Protein AF-A0A1V6T6F3-F1 (afdb_monomer_lite)

Secondary structure (DSSP, 8-state):
-PPP--HHHHHHHHHHHHHHHHHHHHH-GGGHHHHHHHHHHHHHHHHHHHHHHHH-S--TT-TT---S-HHHHHHHHHHHHHHHHHHHHHHSPPS-HHHHHHHTSS-SS-HHHHHHHHHHHHHHHHHHHHHHHHHHHHHHHHHHHHHHHHHHHHHHHHHHHHHHHHHHHHHHHHHHH-SS-SHHHHHHHHHTPPTT-SHHIIIIIIHHHHHSS-------TTTT----TT-EEEEEE--TT-GGGG-HHHHHHHHHHHHHHH-TTHHHHHHHHHHTT--TTT-PPPPPHHHHHHHHHHHS-SSS-EEEEEE-GGG-TTHHHHHHHHHHHHTT-TTEEEEE--SS-----TT-------HHHHHHHHHHHHHHHHHHSTTGGGS-HHHHHHHHHHHHHH-TT-HHHHHHHHHHHHT--SHHHHHHHHHS--SSHHHHHHHHHHHS-TTTHHHHHHHHHHHHH-SSPEEHHHHHHHHH--TT-----TTTS-SSTTHHHHHSTTSEEE-TTSEEEESSHHHHHHHHSHHHHTSTTGGG---HHHHHHHHHHHHHHHHTSGGGTT---SSHHHHHHHHHH-TTHHHHHHHTGGG-TT----HHHHHHHHHHHHGGGSGGGHHHHHHHHHH-TTS-HHHHHH--HHHHHHHHT-HHHHHHHHHH-TT--TT--BTTTTB-HHHHHHHHT-HHHHHHHHHTT--TTSPPTTTS--GGG--S-GGGHHHHHHHTTS-GGG--S-------------------------------------------------------------PPPHHHHHHHHHHH-TTS-HHHHHHHHHHHHHHHHHHHHHHHHHHHHHHTT--TTGGG-GGGTPPPEE-PPP--S----------GGGS-TTPPPPSSSSSSEEEE-TTT--EEEESSHHHHHHHHHHHH--EE---TT-S--PEESSHHHHHHHHIIIII--EEEE--STTT--EES-HHHHHHHHHHHS-PPPP----S-----------THHHHHHHHHHHHTEEEPP---EE-TTT--EES-HHHHHHHHHHHHHHHHTTHHHHHHHTT--

Foldseek 3Di:
DDDQDDLVNLLVLLVVLLVLLVVLCVQEPVCVVLSVLSNVLSVLVSVLSVVVVVVPDDPPDDDPLDLPDPVLVSVLSVLSVVLSVVSVVLSDDDDDPVVVVVPSHDDSDDPVRSVVSSVSSVVSSVSSVVSVVVSVVVVVVVVVVVVVVQVVLVVVVVVVVVVVVVVVVLVVQLCQQAVDAQVVVLQVVLVPDDPPAPCLCVVPVVCCQQPVDDDDDDPCDVNSDDDDPQAQEAEAEADLQALCSQDLRNRLSRSLSSSCVVPVCLVVLCVCLQPVDPPVQPPRDRDDLVSSLVSCLVGVADDGAYEYEYEALVSHPPSVVNVVSVVVSVVRHVSYHYHYDHDDPPDPDPPDDDDDQWLVSRLVVLLVVLVVCCCPQPQSNPDDPVVSVVLSVLLSVLCRRPSPLSVLLSVVLSPDDDPVVSVVCSVVRDSDPLVVLVVLLVPQDPVCLQLLLQLLLCQNNANHFAALVLSQQLSLDDLPAQADDPVSGDPDSCVNCVRSPQQWDADPVRTIHGNDPVSSVSLADPVCCVDPNVSSRDHLVCSLVVLLSSLLSLLNHPLQQQAADDDVVVLVVSCVVRVNLLRSLPCSLVSDPPLDDDPVRLVSVCSQQVCCPHHNSTSQRNSLCSVPVPADSVLSNQAHVLLVCLLSLNLVNNVVVCVVCVPDPQQQFHHSQRFGSLLNNLVSLSLSSNLVSVVSPPDQCDQTPRHRHGSCPPDPDPSNPSVNVSVVPRDPPPDDDDDDDDDDDDDDDDDDDDDDDDDDDDDDDDDDDDDDDDDDDDDDDDDDDDDDDDDDDDDPQDDDDLVNQLVVLCVQFVLFDNLLSSLLSVLLSVLLCVQLVLVVVQVVCVVVVNQPQPQQQVVVVHDKDADDDDDDDDDDNRWAQDDPVLEDPLQDHDPDRGDQIWHQDPRNRDTDGDHDPVSSNLVSQLSLQLDFASDSPDPDGDRHSDLVVNLCCCCQPPVVQKKFAQPDPPPRDIGSDLVVVLVCCCPVVVADRDDDDDDDDDDDDDDDDDPVRVVVSVVSSVVRMDGDQDDFDAQSRPRDTDNDPVVSSVVNSSVSSVSRSCSVVSSVVSPPD

InterPro domains:
  IPR002110 Ankyrin repeat [PF12796] (618-703)
  IPR002110 Ankyrin repeat [PS50088] (673-705)
  IPR002110 Ankyrin repeat [SM00248] (576-617)
  IPR002110 Ankyrin repeat [SM00248] (637-666)
  IPR002110 Ankyrin repeat [SM00248] (673-702)
  IPR013087 Zinc finger C2H2-type [PS00028] (966-989)
  IPR013087 Zinc finger C2H2-type [PS00028] (1035-1055)
  IPR013087 Zinc finger C2H2-type [PS50157] (964-994)
  IPR013087 Zinc finger C2H2-type [SM00355] (931-958)
  IPR013087 Zinc finger C2H2-type [SM00355] (964-989)
  IPR013087 Zinc finger C2H2-type [SM00355] (1033-1055)
  IPR036770 Ankyrin repeat-containing domain superfamily [G3DSA:1.25.40.20] (546-717)
  IPR036770 Ankyrin repeat-containing domain superfamily [SSF48403] (629-717)
  IPR054471 GPI inositol-deacylase, winged helix domain [PF22939] (451-528)
  IPR056884 Nephrocystin 3-like, N-terminal [PF24883] (227-341)
  IPR058925 Oxidoreductase AcuF-like, C2H2 type zinc-finger [PF26082] (901-927)

Organism: NCBI:txid254877

Structure (mmCIF, N/CA/C/O backbone):
data_AF-A0A1V6T6F3-F1
#
_entry.id   AF-A0A1V6T6F3-F1
#
loop_
_atom_site.group_PDB
_atom_site.id
_atom_site.type_symbol
_atom_site.label_atom_id
_atom_site.label_alt_id
_atom_site.label_comp_id
_atom_site.label_asym_id
_atom_site.label_entity_id
_atom_site.label_seq_id
_atom_site.pdbx_PDB_ins_code
_atom_site.Cartn_x
_atom_site.Cartn_y
_atom_site.Cartn_z
_atom_site.occupancy
_atom_site.B_iso_or_equiv
_atom_site.auth_seq_id
_atom_site.auth_comp_id
_atom_site.auth_asym_id
_atom_site.auth_atom_id
_atom_site.pdbx_PDB_model_num
ATOM 1 N N . MET A 1 1 ? 2.219 85.484 30.588 1.00 30.67 1 MET A N 1
ATOM 2 C CA . MET A 1 1 ? 2.813 84.183 30.224 1.00 30.67 1 MET A CA 1
ATOM 3 C C . MET A 1 1 ? 3.829 84.478 29.138 1.00 30.67 1 MET A C 1
ATOM 5 O O . MET A 1 1 ? 3.443 85.071 28.142 1.00 30.67 1 MET A O 1
ATOM 9 N N . ALA A 1 2 ? 5.111 84.264 29.434 1.00 30.77 2 ALA A N 1
ATOM 10 C CA . ALA A 1 2 ? 6.238 84.608 28.566 1.00 30.77 2 ALA A CA 1
ATOM 11 C C . ALA A 1 2 ? 6.401 83.561 27.448 1.00 30.77 2 ALA A C 1
ATOM 13 O O . ALA A 1 2 ? 6.086 82.395 27.679 1.00 30.77 2 ALA A O 1
ATOM 14 N N . ASP A 1 3 ? 6.859 83.980 26.266 1.00 40.53 3 ASP A N 1
ATOM 15 C CA . ASP A 1 3 ? 7.111 83.104 25.112 1.00 40.53 3 ASP A CA 1
ATOM 16 C C . ASP A 1 3 ? 8.047 81.926 25.465 1.00 40.53 3 ASP A C 1
ATOM 18 O O . ASP A 1 3 ? 9.006 82.119 26.223 1.00 40.53 3 ASP A O 1
ATOM 22 N N . PRO A 1 4 ? 7.820 80.711 24.921 1.00 57.56 4 PRO A N 1
ATOM 23 C CA . PRO A 1 4 ? 8.733 79.587 25.102 1.00 57.56 4 PRO A CA 1
ATOM 24 C C . PRO A 1 4 ? 10.113 79.925 24.522 1.00 57.56 4 PRO A C 1
ATOM 26 O O . PRO A 1 4 ? 10.250 80.274 23.349 1.00 57.56 4 PRO A O 1
ATOM 29 N N . ILE A 1 5 ? 11.151 79.824 25.357 1.00 67.25 5 ILE A N 1
ATOM 30 C CA . ILE A 1 5 ? 12.536 80.106 24.966 1.00 67.25 5 ILE A CA 1
ATOM 31 C C . ILE A 1 5 ? 12.975 79.053 23.946 1.00 67.25 5 ILE A C 1
ATOM 33 O O . ILE A 1 5 ? 13.146 77.882 24.279 1.00 67.25 5 ILE A O 1
ATOM 37 N N . SER A 1 6 ? 13.175 79.470 22.698 1.00 78.38 6 SER A N 1
ATOM 38 C CA . SER A 1 6 ? 13.662 78.573 21.653 1.00 78.38 6 SER A CA 1
ATOM 39 C C . SER A 1 6 ? 15.160 78.290 21.820 1.00 78.38 6 SER A C 1
ATOM 41 O O . SER A 1 6 ? 15.949 79.216 22.023 1.00 78.38 6 SER A O 1
ATOM 43 N N . ILE A 1 7 ? 15.576 77.024 21.683 1.00 79.38 7 ILE A N 1
ATOM 44 C CA . ILE A 1 7 ? 16.995 76.613 21.724 1.00 79.38 7 ILE A CA 1
ATOM 45 C C . ILE A 1 7 ? 17.807 77.389 20.678 1.00 79.38 7 ILE A C 1
ATOM 47 O O . ILE A 1 7 ? 18.916 77.846 20.959 1.00 79.38 7 ILE A O 1
ATOM 51 N N . THR A 1 8 ? 17.228 77.633 19.500 1.00 80.38 8 THR A N 1
ATOM 52 C CA . THR A 1 8 ? 17.860 78.442 18.448 1.00 80.38 8 THR A CA 1
ATOM 53 C C . THR A 1 8 ? 18.064 79.895 18.877 1.00 80.38 8 THR A C 1
ATOM 55 O O . THR A 1 8 ? 19.095 80.485 18.555 1.00 80.38 8 THR A O 1
ATOM 58 N N . SER A 1 9 ? 17.150 80.457 19.675 1.00 81.38 9 SER A N 1
ATOM 59 C CA . SER A 1 9 ? 17.307 81.794 20.264 1.00 81.38 9 SER A CA 1
ATOM 60 C C . SER A 1 9 ? 18.498 81.846 21.222 1.00 81.38 9 SER A C 1
ATOM 62 O O . SER A 1 9 ? 19.303 82.773 21.146 1.00 81.38 9 SER A O 1
ATOM 64 N N . LEU A 1 10 ? 18.664 80.827 22.071 1.00 86.50 10 LEU A N 1
ATOM 65 C CA . LEU A 1 10 ? 19.800 80.740 22.995 1.00 86.50 10 LEU A CA 1
ATOM 66 C C . LEU A 1 10 ? 21.132 80.599 22.254 1.00 86.50 10 LEU A C 1
ATOM 68 O O . LEU A 1 10 ? 22.098 81.270 22.606 1.00 86.50 10 LEU A O 1
ATOM 72 N N . ILE A 1 11 ? 21.189 79.790 21.191 1.00 84.31 11 ILE A N 1
ATOM 73 C CA . ILE A 1 11 ? 22.387 79.645 20.343 1.00 84.31 11 ILE A CA 1
ATOM 74 C C . ILE A 1 11 ? 22.808 80.999 19.750 1.00 84.31 11 ILE A C 1
ATOM 76 O O . ILE A 1 11 ? 23.993 81.352 19.771 1.00 84.31 11 ILE A O 1
ATOM 80 N N . ILE A 1 12 ? 21.843 81.777 19.247 1.00 83.75 12 ILE A N 1
ATOM 81 C CA . ILE A 1 12 ? 22.086 83.120 18.702 1.00 83.75 12 ILE A CA 1
ATOM 82 C C . ILE A 1 12 ? 22.602 84.060 19.798 1.00 83.75 12 ILE A C 1
ATOM 84 O O . ILE A 1 12 ? 23.546 84.821 19.572 1.00 83.75 12 ILE A O 1
ATOM 88 N N . GLU A 1 13 ? 22.010 84.003 20.988 1.00 86.06 13 GLU A N 1
ATOM 89 C CA . GLU A 1 13 ? 22.367 84.854 22.121 1.00 86.06 13 GLU A CA 1
ATOM 90 C C . GLU A 1 13 ? 23.774 84.572 22.657 1.00 86.06 13 GLU A C 1
ATOM 92 O O . GLU A 1 13 ? 24.561 85.503 22.848 1.00 86.06 13 GLU A O 1
ATOM 97 N N . VAL A 1 14 ? 24.148 83.295 22.777 1.00 87.69 14 VAL A N 1
ATOM 98 C CA . VAL A 1 14 ? 25.525 82.885 23.078 1.00 87.69 14 VAL A CA 1
ATOM 99 C C . VAL A 1 14 ? 26.497 83.477 22.052 1.00 87.69 14 VAL A C 1
ATOM 101 O O . VAL A 1 14 ? 27.523 84.048 22.426 1.00 87.69 14 VAL A O 1
ATOM 104 N N . GLY A 1 15 ? 26.158 83.411 20.760 1.00 82.56 15 GLY A N 1
ATOM 105 C CA . GLY A 1 15 ? 26.966 84.000 19.688 1.00 82.56 15 GLY A CA 1
ATOM 106 C C . GLY A 1 15 ? 27.161 85.515 19.832 1.00 82.56 15 GLY A C 1
ATOM 107 O O . GLY A 1 15 ? 28.274 86.014 19.642 1.00 82.56 15 GLY A O 1
ATOM 108 N N . ARG A 1 16 ? 26.111 86.251 20.222 1.00 83.38 16 ARG A N 1
ATOM 109 C CA . ARG A 1 16 ? 26.186 87.701 20.483 1.00 83.38 16 ARG A CA 1
ATOM 110 C C . ARG A 1 16 ? 27.106 88.020 21.658 1.00 83.38 16 ARG A C 1
ATOM 112 O O . ARG A 1 16 ? 27.944 88.912 21.546 1.00 83.38 16 ARG A O 1
ATOM 119 N N . ILE A 1 17 ? 26.993 87.273 22.755 1.00 85.25 17 ILE A N 1
ATOM 120 C CA . ILE A 1 17 ? 27.824 87.475 23.949 1.00 85.25 17 ILE A CA 1
ATOM 121 C C . ILE A 1 17 ? 29.301 87.209 23.639 1.00 85.25 17 ILE A C 1
ATOM 123 O O . ILE A 1 17 ? 30.156 88.014 24.011 1.00 85.25 17 ILE A O 1
ATOM 127 N N . ILE A 1 18 ? 29.611 86.131 22.908 1.00 83.50 18 ILE A N 1
ATOM 128 C CA . ILE A 1 18 ? 30.984 85.830 22.471 1.00 83.50 18 ILE A CA 1
ATOM 129 C C . ILE A 1 18 ? 31.549 86.993 21.643 1.00 83.50 18 ILE A C 1
ATOM 131 O O . ILE A 1 18 ? 32.671 87.439 21.891 1.00 83.50 18 ILE A O 1
ATOM 135 N N . ALA A 1 19 ? 30.774 87.538 20.698 1.00 79.81 19 ALA A N 1
ATOM 136 C CA . ALA A 1 19 ? 31.210 88.675 19.887 1.00 79.81 19 ALA A CA 1
ATOM 137 C C . ALA A 1 19 ? 31.505 89.925 20.742 1.00 79.81 19 ALA A C 1
ATOM 139 O O . ALA A 1 19 ? 32.536 90.579 20.548 1.00 79.81 19 ALA A O 1
ATOM 140 N N . SER A 1 20 ? 30.651 90.228 21.725 1.00 77.94 20 SER A N 1
ATOM 141 C CA . SER A 1 20 ? 30.856 91.328 22.678 1.00 77.94 20 SER A CA 1
ATOM 142 C C . SER A 1 20 ? 32.113 91.131 23.535 1.00 77.94 20 SER A C 1
ATOM 144 O O . SER A 1 20 ? 32.921 92.055 23.657 1.00 77.94 20 SER A O 1
ATOM 146 N N . LEU A 1 21 ? 32.345 89.919 24.052 1.00 79.69 21 LEU A N 1
ATOM 147 C CA . LEU A 1 21 ? 33.550 89.574 24.817 1.00 79.69 21 LEU A CA 1
ATOM 148 C C . LEU A 1 21 ? 34.827 89.716 23.980 1.00 79.69 21 LEU A C 1
ATOM 150 O O . LEU A 1 21 ? 35.817 90.279 24.450 1.00 79.69 21 LEU A O 1
ATOM 154 N N . MET A 1 22 ? 34.808 89.263 22.723 1.00 75.38 22 MET A N 1
ATOM 155 C CA . MET A 1 22 ? 35.948 89.395 21.811 1.00 75.38 22 MET A CA 1
ATOM 156 C C . MET A 1 22 ? 36.271 90.858 21.489 1.00 75.38 22 MET A C 1
ATOM 158 O O . MET A 1 22 ? 37.445 91.228 21.411 1.00 75.38 22 MET A O 1
ATOM 162 N N . ASN A 1 23 ? 35.249 91.701 21.314 1.00 72.94 23 ASN A N 1
ATOM 163 C CA . ASN A 1 23 ? 35.436 93.138 21.110 1.00 72.94 23 ASN A CA 1
ATOM 164 C C . ASN A 1 23 ? 36.043 93.807 22.350 1.00 72.94 23 ASN A C 1
ATOM 166 O O . ASN A 1 23 ? 36.958 94.622 22.220 1.00 72.94 23 ASN A O 1
ATOM 170 N N . TYR A 1 24 ? 35.606 93.410 23.546 1.00 69.56 24 TYR A N 1
ATOM 171 C CA . TYR A 1 24 ? 36.146 93.922 24.801 1.00 69.56 24 TYR A CA 1
ATOM 172 C C . TYR A 1 24 ? 37.611 93.499 25.028 1.00 69.56 24 TYR A C 1
ATOM 174 O O . TYR A 1 24 ? 38.468 94.329 25.338 1.00 69.56 24 TYR A O 1
ATOM 182 N N . ALA A 1 25 ? 37.936 92.226 24.783 1.00 68.25 25 ALA A N 1
ATOM 183 C CA . ALA A 1 25 ? 39.289 91.678 24.928 1.00 68.25 25 ALA A CA 1
ATOM 184 C C . ALA A 1 25 ? 40.327 92.357 24.011 1.00 68.25 25 ALA A C 1
ATOM 186 O O . ALA A 1 25 ? 41.524 92.392 24.320 1.00 68.25 25 ALA A O 1
ATOM 187 N N . LYS A 1 26 ? 39.881 92.906 22.871 1.00 69.56 26 LYS A N 1
ATOM 188 C CA . LYS A 1 26 ? 40.720 93.731 21.988 1.00 69.56 26 LYS A CA 1
ATOM 189 C C . LYS A 1 26 ? 41.005 95.113 22.586 1.00 69.56 26 LYS A C 1
ATOM 191 O O . LYS A 1 26 ? 42.099 95.628 22.366 1.00 69.56 26 LYS A O 1
ATOM 196 N N . ALA A 1 27 ? 40.058 95.690 23.327 1.00 63.47 27 ALA A N 1
ATOM 197 C CA . ALA A 1 27 ? 40.145 97.041 23.881 1.00 63.47 27 ALA A CA 1
ATOM 198 C C . ALA A 1 27 ? 40.979 97.130 25.176 1.00 63.47 27 ALA A C 1
ATOM 200 O O . ALA A 1 27 ? 41.659 98.133 25.379 1.00 63.47 27 ALA A O 1
ATOM 201 N N . VAL A 1 28 ? 40.984 96.090 26.023 1.00 65.19 28 VAL A N 1
ATOM 202 C CA . VAL A 1 28 ? 41.653 96.111 27.343 1.00 65.19 28 VAL A CA 1
ATOM 203 C C . VAL A 1 28 ? 42.694 94.988 27.466 1.00 65.19 28 VAL A C 1
ATOM 205 O O . VAL A 1 28 ? 42.354 93.805 27.517 1.00 65.19 28 VAL A O 1
ATOM 208 N N . ARG A 1 29 ? 43.987 95.352 27.531 1.00 58.00 29 ARG A N 1
ATOM 209 C CA . ARG A 1 29 ? 45.135 94.421 27.410 1.00 58.00 29 ARG A CA 1
ATOM 210 C C . ARG A 1 29 ? 45.217 93.374 28.533 1.00 58.00 29 ARG A C 1
ATOM 212 O O . ARG A 1 29 ? 45.514 92.220 28.230 1.00 58.00 29 ARG A O 1
ATOM 219 N N . ASP A 1 30 ? 44.877 93.749 29.767 1.00 59.38 30 ASP A N 1
ATOM 220 C CA . ASP A 1 30 ? 44.972 92.884 30.960 1.00 59.38 30 ASP A CA 1
ATOM 221 C C . ASP A 1 30 ? 43.771 91.936 31.147 1.00 59.38 30 ASP A C 1
ATOM 223 O O . ASP A 1 30 ? 43.771 91.100 32.043 1.00 59.38 30 ASP A O 1
ATOM 227 N N . SER A 1 31 ? 42.762 92.008 30.272 1.00 60.56 31 SER A N 1
ATOM 228 C CA . SER A 1 31 ? 41.522 91.217 30.373 1.00 60.56 31 SER A CA 1
ATOM 229 C C . SER A 1 31 ? 41.441 89.981 29.464 1.00 60.56 31 SER A C 1
ATOM 231 O O . SER A 1 31 ? 40.475 89.217 29.494 1.00 60.56 31 SER A O 1
ATOM 233 N N . ARG A 1 32 ? 42.470 89.764 28.636 1.00 64.75 32 ARG A N 1
ATOM 234 C CA . ARG A 1 32 ? 42.521 88.691 27.628 1.00 64.75 32 ARG A CA 1
ATOM 235 C C . ARG A 1 32 ? 42.341 87.260 28.168 1.00 64.75 32 ARG A C 1
ATOM 237 O O . ARG A 1 32 ? 41.659 86.497 27.484 1.00 64.75 32 ARG A O 1
ATOM 244 N N . PRO A 1 33 ? 42.924 86.850 29.315 1.00 73.88 33 PRO A N 1
ATOM 245 C CA . PRO A 1 33 ? 42.758 85.477 29.799 1.00 73.88 33 PRO A CA 1
ATOM 246 C C . PRO A 1 33 ? 41.333 85.200 30.300 1.00 73.88 33 PRO A C 1
ATOM 248 O O . PRO A 1 33 ? 40.769 84.155 29.981 1.00 73.88 33 PRO A O 1
ATOM 251 N N . ASP A 1 34 ? 40.721 86.157 30.996 1.00 76.00 34 ASP A N 1
ATOM 252 C CA . ASP A 1 34 ? 39.363 86.036 31.533 1.00 76.00 34 ASP A CA 1
ATOM 253 C C . ASP A 1 34 ? 38.322 85.995 30.402 1.00 76.00 34 ASP A C 1
ATOM 255 O O . ASP A 1 34 ? 37.471 85.103 30.353 1.00 76.00 34 ASP A O 1
ATOM 259 N N . ALA A 1 35 ? 38.446 86.892 29.416 1.00 75.19 35 ALA A N 1
ATOM 260 C CA . ALA A 1 35 ? 37.587 86.895 28.233 1.00 75.19 35 ALA A CA 1
ATOM 261 C C . ALA A 1 35 ? 37.695 85.598 27.416 1.00 75.19 35 ALA A C 1
ATOM 263 O O . ALA A 1 35 ? 36.689 85.101 26.903 1.00 75.19 35 ALA A O 1
ATOM 264 N N . ARG A 1 36 ? 38.903 85.028 27.312 1.00 78.69 36 ARG A N 1
ATOM 265 C CA . ARG A 1 36 ? 39.127 83.744 26.641 1.00 78.69 36 ARG A CA 1
ATOM 266 C C . ARG A 1 36 ? 38.417 82.604 27.368 1.00 78.69 36 ARG A C 1
ATOM 268 O O . ARG A 1 36 ? 37.720 81.838 26.716 1.00 78.69 36 ARG A O 1
ATOM 275 N N . LYS A 1 37 ? 38.527 82.537 28.697 1.00 82.06 37 LYS A N 1
ATOM 276 C CA . LYS A 1 37 ? 37.913 81.470 29.500 1.00 82.06 37 LYS A CA 1
ATOM 277 C C . LYS A 1 37 ? 36.380 81.492 29.439 1.00 82.06 37 LYS A C 1
ATOM 279 O O . LYS A 1 37 ? 35.764 80.449 29.253 1.00 82.06 37 LYS A O 1
ATOM 284 N N . LEU A 1 38 ? 35.757 82.675 29.519 1.00 82.56 38 LEU A N 1
ATOM 285 C CA . LEU A 1 38 ? 34.305 82.805 29.310 1.00 82.56 38 LEU A CA 1
ATOM 286 C C . LEU A 1 38 ? 33.894 82.425 27.884 1.00 82.56 38 LEU A C 1
ATOM 288 O O . LEU A 1 38 ? 32.866 81.782 27.697 1.00 82.56 38 LEU A O 1
ATOM 292 N N . SER A 1 39 ? 34.694 82.799 26.882 1.00 81.50 39 SER A N 1
ATOM 293 C CA . SER A 1 39 ? 34.413 82.438 25.488 1.00 81.50 39 SER A CA 1
ATOM 294 C C . SER A 1 39 ? 34.480 80.924 25.274 1.00 81.50 39 SER A C 1
ATOM 296 O O . SER A 1 39 ? 33.610 80.380 24.607 1.00 81.50 39 SER A O 1
ATOM 298 N N . GLU A 1 40 ? 35.464 80.234 25.860 1.00 83.38 40 GLU A N 1
ATOM 299 C CA . GLU A 1 40 ? 35.593 78.768 25.803 1.00 83.38 40 GLU A CA 1
ATOM 300 C C . GLU A 1 40 ? 34.367 78.065 26.419 1.00 83.38 40 GLU A C 1
ATOM 302 O O . GLU A 1 40 ? 33.793 77.172 25.794 1.00 83.38 40 GLU A O 1
ATOM 307 N N . GLU A 1 41 ? 33.895 78.525 27.582 1.00 86.44 41 GLU A N 1
ATOM 308 C CA . GLU A 1 41 ? 32.678 77.997 28.219 1.00 86.44 41 GLU A CA 1
ATOM 309 C C . GLU A 1 41 ? 31.405 78.267 27.404 1.00 86.44 41 GLU A C 1
ATOM 311 O O . GLU A 1 41 ? 30.550 77.390 27.264 1.00 86.44 41 GLU A O 1
ATOM 316 N N . LEU A 1 42 ? 31.290 79.452 26.803 1.00 86.88 42 LEU A N 1
ATOM 317 C CA . LEU A 1 42 ? 30.172 79.801 25.926 1.00 86.88 42 LEU A CA 1
ATOM 318 C C . LEU A 1 42 ? 30.187 78.996 24.619 1.00 86.88 42 LEU A C 1
ATOM 320 O O . LEU A 1 42 ? 29.131 78.557 24.170 1.00 86.88 42 LEU A O 1
ATOM 324 N N . PHE A 1 43 ? 31.353 78.740 24.020 1.00 85.75 43 PHE A N 1
ATOM 325 C CA . PHE A 1 43 ? 31.461 77.858 22.852 1.00 85.75 43 PHE A CA 1
ATOM 326 C C . PHE A 1 43 ? 31.056 76.419 23.187 1.00 85.75 43 PHE A C 1
ATOM 328 O O . PHE A 1 43 ? 30.344 75.795 22.401 1.00 85.75 43 PHE A O 1
ATOM 335 N N . ALA A 1 44 ? 31.453 75.907 24.355 1.00 84.75 44 ALA A N 1
ATOM 336 C CA . ALA A 1 44 ? 31.041 74.582 24.811 1.00 84.75 44 ALA A CA 1
ATOM 337 C C . ALA A 1 44 ? 29.519 74.503 25.023 1.00 84.75 44 ALA A C 1
ATOM 339 O O . ALA A 1 44 ? 28.877 73.561 24.557 1.00 84.75 44 ALA A O 1
ATOM 340 N N . LEU A 1 45 ? 28.929 75.520 25.660 1.00 88.69 45 LEU A N 1
ATOM 341 C CA . LEU A 1 45 ? 27.479 75.627 25.825 1.00 88.69 45 LEU A CA 1
ATOM 342 C C . LEU A 1 45 ? 26.756 75.701 24.470 1.00 88.69 45 LEU A C 1
ATOM 344 O O . LEU A 1 45 ? 25.762 75.005 24.275 1.00 88.69 45 LEU A O 1
ATOM 348 N N . LYS A 1 46 ? 27.275 76.488 23.518 1.00 86.38 46 LYS A N 1
ATOM 349 C CA . LYS A 1 46 ? 26.745 76.576 22.148 1.00 86.38 46 LYS A CA 1
ATOM 350 C C . LYS A 1 46 ? 26.743 75.214 21.457 1.00 86.38 46 LYS A C 1
ATOM 352 O O . LYS A 1 46 ? 25.716 74.838 20.909 1.00 86.38 46 LYS A O 1
ATOM 357 N N . GLY A 1 47 ? 27.845 74.467 21.537 1.00 83.62 47 GLY A N 1
ATOM 358 C CA . GLY A 1 47 ? 27.942 73.131 20.942 1.00 83.62 47 GLY A CA 1
ATOM 359 C C . GLY A 1 47 ? 26.936 72.137 21.532 1.00 83.62 47 GLY A C 1
ATOM 360 O O . GLY A 1 47 ? 26.337 71.359 20.794 1.00 83.62 47 GLY A O 1
ATOM 361 N N . ILE A 1 48 ? 26.688 72.196 22.844 1.00 84.75 48 ILE A N 1
ATOM 362 C CA . ILE A 1 48 ? 25.672 71.357 23.501 1.00 84.75 48 ILE A CA 1
ATOM 363 C C . ILE A 1 48 ? 24.264 71.742 23.039 1.00 84.75 48 ILE A C 1
ATOM 365 O O . ILE A 1 48 ? 23.482 70.865 22.687 1.00 84.75 48 ILE A O 1
ATOM 369 N N . LEU A 1 49 ? 23.947 73.038 22.983 1.00 83.19 49 LEU A N 1
ATOM 370 C CA . LEU A 1 49 ? 22.646 73.513 22.503 1.00 83.19 49 LEU A CA 1
ATOM 371 C C . LEU A 1 49 ? 22.414 73.166 21.025 1.00 83.19 49 LEU A C 1
ATOM 373 O O . LEU A 1 49 ? 21.312 72.764 20.667 1.00 83.19 49 LEU A O 1
ATOM 377 N N . GLU A 1 50 ? 23.437 73.274 20.174 1.00 81.19 50 GLU A N 1
ATOM 378 C CA . GLU A 1 50 ? 23.376 72.861 18.764 1.00 81.19 50 GLU A CA 1
ATOM 379 C C . GLU A 1 50 ? 23.132 71.354 18.626 1.00 81.19 50 GLU A C 1
ATOM 381 O O . GLU A 1 50 ? 22.322 70.941 17.797 1.00 81.19 50 GLU A O 1
ATOM 386 N N . HIS A 1 51 ? 23.766 70.534 19.468 1.00 76.81 51 HIS A N 1
ATOM 387 C CA . HIS A 1 51 ? 23.545 69.089 19.472 1.00 76.81 51 HIS A CA 1
ATOM 388 C C . HIS A 1 51 ? 22.125 68.718 19.921 1.00 76.81 51 HIS A C 1
ATOM 390 O O . HIS A 1 51 ? 21.473 67.901 19.276 1.00 76.81 51 HIS A O 1
ATOM 396 N N . ILE A 1 52 ? 21.618 69.362 20.980 1.00 75.94 52 ILE A N 1
ATOM 397 C CA . ILE A 1 52 ? 20.230 69.184 21.433 1.00 75.94 52 ILE A CA 1
ATOM 398 C C . ILE A 1 52 ? 19.260 69.642 20.334 1.00 75.94 52 ILE A C 1
ATOM 400 O O . ILE A 1 52 ? 18.286 68.951 20.051 1.00 75.94 52 ILE A O 1
ATOM 404 N N . SER A 1 53 ? 19.555 70.757 19.656 1.00 75.00 53 SER A N 1
ATOM 405 C CA . SER A 1 53 ? 18.747 71.248 18.537 1.00 75.00 53 SER A CA 1
ATOM 406 C C . SER A 1 53 ? 18.681 70.233 17.391 1.00 75.00 53 SER A C 1
ATOM 408 O O . SER A 1 53 ? 17.594 69.992 16.873 1.00 75.00 53 SER A O 1
ATOM 410 N N . ALA A 1 54 ? 19.810 69.617 17.022 1.00 67.81 54 ALA A N 1
ATOM 411 C CA . ALA A 1 54 ? 19.889 68.632 15.940 1.00 67.81 54 ALA A CA 1
ATOM 412 C C . ALA A 1 54 ? 19.094 67.347 16.228 1.00 67.81 54 ALA A C 1
ATOM 414 O O . ALA A 1 54 ? 18.613 66.708 15.300 1.00 67.81 54 ALA A O 1
ATOM 415 N N . GLN A 1 55 ? 18.924 66.981 17.501 1.00 63.72 55 GLN A N 1
ATOM 416 C CA . GLN A 1 55 ? 18.077 65.848 17.892 1.00 63.72 55 GLN A CA 1
ATOM 417 C C . GLN A 1 55 ? 16.598 66.225 18.093 1.00 63.72 55 GLN A C 1
ATOM 419 O O . GLN A 1 55 ? 15.767 65.340 18.271 1.00 63.72 55 GLN A O 1
ATOM 424 N N . SER A 1 56 ? 16.262 67.520 18.051 1.00 57.41 56 SER A N 1
ATOM 425 C CA . SER A 1 56 ? 14.907 68.046 18.290 1.00 57.41 56 SER A CA 1
ATOM 426 C C . SER A 1 56 ? 14.126 68.436 17.024 1.00 57.41 56 SER A C 1
ATOM 428 O O . SER A 1 56 ? 12.999 68.922 17.133 1.00 57.41 56 SER A O 1
ATOM 430 N N . GLU A 1 57 ? 14.683 68.240 15.820 1.00 45.38 57 GLU A N 1
ATOM 431 C CA . GLU A 1 57 ? 13.914 68.392 14.573 1.00 45.38 57 GLU A CA 1
ATOM 432 C C . GLU A 1 57 ? 12.738 67.396 14.525 1.00 45.38 57 GLU A C 1
ATOM 434 O O . GLU A 1 57 ? 12.842 66.289 15.059 1.00 45.38 57 GLU A O 1
ATOM 439 N N . PRO A 1 58 ? 11.588 67.766 13.926 1.00 42.16 58 PRO A N 1
ATOM 440 C CA . PRO A 1 58 ? 10.332 67.068 14.161 1.00 42.16 58 PRO A CA 1
ATOM 441 C C . PRO A 1 58 ? 10.310 65.687 13.493 1.00 42.16 58 PRO A C 1
ATOM 443 O O . PRO A 1 58 ? 9.865 65.525 12.354 1.00 42.16 58 PRO A O 1
ATOM 446 N N . LEU A 1 59 ? 10.698 64.671 14.266 1.00 33.38 59 LEU A N 1
ATOM 447 C CA . LEU A 1 59 ? 10.221 63.295 14.152 1.00 33.38 59 LEU A CA 1
ATOM 448 C C . LEU A 1 59 ? 8.696 63.318 14.298 1.00 33.38 59 LEU A C 1
ATOM 450 O O . LEU A 1 59 ? 8.123 63.208 15.382 1.00 33.38 59 LEU A O 1
ATOM 454 N N . SER A 1 60 ? 8.012 63.540 13.184 1.00 33.25 60 SER A N 1
ATOM 455 C CA . SER A 1 60 ? 6.562 63.454 13.133 1.00 33.25 60 SER A CA 1
ATOM 456 C C . SER A 1 60 ? 6.146 61.993 13.344 1.00 33.25 60 SER A C 1
ATOM 458 O O . SER A 1 60 ? 6.160 61.183 12.423 1.00 33.25 60 SER A O 1
ATOM 460 N N . LYS A 1 61 ? 5.728 61.721 14.590 1.00 42.75 61 LYS A N 1
ATOM 461 C CA . LYS A 1 61 ? 5.138 60.487 15.149 1.00 42.75 61 LYS A CA 1
ATOM 462 C C . LYS A 1 61 ? 6.115 59.419 15.647 1.00 42.75 61 LYS A C 1
ATOM 464 O O . LYS A 1 61 ? 6.154 58.303 15.141 1.00 42.75 61 LYS A O 1
ATOM 469 N N . SER A 1 62 ? 6.750 59.736 16.767 1.00 33.94 62 SER A N 1
ATOM 470 C CA . SER A 1 62 ? 7.088 58.769 17.815 1.00 33.94 62 SER A CA 1
ATOM 471 C C . SER A 1 62 ? 6.673 59.366 19.164 1.00 33.94 62 SER A C 1
ATOM 473 O O . SER A 1 62 ? 7.434 60.099 19.792 1.00 33.94 62 SER A O 1
ATOM 475 N N . GLU A 1 63 ? 5.424 59.110 19.567 1.00 45.16 63 GLU A N 1
ATOM 476 C CA . GLU A 1 63 ? 5.061 59.100 20.989 1.00 45.16 63 GLU A CA 1
ATOM 477 C C . GLU A 1 63 ? 5.918 58.007 21.654 1.00 45.16 63 GLU A C 1
ATOM 479 O O . GLU A 1 63 ? 6.038 56.919 21.098 1.00 45.16 63 GLU A O 1
ATOM 484 N N . GLU A 1 64 ? 6.530 58.335 22.796 1.00 44.97 64 GLU A N 1
ATOM 485 C CA . GLU A 1 64 ? 7.433 57.490 23.610 1.00 44.97 64 GLU A CA 1
ATOM 486 C C . GLU A 1 64 ? 8.934 57.461 23.250 1.00 44.97 64 GLU A C 1
ATOM 488 O O . GLU A 1 64 ? 9.620 56.466 23.456 1.00 44.97 64 GLU A O 1
ATOM 493 N N . LEU A 1 65 ? 9.509 58.601 22.860 1.00 39.69 65 LEU A N 1
ATOM 494 C CA . LEU A 1 65 ? 10.874 58.939 23.297 1.00 39.69 65 LEU A CA 1
ATOM 495 C C . LEU A 1 65 ? 10.769 60.088 24.296 1.00 39.69 65 LEU A C 1
ATOM 497 O O . LEU A 1 65 ? 11.007 61.253 23.984 1.00 39.69 65 LEU A O 1
ATOM 501 N N . GLY A 1 66 ? 10.292 59.747 25.493 1.00 45.34 66 GLY A N 1
ATOM 502 C CA . GLY A 1 66 ? 10.308 60.662 26.619 1.00 45.34 66 GLY A CA 1
ATOM 503 C C . GLY A 1 66 ? 11.755 61.013 26.929 1.00 45.34 66 GLY A C 1
ATOM 504 O O . GLY A 1 66 ? 12.514 60.147 27.356 1.00 45.34 66 GLY A O 1
ATOM 505 N N . LEU A 1 67 ? 12.118 62.284 26.747 1.00 51.38 67 LEU A N 1
ATOM 506 C CA . LEU A 1 67 ? 13.157 62.873 27.584 1.00 51.38 67 LEU A CA 1
ATOM 507 C C . LEU A 1 67 ? 12.809 62.476 29.019 1.00 51.38 67 LEU A C 1
ATOM 509 O O . LEU A 1 67 ? 11.662 62.678 29.429 1.00 51.38 67 LEU A O 1
ATOM 513 N N . SER A 1 68 ? 13.752 61.898 29.759 1.00 55.03 68 SER A N 1
ATOM 514 C CA . SER A 1 68 ? 13.476 61.335 31.090 1.00 55.03 68 SER A CA 1
ATOM 515 C C . SER A 1 68 ? 12.854 62.349 32.072 1.00 55.03 68 SER A C 1
ATOM 517 O O . SER A 1 68 ? 12.289 61.941 33.083 1.00 55.03 68 SER A O 1
ATOM 519 N N . ASP A 1 69 ? 12.910 63.653 31.763 1.00 62.47 69 ASP A N 1
ATOM 520 C CA . ASP A 1 69 ? 12.105 64.700 32.396 1.00 62.47 69 ASP A CA 1
ATOM 521 C C . ASP A 1 69 ? 12.009 65.964 31.485 1.00 62.47 69 ASP A C 1
ATOM 523 O O . ASP A 1 69 ? 12.950 66.770 31.431 1.00 62.47 69 ASP A O 1
ATOM 527 N N . PRO A 1 70 ? 10.904 66.174 30.732 1.00 66.38 70 PRO A N 1
ATOM 528 C CA . PRO A 1 70 ? 10.717 67.354 29.873 1.00 66.38 70 PRO A CA 1
ATOM 529 C C . PRO A 1 70 ? 10.723 68.668 30.663 1.00 66.38 70 PRO A C 1
ATOM 531 O O . PRO A 1 70 ? 11.133 69.714 30.154 1.00 66.38 70 PRO A O 1
ATOM 534 N N . GLU A 1 71 ? 10.287 68.610 31.922 1.00 68.94 71 GLU A N 1
ATOM 535 C CA . GLU A 1 71 ? 10.252 69.742 32.838 1.00 68.94 71 GLU A CA 1
ATOM 536 C C . GLU A 1 71 ? 11.671 70.098 33.298 1.00 68.94 71 GLU A C 1
ATOM 538 O O . GLU A 1 71 ? 12.027 71.276 33.383 1.00 68.94 71 GLU A O 1
ATOM 543 N N . PHE A 1 72 ? 12.537 69.101 33.493 1.00 72.44 72 PHE A N 1
ATOM 544 C CA . PHE A 1 72 ? 13.953 69.321 33.786 1.00 72.44 72 PHE A CA 1
ATOM 545 C C . PHE A 1 72 ? 14.710 69.960 32.614 1.00 72.44 72 PHE A C 1
ATOM 547 O O . PHE A 1 72 ? 15.485 70.895 32.839 1.00 72.44 72 PHE A O 1
ATOM 554 N N . LEU A 1 73 ? 14.465 69.532 31.366 1.00 76.56 73 LEU A N 1
ATOM 555 C CA . LEU A 1 73 ? 15.058 70.186 30.190 1.00 76.56 73 LEU A CA 1
ATOM 556 C C . LEU A 1 73 ? 14.556 71.630 30.050 1.00 76.56 73 LEU A C 1
ATOM 558 O O . LEU A 1 73 ? 15.365 72.541 29.867 1.00 76.56 73 LEU A O 1
ATOM 562 N N . ALA A 1 74 ? 13.249 71.863 30.198 1.00 76.62 74 ALA A N 1
ATOM 563 C CA . ALA A 1 74 ? 12.679 73.210 30.173 1.00 76.62 74 ALA A CA 1
ATOM 564 C C . ALA A 1 74 ? 13.309 74.109 31.254 1.00 76.62 74 ALA A C 1
ATOM 566 O O . ALA A 1 74 ? 13.742 75.226 30.963 1.00 76.62 74 ALA A O 1
ATOM 567 N N . ASN A 1 75 ? 13.462 73.597 32.477 1.00 78.81 75 ASN A N 1
ATOM 568 C CA . ASN A 1 75 ? 14.127 74.296 33.576 1.00 78.81 75 ASN A CA 1
ATOM 569 C C . ASN A 1 75 ? 15.611 74.577 33.289 1.00 78.81 75 ASN A C 1
ATOM 571 O O . ASN A 1 75 ? 16.111 75.657 33.621 1.00 78.81 75 ASN A O 1
ATOM 575 N N . ALA A 1 76 ? 16.328 73.641 32.663 1.00 82.31 76 ALA A N 1
ATOM 576 C CA . ALA A 1 76 ? 17.716 73.845 32.258 1.00 82.31 76 ALA A CA 1
ATOM 577 C C . ALA A 1 76 ? 17.837 74.952 31.194 1.00 82.31 76 ALA A C 1
ATOM 579 O O . ALA A 1 76 ? 18.709 75.817 31.310 1.00 82.31 76 ALA A O 1
ATOM 580 N N . LEU A 1 77 ? 16.933 74.994 30.209 1.00 84.38 77 LEU A N 1
ATOM 581 C CA . LEU A 1 77 ? 16.896 76.034 29.173 1.00 84.38 77 LEU A CA 1
ATOM 582 C C . LEU A 1 77 ? 16.537 77.416 29.741 1.00 84.38 77 LEU A C 1
ATOM 584 O O . LEU A 1 77 ? 17.174 78.407 29.382 1.00 84.38 77 LEU A O 1
ATOM 588 N N . VAL A 1 78 ? 15.598 77.491 30.689 1.00 84.56 78 VAL A N 1
ATOM 589 C CA . VAL A 1 78 ? 15.270 78.740 31.401 1.00 84.56 78 VAL A CA 1
ATOM 590 C C . VAL A 1 78 ? 16.488 79.265 32.167 1.00 84.56 78 VAL A C 1
ATOM 592 O O . VAL A 1 78 ? 16.877 80.418 31.984 1.00 84.56 78 VAL A O 1
ATOM 595 N N . ARG A 1 79 ? 17.165 78.414 32.949 1.00 84.38 79 ARG A N 1
ATOM 596 C CA . ARG A 1 79 ? 18.395 78.794 33.674 1.00 84.38 79 ARG A CA 1
ATOM 597 C C . ARG A 1 79 ? 19.534 79.189 32.736 1.00 84.38 79 ARG A C 1
ATOM 599 O O . ARG A 1 79 ? 20.350 80.047 33.087 1.00 84.38 79 ARG A O 1
ATOM 606 N N . THR A 1 80 ? 19.595 78.572 31.554 1.00 87.00 80 THR A N 1
ATOM 607 C CA . THR A 1 80 ? 20.526 78.959 30.486 1.00 87.00 80 THR A CA 1
ATOM 608 C C . THR A 1 80 ? 20.252 80.396 30.069 1.00 87.00 80 THR A C 1
ATOM 610 O O . THR A 1 80 ? 21.151 81.229 30.154 1.00 87.00 80 THR A O 1
ATOM 613 N N . ASN A 1 81 ? 19.003 80.709 29.718 1.00 87.56 81 ASN A N 1
ATOM 614 C CA . ASN A 1 81 ? 18.590 82.052 29.327 1.00 87.56 81 ASN A CA 1
ATOM 615 C C . ASN A 1 81 ? 18.905 83.088 30.412 1.00 87.56 81 ASN A C 1
ATOM 617 O O . ASN A 1 81 ? 19.577 84.076 30.149 1.00 87.56 81 ASN A O 1
ATOM 621 N N . GLU A 1 82 ? 18.506 82.834 31.659 1.00 86.75 82 GLU A N 1
ATOM 622 C CA . GLU A 1 82 ? 18.776 83.731 32.792 1.00 86.75 82 GLU A CA 1
ATOM 623 C C . GLU A 1 82 ? 20.275 83.982 33.008 1.00 86.75 82 GLU A C 1
ATOM 625 O O . GLU A 1 82 ? 20.690 85.072 33.412 1.00 86.75 82 GLU A O 1
ATOM 630 N N . THR A 1 83 ? 21.107 82.968 32.761 1.00 87.44 83 THR A N 1
ATOM 631 C CA . THR A 1 83 ? 22.565 83.083 32.866 1.00 87.44 83 THR A CA 1
ATOM 632 C C . THR A 1 83 ? 23.137 83.920 31.725 1.00 87.44 83 THR A C 1
ATOM 634 O O . THR A 1 83 ? 23.947 84.808 31.988 1.00 87.44 83 THR A O 1
ATOM 637 N N . LEU A 1 84 ? 22.677 83.713 30.489 1.00 86.75 84 LEU A N 1
ATOM 638 C CA . LEU A 1 84 ? 23.103 84.499 29.329 1.00 86.75 84 LEU A CA 1
ATOM 639 C C . LEU A 1 84 ? 22.652 85.960 29.426 1.00 86.75 84 LEU A C 1
ATOM 641 O O . LEU A 1 84 ? 23.470 86.854 29.232 1.00 86.75 84 LEU A O 1
ATOM 645 N N . GLN A 1 85 ? 21.403 86.212 29.816 1.00 85.31 85 GLN A N 1
ATOM 646 C CA . GLN A 1 85 ? 20.873 87.564 30.020 1.00 85.31 85 GLN A CA 1
ATOM 647 C C . GLN A 1 85 ? 21.628 88.309 31.124 1.00 85.31 85 GLN A C 1
ATOM 649 O O . GLN A 1 85 ? 21.987 89.474 30.968 1.00 85.31 85 GLN A O 1
ATOM 654 N N . SER A 1 86 ? 21.936 87.630 32.233 1.00 83.75 86 SER A N 1
ATOM 655 C CA . SER A 1 86 ? 22.734 88.213 33.315 1.00 83.75 86 SER A CA 1
ATOM 656 C C . SER A 1 86 ? 24.158 88.551 32.868 1.00 83.75 86 SER A C 1
ATOM 658 O O . SER A 1 86 ? 24.707 89.554 33.321 1.00 83.75 86 SER A O 1
ATOM 660 N N . LEU A 1 87 ? 24.756 87.723 32.007 1.00 83.25 87 LEU A N 1
ATOM 661 C CA . LEU A 1 87 ? 26.085 87.956 31.449 1.00 83.25 87 LEU A CA 1
ATOM 662 C C . LEU A 1 87 ? 26.072 89.107 30.433 1.00 83.25 87 LEU A C 1
ATOM 664 O O . LEU A 1 87 ? 26.986 89.927 30.433 1.00 83.25 87 LEU A O 1
ATOM 668 N N . LEU A 1 88 ? 25.026 89.196 29.609 1.00 82.00 88 LEU A N 1
ATOM 669 C CA . LEU A 1 88 ? 24.827 90.273 28.642 1.00 82.00 88 LEU A CA 1
ATOM 670 C C . LEU A 1 88 ? 24.598 91.624 29.338 1.00 82.00 88 LEU A C 1
ATOM 672 O O . LEU A 1 88 ? 25.231 92.606 28.966 1.00 82.00 88 LEU A O 1
ATOM 676 N N . PHE A 1 89 ? 23.780 91.665 30.395 1.00 80.38 89 PHE A N 1
ATOM 677 C CA . PHE A 1 89 ? 23.517 92.885 31.167 1.00 80.38 89 PHE A CA 1
ATOM 678 C C . PHE A 1 89 ? 24.791 93.501 31.760 1.00 80.38 89 PHE A C 1
ATOM 680 O O . PHE A 1 89 ? 24.973 94.715 31.714 1.00 80.38 89 PHE A O 1
ATOM 687 N N . ASP A 1 90 ? 25.699 92.678 32.295 1.00 76.56 90 ASP A N 1
ATOM 688 C CA . ASP A 1 90 ? 26.990 93.163 32.801 1.00 76.56 90 ASP A CA 1
ATOM 689 C C . ASP A 1 90 ? 27.946 93.608 31.661 1.00 76.56 90 ASP A C 1
ATOM 691 O O . ASP A 1 90 ? 28.916 94.321 31.926 1.00 76.56 90 ASP A O 1
ATOM 695 N N . LEU A 1 91 ? 27.690 93.216 30.402 1.00 72.75 91 LEU A N 1
ATOM 696 C CA . LEU A 1 91 ? 28.486 93.580 29.218 1.00 72.75 91 LEU A CA 1
ATOM 697 C C . LEU A 1 91 ? 27.980 94.836 28.475 1.00 72.75 91 LEU A C 1
ATOM 699 O O . LEU A 1 91 ? 28.743 95.408 27.694 1.00 72.75 91 LEU A O 1
ATOM 703 N N . GLU A 1 92 ? 26.739 95.284 28.694 1.00 69.88 92 GLU A N 1
ATOM 704 C CA . GLU A 1 92 ? 26.129 96.436 28.000 1.00 69.88 92 GLU A CA 1
ATOM 705 C C . GLU A 1 92 ? 26.352 97.796 28.730 1.00 69.88 92 GLU A C 1
ATOM 707 O O . GLU A 1 92 ? 26.393 97.880 29.956 1.00 69.88 92 GLU A O 1
ATOM 712 N N . GLU A 1 93 ? 26.550 98.898 27.978 1.00 56.09 93 GLU A N 1
ATOM 713 C CA . GLU A 1 93 ? 26.982 100.227 28.488 1.00 56.09 93 GLU A CA 1
ATOM 714 C C . GLU A 1 93 ? 25.913 101.006 29.308 1.00 56.09 93 GLU A C 1
ATOM 716 O O . GLU A 1 93 ? 24.808 101.224 28.810 1.00 56.09 93 GLU A O 1
ATOM 721 N N . PRO A 1 94 ? 26.256 101.628 30.464 1.00 50.78 94 PRO A N 1
ATOM 722 C CA . PRO A 1 94 ? 25.417 102.658 31.093 1.00 50.78 94 PRO A CA 1
ATOM 723 C C . PRO A 1 94 ? 25.713 104.124 30.669 1.00 50.78 94 PRO A C 1
ATOM 725 O O . PRO A 1 94 ? 26.812 104.531 30.292 1.00 50.78 94 PRO A O 1
ATOM 728 N N . VAL A 1 95 ? 24.675 104.954 30.822 1.00 52.00 95 VAL A N 1
ATOM 729 C CA . VAL A 1 95 ? 24.225 106.106 30.000 1.00 52.00 95 VAL A CA 1
ATOM 730 C C . VAL A 1 95 ? 24.975 107.450 30.195 1.00 52.00 95 VAL A C 1
ATOM 732 O O . VAL A 1 95 ? 24.378 108.520 30.122 1.00 52.00 95 VAL A O 1
ATOM 735 N N . SER A 1 96 ? 26.293 107.479 30.435 1.00 53.72 96 SER A N 1
ATOM 736 C CA . SER A 1 96 ? 27.006 108.770 30.605 1.00 53.72 96 SER A CA 1
ATOM 737 C C . SER A 1 96 ? 28.370 108.849 29.918 1.00 53.72 96 SER A C 1
ATOM 739 O O . SER A 1 96 ? 29.250 108.012 30.127 1.00 53.72 96 SER A O 1
ATOM 741 N N . LYS A 1 97 ? 28.575 109.930 29.142 1.00 54.91 97 LYS A N 1
ATOM 742 C CA . LYS A 1 97 ? 29.807 110.219 28.377 1.00 54.91 97 LYS A CA 1
ATOM 743 C C . LYS A 1 97 ? 31.079 110.166 29.230 1.00 54.91 97 LYS A C 1
ATOM 745 O O . LYS A 1 97 ? 32.120 109.774 28.717 1.00 54.91 97 LYS A O 1
ATOM 750 N N . TYR A 1 98 ? 31.000 110.528 30.511 1.00 51.94 98 TYR A N 1
ATOM 751 C CA . TYR A 1 98 ? 32.172 110.551 31.390 1.00 51.94 98 TYR A CA 1
ATOM 752 C C . TYR A 1 98 ? 32.555 109.150 31.900 1.00 51.94 98 TYR A C 1
ATOM 754 O O . TYR A 1 98 ? 33.737 108.840 32.028 1.00 51.94 98 TYR A O 1
ATOM 762 N N . LYS A 1 99 ? 31.577 108.251 32.101 1.00 57.09 99 LYS A N 1
ATOM 763 C CA . LYS A 1 99 ? 31.851 106.837 32.420 1.00 57.09 99 LYS A CA 1
ATOM 764 C C . LYS A 1 99 ? 32.381 106.057 31.210 1.00 57.09 99 LYS A C 1
ATOM 766 O O . LYS A 1 99 ? 33.220 105.184 31.403 1.00 57.09 99 LYS A O 1
ATOM 771 N N . ARG A 1 100 ? 31.995 106.425 29.978 1.00 54.56 100 ARG A N 1
ATOM 772 C CA . ARG A 1 100 ? 32.460 105.774 28.733 1.00 54.56 100 ARG A CA 1
ATOM 773 C C . ARG A 1 100 ? 33.976 105.767 28.548 1.00 54.56 100 ARG A C 1
ATOM 775 O O . ARG A 1 100 ? 34.508 104.797 28.022 1.00 54.56 100 ARG A O 1
ATOM 782 N N . LEU A 1 101 ? 34.678 106.830 28.948 1.00 53.06 101 LEU A N 1
ATOM 783 C CA . LEU A 1 101 ? 36.137 106.867 28.799 1.00 53.06 101 LEU A CA 1
ATOM 784 C C . LEU A 1 101 ? 36.840 106.008 29.857 1.00 53.06 101 LEU A C 1
ATOM 786 O O . LEU A 1 101 ? 37.821 105.344 29.543 1.00 53.06 101 LEU A O 1
ATOM 790 N N . LYS A 1 102 ? 36.307 105.984 31.085 1.00 52.88 102 LYS A N 1
ATOM 791 C CA . LYS A 1 102 ? 36.872 105.205 32.192 1.00 52.88 102 LYS A CA 1
ATOM 792 C C . LYS A 1 102 ? 36.631 103.696 32.020 1.00 52.88 102 LYS A C 1
ATOM 794 O O . LYS A 1 102 ? 37.550 102.916 32.212 1.00 52.88 102 LYS A O 1
ATOM 799 N N . GLN A 1 103 ? 35.446 103.285 31.559 1.00 55.97 103 GLN A N 1
ATOM 800 C CA . GLN A 1 103 ? 35.124 101.868 31.315 1.00 55.97 103 GLN A CA 1
ATOM 801 C C . GLN A 1 103 ? 35.721 101.287 30.023 1.00 55.97 103 GLN A C 1
ATOM 803 O O . GLN A 1 103 ? 35.851 100.071 29.916 1.00 55.97 103 GLN A O 1
ATOM 808 N N . LYS A 1 104 ? 36.140 102.119 29.055 1.00 53.28 104 LYS A N 1
ATOM 809 C CA . LYS A 1 104 ? 36.904 101.646 27.882 1.00 53.28 104 LYS A CA 1
ATOM 810 C C . LYS A 1 104 ? 38.317 101.161 28.227 1.00 53.28 104 LYS A C 1
ATOM 812 O O . LYS A 1 104 ? 38.977 100.596 27.361 1.00 53.28 104 LYS A O 1
ATOM 817 N N . LEU A 1 105 ? 38.774 101.392 29.459 1.00 55.16 105 LEU A N 1
ATOM 818 C CA . LEU A 1 105 ? 40.118 101.055 29.924 1.00 55.16 105 LEU A CA 1
ATOM 819 C C . LEU A 1 105 ? 40.128 100.082 31.125 1.00 55.16 105 LEU A C 1
ATOM 821 O O . LEU A 1 105 ? 41.208 99.657 31.519 1.00 55.16 105 LEU A O 1
ATOM 825 N N . GLU A 1 106 ? 38.970 99.682 31.674 1.00 62.03 106 GLU A N 1
ATOM 826 C CA . GLU A 1 106 ? 38.859 98.800 32.856 1.00 62.03 106 GLU A CA 1
ATOM 827 C C . GLU A 1 106 ? 37.806 97.697 32.664 1.00 62.03 106 GLU A C 1
ATOM 829 O O . GLU A 1 106 ? 36.633 98.016 32.478 1.00 62.03 106 GLU A O 1
ATOM 834 N N . TRP A 1 107 ? 38.228 96.425 32.779 1.00 68.06 107 TRP A N 1
ATOM 835 C CA . TRP A 1 107 ? 37.413 95.195 32.669 1.00 68.06 107 TRP A CA 1
ATOM 836 C C . TRP A 1 107 ? 36.055 95.296 33.403 1.00 68.06 107 TRP A C 1
ATOM 838 O O . TRP A 1 107 ? 36.031 95.744 34.551 1.00 68.06 107 TRP A O 1
ATOM 848 N N . PRO A 1 108 ? 34.920 94.873 32.794 1.00 63.69 108 PRO A N 1
ATOM 849 C CA . PRO A 1 108 ? 33.587 95.186 33.309 1.00 63.69 108 PRO A CA 1
ATOM 850 C C . PRO A 1 108 ? 33.182 94.301 34.496 1.00 63.69 108 PRO A C 1
ATOM 852 O O . PRO A 1 108 ? 32.246 94.633 35.223 1.00 63.69 108 PRO A O 1
ATOM 855 N N . PHE A 1 109 ? 33.899 93.198 34.733 1.00 71.88 109 PHE A N 1
ATOM 856 C CA . PHE A 1 109 ? 33.630 92.285 35.837 1.00 71.88 109 PHE A CA 1
ATOM 857 C C . PHE A 1 109 ? 34.624 92.478 36.980 1.00 71.88 109 PHE A C 1
ATOM 859 O O . PHE A 1 109 ? 35.834 92.562 36.780 1.00 71.88 109 PHE A O 1
ATOM 866 N N . THR A 1 110 ? 34.128 92.433 38.215 1.00 73.50 110 THR A N 1
ATOM 867 C CA . THR A 1 110 ? 34.989 92.133 39.364 1.00 73.50 110 THR A CA 1
ATOM 868 C C . THR A 1 110 ? 35.368 90.650 39.333 1.00 73.50 110 THR A C 1
ATOM 870 O O . THR A 1 110 ? 34.635 89.828 38.779 1.00 73.50 110 THR A O 1
ATOM 873 N N . ARG A 1 111 ? 36.486 90.271 39.966 1.00 72.44 111 ARG A N 1
ATOM 874 C CA . ARG A 1 111 ? 36.926 88.863 40.043 1.00 72.44 111 ARG A CA 1
ATOM 875 C C . ARG A 1 111 ? 35.845 87.938 40.624 1.00 72.44 111 ARG A C 1
ATOM 877 O O . ARG A 1 111 ? 35.689 86.809 40.171 1.00 72.44 111 ARG A O 1
ATOM 884 N N . GLU A 1 112 ? 35.063 88.435 41.582 1.00 74.31 112 GLU A N 1
ATOM 885 C CA . GLU A 1 112 ? 33.914 87.724 42.158 1.00 74.31 112 GLU A CA 1
ATOM 886 C C . GLU A 1 112 ? 32.770 87.537 41.151 1.00 74.31 112 GLU A C 1
ATOM 888 O O . GLU A 1 112 ? 32.272 86.422 40.996 1.00 74.31 112 GLU A O 1
ATOM 893 N N . LYS A 1 113 ? 32.386 88.591 40.414 1.00 77.62 113 LYS A N 1
ATOM 894 C CA . LYS A 1 113 ? 31.349 88.502 39.371 1.00 77.62 113 LYS A CA 1
ATOM 895 C C . LYS A 1 113 ? 31.762 87.581 38.224 1.00 77.62 113 LYS A C 1
ATOM 897 O O . LYS A 1 113 ? 30.955 86.775 37.773 1.00 77.62 113 LYS A O 1
ATOM 902 N N . PHE A 1 114 ? 33.017 87.666 37.787 1.00 79.81 114 PHE A N 1
ATOM 903 C CA . PHE A 1 114 ? 33.574 86.803 36.747 1.00 79.81 114 PHE A CA 1
ATOM 904 C C . PHE A 1 114 ? 33.478 85.320 37.131 1.00 79.81 114 PHE A C 1
ATOM 906 O O . PHE A 1 114 ? 32.930 84.515 36.379 1.00 79.81 114 PHE A O 1
ATOM 913 N N . ASN A 1 115 ? 33.940 84.970 38.335 1.00 78.31 115 ASN A N 1
ATOM 914 C CA . ASN A 1 115 ? 33.858 83.599 38.837 1.00 78.31 115 ASN A CA 1
ATOM 915 C C . ASN A 1 115 ? 32.405 83.134 39.012 1.00 78.31 115 ASN A C 1
ATOM 917 O O . ASN A 1 115 ? 32.099 81.980 38.727 1.00 78.31 115 ASN A O 1
ATOM 921 N N . SER A 1 116 ? 31.502 84.022 39.438 1.00 82.75 116 SER A N 1
ATOM 922 C CA . SER A 1 116 ? 30.071 83.717 39.555 1.00 82.75 116 SER A CA 1
ATOM 923 C C . SER A 1 116 ? 29.452 83.339 38.205 1.00 82.75 116 SER A C 1
ATOM 925 O O . SER A 1 116 ? 28.783 82.310 38.099 1.00 82.75 116 SER A O 1
ATOM 927 N N . HIS A 1 117 ? 29.730 84.112 37.150 1.00 82.75 117 HIS A N 1
ATOM 928 C CA . HIS A 1 117 ? 29.265 83.807 35.792 1.00 82.75 117 HIS A CA 1
ATOM 929 C C . HIS A 1 117 ? 29.842 82.500 35.255 1.00 82.75 117 HIS A C 1
ATOM 931 O O . HIS A 1 117 ? 29.104 81.694 34.691 1.00 82.75 117 HIS A O 1
ATOM 937 N N . LEU A 1 118 ? 31.131 82.248 35.495 1.00 82.62 118 LEU A N 1
ATOM 938 C CA . LEU A 1 118 ? 31.786 81.008 35.084 1.00 82.62 118 LEU A CA 1
ATOM 939 C C . LEU A 1 118 ? 31.148 79.775 35.751 1.00 82.62 118 LEU A C 1
ATOM 941 O O . LEU A 1 118 ? 30.777 78.828 35.066 1.00 82.62 118 LEU A O 1
ATOM 945 N N . ILE A 1 119 ? 30.926 79.823 37.069 1.00 84.75 119 ILE A N 1
ATOM 946 C CA . ILE A 1 119 ? 30.275 78.737 37.823 1.00 84.75 119 ILE A CA 1
ATOM 947 C C . ILE A 1 119 ? 28.838 78.510 37.337 1.00 84.75 119 ILE A C 1
ATOM 949 O O . ILE A 1 119 ? 28.376 77.370 37.262 1.00 84.75 119 ILE A O 1
ATOM 953 N N . ARG A 1 120 ? 28.099 79.580 37.012 1.00 85.44 120 ARG A N 1
ATOM 954 C CA . ARG A 1 120 ? 26.733 79.460 36.478 1.00 85.44 120 ARG A CA 1
ATOM 955 C C . ARG A 1 120 ? 26.720 78.783 35.107 1.00 85.44 120 ARG A C 1
ATOM 957 O O . ARG A 1 120 ? 25.898 77.891 34.905 1.00 85.44 120 ARG A O 1
ATOM 964 N N . LEU A 1 121 ? 27.640 79.149 34.212 1.00 85.19 121 LEU A N 1
ATOM 965 C CA . LEU A 1 121 ? 27.787 78.512 32.899 1.00 85.19 121 LEU A CA 1
ATOM 966 C C . LEU A 1 121 ? 28.158 77.026 33.023 1.00 85.19 121 LEU A C 1
ATOM 968 O O . LEU A 1 121 ? 27.493 76.187 32.418 1.00 85.19 121 LEU A O 1
ATOM 972 N N . GLU A 1 122 ? 29.133 76.679 33.868 1.00 84.19 122 GLU A N 1
ATOM 973 C CA . GLU A 1 122 ? 29.543 75.284 34.099 1.00 84.19 122 GLU A CA 1
ATOM 974 C C . GLU A 1 122 ? 28.400 74.418 34.657 1.00 84.19 122 GLU A C 1
ATOM 976 O O . GLU A 1 122 ? 28.224 73.265 34.247 1.00 84.19 122 GLU A O 1
ATOM 981 N N . ARG A 1 123 ? 27.584 74.972 35.564 1.00 85.25 123 ARG A N 1
ATOM 982 C CA . ARG A 1 123 ? 26.410 74.281 36.126 1.00 85.25 123 ARG A CA 1
ATOM 983 C C . ARG A 1 123 ? 25.357 73.994 35.067 1.00 85.25 123 ARG A C 1
ATOM 985 O O . ARG A 1 123 ? 24.903 72.859 34.961 1.00 85.25 123 ARG A O 1
ATOM 992 N N . VAL A 1 124 ? 24.994 75.001 34.276 1.00 86.00 124 VAL A N 1
ATOM 993 C CA . VAL A 1 124 ? 24.013 74.846 33.194 1.00 86.00 124 VAL A CA 1
ATOM 994 C C . VAL A 1 124 ? 24.502 73.820 32.166 1.00 86.00 124 VAL A C 1
ATOM 996 O O . VAL A 1 124 ? 23.750 72.922 31.791 1.00 86.00 124 VAL A O 1
ATOM 999 N N . LYS A 1 125 ? 25.783 73.888 31.787 1.00 87.75 125 LYS A N 1
ATOM 1000 C CA . LYS A 1 125 ? 26.436 72.931 30.885 1.00 87.75 125 LYS A CA 1
ATOM 1001 C C . LYS A 1 125 ? 26.326 71.491 31.398 1.00 87.75 125 LYS A C 1
ATOM 1003 O O . LYS A 1 125 ? 25.926 70.595 30.661 1.00 87.75 125 LYS A O 1
ATOM 1008 N N . SER A 1 126 ? 26.638 71.282 32.676 1.00 84.56 126 SER A N 1
ATOM 1009 C CA . SER A 1 126 ? 26.594 69.961 33.315 1.00 84.56 126 SER A CA 1
ATOM 1010 C C . SER A 1 126 ? 25.171 69.402 33.398 1.00 84.56 126 SER A C 1
ATOM 1012 O O . SER A 1 126 ? 24.967 68.217 33.146 1.00 84.56 126 SER A O 1
ATOM 1014 N N . CYS A 1 127 ? 24.178 70.249 33.695 1.00 82.88 127 CYS A N 1
ATOM 1015 C CA . CYS A 1 127 ? 22.771 69.849 33.687 1.00 82.88 127 CYS A CA 1
ATOM 1016 C C . CYS A 1 127 ? 22.324 69.373 32.300 1.00 82.88 127 CYS A C 1
ATOM 1018 O O . CYS A 1 127 ? 21.713 68.314 32.201 1.00 82.88 127 CYS A O 1
ATOM 1020 N N . LEU A 1 128 ? 22.665 70.110 31.237 1.00 81.62 128 LEU A N 1
ATOM 1021 C CA . LEU A 1 128 ? 22.296 69.739 29.866 1.00 81.62 128 LEU A CA 1
ATOM 1022 C C . LEU A 1 128 ? 22.957 68.421 29.413 1.00 81.62 128 LEU A C 1
ATOM 1024 O O . LEU A 1 128 ? 22.318 67.623 28.733 1.00 81.62 128 LEU A O 1
ATOM 1028 N N . ILE A 1 129 ? 24.199 68.149 29.833 1.00 80.19 129 ILE A N 1
ATOM 1029 C CA . ILE A 1 129 ? 24.898 66.886 29.525 1.00 80.19 129 ILE A CA 1
ATOM 1030 C C . ILE A 1 129 ? 24.236 65.680 30.210 1.00 80.19 129 ILE A C 1
ATOM 1032 O O . ILE A 1 129 ? 24.112 64.626 29.591 1.00 80.19 129 ILE A O 1
ATOM 1036 N N . LEU A 1 130 ? 23.818 65.810 31.473 1.00 78.06 130 LEU A N 1
ATOM 1037 C CA . LEU A 1 130 ? 23.199 64.708 32.224 1.00 78.06 130 LEU A CA 1
ATOM 1038 C C . LEU A 1 130 ? 21.853 64.271 31.641 1.00 78.06 130 LEU A C 1
ATOM 1040 O O . LEU A 1 130 ? 21.569 63.076 31.600 1.00 78.06 130 LEU A O 1
ATOM 1044 N N . VAL A 1 131 ? 21.047 65.226 31.167 1.00 73.69 131 VAL A N 1
ATOM 1045 C CA . VAL A 1 131 ? 19.784 64.922 30.473 1.00 73.69 131 VAL A CA 1
ATOM 1046 C C . VAL A 1 131 ? 20.063 64.054 29.253 1.00 73.69 131 VAL A C 1
ATOM 1048 O O . VAL A 1 131 ? 19.481 62.987 29.092 1.00 73.69 131 VAL A O 1
ATOM 1051 N N . PHE A 1 132 ? 21.041 64.465 28.450 1.00 71.56 132 PHE A N 1
ATOM 1052 C CA . PHE A 1 132 ? 21.395 63.773 27.221 1.00 71.56 132 PHE A CA 1
ATOM 1053 C C . PHE A 1 132 ? 21.920 62.344 27.446 1.00 71.56 132 PHE A C 1
ATOM 1055 O O . PHE A 1 132 ? 21.552 61.413 26.728 1.00 71.56 132 PHE A O 1
ATOM 1062 N N . THR A 1 133 ? 22.790 62.140 28.439 1.00 70.56 133 THR A N 1
ATOM 1063 C CA . THR A 1 133 ? 23.389 60.818 28.687 1.00 70.56 133 THR A CA 1
ATOM 1064 C C . THR A 1 133 ? 22.406 59.816 29.291 1.00 70.56 133 THR A C 1
ATOM 1066 O O . THR A 1 133 ? 22.553 58.616 29.050 1.00 70.56 133 THR A O 1
ATOM 1069 N N . SER A 1 134 ? 21.394 60.274 30.036 1.00 67.44 134 SER A N 1
ATOM 1070 C CA . SER A 1 134 ? 20.330 59.410 30.566 1.00 67.44 134 SER A CA 1
ATOM 1071 C C . SER A 1 134 ? 19.515 58.764 29.442 1.00 67.44 134 SER A C 1
ATOM 1073 O O . SER A 1 134 ? 19.339 57.543 29.425 1.00 67.44 134 SER A O 1
ATOM 1075 N N . ASP A 1 135 ? 19.092 59.559 28.459 1.00 65.06 135 ASP A N 1
ATOM 1076 C CA . ASP A 1 135 ? 18.195 59.095 27.395 1.00 65.06 135 ASP A CA 1
ATOM 1077 C C . ASP A 1 135 ? 18.896 58.131 26.421 1.00 65.06 135 ASP A C 1
ATOM 1079 O O . ASP A 1 135 ? 18.338 57.100 26.041 1.00 65.06 135 ASP A O 1
ATOM 1083 N N . SER A 1 136 ? 20.172 58.381 26.104 1.00 64.88 136 SER A N 1
ATOM 1084 C CA . SER A 1 136 ? 20.984 57.472 25.275 1.00 64.88 136 SER A CA 1
ATOM 1085 C C . SER A 1 136 ? 21.129 56.068 25.895 1.00 64.88 136 SER A C 1
ATOM 1087 O O . SER A 1 136 ? 21.116 55.051 25.196 1.00 64.88 136 SER A O 1
ATOM 1089 N N . ASN A 1 137 ? 21.201 55.974 27.227 1.00 64.25 137 ASN A N 1
ATOM 1090 C CA . ASN A 1 137 ? 21.302 54.694 27.936 1.00 64.25 137 ASN A CA 1
ATOM 1091 C C . ASN A 1 137 ? 19.967 53.938 28.043 1.00 64.25 137 ASN A C 1
ATOM 1093 O O . ASN A 1 137 ? 19.970 52.720 28.240 1.00 64.25 137 ASN A O 1
ATOM 1097 N N . ALA A 1 138 ? 18.829 54.630 27.959 1.00 66.50 138 ALA A N 1
ATOM 1098 C CA . ALA A 1 138 ? 17.517 53.988 27.907 1.00 66.50 138 ALA A CA 1
ATOM 1099 C C . ALA A 1 138 ? 17.296 53.320 26.541 1.00 66.50 138 ALA A C 1
ATOM 1101 O O . ALA A 1 138 ? 16.952 52.140 26.484 1.00 66.50 138 ALA A O 1
ATOM 1102 N N . LEU A 1 139 ? 17.616 54.030 25.453 1.00 66.31 139 LEU A N 1
ATOM 1103 C CA . LEU A 1 139 ? 17.499 53.516 24.086 1.00 66.31 139 LEU A CA 1
ATOM 1104 C C . LEU A 1 139 ? 18.368 52.270 23.846 1.00 66.31 139 LEU A C 1
ATOM 1106 O O . LEU A 1 139 ? 17.920 51.300 23.240 1.00 66.31 139 LEU A O 1
ATOM 1110 N N . ASN A 1 140 ? 19.605 52.270 24.353 1.00 65.12 140 ASN A N 1
ATOM 1111 C CA . ASN A 1 140 ? 20.508 51.125 24.200 1.00 65.12 140 ASN A CA 1
ATOM 1112 C C . ASN A 1 140 ? 20.021 49.864 24.934 1.00 65.12 140 ASN A C 1
ATOM 1114 O O . ASN A 1 140 ? 20.290 48.758 24.470 1.00 65.12 140 ASN A O 1
ATOM 1118 N N . ARG A 1 141 ? 19.303 50.009 26.057 1.00 64.19 141 ARG A N 1
ATOM 1119 C CA . ARG A 1 141 ? 18.724 48.867 26.784 1.00 64.19 141 ARG A CA 1
ATOM 1120 C C . ARG A 1 141 ? 17.542 48.257 26.034 1.00 64.19 141 ARG A C 1
ATOM 1122 O O . ARG A 1 141 ? 17.555 47.056 25.803 1.00 64.19 141 ARG A O 1
ATOM 1129 N N . ASP A 1 142 ? 16.611 49.082 25.554 1.00 70.94 142 ASP A N 1
ATOM 1130 C CA . ASP A 1 142 ? 15.475 48.619 24.737 1.00 70.94 142 ASP A CA 1
ATOM 1131 C C . ASP A 1 142 ? 15.938 47.901 23.453 1.00 70.94 142 ASP A C 1
ATOM 1133 O O . ASP A 1 142 ? 15.392 46.867 23.066 1.00 70.94 142 ASP A O 1
ATOM 1137 N N . LEU A 1 143 ? 17.008 48.396 22.820 1.00 69.12 143 LEU A N 1
ATOM 1138 C CA . LEU A 1 143 ? 17.611 47.728 21.666 1.00 69.12 143 LEU A CA 1
ATOM 1139 C C . LEU A 1 143 ? 18.199 46.352 22.026 1.00 69.12 143 LEU A C 1
ATOM 1141 O O . LEU A 1 143 ? 18.071 45.409 21.244 1.00 69.12 143 LEU A O 1
ATOM 1145 N N . HIS A 1 144 ? 18.850 46.231 23.184 1.00 72.12 144 HIS A N 1
ATOM 1146 C CA . HIS A 1 144 ? 19.438 44.971 23.636 1.00 72.12 144 HIS A CA 1
ATOM 1147 C C . HIS A 1 144 ? 18.370 43.923 23.980 1.00 72.12 144 HIS A C 1
ATOM 1149 O O . HIS A 1 144 ? 18.510 42.759 23.594 1.00 72.12 144 HIS A O 1
ATOM 1155 N N . ASP A 1 145 ? 17.278 44.339 24.622 1.00 72.44 145 ASP A N 1
ATOM 1156 C CA . ASP A 1 145 ? 16.157 43.456 24.957 1.00 72.44 145 ASP A CA 1
ATOM 1157 C C . ASP A 1 145 ? 15.489 42.922 23.678 1.00 72.44 145 ASP A C 1
ATOM 1159 O O . ASP A 1 145 ? 15.356 41.710 23.502 1.00 72.44 145 ASP A O 1
ATOM 1163 N N . LYS A 1 146 ? 15.217 43.797 22.696 1.00 77.06 146 LYS A N 1
ATOM 1164 C CA . LYS A 1 146 ? 14.668 43.396 21.384 1.00 77.06 146 LYS A CA 1
ATOM 1165 C C . LYS A 1 146 ? 15.577 42.442 20.607 1.00 77.06 146 LYS A C 1
ATOM 1167 O O . LYS A 1 146 ? 15.084 41.561 19.903 1.00 77.06 146 LYS A O 1
ATOM 1172 N N . LEU A 1 147 ? 16.897 42.615 20.700 1.00 73.62 147 LEU A N 1
ATOM 1173 C CA . LEU A 1 147 ? 17.861 41.703 20.073 1.00 73.62 147 LEU A CA 1
ATOM 1174 C C . LEU A 1 147 ? 17.854 40.320 20.732 1.00 73.62 147 LEU A C 1
ATOM 1176 O O . LEU A 1 147 ? 17.976 39.314 20.034 1.00 73.62 147 LEU A O 1
ATOM 1180 N N . THR A 1 148 ? 17.687 40.271 22.052 1.00 79.00 148 THR A N 1
ATOM 1181 C CA . THR A 1 148 ? 17.624 39.016 22.807 1.00 79.00 148 THR A CA 1
ATOM 1182 C C . THR A 1 148 ? 16.340 38.247 22.482 1.00 79.00 148 THR A C 1
ATOM 1184 O O . THR A 1 148 ? 16.408 37.054 22.191 1.00 79.00 148 THR A O 1
ATOM 1187 N N . ASP A 1 149 ? 15.199 38.938 22.409 1.00 78.00 149 ASP A N 1
ATOM 1188 C CA . ASP A 1 149 ? 13.910 38.350 22.012 1.00 78.00 149 ASP A CA 1
ATOM 1189 C C . ASP A 1 149 ? 13.914 37.827 20.565 1.00 78.00 149 ASP A C 1
ATOM 1191 O O . ASP A 1 149 ? 13.300 36.806 20.241 1.00 78.00 149 ASP A O 1
ATOM 1195 N N . LEU A 1 150 ? 14.629 38.506 19.663 1.00 76.44 150 LEU A N 1
ATOM 1196 C CA . LEU A 1 150 ? 14.791 38.037 18.289 1.00 76.44 150 LEU A CA 1
ATOM 1197 C C . LEU A 1 150 ? 15.636 36.756 18.223 1.00 76.44 150 LEU A C 1
ATOM 1199 O O . LEU A 1 150 ? 15.315 35.850 17.451 1.00 76.44 150 LEU A O 1
ATOM 1203 N N . ALA A 1 151 ? 16.708 36.678 19.016 1.00 73.19 151 ALA A N 1
ATOM 1204 C CA . ALA A 1 151 ? 17.591 35.517 19.054 1.00 73.19 151 ALA A CA 1
ATOM 1205 C C . ALA A 1 151 ? 16.860 34.263 19.561 1.00 73.19 151 ALA A C 1
ATOM 1207 O O . ALA A 1 151 ? 16.925 33.219 18.911 1.00 73.19 151 ALA A O 1
ATOM 1208 N N . THR A 1 152 ? 16.093 34.379 20.650 1.00 79.75 152 THR A N 1
ATOM 1209 C CA . THR A 1 152 ? 15.284 33.268 21.180 1.00 79.75 152 THR A CA 1
ATOM 1210 C C . THR A 1 152 ? 14.214 32.821 20.182 1.00 79.75 152 THR A C 1
ATOM 1212 O O . THR A 1 152 ? 14.075 31.626 19.920 1.00 79.75 152 THR A O 1
ATOM 1215 N N . SER A 1 153 ? 13.525 33.760 19.521 1.00 77.25 153 SER A N 1
ATOM 1216 C CA . SER A 1 153 ? 12.532 33.425 18.490 1.00 77.25 153 SER A CA 1
ATOM 1217 C C . SER A 1 153 ? 13.143 32.710 17.272 1.00 77.25 153 SER A C 1
ATOM 1219 O O . SER A 1 153 ? 12.520 31.819 16.688 1.00 77.25 153 SER A O 1
ATOM 1221 N N . LEU A 1 154 ? 14.363 33.069 16.861 1.00 71.00 154 LEU A N 1
ATOM 1222 C CA . LEU A 1 154 ? 15.067 32.392 15.766 1.00 71.00 154 LEU A CA 1
ATOM 1223 C C . LEU A 1 154 ? 15.434 30.947 16.125 1.00 71.00 154 LEU A C 1
ATOM 1225 O O . LEU A 1 154 ? 15.227 30.052 15.302 1.00 71.00 154 LEU A O 1
ATOM 1229 N N . GLU A 1 155 ? 15.932 30.708 17.339 1.00 74.62 155 GLU A N 1
ATOM 1230 C CA . GLU A 1 155 ? 16.254 29.360 17.824 1.00 74.62 155 GLU A CA 1
ATOM 1231 C C . GLU A 1 155 ? 15.011 28.458 17.863 1.00 74.62 155 GLU A C 1
ATOM 1233 O O . GLU A 1 155 ? 15.054 27.320 17.385 1.00 74.62 155 GLU A O 1
ATOM 1238 N N . GLU A 1 156 ? 13.877 28.979 18.338 1.00 75.12 156 GLU A N 1
ATOM 1239 C CA . GLU A 1 156 ? 12.602 28.254 18.348 1.00 75.12 156 GLU A CA 1
ATOM 1240 C C . GLU A 1 156 ? 12.124 27.894 16.931 1.00 75.12 156 GLU A C 1
ATOM 1242 O O . GLU A 1 156 ? 11.760 26.745 16.669 1.00 75.12 156 GLU A O 1
ATOM 1247 N N . ASN A 1 157 ? 12.177 28.836 15.982 1.00 68.12 157 ASN A N 1
ATOM 1248 C CA . ASN A 1 157 ? 11.748 28.589 14.599 1.00 68.12 157 ASN A CA 1
ATOM 1249 C C . ASN A 1 157 ? 12.636 27.565 13.871 1.00 68.12 157 ASN A C 1
ATOM 1251 O O . ASN A 1 157 ? 12.132 26.745 13.096 1.00 68.12 157 ASN A O 1
ATOM 1255 N N . LEU A 1 158 ? 13.953 27.594 14.107 1.00 67.62 158 LEU A N 1
ATOM 1256 C CA . LEU A 1 158 ? 14.880 26.608 13.544 1.00 67.62 158 LEU A CA 1
ATOM 1257 C C . LEU A 1 158 ? 14.597 25.204 14.078 1.00 67.62 158 LEU A C 1
ATOM 1259 O O . LEU A 1 158 ? 14.632 24.241 13.306 1.00 67.62 158 LEU A O 1
ATOM 1263 N N . LYS A 1 159 ? 14.266 25.095 15.368 1.00 73.56 159 LYS A N 1
ATOM 1264 C CA . LYS A 1 159 ? 13.880 23.829 15.991 1.00 73.56 159 LYS A CA 1
ATOM 1265 C C . LYS A 1 159 ? 12.618 23.252 15.341 1.00 73.56 159 LYS A C 1
ATOM 1267 O O . LYS A 1 159 ? 12.658 22.125 14.860 1.00 73.56 159 LYS A O 1
ATOM 1272 N N . VAL A 1 160 ? 11.562 24.059 15.193 1.00 71.56 160 VAL A N 1
ATOM 1273 C CA . VAL A 1 160 ? 10.296 23.634 14.560 1.00 71.56 160 VAL A CA 1
ATOM 1274 C C . VAL A 1 160 ? 10.503 23.146 13.120 1.00 71.56 160 VAL A C 1
ATOM 1276 O O . VAL A 1 160 ? 10.039 22.064 12.765 1.00 71.56 160 VAL A O 1
ATOM 1279 N N . ARG A 1 161 ? 11.241 23.894 12.285 1.00 64.81 161 ARG A N 1
ATOM 1280 C CA . ARG A 1 161 ? 11.509 23.476 10.892 1.00 64.81 161 ARG A CA 1
ATOM 1281 C C . ARG A 1 161 ? 12.305 22.174 10.816 1.00 64.81 161 ARG A C 1
ATOM 1283 O O . ARG A 1 161 ? 12.083 21.364 9.914 1.00 64.81 161 ARG A O 1
ATOM 1290 N N . ASN A 1 162 ? 13.262 21.979 11.722 1.00 65.88 162 ASN A N 1
ATOM 1291 C CA . ASN A 1 162 ? 14.041 20.748 11.751 1.00 65.88 162 ASN A CA 1
ATOM 1292 C C . ASN A 1 162 ? 13.167 19.551 12.152 1.00 65.88 162 ASN A C 1
ATOM 1294 O O . ASN A 1 162 ? 13.243 18.512 11.497 1.00 65.88 162 ASN A O 1
ATOM 1298 N N . ASP A 1 163 ? 12.284 19.728 13.137 1.00 68.12 163 ASP A N 1
ATOM 1299 C CA . ASP A 1 163 ? 11.337 18.703 13.584 1.00 68.12 163 ASP A CA 1
ATOM 1300 C C . ASP A 1 163 ? 10.349 18.308 12.464 1.00 68.12 163 ASP A C 1
ATOM 1302 O O . ASP A 1 163 ? 10.114 17.120 12.232 1.00 68.12 163 ASP A O 1
ATOM 1306 N N . GLU A 1 164 ? 9.831 19.270 11.688 1.00 68.88 164 GLU A N 1
ATOM 1307 C CA . GLU A 1 164 ? 8.957 19.000 10.529 1.00 68.88 164 GLU A CA 1
ATOM 1308 C C . GLU A 1 164 ? 9.665 18.204 9.421 1.00 68.88 164 GLU A C 1
ATOM 1310 O O . GLU A 1 164 ? 9.100 17.267 8.836 1.00 68.88 164 GLU A O 1
ATOM 1315 N N . ARG A 1 165 ? 10.923 18.558 9.134 1.00 69.31 165 ARG A N 1
ATOM 1316 C CA . ARG A 1 165 ? 11.738 17.860 8.134 1.00 69.31 165 ARG A CA 1
ATOM 1317 C C . ARG A 1 165 ? 12.015 16.423 8.566 1.00 69.31 165 ARG A C 1
ATOM 1319 O O . ARG A 1 165 ? 11.818 15.518 7.758 1.00 69.31 165 ARG A O 1
ATOM 1326 N N . ILE A 1 166 ? 12.408 16.218 9.826 1.00 70.94 166 ILE A N 1
ATOM 1327 C CA . ILE A 1 166 ? 12.635 14.891 10.421 1.00 70.94 166 ILE A CA 1
ATOM 1328 C C . ILE A 1 166 ? 11.341 14.068 10.396 1.00 70.94 166 ILE A C 1
ATOM 1330 O O . ILE A 1 166 ? 11.355 12.921 9.962 1.00 70.94 166 ILE A O 1
ATOM 1334 N N . SER A 1 167 ? 10.198 14.662 10.752 1.00 72.81 167 SER A N 1
ATOM 1335 C CA . SER A 1 167 ? 8.892 13.987 10.719 1.00 72.81 167 SER A CA 1
ATOM 1336 C C . SER A 1 167 ? 8.503 13.501 9.315 1.00 72.81 167 SER A C 1
ATOM 1338 O O . SER A 1 167 ? 8.002 12.386 9.145 1.00 72.81 167 SER A O 1
ATOM 1340 N N . THR A 1 168 ? 8.752 14.313 8.285 1.00 73.19 168 THR A N 1
ATOM 1341 C CA . THR A 1 168 ? 8.469 13.938 6.888 1.00 73.19 168 THR A CA 1
ATOM 1342 C C . THR A 1 168 ? 9.367 12.787 6.436 1.00 73.19 168 THR A C 1
ATOM 1344 O O . THR A 1 168 ? 8.887 11.789 5.900 1.00 73.19 168 THR A O 1
ATOM 1347 N N . ALA A 1 169 ? 10.657 12.896 6.744 1.00 73.44 169 ALA A N 1
ATOM 1348 C CA . ALA A 1 169 ? 11.661 11.864 6.538 1.00 73.44 169 ALA A CA 1
ATOM 1349 C C . ALA A 1 169 ? 11.272 10.525 7.200 1.00 73.44 169 ALA A C 1
ATOM 1351 O O . ALA A 1 169 ? 11.272 9.482 6.543 1.00 73.44 169 ALA A O 1
ATOM 1352 N N . HIS A 1 170 ? 10.882 10.560 8.478 1.00 80.69 170 HIS A N 1
ATOM 1353 C CA . HIS A 1 170 ? 10.431 9.393 9.237 1.00 80.69 170 HIS A CA 1
ATOM 1354 C C . HIS A 1 170 ? 9.212 8.735 8.593 1.00 80.69 170 HIS A C 1
ATOM 1356 O O . HIS A 1 170 ? 9.155 7.515 8.482 1.00 80.69 170 HIS A O 1
ATOM 1362 N N . ARG A 1 171 ? 8.260 9.524 8.091 1.00 79.12 171 ARG A N 1
ATOM 1363 C CA . ARG A 1 171 ? 7.065 8.996 7.423 1.00 79.12 171 ARG A CA 1
ATOM 1364 C C . ARG A 1 171 ? 7.398 8.221 6.152 1.00 79.12 171 ARG A C 1
ATOM 1366 O O . ARG A 1 171 ? 6.832 7.154 5.922 1.00 79.12 171 ARG A O 1
ATOM 1373 N N . ASP A 1 172 ? 8.301 8.745 5.331 1.00 79.31 172 ASP A N 1
ATOM 1374 C CA . ASP A 1 172 ? 8.722 8.072 4.100 1.00 79.31 172 ASP A CA 1
ATOM 1375 C C . ASP A 1 172 ? 9.526 6.799 4.395 1.00 79.31 172 ASP A C 1
ATOM 1377 O O . ASP A 1 172 ? 9.364 5.791 3.702 1.00 79.31 172 ASP A O 1
ATOM 1381 N N . LEU A 1 173 ? 10.338 6.821 5.455 1.00 83.31 173 LEU A N 1
ATOM 1382 C CA . LEU A 1 173 ? 11.025 5.640 5.970 1.00 83.31 173 LEU A CA 1
ATOM 1383 C C . LEU A 1 173 ? 10.028 4.570 6.443 1.00 83.31 173 LEU A C 1
ATOM 1385 O O . LEU A 1 173 ? 10.144 3.409 6.051 1.00 83.31 173 LEU A O 1
ATOM 1389 N N . CYS A 1 174 ? 9.019 4.957 7.224 1.00 83.12 174 CYS A N 1
ATOM 1390 C CA . CYS A 1 174 ? 7.979 4.053 7.709 1.00 83.12 174 CYS A CA 1
ATOM 1391 C C . CYS A 1 174 ? 7.177 3.421 6.563 1.00 83.12 174 CYS A C 1
ATOM 1393 O O . CYS A 1 174 ? 6.945 2.216 6.585 1.00 83.12 174 CYS A O 1
ATOM 1395 N N . ARG A 1 175 ? 6.828 4.177 5.508 1.00 81.19 175 ARG A N 1
ATOM 1396 C CA . ARG A 1 175 ? 6.168 3.601 4.315 1.00 81.19 175 ARG A CA 1
ATOM 1397 C C . ARG A 1 175 ? 7.030 2.568 3.594 1.00 81.19 175 ARG A C 1
ATOM 1399 O O . ARG A 1 175 ? 6.501 1.625 3.020 1.00 81.19 175 ARG A O 1
ATOM 1406 N N . TRP A 1 176 ? 8.346 2.759 3.590 1.00 81.75 176 TRP A N 1
ATOM 1407 C CA . TRP A 1 176 ? 9.270 1.804 2.984 1.00 81.75 176 TRP A CA 1
ATOM 1408 C C . TRP A 1 176 ? 9.461 0.542 3.838 1.00 81.75 176 TRP A C 1
ATOM 1410 O O . TRP A 1 176 ? 9.601 -0.543 3.280 1.00 81.75 176 TRP A O 1
ATOM 1420 N N . LEU A 1 177 ? 9.432 0.668 5.169 1.00 81.06 177 LEU A N 1
ATOM 1421 C CA . LEU A 1 177 ? 9.481 -0.461 6.106 1.00 81.06 177 LEU A CA 1
ATOM 1422 C C . LEU A 1 177 ? 8.182 -1.276 6.138 1.00 81.06 177 LEU A C 1
ATOM 1424 O O . LEU A 1 177 ? 8.225 -2.488 6.329 1.00 81.06 177 LEU A O 1
ATOM 1428 N N . ALA A 1 178 ? 7.042 -0.602 5.993 1.00 76.19 178 ALA A N 1
ATOM 1429 C CA . ALA A 1 178 ? 5.712 -1.161 6.200 1.00 76.19 178 ALA A CA 1
ATOM 1430 C C . ALA A 1 178 ? 4.792 -0.858 5.001 1.00 76.19 178 ALA A C 1
ATOM 1432 O O . ALA A 1 178 ? 3.914 0.005 5.096 1.00 76.19 178 ALA A O 1
ATOM 1433 N N . PRO A 1 179 ? 4.973 -1.547 3.857 1.00 69.25 179 PRO A N 1
ATOM 1434 C CA . PRO A 1 179 ? 4.141 -1.336 2.671 1.00 69.25 179 PRO A CA 1
ATOM 1435 C C . PRO A 1 179 ? 2.671 -1.736 2.897 1.00 69.25 179 PRO A C 1
ATOM 1437 O O . PRO A 1 179 ? 1.779 -1.168 2.269 1.00 69.25 179 PRO A O 1
ATOM 1440 N N . SER A 1 180 ? 2.409 -2.670 3.817 1.00 71.56 180 SER A N 1
ATOM 1441 C CA . SER A 1 180 ? 1.071 -3.099 4.240 1.00 71.56 180 SER A CA 1
ATOM 1442 C C . SER A 1 180 ? 0.690 -2.477 5.590 1.00 71.56 180 SER A C 1
ATOM 1444 O O . SER A 1 180 ? 1.327 -2.751 6.613 1.00 71.56 180 SER A O 1
ATOM 1446 N N . SER A 1 181 ? -0.367 -1.659 5.612 1.00 77.06 181 SER A N 1
ATOM 1447 C CA . SER A 1 181 ? -0.869 -1.027 6.841 1.00 77.06 181 SER A CA 1
ATOM 1448 C C . SER A 1 181 ? -1.933 -1.898 7.531 1.00 77.06 181 SER A C 1
ATOM 1450 O O . SER A 1 181 ? -2.959 -2.194 6.914 1.00 77.06 181 SER A O 1
ATOM 1452 N N . PRO A 1 182 ? -1.763 -2.256 8.821 1.00 83.31 182 PRO A N 1
ATOM 1453 C CA . PRO A 1 182 ? -2.752 -3.036 9.567 1.00 83.31 182 PRO A CA 1
ATOM 1454 C C . PRO A 1 182 ? -3.947 -2.197 10.055 1.00 83.31 182 PRO A C 1
ATOM 1456 O O . PRO A 1 182 ? -4.919 -2.749 10.571 1.00 83.31 182 PRO A O 1
ATOM 1459 N N . THR A 1 183 ? -3.909 -0.868 9.898 1.00 80.00 183 THR A N 1
ATOM 1460 C CA . THR A 1 183 ? -4.887 0.065 10.483 1.00 80.00 183 THR A CA 1
ATOM 1461 C C . THR A 1 183 ? -6.310 -0.166 9.977 1.00 80.00 183 THR A C 1
ATOM 1463 O O . THR A 1 183 ? -7.251 -0.135 10.766 1.00 80.00 183 THR A O 1
ATOM 1466 N N . GLY A 1 184 ? -6.488 -0.437 8.679 1.00 75.31 184 GLY A N 1
ATOM 1467 C CA . GLY A 1 184 ? -7.816 -0.681 8.104 1.00 75.31 184 GLY A CA 1
ATOM 1468 C C . GLY A 1 184 ? -8.464 -1.961 8.640 1.00 75.31 184 GLY A C 1
ATOM 1469 O O . GLY A 1 184 ? -9.643 -1.962 8.989 1.00 75.31 184 GLY A O 1
ATOM 1470 N N . VAL A 1 185 ? -7.680 -3.038 8.768 1.00 77.69 185 VAL A N 1
ATOM 1471 C CA . VAL A 1 185 ? -8.144 -4.310 9.347 1.00 77.69 185 VAL A CA 1
ATOM 1472 C C . VAL A 1 185 ? -8.502 -4.120 10.820 1.00 77.69 185 VAL A C 1
ATOM 1474 O O . VAL A 1 185 ? -9.581 -4.531 11.242 1.00 77.69 185 VAL A O 1
ATOM 1477 N N . HIS A 1 186 ? -7.651 -3.415 11.572 1.00 81.50 186 HIS A N 1
ATOM 1478 C CA . HIS A 1 186 ? -7.896 -3.100 12.977 1.00 81.50 186 HIS A CA 1
ATOM 1479 C C . HIS A 1 186 ? -9.188 -2.312 13.188 1.00 81.50 186 HIS A C 1
ATOM 1481 O O . HIS A 1 186 ? -9.971 -2.646 14.076 1.00 81.50 186 HIS A O 1
ATOM 1487 N N . LEU A 1 187 ? -9.428 -1.282 12.370 1.00 76.88 187 LEU A N 1
ATOM 1488 C CA . LEU A 1 187 ? -10.623 -0.451 12.474 1.00 76.88 187 LEU A CA 1
ATOM 1489 C C . LEU A 1 187 ? -11.890 -1.262 12.184 1.00 76.88 187 LEU A C 1
ATOM 1491 O O . LEU A 1 187 ? -12.851 -1.172 12.942 1.00 76.88 187 LEU A O 1
ATOM 1495 N N . ARG A 1 188 ? -11.881 -2.106 11.143 1.00 74.06 188 ARG A N 1
ATOM 1496 C CA . ARG A 1 188 ? -13.016 -2.993 10.835 1.00 74.06 188 ARG A CA 1
ATOM 1497 C C . ARG A 1 188 ? -13.291 -3.987 11.960 1.00 74.06 188 ARG A C 1
ATOM 1499 O O . ARG A 1 188 ? -14.436 -4.107 12.385 1.00 74.06 188 ARG A O 1
ATOM 1506 N N . ALA A 1 189 ? -12.255 -4.652 12.472 1.00 77.56 189 ALA A N 1
ATOM 1507 C CA . ALA A 1 189 ? -12.390 -5.583 13.591 1.00 77.56 189 ALA A CA 1
ATOM 1508 C C . ALA A 1 189 ? -12.902 -4.878 14.861 1.00 77.56 189 ALA A C 1
ATOM 1510 O O . ALA A 1 189 ? -13.763 -5.405 15.562 1.00 77.56 189 ALA A O 1
ATOM 1511 N N . SER A 1 190 ? -12.423 -3.658 15.122 1.00 77.25 190 SER A N 1
ATOM 1512 C CA . SER A 1 190 ? -12.853 -2.837 16.258 1.00 77.25 190 SER A CA 1
ATOM 1513 C C . SER A 1 190 ? -14.309 -2.391 16.134 1.00 77.25 190 SER A C 1
ATOM 1515 O O . SER A 1 190 ? -15.040 -2.438 17.118 1.00 77.25 190 SER A O 1
ATOM 1517 N N . ASN A 1 191 ? -14.746 -2.007 14.933 1.00 75.06 191 ASN A N 1
ATOM 1518 C CA . ASN A 1 191 ? -16.122 -1.580 14.670 1.00 75.06 191 ASN A CA 1
ATOM 1519 C C . ASN A 1 191 ? -17.119 -2.746 14.692 1.00 75.06 191 ASN A C 1
ATOM 1521 O O . ASN A 1 191 ? -18.276 -2.549 15.045 1.00 75.06 191 ASN A O 1
ATOM 1525 N N . ALA A 1 192 ? -16.686 -3.955 14.324 1.00 75.56 192 ALA A N 1
ATOM 1526 C CA . ALA A 1 192 ? -17.521 -5.157 14.353 1.00 75.56 192 ALA A CA 1
ATOM 1527 C C . ALA A 1 192 ? -17.711 -5.734 15.769 1.00 75.56 192 ALA A C 1
ATOM 1529 O O . ALA A 1 192 ? -18.533 -6.629 15.973 1.00 75.56 192 ALA A O 1
ATOM 1530 N N . ARG A 1 193 ? -16.941 -5.258 16.754 1.00 81.00 193 ARG A N 1
ATOM 1531 C CA . ARG A 1 193 ? -16.986 -5.755 18.127 1.00 81.00 193 ARG A CA 1
ATOM 1532 C C . ARG A 1 193 ? -18.268 -5.312 18.832 1.00 81.00 193 ARG A C 1
ATOM 1534 O O . ARG A 1 193 ? -18.582 -4.128 18.887 1.00 81.00 193 ARG A O 1
ATOM 1541 N N . LEU A 1 194 ? -18.941 -6.264 19.476 1.00 82.75 194 LEU A N 1
ATOM 1542 C CA . LEU A 1 194 ? -20.083 -5.980 20.339 1.00 82.75 194 LEU A CA 1
ATOM 1543 C C . LEU A 1 194 ? -19.633 -5.636 21.763 1.00 82.75 194 LEU A C 1
ATOM 1545 O O . LEU A 1 194 ? -18.810 -6.336 22.362 1.00 82.75 194 LEU A O 1
ATOM 1549 N N . ASP A 1 195 ? -20.215 -4.589 22.339 1.00 78.62 195 ASP A N 1
ATOM 1550 C CA . ASP A 1 195 ? -19.961 -4.226 23.729 1.00 78.62 195 ASP A CA 1
ATOM 1551 C C . ASP A 1 195 ? -20.344 -5.362 24.686 1.00 78.62 195 ASP A C 1
ATOM 1553 O O . ASP A 1 195 ? -21.259 -6.141 24.443 1.00 78.62 195 ASP A O 1
ATOM 1557 N N . GLN A 1 196 ? -19.627 -5.445 25.809 1.00 78.75 196 GLN A N 1
ATOM 1558 C CA . GLN A 1 196 ? -19.738 -6.506 26.823 1.00 78.75 196 GLN A CA 1
ATOM 1559 C C . GLN A 1 196 ? -19.189 -7.889 26.439 1.00 78.75 196 GLN A C 1
ATOM 1561 O O . GLN A 1 196 ? -19.074 -8.716 27.340 1.00 78.75 196 GLN A O 1
ATOM 1566 N N . THR A 1 197 ? -18.776 -8.117 25.190 1.00 84.25 197 THR A N 1
ATOM 1567 C CA . THR A 1 197 ? -18.099 -9.363 24.785 1.00 84.25 197 THR A CA 1
ATOM 1568 C C . THR A 1 197 ? -16.582 -9.331 25.025 1.00 84.25 197 THR A C 1
ATOM 1570 O O . THR A 1 197 ? -15.967 -8.255 25.080 1.00 84.25 197 THR A O 1
ATOM 1573 N N . GLY A 1 198 ? -15.965 -10.508 25.203 1.00 82.06 198 GLY A N 1
ATOM 1574 C CA . GLY A 1 198 ? -14.515 -10.689 25.357 1.00 82.06 198 GLY A CA 1
ATOM 1575 C C . GLY A 1 198 ? -13.969 -10.372 26.753 1.00 82.06 198 GLY A C 1
ATOM 1576 O O . GLY A 1 198 ? -12.753 -10.347 26.961 1.00 82.06 198 GLY A O 1
ATOM 1577 N N . LYS A 1 199 ? -14.847 -10.129 27.736 1.00 82.81 199 LYS A N 1
ATOM 1578 C CA . LYS A 1 199 ? -14.450 -9.774 29.109 1.00 82.81 199 LYS A CA 1
ATOM 1579 C C . LYS A 1 199 ? -13.671 -10.871 29.812 1.00 82.81 199 LYS A C 1
ATOM 1581 O O . LYS A 1 199 ? -12.740 -10.567 30.550 1.00 82.81 199 LYS A O 1
ATOM 1586 N N . TRP A 1 200 ? -14.020 -12.132 29.562 1.00 84.25 200 TRP A N 1
ATOM 1587 C CA . TRP A 1 200 ? -13.313 -13.278 30.132 1.00 84.25 200 TRP A CA 1
ATOM 1588 C C . TRP A 1 200 ? -11.811 -13.212 29.826 1.00 84.25 200 TRP A C 1
ATOM 1590 O O . TRP A 1 200 ? -11.008 -13.560 30.681 1.00 84.25 200 TRP A O 1
ATOM 1600 N N . PHE A 1 201 ? -11.416 -12.695 28.659 1.00 82.75 201 PHE A N 1
ATOM 1601 C CA . PHE A 1 201 ? -10.016 -12.526 28.284 1.00 82.75 201 PHE A CA 1
ATOM 1602 C C . PHE A 1 201 ? -9.427 -11.225 28.839 1.00 82.75 201 PHE A C 1
ATOM 1604 O O . PHE A 1 201 ? -8.377 -11.246 29.479 1.00 82.75 201 PHE A O 1
ATOM 1611 N N . ILE A 1 202 ? -10.104 -10.092 28.616 1.00 78.94 202 ILE A N 1
ATOM 1612 C CA . ILE A 1 202 ? -9.572 -8.761 28.950 1.00 78.94 202 ILE A CA 1
ATOM 1613 C C . ILE A 1 202 ? -9.463 -8.561 30.462 1.00 78.94 202 ILE A C 1
ATOM 1615 O O . ILE A 1 202 ? -8.462 -8.037 30.946 1.00 78.94 202 ILE A O 1
ATOM 1619 N N . ASP A 1 203 ? -10.501 -8.933 31.212 1.00 75.94 203 ASP A N 1
ATOM 1620 C CA . ASP A 1 203 ? -10.611 -8.596 32.629 1.00 75.94 203 ASP A CA 1
ATOM 1621 C C . ASP A 1 203 ? -9.853 -9.549 33.550 1.00 75.94 203 ASP A C 1
ATOM 1623 O O . ASP A 1 203 ? -9.607 -9.177 34.695 1.00 75.94 203 ASP A O 1
ATOM 1627 N N . THR A 1 204 ? -9.452 -10.723 33.059 1.00 76.38 204 THR A N 1
ATOM 1628 C CA . THR A 1 204 ? -8.702 -11.708 33.847 1.00 76.38 204 THR A CA 1
ATOM 1629 C C . THR A 1 204 ? -7.319 -11.944 33.233 1.00 76.38 204 THR A C 1
ATOM 1631 O O . THR A 1 204 ? -6.350 -11.282 33.601 1.00 76.38 204 THR A O 1
ATOM 1634 N N . ILE A 1 205 ? -7.245 -12.795 32.212 1.00 79.06 205 ILE A N 1
ATOM 1635 C CA . ILE A 1 205 ? -6.015 -13.314 31.613 1.00 79.06 205 ILE A CA 1
ATOM 1636 C C . ILE A 1 205 ? -5.097 -12.200 31.099 1.00 79.06 205 ILE A C 1
ATOM 1638 O O . ILE A 1 205 ? -3.903 -12.182 31.399 1.00 79.06 205 ILE A O 1
ATOM 1642 N N . PHE A 1 206 ? -5.631 -11.269 30.306 1.00 78.56 206 PHE A N 1
ATOM 1643 C CA . PHE A 1 206 ? -4.818 -10.244 29.654 1.00 78.56 206 PHE A CA 1
ATOM 1644 C C . PHE A 1 206 ? -4.212 -9.265 30.668 1.00 78.56 206 PHE A C 1
ATOM 1646 O O . PHE A 1 206 ? -3.046 -8.892 30.539 1.00 78.56 206 PHE A O 1
ATOM 1653 N N . LYS A 1 207 ? -4.972 -8.879 31.703 1.00 74.75 207 LYS A N 1
ATOM 1654 C CA . LYS A 1 207 ? -4.484 -8.015 32.792 1.00 74.75 207 LYS A CA 1
ATOM 1655 C C . LYS A 1 207 ? -3.370 -8.678 33.589 1.00 74.75 207 LYS A C 1
ATOM 1657 O O . LYS A 1 207 ? -2.339 -8.045 33.816 1.00 74.75 207 LYS A O 1
ATOM 1662 N N . GLU A 1 208 ? -3.568 -9.935 33.982 1.00 74.75 208 GLU A N 1
ATOM 1663 C CA . GLU A 1 208 ? -2.564 -10.712 34.716 1.00 74.75 208 GLU A CA 1
ATOM 1664 C C . GLU A 1 208 ? -1.271 -10.855 33.907 1.00 74.75 208 GLU A C 1
ATOM 1666 O O . GLU A 1 208 ? -0.180 -10.611 34.423 1.00 74.75 208 GLU A O 1
ATOM 1671 N N . TRP A 1 209 ? -1.399 -11.172 32.615 1.00 77.25 209 TRP A N 1
ATOM 1672 C CA . TRP A 1 209 ? -0.272 -11.316 31.697 1.00 77.25 209 TRP A CA 1
ATOM 1673 C C . TRP A 1 209 ? 0.502 -10.009 31.468 1.00 77.25 209 TRP A C 1
ATOM 1675 O O . TRP A 1 209 ? 1.733 -10.029 31.363 1.00 77.25 209 TRP A O 1
ATOM 1685 N N . LEU A 1 210 ? -0.203 -8.876 31.397 1.00 72.31 210 LEU A N 1
ATOM 1686 C CA . LEU A 1 210 ? 0.402 -7.577 31.114 1.00 72.31 210 LEU A CA 1
ATOM 1687 C C . LEU A 1 210 ? 1.128 -6.978 32.332 1.00 72.31 210 LEU A C 1
ATOM 1689 O O . LEU A 1 210 ? 2.239 -6.477 32.168 1.00 72.31 210 LEU A O 1
ATOM 1693 N N . TRP A 1 211 ? 0.539 -7.037 33.536 1.00 67.44 211 TRP A N 1
ATOM 1694 C CA . TRP A 1 211 ? 0.995 -6.227 34.682 1.00 67.44 211 TRP A CA 1
ATOM 1695 C C . TRP A 1 211 ? 1.548 -6.998 35.884 1.00 67.44 211 TRP A C 1
ATOM 1697 O O . TRP A 1 211 ? 2.228 -6.393 36.708 1.00 67.44 211 TRP A O 1
ATOM 1707 N N . GLY A 1 212 ? 1.312 -8.305 36.012 1.00 55.12 212 GLY A N 1
ATOM 1708 C CA . GLY A 1 212 ? 1.924 -9.143 37.053 1.00 55.12 212 GLY A CA 1
ATOM 1709 C C . GLY A 1 212 ? 1.590 -8.831 38.530 1.00 55.12 212 GLY A C 1
ATOM 1710 O O . GLY A 1 212 ? 1.782 -9.725 39.342 1.00 55.12 212 GLY A O 1
ATOM 1711 N N . HIS A 1 213 ? 1.080 -7.646 38.906 1.00 39.59 213 HIS A N 1
ATOM 1712 C CA . HIS A 1 213 ? 0.519 -7.309 40.230 1.00 39.59 213 HIS A CA 1
ATOM 1713 C C . HIS A 1 213 ? -0.389 -6.053 40.198 1.00 39.59 213 HIS A C 1
ATOM 1715 O O . HIS A 1 213 ? -0.227 -5.177 39.352 1.00 39.59 213 HIS A O 1
ATOM 1721 N N . ASP A 1 214 ? -1.335 -5.996 41.151 1.00 38.81 214 ASP A N 1
ATOM 1722 C CA . ASP A 1 214 ? -2.410 -5.003 41.354 1.00 38.81 214 ASP A CA 1
ATOM 1723 C C . ASP A 1 214 ? -1.975 -3.527 41.244 1.00 38.81 214 ASP A C 1
ATOM 1725 O O . ASP A 1 214 ? -1.557 -2.914 42.227 1.00 38.81 214 ASP A O 1
ATOM 1729 N N . ILE A 1 215 ? -2.174 -2.913 40.073 1.00 34.59 215 ILE A N 1
ATOM 1730 C CA . ILE A 1 215 ? -2.340 -1.459 39.926 1.00 34.59 215 ILE A CA 1
ATOM 1731 C C . ILE A 1 215 ? -3.438 -1.209 38.881 1.00 34.59 215 ILE A C 1
ATOM 1733 O O . ILE A 1 215 ? -3.317 -1.560 37.709 1.00 34.59 215 ILE A O 1
ATOM 1737 N N . TYR A 1 216 ? -4.545 -0.612 39.323 1.00 35.84 216 TYR A N 1
ATOM 1738 C CA . TYR A 1 216 ? -5.695 -0.266 38.490 1.00 35.84 216 TYR A CA 1
ATOM 1739 C C . TYR A 1 216 ? -5.417 0.999 37.667 1.00 35.84 216 TYR A C 1
ATOM 1741 O O . TYR A 1 216 ? -5.196 2.051 38.260 1.00 35.84 216 TYR A O 1
ATOM 1749 N N . GLN A 1 217 ? -5.543 0.922 36.335 1.00 32.94 217 GLN A N 1
ATOM 1750 C CA . GLN A 1 217 ? -6.315 1.861 35.497 1.00 32.94 217 GLN A CA 1
ATOM 1751 C C . GLN A 1 217 ? -6.368 1.411 34.015 1.00 32.94 217 GLN A C 1
ATOM 1753 O O . GLN A 1 217 ? -5.366 1.063 33.408 1.00 32.94 217 GLN A O 1
ATOM 1758 N N . GLN A 1 218 ? -7.599 1.395 33.484 1.00 34.00 218 GLN A N 1
ATOM 1759 C CA . GLN A 1 218 ? -8.071 1.379 32.083 1.00 34.00 218 GLN A CA 1
ATOM 1760 C C . GLN A 1 218 ? -7.188 0.739 30.986 1.00 34.00 218 GLN A C 1
ATOM 1762 O O . GLN A 1 218 ? -6.390 1.399 30.329 1.00 34.00 218 GLN A O 1
ATOM 1767 N N . ILE A 1 219 ? -7.489 -0.521 30.646 1.00 34.25 219 ILE A N 1
ATOM 1768 C CA . ILE A 1 219 ? -7.109 -1.119 29.356 1.00 34.25 219 ILE A CA 1
ATOM 1769 C C . ILE A 1 219 ? -8.139 -0.673 28.310 1.00 34.25 219 ILE A C 1
ATOM 1771 O O . ILE A 1 219 ? -9.147 -1.336 28.099 1.00 34.25 219 ILE A O 1
ATOM 1775 N N . LEU A 1 220 ? -7.895 0.479 27.680 1.00 37.31 220 LEU A N 1
ATOM 1776 C CA . LEU A 1 220 ? -8.727 1.051 26.606 1.00 37.31 220 LEU A CA 1
ATOM 1777 C C . LEU A 1 220 ? -8.594 0.294 25.263 1.00 37.31 220 LEU A C 1
ATOM 1779 O O . LEU A 1 220 ? -9.372 0.502 24.336 1.00 37.31 220 LEU A O 1
ATOM 1783 N N . PHE A 1 221 ? -7.587 -0.576 25.160 1.00 43.62 221 PHE A N 1
ATOM 1784 C CA . PHE A 1 221 ? -6.966 -0.948 23.892 1.00 43.62 221 PHE A CA 1
ATOM 1785 C C . PHE A 1 221 ? -7.622 -2.145 23.171 1.00 43.62 221 PHE A C 1
ATOM 1787 O O . PHE A 1 221 ? -7.775 -2.120 21.955 1.00 43.62 221 PHE A O 1
ATOM 1794 N N . VAL A 1 222 ? -8.125 -3.151 23.901 1.00 45.53 222 VAL A N 1
ATOM 1795 C CA . VAL A 1 222 ? -8.925 -4.255 23.310 1.00 45.53 222 VAL A CA 1
ATOM 1796 C C . VAL A 1 222 ? -10.359 -3.791 22.960 1.00 45.53 222 VAL A C 1
ATOM 1798 O O . VAL A 1 222 ? -11.129 -4.507 22.327 1.00 45.53 222 VAL A O 1
ATOM 1801 N N . LEU A 1 223 ? -10.721 -2.558 23.343 1.00 40.28 223 LEU A N 1
ATOM 1802 C CA . LEU A 1 223 ? -12.028 -1.930 23.117 1.00 40.28 223 LEU A CA 1
ATOM 1803 C C . LEU A 1 223 ? -12.058 -1.013 21.872 1.00 40.28 223 LEU A C 1
ATOM 1805 O O . LEU A 1 223 ? -13.031 -0.285 21.694 1.00 40.28 223 LEU A O 1
ATOM 1809 N N . GLY A 1 224 ? -11.018 -1.009 21.025 1.00 40.00 224 GLY A N 1
ATOM 1810 C CA . GLY A 1 224 ? -11.024 -0.251 19.763 1.00 40.00 224 GLY A CA 1
ATOM 1811 C C . GLY A 1 224 ? -10.724 1.249 19.890 1.00 40.00 224 GLY A C 1
ATOM 1812 O O . GLY A 1 224 ? -11.077 2.025 19.003 1.00 40.00 224 GLY A O 1
ATOM 1813 N N . LYS A 1 225 ? -10.075 1.690 20.978 1.00 40.69 225 LYS A N 1
ATOM 1814 C CA . LYS A 1 225 ? -9.552 3.059 21.114 1.00 40.69 225 LYS A CA 1
ATOM 1815 C C . LYS A 1 225 ? -8.038 3.012 21.309 1.00 40.69 225 LYS A C 1
ATOM 1817 O O . LYS A 1 225 ? -7.543 2.482 22.302 1.00 40.69 225 LYS A O 1
ATOM 1822 N N . SER A 1 226 ? -7.306 3.556 20.338 1.00 37.53 226 SER A N 1
ATOM 1823 C CA . SER A 1 226 ? -5.859 3.758 20.423 1.00 37.53 226 SER A CA 1
ATOM 1824 C C . SER A 1 226 ? -5.539 4.685 21.598 1.00 37.53 226 SER A C 1
ATOM 1826 O O . SER A 1 226 ? -6.328 5.581 21.887 1.00 37.53 226 SER A O 1
ATOM 1828 N N . HIS A 1 227 ? -4.360 4.522 22.203 1.00 41.88 227 HIS A N 1
ATOM 1829 C CA . HIS A 1 227 ? -3.791 5.278 23.336 1.00 41.88 227 HIS A CA 1
ATOM 1830 C C . HIS A 1 227 ? -3.975 4.615 24.712 1.00 41.88 227 HIS A C 1
ATOM 1832 O O . HIS A 1 227 ? -4.823 4.997 25.515 1.00 41.88 227 HIS A O 1
ATOM 1838 N N . ALA A 1 228 ? -3.083 3.668 25.019 1.00 45.34 228 ALA A N 1
ATOM 1839 C CA . ALA A 1 228 ? -2.647 3.434 26.394 1.00 45.34 228 ALA A CA 1
ATOM 1840 C C . ALA A 1 228 ? -1.400 4.303 26.642 1.00 45.34 228 ALA A C 1
ATOM 1842 O O . ALA A 1 228 ? -0.408 4.176 25.928 1.00 45.34 228 ALA A O 1
ATOM 1843 N N . GLN A 1 229 ? -1.450 5.224 27.607 1.00 53.34 229 GLN A N 1
ATOM 1844 C CA . GLN A 1 229 ? -0.272 6.009 27.993 1.00 53.34 229 GLN A CA 1
ATOM 1845 C C . GLN A 1 229 ? 0.739 5.098 28.714 1.00 53.34 229 GLN A C 1
ATOM 1847 O O . GLN A 1 229 ? 0.367 4.408 29.658 1.00 53.34 229 GLN A O 1
ATOM 1852 N N . GLY A 1 230 ? 2.010 5.106 28.288 1.00 63.09 230 GLY A N 1
ATOM 1853 C CA . GLY A 1 230 ? 3.109 4.416 28.987 1.00 63.09 230 GLY A CA 1
ATOM 1854 C C . GLY A 1 230 ? 3.371 2.951 28.600 1.00 63.09 230 GLY A C 1
ATOM 1855 O O . GLY A 1 230 ? 3.968 2.219 29.386 1.00 63.09 230 GLY A O 1
ATOM 1856 N N . VAL A 1 231 ? 2.920 2.503 27.421 1.00 70.62 231 VAL A N 1
ATOM 1857 C CA . VAL A 1 231 ? 3.231 1.174 26.857 1.00 70.62 231 VAL A CA 1
ATOM 1858 C C . VAL A 1 231 ? 3.606 1.341 25.386 1.00 70.62 231 VAL A C 1
ATOM 1860 O O . VAL A 1 231 ? 2.853 1.961 24.636 1.00 70.62 231 VAL A O 1
ATOM 1863 N N . ALA A 1 232 ? 4.737 0.774 24.956 1.00 82.19 232 ALA A N 1
ATOM 1864 C CA . ALA A 1 232 ? 5.082 0.725 23.535 1.00 82.19 232 ALA A CA 1
ATOM 1865 C C . ALA A 1 232 ? 4.330 -0.438 22.876 1.00 82.19 232 ALA A C 1
ATOM 1867 O O . ALA A 1 232 ? 4.413 -1.577 23.342 1.00 82.19 232 ALA A O 1
ATOM 1868 N N . PHE A 1 233 ? 3.577 -0.165 21.811 1.00 83.69 233 PHE A N 1
ATOM 1869 C CA . PHE A 1 233 ? 2.629 -1.126 21.253 1.00 83.69 233 PHE A CA 1
ATOM 1870 C C . PHE A 1 233 ? 2.787 -1.293 19.740 1.00 83.69 233 PHE A C 1
ATOM 1872 O O . PHE A 1 233 ? 2.977 -0.315 19.021 1.00 83.69 233 PHE A O 1
ATOM 1879 N N . GLY A 1 234 ? 2.656 -2.528 19.256 1.00 88.00 234 GLY A N 1
ATOM 1880 C CA . GLY A 1 234 ? 2.563 -2.830 17.831 1.00 88.00 234 GLY A CA 1
ATOM 1881 C C . GLY A 1 234 ? 1.604 -3.984 17.562 1.00 88.00 234 GLY A C 1
ATOM 1882 O O . GLY A 1 234 ? 1.579 -4.962 18.307 1.00 88.00 234 GLY A O 1
ATOM 1883 N N . TYR A 1 235 ? 0.830 -3.889 16.485 1.00 90.81 235 TYR A N 1
ATOM 1884 C CA . TYR A 1 235 ? -0.085 -4.943 16.051 1.00 90.81 235 TYR A CA 1
ATOM 1885 C C . TYR A 1 235 ? 0.020 -5.238 14.558 1.00 90.81 235 TYR A C 1
ATOM 1887 O O . TYR A 1 235 ? 0.346 -4.364 13.753 1.00 90.81 235 TYR A O 1
ATOM 1895 N N . PHE A 1 236 ? -0.304 -6.468 14.172 1.00 91.19 236 PHE A N 1
ATOM 1896 C CA . PHE A 1 236 ? -0.385 -6.869 12.775 1.00 91.19 236 PHE A CA 1
ATOM 1897 C C . PHE A 1 236 ? -1.408 -7.994 12.570 1.00 91.19 236 PHE A C 1
ATOM 1899 O O . PHE A 1 236 ? -1.618 -8.803 13.471 1.00 91.19 236 PHE A O 1
ATOM 1906 N N . TYR A 1 237 ? -2.019 -8.051 11.386 1.00 88.88 237 TYR A N 1
ATOM 1907 C CA . TYR A 1 237 ? -3.008 -9.063 11.006 1.00 88.88 237 TYR A CA 1
ATOM 1908 C C . TYR A 1 237 ? -2.505 -9.808 9.773 1.00 88.88 237 TYR A C 1
ATOM 1910 O O . TYR A 1 237 ? -2.347 -9.194 8.717 1.00 88.88 237 TYR A O 1
ATOM 1918 N N . CYS A 1 238 ? -2.222 -11.102 9.912 1.00 85.38 238 CYS A N 1
ATOM 1919 C CA . CYS A 1 238 ? -1.885 -11.941 8.766 1.00 85.38 238 CYS A CA 1
ATOM 1920 C C . CYS A 1 238 ? -3.172 -12.317 8.022 1.00 85.38 238 CYS A C 1
ATOM 1922 O O . CYS A 1 238 ? -4.204 -12.543 8.648 1.00 85.38 238 CYS A O 1
ATOM 1924 N N . SER A 1 239 ? -3.104 -12.375 6.693 1.00 81.44 239 SER A N 1
ATOM 1925 C CA . SER A 1 239 ? -4.218 -12.777 5.838 1.00 81.44 239 SER A CA 1
ATOM 1926 C C . SER A 1 239 ? -3.740 -13.687 4.712 1.00 81.44 239 SER A C 1
ATOM 1928 O O . SER A 1 239 ? -2.834 -13.339 3.948 1.00 81.44 239 SER A O 1
ATOM 1930 N N . PHE A 1 240 ? -4.407 -14.825 4.526 1.00 70.56 240 PHE A N 1
ATOM 1931 C CA . PHE A 1 240 ? -4.199 -15.702 3.373 1.00 70.56 240 PHE A CA 1
ATOM 1932 C C . PHE A 1 240 ? -4.443 -14.994 2.036 1.00 70.56 240 PHE A C 1
ATOM 1934 O O . PHE A 1 240 ? -3.855 -15.391 1.034 1.00 70.56 240 PHE A O 1
ATOM 1941 N N . GLY A 1 241 ? -5.307 -13.974 2.020 1.00 64.81 241 GLY A N 1
ATOM 1942 C CA . GLY A 1 241 ? -5.636 -13.199 0.823 1.00 64.81 241 GLY A CA 1
ATOM 1943 C C . GLY A 1 241 ? -4.600 -12.132 0.462 1.00 64.81 241 GLY A C 1
ATOM 1944 O O . GLY A 1 241 ? -4.707 -11.526 -0.599 1.00 64.81 241 GLY A O 1
ATOM 1945 N N . ASP A 1 242 ? -3.599 -11.885 1.313 1.00 72.19 242 ASP A N 1
ATOM 1946 C CA . ASP A 1 242 ? -2.572 -10.868 1.078 1.00 72.19 242 ASP A CA 1
ATOM 1947 C C . ASP A 1 242 ? -1.170 -11.408 1.391 1.00 72.19 242 ASP A C 1
ATOM 1949 O O . ASP A 1 242 ? -0.759 -11.466 2.551 1.00 72.19 242 ASP A O 1
ATOM 1953 N N . VAL A 1 243 ? -0.393 -11.754 0.359 1.00 72.50 243 VAL A N 1
ATOM 1954 C CA . VAL A 1 243 ? 0.989 -12.246 0.527 1.00 72.50 243 VAL A CA 1
ATOM 1955 C C . VAL A 1 243 ? 1.891 -11.202 1.182 1.00 72.50 243 VAL A C 1
ATOM 1957 O O . VAL A 1 243 ? 2.813 -11.572 1.911 1.00 72.50 243 VAL A O 1
ATOM 1960 N N . ALA A 1 244 ? 1.628 -9.902 0.999 1.00 76.00 244 ALA A N 1
ATOM 1961 C CA . ALA A 1 244 ? 2.409 -8.874 1.679 1.00 76.00 244 ALA A CA 1
ATOM 1962 C C . ALA A 1 244 ? 2.223 -8.960 3.201 1.00 76.00 244 ALA A C 1
ATOM 1964 O O . ALA A 1 244 ? 3.201 -8.800 3.932 1.00 76.00 244 ALA A O 1
ATOM 1965 N N . SER A 1 245 ? 1.017 -9.299 3.668 1.00 81.94 245 SER A N 1
ATOM 1966 C CA . SER A 1 245 ? 0.723 -9.545 5.086 1.00 81.94 245 SER A CA 1
ATOM 1967 C C . SER A 1 245 ? 1.343 -10.837 5.640 1.00 81.94 245 SER A C 1
ATOM 1969 O O . SER A 1 245 ? 1.383 -11.030 6.852 1.00 81.94 245 SER A O 1
ATOM 1971 N N . GLN A 1 246 ? 1.854 -11.718 4.775 1.00 83.62 246 GLN A N 1
ATOM 1972 C CA . GLN A 1 246 ? 2.484 -12.982 5.164 1.00 83.62 246 GLN A CA 1
ATOM 1973 C C . GLN A 1 246 ? 4.015 -12.880 5.252 1.00 83.62 246 GLN A C 1
ATOM 1975 O O . GLN A 1 246 ? 4.639 -13.743 5.876 1.00 83.62 246 GLN A O 1
ATOM 1980 N N . ASP A 1 247 ? 4.634 -11.856 4.647 1.00 84.31 247 ASP A N 1
ATOM 1981 C CA . ASP A 1 247 ? 6.091 -11.671 4.643 1.00 84.31 247 ASP A CA 1
ATOM 1982 C C . ASP A 1 247 ? 6.594 -11.195 6.025 1.00 84.31 247 ASP A C 1
ATOM 1984 O O . ASP A 1 247 ? 6.205 -10.113 6.485 1.00 84.31 247 ASP A O 1
ATOM 1988 N N . PRO A 1 248 ? 7.519 -11.930 6.677 1.00 88.31 248 PRO A N 1
ATOM 1989 C CA . PRO A 1 248 ? 8.087 -11.539 7.966 1.00 88.31 248 PRO A CA 1
ATOM 1990 C C . PRO A 1 248 ? 8.677 -10.122 7.992 1.00 88.31 248 PRO A C 1
ATOM 1992 O O . PRO A 1 248 ? 8.631 -9.461 9.027 1.00 88.31 248 PRO A O 1
ATOM 1995 N N . LYS A 1 249 ? 9.225 -9.632 6.872 1.00 87.75 249 LYS A N 1
ATOM 1996 C CA . LYS A 1 249 ? 9.806 -8.284 6.784 1.00 87.75 249 LYS A CA 1
ATOM 1997 C C . LYS A 1 249 ? 8.749 -7.200 6.900 1.00 87.75 249 LYS A C 1
ATOM 1999 O O . LYS A 1 249 ? 8.983 -6.212 7.587 1.00 87.75 249 LYS A O 1
ATOM 2004 N N . ASN A 1 250 ? 7.597 -7.400 6.268 1.00 88.06 250 ASN A N 1
ATOM 2005 C CA . ASN A 1 250 ? 6.494 -6.446 6.313 1.00 88.06 250 ASN A CA 1
ATOM 2006 C C . ASN A 1 250 ? 5.840 -6.446 7.694 1.00 88.06 250 ASN A C 1
ATOM 2008 O O . ASN A 1 250 ? 5.553 -5.379 8.233 1.00 88.06 250 ASN A O 1
ATOM 2012 N N . ILE A 1 251 ? 5.678 -7.630 8.296 1.00 90.75 251 ILE A N 1
ATOM 2013 C CA . ILE A 1 251 ? 5.144 -7.783 9.654 1.00 90.75 251 ILE A CA 1
ATOM 2014 C C . ILE A 1 251 ? 6.057 -7.059 10.651 1.00 90.75 251 ILE A C 1
ATOM 2016 O O . ILE A 1 251 ? 5.621 -6.142 11.343 1.00 90.75 251 ILE A O 1
ATOM 2020 N N . LEU A 1 252 ? 7.346 -7.415 10.697 1.00 92.00 252 LEU A N 1
ATOM 2021 C CA . LEU A 1 252 ? 8.298 -6.821 11.640 1.00 92.00 252 LEU A CA 1
ATOM 2022 C C . LEU A 1 252 ? 8.564 -5.337 11.348 1.00 92.00 252 LEU A C 1
ATOM 2024 O O . LEU A 1 252 ? 8.701 -4.551 12.283 1.00 92.00 252 LEU A O 1
ATOM 2028 N N . GLY A 1 253 ? 8.601 -4.935 10.076 1.00 90.94 253 GLY A N 1
ATOM 2029 C CA . GLY A 1 253 ? 8.748 -3.539 9.664 1.00 90.94 253 GLY A CA 1
ATOM 2030 C C . GLY A 1 253 ? 7.552 -2.677 10.070 1.00 90.94 253 GLY A C 1
ATOM 2031 O O . GLY A 1 253 ? 7.738 -1.561 10.553 1.00 90.94 253 GLY A O 1
ATOM 2032 N N . SER A 1 254 ? 6.332 -3.215 9.968 1.00 91.12 254 SER A N 1
ATOM 2033 C CA . SER A 1 254 ? 5.111 -2.568 10.463 1.00 91.12 254 SER A CA 1
ATOM 2034 C C . SER A 1 254 ? 5.102 -2.437 11.983 1.00 91.12 254 SER A C 1
ATOM 2036 O O . SER A 1 254 ? 4.790 -1.363 12.499 1.00 91.12 254 SER A O 1
ATOM 2038 N N . LEU A 1 255 ? 5.524 -3.480 12.705 1.00 91.81 255 LEU A N 1
ATOM 2039 C CA . LEU A 1 255 ? 5.679 -3.416 14.159 1.00 91.81 255 LEU A CA 1
ATOM 2040 C C . LEU A 1 255 ? 6.726 -2.363 14.560 1.00 91.81 255 LEU A C 1
ATOM 2042 O O . LEU A 1 255 ? 6.442 -1.531 15.415 1.00 91.81 255 LEU A O 1
ATOM 2046 N N . LEU A 1 256 ? 7.896 -2.325 13.909 1.00 92.38 256 LEU A N 1
ATOM 2047 C CA . LEU A 1 256 ? 8.923 -1.304 14.162 1.00 92.38 256 LEU A CA 1
ATOM 2048 C C . LEU A 1 256 ? 8.398 0.109 13.883 1.00 92.38 256 LEU A C 1
ATOM 2050 O O . LEU A 1 256 ? 8.627 1.018 14.681 1.00 92.38 256 LEU A O 1
ATOM 2054 N N . SER A 1 257 ? 7.672 0.293 12.776 1.00 90.06 257 SER A N 1
ATOM 2055 C CA . SER A 1 257 ? 7.049 1.572 12.428 1.00 90.06 257 SER A CA 1
ATOM 2056 C C . SER A 1 257 ? 6.085 2.045 13.519 1.00 90.06 257 SER A C 1
ATOM 2058 O O . SER A 1 257 ? 6.105 3.220 13.865 1.00 90.06 257 SER A O 1
ATOM 2060 N N . GLN A 1 258 ? 5.270 1.156 14.087 1.00 89.75 258 GLN A N 1
ATOM 2061 C CA . GLN A 1 258 ? 4.345 1.507 15.173 1.00 89.75 258 GLN A CA 1
ATOM 2062 C C . GLN A 1 258 ? 5.088 1.809 16.480 1.00 89.75 258 GLN A C 1
ATOM 2064 O O . GLN A 1 258 ? 4.812 2.809 17.138 1.00 89.75 258 GLN A O 1
ATOM 2069 N N . LEU A 1 259 ? 6.113 1.020 16.817 1.00 88.81 259 LEU A N 1
ATOM 2070 C CA . LEU A 1 259 ? 6.965 1.293 17.979 1.00 88.81 259 LEU A CA 1
ATOM 2071 C C . LEU A 1 259 ? 7.682 2.650 17.871 1.00 88.81 259 LEU A C 1
ATOM 2073 O O . LEU A 1 259 ? 7.936 3.290 18.893 1.00 88.81 259 LEU A O 1
ATOM 2077 N N . SER A 1 260 ? 7.962 3.122 16.651 1.00 88.62 260 SER A N 1
ATOM 2078 C CA . SER A 1 260 ? 8.564 4.440 16.428 1.00 88.62 260 SER A CA 1
ATOM 2079 C C . SER A 1 260 ? 7.671 5.614 16.837 1.00 88.62 260 SER A C 1
ATOM 2081 O O . SER A 1 260 ? 8.191 6.687 17.130 1.00 88.62 260 SER A O 1
ATOM 2083 N N . GLU A 1 261 ? 6.352 5.418 16.929 1.00 83.81 261 GLU A N 1
ATOM 2084 C CA . GLU A 1 261 ? 5.439 6.442 17.452 1.00 83.81 261 GLU A CA 1
ATOM 2085 C C . GLU A 1 261 ? 5.671 6.679 18.949 1.00 83.81 261 GLU A C 1
ATOM 2087 O O . GLU A 1 261 ? 5.580 7.808 19.425 1.00 83.81 261 GLU A O 1
ATOM 2092 N N . SER A 1 262 ? 6.018 5.617 19.686 1.00 81.56 262 SER A N 1
ATOM 2093 C CA . SER A 1 262 ? 6.346 5.694 21.115 1.00 81.56 262 SER A CA 1
ATOM 2094 C C . SER A 1 262 ? 7.802 6.100 21.353 1.00 81.56 262 SER A C 1
ATOM 2096 O O . SER A 1 262 ? 8.090 6.856 22.278 1.00 81.56 262 SER A O 1
ATOM 2098 N N . ASN A 1 263 ? 8.730 5.614 20.523 1.00 85.19 263 ASN A N 1
ATOM 2099 C CA . ASN A 1 263 ? 10.144 5.971 20.597 1.00 85.19 263 ASN A CA 1
ATOM 2100 C C . ASN A 1 263 ? 10.732 6.226 19.192 1.00 85.19 263 ASN A C 1
ATOM 2102 O O . ASN A 1 263 ? 11.240 5.295 18.559 1.00 85.19 263 ASN A O 1
ATOM 2106 N N . PRO A 1 264 ? 10.737 7.489 18.721 1.00 85.69 264 PRO A N 1
ATOM 2107 C CA . PRO A 1 264 ? 11.206 7.844 17.378 1.00 85.69 264 PRO A CA 1
ATOM 2108 C C . PRO A 1 264 ? 12.674 7.502 17.092 1.00 85.69 264 PRO A C 1
ATOM 2110 O O . PRO A 1 264 ? 13.033 7.297 15.933 1.00 85.69 264 PRO A O 1
ATOM 2113 N N . SER A 1 265 ? 13.519 7.393 18.126 1.00 86.12 265 SER A N 1
ATOM 2114 C CA . SER A 1 265 ? 14.957 7.110 17.972 1.00 86.12 265 SER A CA 1
ATOM 2115 C C . SER A 1 265 ? 15.249 5.736 17.353 1.00 86.12 265 SER A C 1
ATOM 2117 O O . SER A 1 265 ? 16.316 5.529 16.771 1.00 86.12 265 SER A O 1
ATOM 2119 N N . ILE A 1 266 ? 14.277 4.812 17.378 1.00 88.88 266 ILE A N 1
ATOM 2120 C CA . ILE A 1 266 ? 14.396 3.511 16.709 1.00 88.88 266 ILE A CA 1
ATOM 2121 C C . ILE A 1 266 ? 14.683 3.654 15.209 1.00 88.88 266 ILE A C 1
ATOM 2123 O O . ILE A 1 266 ? 15.453 2.875 14.639 1.00 88.88 266 ILE A O 1
ATOM 2127 N N . LEU A 1 267 ? 14.128 4.695 14.583 1.00 88.38 267 LEU A N 1
ATOM 2128 C CA . LEU A 1 267 ? 14.294 4.970 13.161 1.00 88.38 267 LEU A CA 1
ATOM 2129 C C . LEU A 1 267 ? 15.716 5.412 12.821 1.00 88.38 267 LEU A C 1
ATOM 2131 O O . LEU A 1 267 ? 16.183 5.112 11.727 1.00 88.38 267 LEU A O 1
ATOM 2135 N N . GLU A 1 268 ? 16.453 6.015 13.756 1.00 86.12 268 GLU A N 1
ATOM 2136 C CA . GLU A 1 268 ? 17.843 6.440 13.539 1.00 86.12 268 GLU A CA 1
ATOM 2137 C C . GLU A 1 268 ? 18.782 5.258 13.270 1.00 86.12 268 GLU A C 1
ATOM 2139 O O . GLU A 1 268 ? 19.807 5.415 12.617 1.00 86.12 268 GLU A O 1
ATOM 2144 N N . SER A 1 269 ? 18.453 4.053 13.752 1.00 85.25 269 SER A N 1
ATOM 2145 C CA . SER A 1 269 ? 19.253 2.851 13.463 1.00 85.25 269 SER A CA 1
ATOM 2146 C C . SER A 1 269 ? 18.951 2.242 12.095 1.00 85.25 269 SER A C 1
ATOM 2148 O O . SER A 1 269 ? 19.794 1.541 11.542 1.00 85.25 269 SER A O 1
ATOM 2150 N N . ILE A 1 270 ? 17.791 2.560 11.520 1.00 86.94 270 ILE A N 1
ATOM 2151 C CA . ILE A 1 270 ? 17.411 2.147 10.166 1.00 86.94 270 ILE A CA 1
ATOM 2152 C C . ILE A 1 270 ? 17.763 3.231 9.136 1.00 86.94 270 ILE A C 1
ATOM 2154 O O . ILE A 1 270 ? 18.052 2.915 7.983 1.00 86.94 270 ILE A O 1
ATOM 2158 N N . TRP A 1 271 ? 17.804 4.500 9.545 1.00 84.88 271 TRP A N 1
ATOM 2159 C CA . TRP A 1 271 ? 18.059 5.655 8.685 1.00 84.88 271 TRP A CA 1
ATOM 2160 C C . TRP A 1 271 ? 19.301 5.503 7.786 1.00 84.88 271 TRP A C 1
ATOM 2162 O O . TRP A 1 271 ? 19.176 5.707 6.578 1.00 84.88 271 TRP A O 1
ATOM 2172 N N . PRO A 1 272 ? 20.467 5.027 8.275 1.00 81.62 272 PRO A N 1
ATOM 2173 C CA . PRO A 1 272 ? 21.629 4.809 7.417 1.00 81.62 272 PRO A CA 1
ATOM 2174 C C . PRO A 1 272 ? 21.382 3.751 6.338 1.00 81.62 272 PRO A C 1
ATOM 2176 O O . PRO A 1 272 ? 21.900 3.868 5.234 1.00 81.62 272 PRO A O 1
ATOM 2179 N N . LEU A 1 273 ? 20.578 2.720 6.619 1.00 76.44 273 LEU A N 1
ATOM 2180 C CA . LEU A 1 273 ? 20.229 1.684 5.639 1.00 76.44 273 LEU A CA 1
ATOM 2181 C C . LEU A 1 273 ? 19.303 2.230 4.548 1.00 76.44 273 LEU A C 1
ATOM 2183 O O . LEU A 1 273 ? 19.378 1.788 3.399 1.00 76.44 273 LEU A O 1
ATOM 2187 N N . TYR A 1 274 ? 18.454 3.187 4.917 1.00 75.94 274 TYR A N 1
ATOM 2188 C CA . TYR A 1 274 ? 17.566 3.907 4.015 1.00 75.94 274 TYR A CA 1
ATOM 2189 C C . TYR A 1 274 ? 18.321 4.913 3.133 1.00 75.94 274 TYR A C 1
ATOM 2191 O O . TYR A 1 274 ? 18.071 4.976 1.928 1.00 75.94 274 TYR A O 1
ATOM 2199 N N . GLU A 1 275 ? 19.280 5.651 3.702 1.00 71.81 275 GLU A N 1
ATOM 2200 C CA . GLU A 1 275 ? 20.094 6.636 2.979 1.00 71.81 275 GLU A CA 1
ATOM 2201 C C . GLU A 1 275 ? 21.194 6.018 2.117 1.00 71.81 275 GLU A C 1
ATOM 2203 O O . GLU A 1 275 ? 21.429 6.494 1.008 1.00 71.81 275 GLU A O 1
ATOM 2208 N N . ALA A 1 276 ? 21.861 4.954 2.580 1.00 62.09 276 ALA A N 1
ATOM 2209 C CA . ALA A 1 276 ? 23.079 4.422 1.955 1.00 62.09 276 ALA A CA 1
ATOM 2210 C C . ALA A 1 276 ? 22.899 3.893 0.518 1.00 62.09 276 ALA A C 1
ATOM 2212 O O . ALA A 1 276 ? 23.864 3.417 -0.078 1.00 62.09 276 ALA A O 1
ATOM 2213 N N . LYS A 1 277 ? 21.689 3.940 -0.051 1.00 56.22 277 LYS A N 1
ATOM 2214 C CA . LYS A 1 277 ? 21.318 3.301 -1.320 1.00 56.22 277 LYS A CA 1
ATOM 2215 C C . LYS A 1 277 ? 20.370 4.149 -2.177 1.00 56.22 277 LYS A C 1
ATOM 2217 O O . LYS A 1 277 ? 19.471 3.623 -2.829 1.00 56.22 277 LYS A O 1
ATOM 2222 N N . THR A 1 278 ? 20.605 5.455 -2.245 1.00 40.41 278 THR A N 1
ATOM 2223 C CA . THR A 1 278 ? 20.065 6.334 -3.294 1.00 40.41 278 THR A CA 1
ATOM 2224 C C . THR A 1 278 ? 20.879 6.199 -4.585 1.00 40.41 278 THR A C 1
ATOM 2226 O O . THR A 1 278 ? 21.551 7.127 -5.023 1.00 40.41 278 THR A O 1
ATOM 2229 N N . ASN A 1 279 ? 20.821 5.025 -5.224 1.00 40.94 279 ASN A N 1
ATOM 2230 C CA . ASN A 1 279 ? 21.159 4.931 -6.642 1.00 40.94 279 ASN A CA 1
ATOM 2231 C C . ASN A 1 279 ? 19.839 4.997 -7.433 1.00 40.94 279 ASN A C 1
ATOM 2233 O O . ASN A 1 279 ? 19.023 4.080 -7.287 1.00 40.94 279 ASN A O 1
ATOM 2237 N N . PRO A 1 280 ? 19.588 6.056 -8.230 1.00 38.69 280 PRO A N 1
ATOM 2238 C CA . PRO A 1 280 ? 18.333 6.235 -8.970 1.00 38.69 280 PRO A CA 1
ATOM 2239 C C . PRO A 1 280 ? 18.033 5.096 -9.958 1.00 38.69 280 PRO A C 1
ATOM 2241 O O . PRO A 1 280 ? 16.911 4.987 -10.439 1.00 38.69 280 PRO A O 1
ATOM 2244 N N . ILE A 1 281 ? 19.010 4.219 -10.212 1.00 37.75 281 ILE A N 1
ATOM 2245 C CA . ILE A 1 281 ? 18.906 3.103 -11.148 1.00 37.75 281 ILE A CA 1
ATOM 2246 C C . ILE A 1 281 ? 18.382 1.816 -10.487 1.00 37.75 281 ILE A C 1
ATOM 2248 O O . ILE A 1 281 ? 17.810 1.015 -11.196 1.00 37.75 281 ILE A O 1
ATOM 2252 N N . VAL A 1 282 ? 18.507 1.577 -9.169 1.00 39.28 282 VAL A N 1
ATOM 2253 C CA . VAL A 1 282 ? 18.295 0.217 -8.584 1.00 39.28 282 VAL A CA 1
ATOM 2254 C C . VAL A 1 282 ? 17.095 0.110 -7.626 1.00 39.28 282 VAL A C 1
ATOM 2256 O O . VAL A 1 282 ? 16.669 -0.987 -7.265 1.00 39.28 282 VAL A O 1
ATOM 2259 N N . GLY A 1 283 ? 16.497 1.233 -7.225 1.00 48.88 283 GLY A N 1
ATOM 2260 C CA . GLY A 1 283 ? 15.489 1.237 -6.163 1.00 48.88 283 GLY A CA 1
ATOM 2261 C C . GLY A 1 283 ? 16.081 0.895 -4.785 1.00 48.88 283 GLY A C 1
ATOM 2262 O O . GLY A 1 283 ? 17.219 0.438 -4.644 1.00 48.88 283 GLY A O 1
ATOM 2263 N N . ARG A 1 284 ? 15.317 1.171 -3.723 1.00 54.66 284 ARG A N 1
ATOM 2264 C CA . ARG A 1 284 ? 15.768 0.950 -2.340 1.00 54.66 284 ARG A CA 1
ATOM 2265 C C . ARG A 1 284 ? 15.791 -0.549 -2.035 1.00 54.66 284 ARG A C 1
ATOM 2267 O O . ARG A 1 284 ? 14.798 -1.242 -2.229 1.00 54.66 284 ARG A O 1
ATOM 2274 N N . TYR A 1 285 ? 16.915 -1.051 -1.532 1.00 54.84 285 TYR A N 1
ATOM 2275 C CA . TYR A 1 285 ? 17.064 -2.464 -1.170 1.00 54.84 285 TYR A CA 1
ATOM 2276 C C . TYR A 1 285 ? 16.126 -2.819 -0.011 1.00 54.84 285 TYR A C 1
ATOM 2278 O O . TYR A 1 285 ? 16.068 -2.044 0.932 1.00 54.84 285 TYR A O 1
ATOM 2286 N N . PRO A 1 286 ? 15.482 -3.994 0.018 1.00 62.00 286 PRO A N 1
ATOM 2287 C CA . PRO A 1 286 ? 14.693 -4.400 1.178 1.00 62.00 286 PRO A CA 1
ATOM 2288 C C . PRO A 1 286 ? 15.566 -4.521 2.443 1.00 62.00 286 PRO A C 1
ATOM 2290 O O . PRO A 1 286 ? 16.717 -4.987 2.374 1.00 62.00 286 PRO A O 1
ATOM 2293 N N . VAL A 1 287 ? 15.013 -4.095 3.585 1.00 75.00 287 VAL A N 1
ATOM 2294 C CA . VAL A 1 287 ? 15.621 -4.233 4.922 1.00 75.00 287 VAL A CA 1
ATOM 2295 C C . VAL A 1 287 ? 15.697 -5.707 5.301 1.00 75.00 287 VAL A C 1
ATOM 2297 O O . VAL A 1 287 ? 14.836 -6.503 4.910 1.00 75.00 287 VAL A O 1
ATOM 2300 N N . ASP A 1 288 ? 16.762 -6.093 6.003 1.00 81.81 288 ASP A N 1
ATOM 2301 C CA . ASP A 1 288 ? 16.883 -7.447 6.527 1.00 81.81 288 ASP A CA 1
ATOM 2302 C C . ASP A 1 288 ? 16.176 -7.576 7.882 1.00 81.81 288 ASP A C 1
ATOM 2304 O O . ASP A 1 288 ? 16.093 -6.628 8.659 1.00 81.81 288 ASP A O 1
ATOM 2308 N N . ILE A 1 289 ? 15.696 -8.776 8.189 1.00 86.44 289 ILE A N 1
ATOM 2309 C CA . ILE A 1 289 ? 14.998 -9.063 9.446 1.00 86.44 289 ILE A CA 1
ATOM 2310 C C . ILE A 1 289 ? 15.916 -8.782 10.643 1.00 86.44 289 ILE A C 1
ATOM 2312 O O . ILE A 1 289 ? 15.483 -8.188 11.625 1.00 86.44 289 ILE A O 1
ATOM 2316 N N . ALA A 1 290 ? 17.198 -9.142 10.534 1.00 87.00 290 ALA A N 1
ATOM 2317 C CA . ALA A 1 290 ? 18.181 -8.917 11.591 1.00 87.00 290 ALA A CA 1
ATOM 2318 C C . ALA A 1 290 ? 18.375 -7.425 11.916 1.00 87.00 290 ALA A C 1
ATOM 2320 O O . ALA A 1 290 ? 18.509 -7.079 13.086 1.00 87.00 290 ALA A O 1
ATOM 2321 N N . ASP A 1 291 ? 18.335 -6.550 10.905 1.00 88.19 291 ASP A N 1
ATOM 2322 C CA . ASP A 1 291 ? 18.468 -5.102 11.102 1.00 88.19 291 ASP A CA 1
ATOM 2323 C C . ASP A 1 291 ? 17.269 -4.544 11.894 1.00 88.19 291 ASP A C 1
ATOM 2325 O O . ASP A 1 291 ? 17.433 -3.710 12.785 1.00 88.19 291 ASP A O 1
ATOM 2329 N N . ILE A 1 292 ? 16.061 -5.044 11.600 1.00 91.19 292 ILE A N 1
ATOM 2330 C CA . ILE A 1 292 ? 14.820 -4.682 12.303 1.00 91.19 292 ILE A CA 1
ATOM 2331 C C . ILE A 1 292 ? 14.858 -5.188 13.750 1.00 91.19 292 ILE A C 1
ATOM 2333 O O . ILE A 1 292 ? 14.588 -4.426 14.678 1.00 91.19 292 ILE A O 1
ATOM 2337 N N . GLU A 1 293 ? 15.228 -6.457 13.953 1.00 91.94 293 GLU A N 1
ATOM 2338 C CA . GLU A 1 293 ? 15.381 -7.061 15.281 1.00 91.94 293 GLU A CA 1
ATOM 2339 C C . GLU A 1 293 ? 16.360 -6.263 16.144 1.00 91.94 293 GLU A C 1
ATOM 2341 O O . GLU A 1 293 ? 16.040 -5.906 17.276 1.00 91.94 293 GLU A O 1
ATOM 2346 N N . ASP A 1 294 ? 17.552 -5.977 15.617 1.00 90.94 294 ASP A N 1
ATOM 2347 C CA . ASP A 1 294 ? 18.605 -5.304 16.370 1.00 90.94 294 ASP A CA 1
ATOM 2348 C C . ASP A 1 294 ? 18.227 -3.845 16.685 1.00 90.94 294 ASP A C 1
ATOM 2350 O O . ASP A 1 294 ? 18.551 -3.361 17.772 1.00 90.94 294 ASP A O 1
ATOM 2354 N N . ALA A 1 295 ? 17.470 -3.166 15.813 1.00 91.94 295 ALA A N 1
ATOM 2355 C CA . ALA A 1 295 ? 16.904 -1.849 16.107 1.00 91.94 295 ALA A CA 1
ATOM 2356 C C . ALA A 1 295 ? 15.867 -1.897 17.245 1.00 91.94 295 ALA A C 1
ATOM 2358 O O . ALA A 1 295 ? 15.958 -1.094 18.178 1.00 91.94 295 ALA A O 1
ATOM 2359 N N . ILE A 1 296 ? 14.931 -2.857 17.222 1.00 91.88 296 ILE A N 1
ATOM 2360 C CA . ILE A 1 296 ? 13.947 -3.047 18.305 1.00 91.88 296 ILE A CA 1
ATOM 2361 C C . ILE A 1 296 ? 14.665 -3.368 19.617 1.00 91.88 296 ILE A C 1
ATOM 2363 O O . ILE A 1 296 ? 14.430 -2.703 20.621 1.00 91.88 296 ILE A O 1
ATOM 2367 N N . ILE A 1 297 ? 15.589 -4.333 19.611 1.00 91.81 297 ILE A N 1
ATOM 2368 C CA . ILE A 1 297 ? 16.350 -4.733 20.802 1.00 91.81 297 ILE A CA 1
ATOM 2369 C C . ILE A 1 297 ? 17.107 -3.539 21.392 1.00 91.81 297 ILE A C 1
ATOM 2371 O O . ILE A 1 297 ? 17.059 -3.314 22.599 1.00 91.81 297 ILE A O 1
ATOM 2375 N N . LYS A 1 298 ? 17.787 -2.751 20.555 1.00 91.69 298 LYS A N 1
ATOM 2376 C CA . LYS A 1 298 ? 18.599 -1.616 21.005 1.00 91.69 298 LYS A CA 1
ATOM 2377 C C . LYS A 1 298 ? 17.768 -0.516 21.668 1.00 91.69 298 LYS A C 1
ATOM 2379 O O . LYS A 1 298 ? 18.197 0.019 22.685 1.00 91.69 298 LYS A O 1
ATOM 2384 N N . HIS A 1 299 ? 16.614 -0.171 21.098 1.00 89.94 299 HIS A N 1
ATOM 2385 C CA . HIS A 1 299 ? 15.849 1.018 21.504 1.00 89.94 299 HIS A CA 1
ATOM 2386 C C . HIS A 1 299 ? 14.671 0.731 22.430 1.00 89.94 299 HIS A C 1
ATOM 2388 O O . HIS A 1 299 ? 14.159 1.651 23.064 1.00 89.94 299 HIS A O 1
ATOM 2394 N N . MET A 1 300 ? 14.238 -0.527 22.520 1.00 87.25 300 MET A N 1
ATOM 2395 C CA . MET A 1 300 ? 13.154 -0.955 23.409 1.00 87.25 300 MET A CA 1
ATOM 2396 C C . MET A 1 300 ? 13.661 -1.605 24.706 1.00 87.25 300 MET A C 1
ATOM 2398 O O . MET A 1 300 ? 12.863 -2.107 25.495 1.00 87.25 300 MET A O 1
ATOM 2402 N N . SER A 1 301 ? 14.976 -1.602 24.942 1.00 81.19 301 SER A N 1
ATOM 2403 C CA . SER A 1 301 ? 15.571 -2.044 26.206 1.00 81.19 301 SER A CA 1
ATOM 2404 C C . SER A 1 301 ? 15.300 -1.004 27.300 1.00 81.19 301 SER A C 1
ATOM 2406 O O . SER A 1 301 ? 15.901 0.068 27.296 1.00 81.19 301 SER A O 1
ATOM 2408 N N . GLY A 1 302 ? 14.392 -1.299 28.232 1.00 79.75 302 GLY A N 1
ATOM 2409 C CA . GLY A 1 302 ? 14.053 -0.404 29.341 1.00 79.75 302 GLY A CA 1
ATOM 2410 C C . GLY A 1 302 ? 12.954 -0.962 30.246 1.00 79.75 302 GLY A C 1
ATOM 2411 O O . GLY A 1 302 ? 12.562 -2.119 30.114 1.00 79.75 302 GLY A O 1
ATOM 2412 N N . ASP A 1 303 ? 12.443 -0.121 31.148 1.00 74.44 303 ASP A N 1
ATOM 2413 C CA . ASP A 1 303 ? 11.418 -0.515 32.132 1.00 74.44 303 ASP A CA 1
ATOM 2414 C C . ASP A 1 303 ? 9.983 -0.438 31.582 1.00 74.44 303 ASP A C 1
ATOM 2416 O O . ASP A 1 303 ? 9.053 -0.994 32.164 1.00 74.44 303 ASP A O 1
ATOM 2420 N N . GLN A 1 304 ? 9.784 0.256 30.457 1.00 78.62 304 GLN A N 1
ATOM 2421 C CA . GLN A 1 304 ? 8.479 0.371 29.802 1.00 78.62 304 GLN A CA 1
ATOM 2422 C C . GLN A 1 304 ? 8.099 -0.976 29.166 1.00 78.62 304 GLN A C 1
ATOM 2424 O O . GLN A 1 304 ? 8.904 -1.521 28.406 1.00 78.62 304 GLN A O 1
ATOM 2429 N N . PRO A 1 305 ? 6.900 -1.523 29.421 1.00 80.62 305 PRO A N 1
ATOM 2430 C CA . PRO A 1 305 ? 6.463 -2.748 28.767 1.00 80.62 305 PRO A CA 1
ATOM 2431 C C . PRO A 1 305 ? 6.276 -2.518 27.262 1.00 80.62 305 PRO A C 1
ATOM 2433 O O . PRO A 1 305 ? 5.744 -1.492 26.827 1.00 80.62 305 PRO A O 1
ATOM 2436 N N . VAL A 1 306 ? 6.710 -3.498 26.470 1.00 86.12 306 VAL A N 1
ATOM 2437 C CA . VAL A 1 306 ? 6.570 -3.507 25.010 1.00 86.12 306 VAL A CA 1
ATOM 2438 C C . VAL A 1 306 ? 5.649 -4.655 24.647 1.00 86.12 306 VAL A C 1
ATOM 2440 O O . VAL A 1 306 ? 5.939 -5.801 24.989 1.00 86.12 306 VAL A O 1
ATOM 2443 N N . VAL A 1 307 ? 4.547 -4.372 23.960 1.00 86.69 307 VAL A N 1
ATOM 2444 C CA . VAL A 1 307 ? 3.538 -5.380 23.620 1.00 86.69 307 VAL A CA 1
ATOM 2445 C C . VAL A 1 307 ? 3.404 -5.492 22.109 1.00 86.69 307 VAL A C 1
ATOM 2447 O O . VAL A 1 307 ? 3.108 -4.510 21.431 1.00 86.69 307 VAL A O 1
ATOM 2450 N N . LEU A 1 308 ? 3.601 -6.702 21.590 1.00 88.69 308 LEU A N 1
ATOM 2451 C CA . LEU A 1 308 ? 3.421 -7.024 20.177 1.00 88.69 308 LEU A CA 1
ATOM 2452 C C . LEU A 1 308 ? 2.264 -8.007 20.009 1.00 88.69 308 LEU A C 1
ATOM 2454 O O . LEU A 1 308 ? 2.233 -9.042 20.674 1.00 88.69 308 LEU A O 1
ATOM 2458 N N . LEU A 1 309 ? 1.336 -7.700 19.108 1.00 89.12 309 LEU A N 1
ATOM 2459 C CA . LEU A 1 309 ? 0.201 -8.554 18.773 1.00 89.12 309 LEU A CA 1
ATOM 2460 C C . LEU A 1 309 ? 0.281 -8.966 17.305 1.00 89.12 309 LEU A C 1
ATOM 2462 O O . LEU A 1 309 ? 0.351 -8.109 16.428 1.00 89.12 309 LEU A O 1
ATOM 2466 N N . VAL A 1 310 ? 0.242 -10.265 17.024 1.00 88.88 310 VAL A N 1
ATOM 2467 C CA . VAL A 1 310 ? 0.109 -10.759 15.647 1.00 88.88 310 VAL A CA 1
ATOM 2468 C C . VAL A 1 310 ? -1.061 -11.721 15.564 1.00 88.88 310 VAL A C 1
ATOM 2470 O O . VAL A 1 310 ? -1.045 -12.790 16.177 1.00 88.88 310 VAL A O 1
ATOM 2473 N N . ASP A 1 311 ? -2.072 -11.314 14.806 1.00 88.44 311 ASP A N 1
ATOM 2474 C CA . ASP A 1 311 ? -3.277 -12.095 14.577 1.00 88.44 311 ASP A CA 1
ATOM 2475 C C . ASP A 1 311 ? -3.102 -13.056 13.392 1.00 88.44 311 ASP A C 1
ATOM 2477 O O . ASP A 1 311 ? -2.449 -12.718 12.398 1.00 88.44 311 ASP A O 1
ATOM 2481 N N . ALA A 1 312 ? -3.684 -14.249 13.527 1.00 83.69 312 ALA A N 1
ATOM 2482 C CA . ALA A 1 312 ? -3.749 -15.311 12.531 1.00 83.69 312 ALA A CA 1
ATOM 2483 C C . ALA A 1 312 ? -2.371 -15.728 11.979 1.00 83.69 312 ALA A C 1
ATOM 2485 O O . ALA A 1 312 ? -2.176 -15.890 10.777 1.00 83.69 312 ALA A O 1
ATOM 2486 N N . LEU A 1 313 ? -1.374 -15.927 12.852 1.00 83.81 313 LEU A N 1
ATOM 2487 C CA . LEU A 1 313 ? 0.008 -16.213 12.431 1.00 83.81 313 LEU A CA 1
ATOM 2488 C C . LEU A 1 313 ? 0.131 -17.472 11.545 1.00 83.81 313 LEU A C 1
ATOM 2490 O O . LEU A 1 313 ? 1.057 -17.560 10.739 1.00 83.81 313 LEU A O 1
ATOM 2494 N N . ASN A 1 314 ? -0.792 -18.434 11.673 1.00 79.19 314 ASN A N 1
ATOM 2495 C CA . ASN A 1 314 ? -0.881 -19.620 10.807 1.00 79.19 314 ASN A CA 1
ATOM 2496 C C . ASN A 1 314 ? -1.130 -19.279 9.334 1.00 79.19 314 ASN A C 1
ATOM 2498 O O . ASN A 1 314 ? -0.905 -20.132 8.480 1.00 79.19 314 ASN A O 1
ATOM 2502 N N . GLU A 1 315 ? -1.596 -18.068 9.033 1.00 80.94 315 GLU A N 1
ATOM 2503 C CA . GLU A 1 315 ? -1.845 -17.634 7.661 1.00 80.94 315 GLU A CA 1
ATOM 2504 C C . GLU A 1 315 ? -0.571 -17.201 6.931 1.00 80.94 315 GLU A C 1
ATOM 2506 O O . GLU A 1 315 ? -0.556 -17.132 5.704 1.00 80.94 315 GLU A O 1
ATOM 2511 N N . SER A 1 316 ? 0.529 -16.973 7.659 1.00 81.75 316 SER A N 1
ATOM 2512 C CA . SER A 1 316 ? 1.845 -16.770 7.055 1.00 81.75 316 SER A CA 1
ATOM 2513 C C . SER A 1 316 ? 2.510 -18.107 6.731 1.00 81.75 316 SER A C 1
ATOM 2515 O O . SER A 1 316 ? 2.842 -18.890 7.624 1.00 81.75 316 SER A O 1
ATOM 2517 N N . CYS A 1 317 ? 2.845 -18.315 5.457 1.00 73.56 317 CYS A N 1
ATOM 2518 C CA . CYS A 1 317 ? 3.667 -19.447 5.017 1.00 73.56 317 CYS A CA 1
ATOM 2519 C C . CYS A 1 317 ? 5.097 -19.438 5.603 1.00 73.56 317 CYS A C 1
ATOM 2521 O O . CYS A 1 317 ? 5.812 -20.437 5.526 1.00 73.56 317 CYS A O 1
ATOM 2523 N N . GLN A 1 318 ? 5.524 -18.330 6.223 1.00 79.31 318 GLN A N 1
ATOM 2524 C CA . GLN A 1 318 ? 6.830 -18.167 6.866 1.00 79.31 318 GLN A CA 1
ATOM 2525 C C . GLN A 1 318 ? 6.726 -17.989 8.387 1.00 79.31 318 GLN A C 1
ATOM 2527 O O . GLN A 1 318 ? 7.625 -17.411 9.011 1.00 79.31 318 GLN A O 1
ATOM 2532 N N . SER A 1 319 ? 5.671 -18.521 9.012 1.00 81.69 319 SER A N 1
ATOM 2533 C CA . SER A 1 319 ? 5.434 -18.405 10.456 1.00 81.69 319 SER A CA 1
ATOM 2534 C C . SER A 1 319 ? 6.640 -18.800 11.318 1.00 81.69 319 SER A C 1
ATOM 2536 O O . SER A 1 319 ? 6.882 -18.194 12.358 1.00 81.69 319 SER A O 1
ATOM 2538 N N . GLU A 1 320 ? 7.442 -19.782 10.891 1.00 81.94 320 GLU A N 1
ATOM 2539 C CA . GLU A 1 320 ? 8.648 -20.209 11.617 1.00 81.94 320 GLU A CA 1
ATOM 2540 C C . GLU A 1 320 ? 9.757 -19.148 11.646 1.00 81.94 320 GLU A C 1
ATOM 2542 O O . GLU A 1 320 ? 10.459 -19.011 12.650 1.00 81.94 320 GLU A O 1
ATOM 2547 N N . ASN A 1 321 ? 9.904 -18.350 10.583 1.00 84.69 321 ASN A N 1
ATOM 2548 C CA . ASN A 1 321 ? 10.862 -17.244 10.572 1.00 84.69 321 ASN A CA 1
ATOM 2549 C C . ASN A 1 321 ? 10.431 -16.149 11.555 1.00 84.69 321 ASN A C 1
ATOM 2551 O O . ASN A 1 321 ? 11.260 -15.654 12.317 1.00 84.69 321 ASN A O 1
ATOM 2555 N N . ILE A 1 322 ? 9.131 -15.848 11.602 1.00 87.50 322 ILE A N 1
ATOM 2556 C CA . ILE A 1 322 ? 8.543 -14.864 12.521 1.00 87.50 322 ILE A CA 1
ATOM 2557 C C . ILE A 1 322 ? 8.718 -15.321 13.975 1.00 87.50 322 ILE A C 1
ATOM 2559 O O . ILE A 1 322 ? 9.215 -14.566 14.813 1.00 87.50 322 ILE A O 1
ATOM 2563 N N . LYS A 1 323 ? 8.398 -16.589 14.273 1.00 81.00 323 LYS A N 1
ATOM 2564 C CA . LYS A 1 323 ? 8.620 -17.188 15.600 1.00 81.00 323 LYS A CA 1
ATOM 2565 C C . LYS A 1 323 ? 10.087 -17.105 16.016 1.00 81.00 323 LYS A C 1
ATOM 2567 O O . LYS A 1 323 ? 10.377 -16.745 17.156 1.00 81.00 323 LYS A O 1
ATOM 2572 N N . ARG A 1 324 ? 11.023 -17.402 15.106 1.00 85.31 324 ARG A N 1
ATOM 2573 C CA . ARG A 1 324 ? 12.465 -17.316 15.385 1.00 85.31 324 ARG A CA 1
ATOM 2574 C C . ARG A 1 324 ? 12.883 -15.891 15.762 1.00 85.31 324 ARG A C 1
ATOM 2576 O O . ARG A 1 324 ? 13.607 -15.733 16.746 1.00 85.31 324 ARG A O 1
ATOM 2583 N N . SER A 1 325 ? 12.392 -14.878 15.046 1.00 88.56 325 SER A N 1
ATOM 2584 C CA . SER A 1 325 ? 12.627 -13.468 15.388 1.00 88.56 325 SER A CA 1
ATOM 2585 C C . SER A 1 325 ? 12.081 -13.105 16.763 1.00 88.56 325 SER A C 1
ATOM 2587 O O . SER A 1 325 ? 12.794 -12.523 17.581 1.00 88.56 325 SER A O 1
ATOM 2589 N N . PHE A 1 326 ? 10.844 -13.503 17.062 1.00 86.38 326 PHE A N 1
ATOM 2590 C CA . PHE A 1 326 ? 10.232 -13.261 18.367 1.00 86.38 326 PHE A CA 1
ATOM 2591 C C . PHE A 1 326 ? 11.005 -13.920 19.507 1.00 86.38 326 PHE A C 1
ATOM 2593 O O . PHE A 1 326 ? 11.283 -13.260 20.505 1.00 86.38 326 PHE A O 1
ATOM 2600 N N . MET A 1 327 ? 11.455 -15.165 19.343 1.00 82.69 327 MET A N 1
ATOM 2601 C CA . MET A 1 327 ? 12.288 -15.839 20.345 1.00 82.69 327 MET A CA 1
ATOM 2602 C C . MET A 1 327 ? 13.637 -15.138 20.546 1.00 82.69 327 MET A C 1
ATOM 2604 O O . MET A 1 327 ? 14.090 -14.987 21.683 1.00 82.69 327 MET A O 1
ATOM 2608 N N . ARG A 1 328 ? 14.272 -14.661 19.467 1.00 84.81 328 ARG A N 1
ATOM 2609 C CA . ARG A 1 328 ? 15.513 -13.878 19.561 1.00 84.81 328 ARG A CA 1
ATOM 2610 C C . ARG A 1 328 ? 15.296 -12.579 20.337 1.00 84.81 328 ARG A C 1
ATOM 2612 O O . ARG A 1 328 ? 16.115 -12.271 21.202 1.00 84.81 328 ARG A O 1
ATOM 2619 N N . MET A 1 329 ? 14.212 -11.850 20.078 1.00 84.81 329 MET A N 1
ATOM 2620 C CA . MET A 1 329 ? 13.895 -10.616 20.806 1.00 84.81 329 MET A CA 1
ATOM 2621 C C . MET A 1 329 ? 13.550 -10.893 22.274 1.00 84.81 329 MET A C 1
ATOM 2623 O O . MET A 1 329 ? 14.117 -10.245 23.148 1.00 84.81 329 MET A O 1
ATOM 2627 N N . LEU A 1 330 ? 12.728 -11.909 22.564 1.00 82.38 330 LEU A N 1
ATOM 2628 C CA . LEU A 1 330 ? 12.384 -12.323 23.933 1.00 82.38 330 LEU A CA 1
ATOM 2629 C C . LEU A 1 330 ? 13.615 -12.729 24.754 1.00 82.38 330 LEU A C 1
ATOM 2631 O O . LEU A 1 330 ? 13.679 -12.441 25.944 1.00 82.38 330 LEU A O 1
ATOM 2635 N N . SER A 1 331 ? 14.623 -13.352 24.131 1.00 83.06 331 SER A N 1
ATOM 2636 C CA . SER A 1 331 ? 15.866 -13.713 24.833 1.00 83.06 331 SER A CA 1
ATOM 2637 C C . SER A 1 331 ? 16.697 -12.507 25.295 1.00 83.06 331 SER A C 1
ATOM 2639 O O . SER A 1 331 ? 17.562 -12.661 26.154 1.00 83.06 331 SER A O 1
ATOM 2641 N N . LYS A 1 332 ? 16.453 -11.320 24.724 1.00 85.81 332 LYS A N 1
ATOM 2642 C CA . LYS A 1 332 ? 17.218 -10.093 24.989 1.00 85.81 332 LYS A CA 1
ATOM 2643 C C . LYS A 1 332 ? 16.394 -8.991 25.665 1.00 85.81 332 LYS A C 1
ATOM 2645 O O . LYS A 1 332 ? 16.983 -8.134 26.313 1.00 85.81 332 LYS A O 1
ATOM 2650 N N . LEU A 1 333 ? 15.067 -9.012 25.527 1.00 82.00 333 LEU A N 1
ATOM 2651 C CA . LEU A 1 333 ? 14.135 -8.022 26.072 1.00 82.00 333 LEU A CA 1
ATOM 2652 C C . LEU A 1 333 ? 13.230 -8.663 27.131 1.00 82.00 333 LEU A C 1
ATOM 2654 O O . LEU A 1 333 ? 12.282 -9.376 26.806 1.00 82.00 333 LEU A O 1
ATOM 2658 N N . SER A 1 334 ? 13.491 -8.382 28.407 1.00 82.12 334 SER A N 1
ATOM 2659 C CA . SER A 1 334 ? 12.698 -8.896 29.538 1.00 82.12 334 SER A CA 1
ATOM 2660 C C . SER A 1 334 ? 11.338 -8.196 29.705 1.00 82.12 334 SER A C 1
ATOM 2662 O O . SER A 1 334 ? 10.393 -8.774 30.252 1.00 82.12 334 SER A O 1
ATOM 2664 N N . ASN A 1 335 ? 11.226 -6.964 29.208 1.00 84.00 335 ASN A N 1
ATOM 2665 C CA . ASN A 1 335 ? 10.025 -6.126 29.182 1.00 84.00 335 ASN A CA 1
ATOM 2666 C C . ASN A 1 335 ? 9.112 -6.395 27.967 1.00 84.00 335 ASN A C 1
ATOM 2668 O O . ASN A 1 335 ? 8.042 -5.795 27.864 1.00 84.00 335 ASN A O 1
ATOM 2672 N N . LEU A 1 336 ? 9.509 -7.291 27.055 1.00 85.31 336 LEU A N 1
ATOM 2673 C CA . LEU A 1 336 ? 8.726 -7.655 25.876 1.00 85.31 336 LEU A CA 1
ATOM 2674 C C . LEU A 1 336 ? 7.630 -8.673 26.222 1.00 85.31 336 LEU A C 1
ATOM 2676 O O . LEU A 1 336 ? 7.840 -9.638 26.964 1.00 85.31 336 LEU A O 1
ATOM 2680 N N . ARG A 1 337 ? 6.444 -8.457 25.661 1.00 85.06 337 ARG A N 1
ATOM 2681 C CA . ARG A 1 337 ? 5.254 -9.299 25.779 1.00 85.06 337 ARG A CA 1
ATOM 2682 C C . ARG A 1 337 ? 4.676 -9.501 24.382 1.00 85.06 337 ARG A C 1
ATOM 2684 O O . ARG A 1 337 ? 4.474 -8.539 23.650 1.00 85.06 337 ARG A O 1
ATOM 2691 N N . ILE A 1 338 ? 4.445 -10.749 23.985 1.00 84.44 338 ILE A N 1
ATOM 2692 C CA . ILE A 1 338 ? 3.961 -11.082 22.639 1.00 84.44 338 ILE A CA 1
ATOM 2693 C C . ILE A 1 338 ? 2.679 -11.902 22.742 1.00 84.44 338 ILE A C 1
ATOM 2695 O O . ILE A 1 338 ? 2.676 -12.951 23.386 1.00 84.44 338 ILE A O 1
ATOM 2699 N N . LEU A 1 339 ? 1.616 -11.432 22.091 1.00 86.00 339 LEU A N 1
ATOM 2700 C CA . LEU A 1 339 ? 0.362 -12.157 21.925 1.00 86.00 339 LEU A CA 1
ATOM 2701 C C . LEU A 1 339 ? 0.241 -12.624 20.474 1.00 86.00 339 LEU A C 1
ATOM 2703 O O . LEU A 1 339 ? 0.304 -11.817 19.548 1.00 86.00 339 LEU A O 1
ATOM 2707 N N . LEU A 1 340 ? 0.054 -13.926 20.287 1.00 84.19 340 LEU A N 1
ATOM 2708 C CA . LEU A 1 340 ? -0.127 -14.545 18.977 1.00 84.19 340 LEU A CA 1
ATOM 2709 C C . LEU A 1 340 ? -1.457 -15.289 18.960 1.00 84.19 340 LEU A C 1
ATOM 2711 O O . LEU A 1 340 ? -1.790 -15.957 19.941 1.00 84.19 340 LEU A O 1
ATOM 2715 N N . THR A 1 341 ? -2.183 -15.216 17.850 1.00 85.62 341 THR A N 1
ATOM 2716 C CA . THR A 1 341 ? -3.391 -16.023 17.628 1.00 85.62 341 THR A CA 1
ATOM 2717 C C . THR A 1 341 ? -3.194 -16.959 16.431 1.00 85.62 341 THR A C 1
ATOM 2719 O O . THR A 1 341 ? -2.350 -16.723 15.560 1.00 85.62 341 THR A O 1
ATOM 2722 N N . GLY A 1 342 ? -3.955 -18.052 16.405 1.00 77.62 342 GLY A N 1
ATOM 2723 C CA . GLY A 1 342 ? -4.004 -18.978 15.279 1.00 77.62 342 GLY A CA 1
ATOM 2724 C C . GLY A 1 342 ? -4.933 -20.163 15.536 1.00 77.62 342 GLY A C 1
ATOM 2725 O O . GLY A 1 342 ? -5.367 -20.378 16.666 1.00 77.62 342 GLY A O 1
ATOM 2726 N N . THR A 1 343 ? -5.258 -20.918 14.484 1.00 69.69 343 THR A N 1
ATOM 2727 C CA . THR A 1 343 ? -6.272 -21.996 14.519 1.00 69.69 343 THR A CA 1
ATOM 2728 C C . THR A 1 343 ? -5.706 -23.410 14.708 1.00 69.69 343 THR A C 1
ATOM 2730 O O . THR A 1 343 ? -6.457 -24.338 14.994 1.00 69.69 343 THR A O 1
ATOM 2733 N N . THR A 1 344 ? -4.392 -23.592 14.565 1.00 59.66 344 THR A N 1
ATOM 2734 C CA . THR A 1 344 ? -3.691 -24.886 14.710 1.00 59.66 344 THR A CA 1
ATOM 2735 C C . THR A 1 344 ? -2.781 -24.913 15.940 1.00 59.66 344 THR A C 1
ATOM 2737 O O . THR A 1 344 ? -2.363 -23.849 16.399 1.00 59.66 344 THR A O 1
ATOM 2740 N N . ASP A 1 345 ? -2.387 -26.112 16.398 1.00 54.75 345 ASP A N 1
ATOM 2741 C CA . ASP A 1 345 ? -1.348 -26.372 17.420 1.00 54.75 345 ASP A CA 1
ATOM 2742 C C . ASP A 1 345 ? 0.055 -25.911 16.952 1.00 54.75 345 ASP A C 1
ATOM 2744 O O . ASP A 1 345 ? 1.021 -26.668 16.871 1.00 54.75 345 ASP A O 1
ATOM 2748 N N . MET A 1 346 ? 0.194 -24.634 16.600 1.00 52.59 346 MET A N 1
ATOM 2749 C CA . MET A 1 346 ? 1.426 -24.032 16.094 1.00 52.59 346 MET A CA 1
ATOM 2750 C C . MET A 1 346 ? 2.517 -23.928 17.157 1.00 52.59 346 MET A C 1
ATOM 2752 O O . MET A 1 346 ? 3.679 -23.669 16.826 1.00 52.59 346 MET A O 1
ATOM 2756 N N . PHE A 1 347 ? 2.151 -24.039 18.431 1.00 54.34 347 PHE A N 1
ATOM 2757 C CA . PHE A 1 347 ? 2.992 -23.652 19.551 1.00 54.34 347 PHE A CA 1
ATOM 2758 C C . PHE A 1 347 ? 3.300 -24.857 20.436 1.00 54.34 347 PHE A C 1
ATOM 2760 O O . PHE A 1 347 ? 2.773 -24.997 21.527 1.00 54.34 347 PHE A O 1
ATOM 2767 N N . SER A 1 348 ? 4.233 -25.710 20.018 1.00 51.25 348 SER A N 1
ATOM 2768 C CA . SER A 1 348 ? 4.930 -26.584 20.969 1.00 51.25 348 SER A CA 1
ATOM 2769 C C . SER A 1 348 ? 6.108 -25.810 21.565 1.00 51.25 348 SER A C 1
ATOM 2771 O O . SER A 1 348 ? 7.256 -25.991 21.155 1.00 51.25 348 SER A O 1
ATOM 2773 N N . CYS A 1 349 ? 5.844 -24.897 22.503 1.00 48.91 349 CYS A N 1
ATOM 2774 C CA . CYS A 1 349 ? 6.903 -24.106 23.129 1.00 48.91 349 CYS A CA 1
ATOM 2775 C C . CYS A 1 349 ? 6.814 -24.141 24.655 1.00 48.91 349 CYS A C 1
ATOM 2777 O O . CYS A 1 349 ? 5.832 -23.700 25.237 1.00 48.91 349 CYS A O 1
ATOM 2779 N N . LYS A 1 350 ? 7.897 -24.580 25.313 1.00 52.53 350 LYS A N 1
ATOM 2780 C CA . LYS A 1 350 ? 8.048 -24.554 26.785 1.00 52.53 350 LYS A CA 1
ATOM 2781 C C . LYS A 1 350 ? 7.988 -23.140 27.391 1.00 52.53 350 LYS A C 1
ATOM 2783 O O . LYS A 1 350 ? 7.946 -23.010 28.606 1.00 52.53 350 LYS A O 1
ATOM 2788 N N . HIS A 1 351 ? 8.029 -22.105 26.552 1.00 53.97 351 HIS A N 1
ATOM 2789 C CA . HIS A 1 351 ? 8.140 -20.697 26.934 1.00 53.97 351 HIS A CA 1
ATOM 2790 C C . HIS A 1 351 ? 6.852 -19.890 26.681 1.00 53.97 351 HIS A C 1
ATOM 2792 O O . HIS A 1 351 ? 6.893 -18.667 26.764 1.00 53.97 351 HIS A O 1
ATOM 2798 N N . ALA A 1 352 ? 5.731 -20.539 26.340 1.00 66.25 352 ALA A N 1
ATOM 2799 C CA . ALA A 1 352 ? 4.471 -19.865 26.023 1.00 66.25 352 ALA A CA 1
ATOM 2800 C C . ALA A 1 352 ? 3.300 -20.421 26.847 1.00 66.25 352 ALA A C 1
ATOM 2802 O O . ALA A 1 352 ? 3.180 -21.633 27.023 1.00 66.25 352 ALA A O 1
ATOM 2803 N N . SER A 1 353 ? 2.418 -19.530 27.306 1.00 71.31 353 SER A N 1
ATOM 2804 C CA . SER A 1 353 ? 1.111 -19.889 27.866 1.00 71.31 353 SER A CA 1
ATOM 2805 C C . SER A 1 353 ? 0.097 -19.983 26.729 1.00 71.31 353 SER A C 1
ATOM 2807 O O . SER A 1 353 ? -0.114 -19.005 26.016 1.00 71.31 353 SER A O 1
ATOM 2809 N N . ILE A 1 354 ? -0.516 -21.152 26.547 1.00 73.38 354 ILE A N 1
ATOM 2810 C CA . ILE A 1 354 ? -1.467 -21.408 25.457 1.00 73.38 354 ILE A CA 1
ATOM 2811 C C . ILE A 1 354 ? -2.883 -21.371 26.017 1.00 73.38 354 ILE A C 1
ATOM 2813 O O . ILE A 1 354 ? -3.178 -22.030 27.014 1.00 73.38 354 ILE A O 1
ATOM 2817 N N . ILE A 1 355 ? -3.756 -20.616 25.355 1.00 76.56 355 ILE A N 1
ATOM 2818 C CA . ILE A 1 355 ? -5.171 -20.516 25.706 1.00 76.56 355 ILE A CA 1
ATOM 2819 C C . ILE A 1 355 ? -5.972 -21.107 24.558 1.00 76.56 355 ILE A C 1
ATOM 2821 O O . ILE A 1 355 ? -6.056 -20.522 23.481 1.00 76.56 355 ILE A O 1
ATOM 2825 N N . ASN A 1 356 ? -6.582 -22.261 24.809 1.00 77.38 356 ASN A N 1
ATOM 2826 C CA . ASN A 1 356 ? -7.492 -22.878 23.858 1.00 77.38 356 ASN A CA 1
ATOM 2827 C C . ASN A 1 356 ? -8.893 -22.313 24.070 1.00 77.38 356 ASN A C 1
ATOM 2829 O O . ASN A 1 356 ? -9.582 -22.671 25.030 1.00 77.38 356 ASN A O 1
ATOM 2833 N N . VAL A 1 357 ? -9.298 -21.420 23.168 1.00 77.81 357 VAL A N 1
ATOM 2834 C CA . VAL A 1 357 ? -10.659 -20.884 23.134 1.00 77.81 357 VAL A CA 1
ATOM 2835 C C . VAL A 1 357 ? -11.607 -22.027 22.790 1.00 77.81 357 VAL A C 1
ATOM 2837 O O . VAL A 1 357 ? -11.487 -22.653 21.740 1.00 77.81 357 VAL A O 1
ATOM 2840 N N . ASN A 1 358 ? -12.530 -22.325 23.697 1.00 78.62 358 ASN A N 1
ATOM 2841 C CA . ASN A 1 358 ? -13.494 -23.408 23.548 1.00 78.62 358 ASN A CA 1
ATOM 2842 C C . ASN A 1 358 ? -14.914 -22.893 23.799 1.00 78.62 358 ASN A C 1
ATOM 2844 O O . ASN A 1 358 ? -15.099 -21.803 24.345 1.00 78.62 358 ASN A O 1
ATOM 2848 N N . SER A 1 359 ? -15.909 -23.703 23.440 1.00 78.50 359 SER A N 1
ATOM 2849 C CA . SER A 1 359 ? -17.329 -23.352 23.525 1.00 78.50 359 SER A CA 1
ATOM 2850 C C . SER A 1 359 ? -17.790 -22.950 24.928 1.00 78.50 359 SER A C 1
ATOM 2852 O O . SER A 1 359 ? -18.690 -22.126 25.044 1.00 78.50 359 SER A O 1
ATOM 2854 N N . THR A 1 360 ? -17.159 -23.455 25.995 1.00 81.75 360 THR A N 1
ATOM 2855 C CA . THR A 1 360 ? -17.534 -23.098 27.374 1.00 81.75 360 THR A CA 1
ATOM 2856 C C . THR A 1 360 ? -17.119 -21.680 27.754 1.00 81.75 360 THR A C 1
ATOM 2858 O O . THR A 1 360 ? -17.878 -20.991 28.426 1.00 81.75 360 THR A O 1
ATOM 2861 N N . ILE A 1 361 ? -15.951 -21.226 27.290 1.00 81.94 361 ILE A N 1
ATOM 2862 C CA . ILE A 1 361 ? -15.395 -19.909 27.634 1.00 81.94 361 ILE A CA 1
ATOM 2863 C C . ILE A 1 361 ? -16.172 -18.782 26.940 1.00 81.94 361 ILE A C 1
ATOM 2865 O O . ILE A 1 361 ? -16.402 -17.732 27.529 1.00 81.94 361 ILE A O 1
ATOM 2869 N N . ILE A 1 362 ? -16.588 -19.004 25.691 1.00 86.56 362 ILE A N 1
ATOM 2870 C CA . ILE A 1 362 ? -17.230 -17.976 24.854 1.00 86.56 362 ILE A CA 1
ATOM 2871 C C . ILE A 1 362 ? -18.758 -18.049 24.850 1.00 86.56 362 ILE A C 1
ATOM 2873 O O . ILE A 1 362 ? -19.398 -17.266 24.152 1.00 86.56 362 ILE A O 1
ATOM 2877 N N . LYS A 1 363 ? -19.356 -18.971 25.615 1.00 87.25 363 LYS A N 1
ATOM 2878 C CA . LYS A 1 363 ? -20.810 -19.165 25.643 1.00 87.25 363 LYS A CA 1
ATOM 2879 C C . LYS A 1 363 ? -21.559 -17.881 26.004 1.00 87.25 363 LYS A C 1
ATOM 2881 O O . LYS A 1 363 ? -22.473 -17.493 25.285 1.00 87.25 363 LYS A O 1
ATOM 2886 N N . ASP A 1 364 ? -21.127 -17.190 27.057 1.00 88.56 364 ASP A N 1
ATOM 2887 C CA . ASP A 1 364 ? -21.763 -15.947 27.513 1.00 88.56 364 ASP A CA 1
ATOM 2888 C C . ASP A 1 364 ? -21.666 -14.825 26.463 1.00 88.56 364 ASP A C 1
ATOM 2890 O O . ASP A 1 364 ? -22.599 -14.030 26.299 1.00 88.56 364 ASP A O 1
ATOM 2894 N N . ASP A 1 365 ? -20.557 -14.771 25.717 1.00 90.44 365 ASP A N 1
ATOM 2895 C CA . ASP A 1 365 ? -20.365 -13.809 24.629 1.00 90.44 365 ASP A CA 1
ATOM 2896 C C . ASP A 1 365 ? -21.285 -14.142 23.438 1.00 90.44 365 ASP A C 1
ATOM 2898 O O . ASP A 1 365 ? -21.910 -13.240 22.874 1.00 90.44 365 ASP A O 1
ATOM 2902 N N . ILE A 1 366 ? -21.429 -15.429 23.091 1.00 90.00 366 ILE A N 1
ATOM 2903 C CA . ILE A 1 366 ? -22.364 -15.911 22.059 1.00 90.00 366 ILE A CA 1
ATOM 2904 C C . ILE A 1 366 ? -23.809 -15.576 22.445 1.00 90.00 366 ILE A C 1
ATOM 2906 O O . ILE A 1 366 ? -24.544 -15.003 21.640 1.00 90.00 366 ILE A O 1
ATOM 2910 N N . ASP A 1 367 ? -24.213 -15.863 23.682 1.00 90.75 367 ASP A N 1
ATOM 2911 C CA . ASP A 1 367 ? -25.562 -15.573 24.180 1.00 90.75 367 ASP A CA 1
ATOM 2912 C C . ASP A 1 367 ? -25.845 -14.064 24.207 1.00 90.75 367 ASP A C 1
ATOM 2914 O O . ASP A 1 367 ? -26.972 -13.609 23.988 1.00 90.75 367 ASP A O 1
ATOM 2918 N N . THR A 1 368 ? -24.823 -13.252 24.469 1.00 91.75 368 THR A N 1
ATOM 2919 C CA . THR A 1 368 ? -24.916 -11.789 24.387 1.00 91.75 368 THR A CA 1
ATOM 2920 C C . THR A 1 368 ? -25.101 -11.324 22.945 1.00 91.75 368 THR A C 1
ATOM 2922 O O . THR A 1 368 ? -25.984 -10.506 22.687 1.00 91.75 368 THR A O 1
ATOM 2925 N N . PHE A 1 369 ? -24.349 -11.895 22.002 1.00 91.56 369 PHE A N 1
ATOM 2926 C CA . PHE A 1 369 ? -24.489 -11.604 20.578 1.00 91.56 369 PHE A CA 1
ATOM 2927 C C . PHE A 1 369 ? -25.874 -11.985 20.036 1.00 91.56 369 PHE A C 1
ATOM 2929 O O . PHE A 1 369 ? -26.535 -11.149 19.425 1.00 91.56 369 PHE A O 1
ATOM 2936 N N . ILE A 1 370 ? -26.370 -13.192 20.336 1.00 92.44 370 ILE A N 1
ATOM 2937 C CA . ILE A 1 370 ? -27.704 -13.645 19.905 1.00 92.44 370 ILE A CA 1
ATOM 2938 C C . ILE A 1 370 ? -28.793 -12.693 20.410 1.00 92.44 370 ILE A C 1
ATOM 2940 O O . ILE A 1 370 ? -29.651 -12.261 19.637 1.00 92.44 370 ILE A O 1
ATOM 2944 N N . ARG A 1 371 ? -28.757 -12.332 21.700 1.00 92.19 371 ARG A N 1
ATOM 2945 C CA . ARG A 1 371 ? -29.741 -11.413 22.292 1.00 92.19 371 ARG A CA 1
ATOM 2946 C C . ARG A 1 371 ? -29.713 -10.041 21.634 1.00 92.19 371 ARG A C 1
ATOM 2948 O O . ARG A 1 371 ? -30.780 -9.501 21.354 1.00 92.19 371 ARG A O 1
ATOM 2955 N N . PHE A 1 372 ? -28.523 -9.505 21.373 1.00 91.44 372 PHE A N 1
ATOM 2956 C CA . PHE A 1 372 ? -28.359 -8.236 20.672 1.00 91.44 372 PHE A CA 1
ATOM 2957 C C . PHE A 1 372 ? -28.966 -8.294 19.263 1.00 91.44 372 PHE A C 1
ATOM 2959 O O . PHE A 1 372 ? -29.809 -7.468 18.919 1.00 91.44 372 PHE A O 1
ATOM 2966 N N . THR A 1 373 ? -28.644 -9.321 18.472 1.00 90.69 373 THR A N 1
ATOM 2967 C CA . THR A 1 373 ? -29.198 -9.470 17.117 1.00 90.69 373 THR A CA 1
ATOM 2968 C C . THR A 1 373 ? -30.723 -9.622 17.123 1.00 90.69 373 THR A C 1
ATOM 2970 O O . THR A 1 373 ? -31.400 -9.007 16.305 1.00 90.69 373 THR A O 1
ATOM 2973 N N . LEU A 1 374 ? -31.298 -10.374 18.072 1.00 93.06 374 LEU A N 1
ATOM 2974 C CA . LEU A 1 374 ? -32.757 -10.521 18.224 1.00 93.06 374 LEU A CA 1
ATOM 2975 C C . LEU A 1 374 ? -33.479 -9.224 18.648 1.00 93.06 374 LEU A C 1
ATOM 2977 O O . LEU A 1 374 ? -34.715 -9.167 18.598 1.00 93.06 374 LEU A O 1
ATOM 2981 N N . GLN A 1 375 ? -32.746 -8.212 19.116 1.00 91.62 375 GLN A N 1
ATOM 2982 C CA . GLN A 1 375 ? -33.278 -6.901 19.498 1.00 91.62 375 GLN A CA 1
ATOM 2983 C C . GLN A 1 375 ? -33.136 -5.870 18.376 1.00 91.62 375 GLN A C 1
ATOM 2985 O O . GLN A 1 375 ? -34.068 -5.098 18.152 1.00 91.62 375 GLN A O 1
ATOM 2990 N N . GLU A 1 376 ? -32.018 -5.893 17.653 1.00 90.19 376 GLU A N 1
ATOM 2991 C CA . GLU A 1 376 ? -31.689 -4.875 16.652 1.00 90.19 376 GLU A CA 1
ATOM 2992 C C . GLU A 1 376 ? -32.148 -5.234 15.230 1.00 90.19 376 GLU A C 1
ATOM 2994 O O . GLU A 1 376 ? -32.545 -4.347 14.467 1.00 90.19 376 GLU A O 1
ATOM 2999 N N . ASP A 1 377 ? -32.152 -6.520 14.857 1.00 91.25 377 ASP A N 1
ATOM 3000 C CA . ASP A 1 377 ? -32.499 -6.938 13.494 1.00 91.25 377 ASP A CA 1
ATOM 3001 C C . ASP A 1 377 ? -33.941 -6.548 13.128 1.00 91.25 377 ASP A C 1
ATOM 3003 O O . ASP A 1 377 ? -34.896 -6.797 13.871 1.00 91.25 377 ASP A O 1
ATOM 3007 N N . ALA A 1 378 ? -34.110 -5.948 11.947 1.00 87.50 378 ALA A N 1
ATOM 3008 C CA . ALA A 1 378 ? -35.369 -5.355 11.506 1.00 87.50 378 ALA A CA 1
ATOM 3009 C C . ALA A 1 378 ? -36.550 -6.342 11.484 1.00 87.50 378 ALA A C 1
ATOM 3011 O O . ALA A 1 378 ? -37.687 -5.931 11.737 1.00 87.50 378 ALA A O 1
ATOM 3012 N N . MET A 1 379 ? -36.292 -7.621 11.198 1.00 88.38 379 MET A N 1
ATOM 3013 C CA . MET A 1 379 ? -37.303 -8.675 11.162 1.00 88.38 379 MET A CA 1
ATOM 3014 C C . MET A 1 379 ? -37.412 -9.378 12.513 1.00 88.38 379 MET A C 1
ATOM 3016 O O . MET A 1 379 ? -38.514 -9.492 13.058 1.00 88.38 379 MET A O 1
ATOM 3020 N N . LEU A 1 380 ? -36.285 -9.826 13.073 1.00 89.44 380 LEU A N 1
ATOM 3021 C CA . LEU A 1 380 ? -36.278 -10.646 14.285 1.00 89.44 380 LEU A CA 1
ATOM 3022 C C . LEU A 1 380 ? -36.768 -9.868 15.514 1.00 89.44 380 LEU A C 1
ATOM 3024 O O . LEU A 1 380 ? -37.415 -10.455 16.385 1.00 89.44 380 LEU A O 1
ATOM 3028 N N . LYS A 1 381 ? -36.570 -8.542 15.565 1.00 90.81 381 LYS A N 1
ATOM 3029 C CA . LYS A 1 381 ? -37.039 -7.708 16.682 1.00 90.81 381 LYS A CA 1
ATOM 3030 C C . LYS A 1 381 ? -38.552 -7.723 16.881 1.00 90.81 381 LYS A C 1
ATOM 3032 O O . LYS A 1 381 ? -39.005 -7.557 18.012 1.00 90.81 381 LYS A O 1
ATOM 3037 N N . ASN A 1 382 ? -39.319 -7.967 15.821 1.00 88.75 382 ASN A N 1
ATOM 3038 C CA . ASN A 1 382 ? -40.782 -7.948 15.849 1.00 88.75 382 ASN A CA 1
ATOM 3039 C C . ASN A 1 382 ? -41.405 -9.307 16.227 1.00 88.75 382 ASN A C 1
ATOM 3041 O O . ASN A 1 382 ? -42.629 -9.419 16.283 1.00 88.75 382 ASN A O 1
ATOM 3045 N N . LEU A 1 383 ? -40.592 -10.342 16.472 1.00 90.44 383 LEU A N 1
ATOM 3046 C CA . LEU A 1 383 ? -41.071 -11.658 16.906 1.00 90.44 383 LEU A CA 1
ATOM 3047 C C . LEU A 1 383 ? -41.551 -11.635 18.367 1.00 90.44 383 LEU A C 1
ATOM 3049 O O . LEU A 1 383 ? -41.092 -10.828 19.179 1.00 90.44 383 LEU A O 1
ATOM 3053 N N . ASP A 1 384 ? -42.462 -12.544 18.719 1.00 91.31 384 ASP A N 1
ATOM 3054 C CA . ASP A 1 384 ? -42.927 -12.711 20.095 1.00 91.31 384 ASP A CA 1
ATOM 3055 C C . ASP A 1 384 ? -41.811 -13.246 21.004 1.00 91.31 384 ASP A C 1
ATOM 3057 O O . ASP A 1 384 ? -40.924 -13.983 20.566 1.00 91.31 384 ASP A O 1
ATOM 3061 N N . SER A 1 385 ? -41.864 -12.900 22.295 1.00 90.44 385 SER A N 1
ATOM 3062 C CA . SER A 1 385 ? -40.832 -13.294 23.267 1.00 90.44 385 SER A CA 1
ATOM 3063 C C . SER A 1 385 ? -40.617 -14.806 23.302 1.00 90.44 385 SER A C 1
ATOM 3065 O O . SER A 1 385 ? -39.482 -15.261 23.267 1.00 90.44 385 SER A O 1
ATOM 3067 N N . LYS A 1 386 ? -41.700 -15.589 23.241 1.00 91.81 386 LYS A N 1
ATOM 3068 C CA . LYS A 1 386 ? -41.634 -17.054 23.265 1.00 91.81 386 LYS A CA 1
ATOM 3069 C C . LYS A 1 386 ? -40.852 -17.637 22.083 1.00 91.81 386 LYS A C 1
ATOM 3071 O O . LYS A 1 386 ? -40.139 -18.622 22.253 1.00 91.81 386 LYS A O 1
ATOM 3076 N N . LEU A 1 387 ? -40.994 -17.073 20.881 1.00 90.38 387 LEU A N 1
ATOM 3077 C CA . LEU A 1 387 ? -40.219 -17.521 19.722 1.00 90.38 387 LEU A CA 1
ATOM 3078 C C . LEU A 1 387 ? -38.772 -17.033 19.788 1.00 90.38 387 LEU A C 1
ATOM 3080 O O . LEU A 1 387 ? -37.882 -17.790 19.415 1.00 90.38 387 LEU A O 1
ATOM 3084 N N . LYS A 1 388 ? -38.524 -15.816 20.286 1.00 92.12 388 LYS A N 1
ATOM 3085 C CA . LYS A 1 388 ? -37.157 -15.323 20.520 1.00 92.12 388 LYS A CA 1
ATOM 3086 C C . LYS A 1 388 ? -36.396 -16.214 21.500 1.00 92.12 388 LYS A C 1
ATOM 3088 O O . LYS A 1 388 ? -35.256 -16.567 21.214 1.00 92.12 388 LYS A O 1
ATOM 3093 N N . ASP A 1 389 ? -37.043 -16.634 22.584 1.00 91.31 389 ASP A N 1
ATOM 3094 C CA . ASP A 1 389 ? -36.467 -17.561 23.563 1.00 91.31 389 ASP A CA 1
ATOM 3095 C C . ASP A 1 389 ? -36.130 -18.907 22.906 1.00 91.31 389 ASP A C 1
ATOM 3097 O O . ASP A 1 389 ? -35.021 -19.414 23.059 1.00 91.31 389 ASP A O 1
ATOM 3101 N N . GLN A 1 390 ? -37.043 -19.436 22.083 1.00 91.12 390 GLN A N 1
ATOM 3102 C CA . GLN A 1 390 ? -36.813 -20.674 21.335 1.00 91.12 390 GLN A CA 1
ATOM 3103 C C . GLN A 1 390 ? -35.641 -20.556 20.342 1.00 91.12 390 GLN A C 1
ATOM 3105 O O . GLN A 1 390 ? -34.841 -21.487 20.229 1.00 91.12 390 GLN A O 1
ATOM 3110 N N . ILE A 1 391 ? -35.527 -19.434 19.620 1.00 91.56 391 ILE A N 1
ATOM 3111 C CA . ILE A 1 391 ? -34.398 -19.168 18.715 1.00 91.56 391 ILE A CA 1
ATOM 3112 C C . ILE A 1 391 ? -33.098 -19.116 19.518 1.00 91.56 391 ILE A C 1
ATOM 3114 O O . ILE A 1 391 ? -32.129 -19.777 19.151 1.00 91.56 391 ILE A O 1
ATOM 3118 N N . SER A 1 392 ? -33.090 -18.365 20.623 1.00 91.75 392 SER A N 1
ATOM 3119 C CA . SER A 1 392 ? -31.909 -18.199 21.466 1.00 91.75 392 SER A CA 1
ATOM 3120 C C . SER A 1 392 ? -31.417 -19.529 22.025 1.00 91.75 392 SER A C 1
ATOM 3122 O O . SER A 1 392 ? -30.223 -19.798 21.972 1.00 91.75 392 SER A O 1
ATOM 3124 N N . GLU A 1 393 ? -32.323 -20.374 22.517 1.00 89.62 393 GLU A N 1
ATOM 3125 C CA . GLU A 1 393 ? -31.980 -21.691 23.054 1.00 89.62 393 GLU A CA 1
ATOM 3126 C C . GLU A 1 393 ? -31.426 -22.622 21.966 1.00 89.62 393 GLU A C 1
ATOM 3128 O O . GLU A 1 393 ? -30.363 -23.214 22.146 1.00 89.62 393 GLU A O 1
ATOM 3133 N N . THR A 1 394 ? -32.102 -22.699 20.815 1.00 88.25 394 THR A N 1
ATOM 3134 C CA . THR A 1 394 ? -31.705 -23.590 19.710 1.00 88.25 394 THR A CA 1
ATOM 3135 C C . THR A 1 394 ? -30.333 -23.205 19.152 1.00 88.25 394 THR A C 1
ATOM 3137 O O . THR A 1 394 ? -29.466 -24.059 18.971 1.00 88.25 394 THR A O 1
ATOM 3140 N N . ILE A 1 395 ? -30.113 -21.910 18.903 1.00 89.62 395 ILE A N 1
ATOM 3141 C CA . ILE A 1 395 ? -28.860 -21.409 18.330 1.00 89.62 395 ILE A CA 1
ATOM 3142 C C . ILE A 1 395 ? -27.727 -21.466 19.363 1.00 89.62 395 ILE A C 1
ATOM 3144 O O . ILE A 1 395 ? -26.628 -21.887 19.025 1.00 89.62 395 ILE A O 1
ATOM 3148 N N . SER A 1 396 ? -27.968 -21.124 20.630 1.00 87.88 396 SER A N 1
ATOM 3149 C CA . SER A 1 396 ? -26.932 -21.235 21.671 1.00 87.88 396 SER A CA 1
ATOM 3150 C C . SER A 1 396 ? -26.443 -22.681 21.840 1.00 87.88 396 SER A C 1
ATOM 3152 O O . SER A 1 396 ? -25.240 -22.925 21.928 1.00 87.88 396 SER A O 1
ATOM 3154 N N . GLN A 1 397 ? -27.357 -23.660 21.806 1.00 84.25 397 GLN A N 1
ATOM 3155 C CA . GLN A 1 397 ? -27.010 -25.083 21.898 1.00 84.25 397 GLN A CA 1
ATOM 3156 C C . GLN A 1 397 ? -26.256 -25.596 20.661 1.00 84.25 397 GLN A C 1
ATOM 3158 O O . GLN A 1 397 ? -25.318 -26.376 20.811 1.00 84.25 397 GLN A O 1
ATOM 3163 N N . GLY A 1 398 ? -26.644 -25.159 19.458 1.00 80.44 398 GLY A N 1
ATOM 3164 C CA . GLY A 1 398 ? -26.008 -25.566 18.198 1.00 80.44 398 GLY A CA 1
ATOM 3165 C C . GLY A 1 398 ? -24.709 -24.829 17.859 1.00 80.44 398 GLY A C 1
ATOM 3166 O O . GLY A 1 398 ? -23.997 -25.241 16.949 1.00 80.44 398 GLY A O 1
ATOM 3167 N N . ALA A 1 399 ? -24.376 -23.753 18.580 1.00 82.25 399 ALA A N 1
ATOM 3168 C CA . ALA A 1 399 ? -23.241 -22.900 18.244 1.00 82.25 399 ALA A CA 1
ATOM 3169 C C . ALA A 1 399 ? -21.892 -23.626 18.281 1.00 82.25 399 ALA A C 1
ATOM 3171 O O . ALA A 1 399 ? -21.009 -23.273 17.505 1.00 82.25 399 ALA A O 1
ATOM 3172 N N . ASP A 1 400 ? -21.715 -24.576 19.207 1.00 80.62 400 ASP A N 1
ATOM 3173 C CA . ASP A 1 400 ? -20.457 -25.296 19.476 1.00 80.62 400 ASP A CA 1
ATOM 3174 C C . ASP A 1 400 ? -19.203 -24.392 19.433 1.00 80.62 400 ASP A C 1
ATOM 3176 O O . ASP A 1 400 ? -18.164 -24.712 18.862 1.00 80.62 400 ASP A O 1
ATOM 3180 N N . GLY A 1 401 ? -19.316 -23.186 20.003 1.00 78.38 401 GLY A N 1
ATOM 3181 C CA . GLY A 1 401 ? -18.231 -22.199 20.026 1.00 78.38 401 GLY A CA 1
ATOM 3182 C C . GLY A 1 401 ? -17.963 -21.464 18.701 1.00 78.38 401 GLY A C 1
ATOM 3183 O O . GLY A 1 401 ? -16.964 -20.760 18.575 1.00 78.38 401 GLY A O 1
ATOM 3184 N N . SER A 1 402 ? -18.839 -21.579 17.704 1.00 83.19 402 SER A N 1
ATOM 3185 C CA . SER A 1 402 ? -18.713 -20.910 16.409 1.00 83.19 402 SER A CA 1
ATOM 3186 C C . SER A 1 402 ? -19.608 -19.672 16.305 1.00 83.19 402 SER A C 1
ATOM 3188 O O . SER A 1 402 ? -20.778 -19.757 15.929 1.00 83.19 402 SER A O 1
ATOM 3190 N N . PHE A 1 403 ? -19.036 -18.483 16.527 1.00 85.31 403 PHE A N 1
ATOM 3191 C CA . PHE A 1 403 ? -19.718 -17.209 16.238 1.00 85.31 403 PHE A CA 1
ATOM 3192 C C . PHE A 1 403 ? -20.196 -17.114 14.788 1.00 85.31 403 PHE A C 1
ATOM 3194 O O . PHE A 1 403 ? -21.276 -16.593 14.517 1.00 85.31 403 PHE A O 1
ATOM 3201 N N . ARG A 1 404 ? -19.413 -17.654 13.847 1.00 83.19 404 ARG A N 1
ATOM 3202 C CA . ARG A 1 404 ? -19.763 -17.617 12.427 1.00 83.19 404 ARG A CA 1
ATOM 3203 C C . ARG A 1 404 ? -21.014 -18.439 12.126 1.00 83.19 404 ARG A C 1
ATOM 3205 O O . ARG A 1 404 ? -21.850 -17.990 11.348 1.00 83.19 404 ARG A O 1
ATOM 3212 N N . TRP A 1 405 ? -21.165 -19.612 12.743 1.00 85.56 405 TRP A N 1
ATOM 3213 C CA . TRP A 1 405 ? -22.378 -20.417 12.581 1.00 85.56 405 TRP A CA 1
ATOM 3214 C C . TRP A 1 405 ? -23.600 -19.700 13.161 1.00 85.56 405 TRP A C 1
ATOM 3216 O O . TRP A 1 405 ? -24.652 -19.675 12.523 1.00 85.56 405 TRP A O 1
ATOM 3226 N N . VAL A 1 406 ? -23.447 -19.056 14.324 1.00 87.88 406 VAL A N 1
ATOM 3227 C CA . VAL A 1 406 ? -24.510 -18.268 14.968 1.00 87.88 406 VAL A CA 1
ATOM 3228 C C . VAL A 1 406 ? -24.958 -17.120 14.068 1.00 87.88 406 VAL A C 1
ATOM 3230 O O . VAL A 1 406 ? -26.151 -16.976 13.809 1.00 87.88 406 VAL A O 1
ATOM 3233 N N . GLN A 1 407 ? -24.006 -16.347 13.540 1.00 86.38 407 GLN A N 1
ATOM 3234 C CA . GLN A 1 407 ? -24.277 -15.247 12.619 1.00 86.38 407 GLN A CA 1
ATOM 3235 C C . GLN A 1 407 ? -25.039 -15.729 11.375 1.00 86.38 407 GLN A C 1
ATOM 3237 O O . GLN A 1 407 ? -26.116 -15.213 11.088 1.00 86.38 407 GLN A O 1
ATOM 3242 N N . LEU A 1 408 ? -24.528 -16.750 10.676 1.00 82.69 408 LEU A N 1
ATOM 3243 C CA . LEU A 1 408 ? -25.167 -17.287 9.466 1.00 82.69 408 LEU A CA 1
ATOM 3244 C C . LEU A 1 408 ? -26.564 -17.855 9.749 1.00 82.69 408 LEU A C 1
ATOM 3246 O O . LEU A 1 408 ? -27.471 -17.720 8.927 1.00 82.69 408 LEU A O 1
ATOM 3250 N N . SER A 1 409 ? -26.755 -18.480 10.913 1.00 86.62 409 SER A N 1
ATOM 3251 C CA . SER A 1 409 ? -28.060 -18.996 11.332 1.00 86.62 409 SER A CA 1
ATOM 3252 C C . SER A 1 409 ? -29.055 -17.857 11.554 1.00 86.62 409 SER A C 1
ATOM 3254 O O . SER A 1 409 ? -30.176 -17.924 11.056 1.00 86.62 409 SER A O 1
ATOM 3256 N N . LEU A 1 410 ? -28.647 -16.781 12.233 1.00 88.81 410 LEU A N 1
ATOM 3257 C CA . LEU A 1 410 ? -29.492 -15.606 12.461 1.00 88.81 410 LEU A CA 1
ATOM 3258 C C . LEU A 1 410 ? -29.813 -14.855 11.160 1.00 88.81 410 LEU A C 1
ATOM 3260 O O . LEU A 1 410 ? -30.970 -14.496 10.955 1.00 88.81 410 LEU A O 1
ATOM 3264 N N . GLU A 1 411 ? -28.841 -14.684 10.259 1.00 85.62 411 GLU A N 1
ATOM 3265 C CA . GLU A 1 411 ? -29.041 -14.093 8.923 1.00 85.62 411 GLU A CA 1
ATOM 3266 C C . GLU A 1 411 ? -30.009 -14.931 8.069 1.00 85.62 411 GLU A C 1
ATOM 3268 O O . GLU A 1 411 ? -30.910 -14.406 7.409 1.00 85.62 411 GLU A O 1
ATOM 3273 N N . SER A 1 412 ? -29.878 -16.260 8.122 1.00 83.56 412 SER A N 1
ATOM 3274 C CA . SER A 1 412 ? -30.809 -17.172 7.457 1.00 83.56 412 SER A CA 1
ATOM 3275 C C . SER A 1 412 ? -32.230 -16.995 7.997 1.00 83.56 412 SER A C 1
ATOM 3277 O O . SER A 1 412 ? -33.172 -16.836 7.218 1.00 83.56 412 SER A O 1
ATOM 3279 N N . LEU A 1 413 ? -32.400 -16.935 9.322 1.00 87.94 413 LEU A N 1
ATOM 3280 C CA . LEU A 1 413 ? -33.712 -16.732 9.939 1.00 87.94 413 LEU A CA 1
ATOM 3281 C C . LEU A 1 413 ? -34.296 -15.341 9.651 1.00 87.94 413 LEU A C 1
ATOM 3283 O O . LEU A 1 413 ? -35.498 -15.244 9.395 1.00 87.94 413 LEU A O 1
ATOM 3287 N N . SER A 1 414 ? -33.485 -14.277 9.642 1.00 88.38 414 SER A N 1
ATOM 3288 C CA . SER A 1 414 ? -33.952 -12.910 9.354 1.00 88.38 414 SER A CA 1
ATOM 3289 C C . SER A 1 414 ? -34.393 -12.730 7.895 1.00 88.38 414 SER A C 1
ATOM 3291 O O . SER A 1 414 ? -35.254 -11.897 7.585 1.00 88.38 414 SER A O 1
ATOM 3293 N N . SER A 1 415 ? -33.894 -13.569 6.982 1.00 84.69 415 SER A N 1
ATOM 3294 C CA . SER A 1 415 ? -34.351 -13.611 5.588 1.00 84.69 415 SER A CA 1
ATOM 3295 C C . SER A 1 415 ? -35.783 -14.162 5.422 1.00 84.69 415 SER A C 1
ATOM 3297 O O . SER A 1 415 ? -36.447 -13.894 4.414 1.00 84.69 415 SER A O 1
ATOM 3299 N N . LEU A 1 416 ? -36.314 -14.882 6.417 1.00 86.50 416 LEU A N 1
ATOM 3300 C CA . LEU A 1 416 ? -37.632 -15.515 6.351 1.00 86.50 416 LEU A CA 1
ATOM 3301 C C . LEU A 1 416 ? -38.748 -14.529 6.718 1.00 86.50 416 LEU A C 1
ATOM 3303 O O . LEU A 1 416 ? -38.690 -13.805 7.706 1.00 86.50 416 LEU A O 1
ATOM 3307 N N . ARG A 1 417 ? -39.818 -14.509 5.915 1.00 86.94 417 ARG A N 1
ATOM 3308 C CA . ARG A 1 417 ? -40.902 -13.509 6.032 1.00 86.94 417 ARG A CA 1
ATOM 3309 C C . ARG A 1 417 ? -42.097 -13.947 6.879 1.00 86.94 417 ARG A C 1
ATOM 3311 O O . ARG A 1 417 ? -43.016 -13.164 7.084 1.00 86.94 417 ARG A O 1
ATOM 3318 N N . THR A 1 418 ? -42.117 -15.190 7.358 1.00 87.12 418 THR A N 1
ATOM 3319 C CA . THR A 1 418 ? -43.257 -15.751 8.103 1.00 87.12 418 THR A CA 1
ATOM 3320 C C . THR A 1 418 ? -42.789 -16.608 9.271 1.00 87.12 418 THR A C 1
ATOM 3322 O O . THR A 1 418 ? -41.891 -17.430 9.093 1.00 87.12 418 THR A O 1
ATOM 3325 N N . VAL A 1 419 ? -43.479 -16.516 10.411 1.00 89.50 419 VAL A N 1
ATOM 3326 C CA . VAL A 1 419 ? -43.198 -17.315 11.620 1.00 89.50 419 VAL A CA 1
ATOM 3327 C C . VAL A 1 419 ? -43.216 -18.824 11.352 1.00 89.50 419 VAL A C 1
ATOM 3329 O O . VAL A 1 419 ? -42.389 -19.546 11.899 1.00 89.50 419 VAL A O 1
ATOM 3332 N N . GLY A 1 420 ? -44.118 -19.309 10.488 1.00 87.81 420 GLY A N 1
ATOM 3333 C CA . GLY A 1 420 ? -44.177 -20.727 10.112 1.00 87.81 420 GLY A CA 1
ATOM 3334 C C . GLY A 1 420 ? -42.857 -21.227 9.519 1.00 87.81 420 GLY A C 1
ATOM 3335 O O . GLY A 1 420 ? -42.289 -22.188 10.026 1.00 87.81 420 GLY A O 1
ATOM 3336 N N . LYS A 1 421 ? -42.318 -20.501 8.530 1.00 87.56 421 LYS A N 1
ATOM 3337 C CA . LYS A 1 421 ? -41.011 -20.804 7.926 1.00 87.56 421 LYS A CA 1
ATOM 3338 C C . LYS A 1 421 ? -39.852 -20.691 8.915 1.00 87.56 421 LYS A C 1
ATOM 3340 O O . LYS A 1 421 ? -38.925 -21.478 8.831 1.00 87.56 421 LYS A O 1
ATOM 3345 N N . ILE A 1 422 ? -39.900 -19.746 9.858 1.00 88.19 422 ILE A N 1
ATOM 3346 C CA . ILE A 1 422 ? -38.876 -19.631 10.914 1.00 88.19 422 ILE A CA 1
ATOM 3347 C C . ILE A 1 422 ? -38.880 -20.889 11.793 1.00 88.19 422 ILE A C 1
ATOM 3349 O O . ILE A 1 422 ? -37.824 -21.451 12.061 1.00 88.19 422 ILE A O 1
ATOM 3353 N N . ARG A 1 423 ? -40.060 -21.368 12.210 1.00 88.44 423 ARG A N 1
ATOM 3354 C CA . ARG A 1 423 ? -40.181 -22.600 13.009 1.00 88.44 423 ARG A CA 1
ATOM 3355 C C . ARG A 1 423 ? -39.721 -23.839 12.246 1.00 88.44 423 ARG A C 1
ATOM 3357 O O . ARG A 1 423 ? -39.095 -24.700 12.849 1.00 88.44 423 ARG A O 1
ATOM 3364 N N . GLU A 1 424 ? -40.027 -23.918 10.955 1.00 86.56 424 GLU A N 1
ATOM 3365 C CA . GLU A 1 424 ? -39.538 -24.982 10.072 1.00 86.56 424 GLU A CA 1
ATOM 3366 C C . GLU A 1 424 ? -38.010 -24.934 9.951 1.00 86.56 424 GLU A C 1
ATOM 3368 O O . GLU A 1 424 ? -37.345 -25.932 10.208 1.00 86.56 424 GLU A O 1
ATOM 3373 N N . ALA A 1 425 ? -37.443 -23.756 9.679 1.00 85.06 425 ALA A N 1
ATOM 3374 C CA . ALA A 1 425 ? -36.002 -23.572 9.558 1.00 85.06 425 ALA A CA 1
ATOM 3375 C C . ALA A 1 425 ? -35.254 -23.943 10.845 1.00 85.06 425 ALA A C 1
ATOM 3377 O O . ALA A 1 425 ? -34.225 -24.600 10.762 1.00 85.06 425 ALA A O 1
ATOM 3378 N N . LEU A 1 426 ? -35.790 -23.604 12.026 1.00 86.38 426 LEU A N 1
ATOM 3379 C CA . LEU A 1 426 ? -35.221 -24.009 13.321 1.00 86.38 426 LEU A CA 1
ATOM 3380 C C . LEU A 1 426 ? -35.146 -25.536 13.500 1.00 86.38 426 LEU A C 1
ATOM 3382 O O . LEU A 1 426 ? -34.274 -26.009 14.220 1.00 86.38 426 LEU A O 1
ATOM 3386 N N . GLN A 1 427 ? -36.037 -26.305 12.864 1.00 84.62 427 GLN A N 1
ATOM 3387 C CA . GLN A 1 427 ? -36.008 -27.775 12.907 1.00 84.62 427 GLN A CA 1
ATOM 3388 C C . GLN A 1 427 ? -34.989 -28.372 11.931 1.00 84.62 427 GLN A C 1
ATOM 3390 O O . GLN A 1 427 ? -34.539 -29.496 12.136 1.00 84.62 427 GLN A O 1
ATOM 3395 N N . THR A 1 428 ? -34.637 -27.637 10.875 1.00 81.19 428 THR A N 1
ATOM 3396 C CA . THR A 1 428 ? -33.728 -28.078 9.808 1.00 81.19 428 THR A CA 1
ATOM 3397 C C . THR A 1 428 ? -32.393 -27.330 9.819 1.00 81.19 428 THR A C 1
ATOM 3399 O O . THR A 1 428 ? -31.685 -27.340 8.811 1.00 81.19 428 THR A O 1
ATOM 3402 N N . LEU A 1 429 ? -32.063 -26.624 10.908 1.00 78.12 429 LEU A N 1
ATOM 3403 C CA . LEU A 1 429 ? -30.802 -25.895 11.012 1.00 78.12 429 LEU A CA 1
ATOM 3404 C C . LEU A 1 429 ? -29.625 -26.884 10.935 1.00 78.12 429 LEU A C 1
ATOM 3406 O O . LEU A 1 429 ? -29.673 -27.933 11.582 1.00 78.12 429 LEU A O 1
ATOM 3410 N N . PRO A 1 430 ? -28.566 -26.566 10.172 1.00 75.12 430 PRO A N 1
ATOM 3411 C CA . PRO A 1 430 ? -27.364 -27.392 10.129 1.00 75.12 430 PRO A CA 1
ATOM 3412 C C . PRO A 1 430 ? -26.732 -27.460 11.520 1.00 75.12 430 PRO A C 1
ATOM 3414 O O . PRO A 1 430 ? -26.615 -26.428 12.173 1.00 75.12 430 PRO A O 1
ATOM 3417 N N . GLY A 1 431 ? -26.284 -28.632 11.966 1.00 72.38 431 GLY A N 1
ATOM 3418 C CA . GLY A 1 431 ? -25.714 -28.813 13.304 1.00 72.38 431 GLY A CA 1
ATOM 3419 C C . GLY A 1 431 ? -24.285 -28.287 13.445 1.00 72.38 431 GLY A C 1
ATOM 3420 O O . GLY A 1 431 ? -23.800 -28.129 14.559 1.00 72.38 431 GLY A O 1
ATOM 3421 N N . THR A 1 432 ? -23.594 -28.018 12.331 1.00 76.69 432 THR A N 1
ATOM 3422 C CA . THR A 1 432 ? -22.220 -27.493 12.341 1.00 76.69 432 THR A CA 1
ATOM 3423 C C . THR A 1 432 ? -21.985 -26.449 11.252 1.00 76.69 432 THR A C 1
ATOM 3425 O O . THR A 1 432 ? -22.666 -26.420 10.226 1.00 76.69 432 THR A O 1
ATOM 3428 N N . LEU A 1 433 ? -20.943 -25.624 11.419 1.00 79.50 433 LEU A N 1
ATOM 3429 C CA . LEU A 1 433 ? -20.517 -24.644 10.407 1.00 79.50 433 LEU A CA 1
ATOM 3430 C C . LEU A 1 433 ? -20.239 -25.278 9.033 1.00 79.50 433 LEU A C 1
ATOM 3432 O O . LEU A 1 433 ? -20.551 -24.688 8.000 1.00 79.50 433 LEU A O 1
ATOM 3436 N N . ARG A 1 434 ? -19.681 -26.494 9.015 1.00 82.88 434 ARG A N 1
ATOM 3437 C CA . ARG A 1 434 ? -19.362 -27.227 7.781 1.00 82.88 434 ARG A CA 1
ATOM 3438 C C . ARG A 1 434 ? -20.624 -27.640 7.029 1.00 82.88 434 ARG A C 1
ATOM 3440 O O . ARG A 1 434 ? -20.676 -27.511 5.810 1.00 82.88 434 ARG A O 1
ATOM 3447 N N . GLU A 1 435 ? -21.649 -28.087 7.750 1.00 83.50 435 GLU A N 1
ATOM 3448 C CA . GLU A 1 435 ? -22.952 -28.414 7.166 1.00 83.50 435 GLU A CA 1
ATOM 3449 C C . GLU A 1 435 ? -23.658 -27.163 6.631 1.00 83.50 435 GLU A C 1
ATOM 3451 O O . GLU A 1 435 ? -24.259 -27.221 5.560 1.00 83.50 435 GLU A O 1
ATOM 3456 N N . THR A 1 436 ? -23.521 -26.013 7.305 1.00 83.56 436 THR A N 1
ATOM 3457 C CA . THR A 1 436 ? -24.029 -24.728 6.796 1.00 83.56 436 THR A CA 1
ATOM 3458 C C . THR A 1 436 ? -23.387 -24.363 5.460 1.00 83.56 436 THR A C 1
ATOM 3460 O O . THR A 1 436 ? -24.099 -24.045 4.506 1.00 83.56 436 THR A O 1
ATOM 3463 N N . TYR A 1 437 ? -22.058 -24.455 5.349 1.00 88.19 437 TYR A N 1
ATOM 3464 C CA . TYR A 1 437 ? -21.360 -24.202 4.085 1.00 88.19 437 TYR A CA 1
ATOM 3465 C C . TYR A 1 437 ? -21.740 -25.207 2.998 1.00 88.19 437 TYR A C 1
ATOM 3467 O O . TYR A 1 437 ? -22.033 -24.798 1.875 1.00 88.19 437 TYR A O 1
ATOM 3475 N N . ALA A 1 438 ? -21.826 -26.499 3.330 1.00 88.31 438 ALA A N 1
ATOM 3476 C CA . ALA A 1 438 ? -22.297 -27.514 2.394 1.00 88.31 438 ALA A CA 1
ATOM 3477 C C . ALA A 1 438 ? -23.715 -27.203 1.885 1.00 88.31 438 ALA A C 1
ATOM 3479 O O . ALA A 1 438 ? -23.957 -27.268 0.684 1.00 88.31 438 ALA A O 1
ATOM 3480 N N . GLY A 1 439 ? -24.631 -26.788 2.764 1.00 87.00 439 GLY A N 1
ATOM 3481 C CA . GLY A 1 439 ? -25.992 -26.402 2.390 1.00 87.00 439 GLY A CA 1
ATOM 3482 C C . GLY A 1 439 ? -26.072 -25.128 1.540 1.00 87.00 439 GLY A C 1
ATOM 3483 O O . GLY A 1 439 ? -26.994 -24.985 0.737 1.00 87.00 439 GLY A O 1
ATOM 3484 N N . ILE A 1 440 ? -25.129 -24.188 1.675 1.00 85.94 440 ILE A N 1
ATOM 3485 C CA . ILE A 1 440 ? -25.019 -23.043 0.753 1.00 85.94 440 ILE A CA 1
ATOM 3486 C C . ILE A 1 440 ? -24.544 -23.528 -0.623 1.00 85.94 440 ILE A C 1
ATOM 3488 O O . ILE A 1 440 ? -25.202 -23.244 -1.619 1.00 85.94 440 ILE A O 1
ATOM 3492 N N . LEU A 1 441 ? -23.478 -24.331 -0.680 1.00 92.19 441 LEU A N 1
ATOM 3493 C CA . LEU A 1 441 ? -22.937 -24.855 -1.940 1.00 92.19 441 LEU A CA 1
ATOM 3494 C C . LEU A 1 441 ? -23.927 -25.755 -2.699 1.00 92.19 441 LEU A C 1
ATOM 3496 O O . LEU A 1 441 ? -24.000 -25.682 -3.920 1.00 92.19 441 LEU A O 1
ATOM 3500 N N . GLN A 1 442 ? -24.729 -26.567 -1.999 1.00 90.56 442 GLN A N 1
ATOM 3501 C CA . GLN A 1 442 ? -25.762 -27.415 -2.618 1.00 90.56 442 GLN A CA 1
ATOM 3502 C C . GLN A 1 442 ? -26.881 -26.619 -3.295 1.00 90.56 442 GLN A C 1
ATOM 3504 O O . GLN A 1 442 ? -27.541 -27.142 -4.190 1.00 90.56 442 GLN A O 1
ATOM 3509 N N . ARG A 1 443 ? -27.124 -25.377 -2.858 1.00 89.12 443 ARG A N 1
ATOM 3510 C CA . ARG A 1 443 ? -28.150 -24.504 -3.442 1.00 89.12 443 ARG A CA 1
ATOM 3511 C C . ARG A 1 443 ? -27.687 -23.817 -4.723 1.00 89.12 443 ARG A C 1
ATOM 3513 O O . ARG A 1 443 ? -28.536 -23.321 -5.459 1.00 89.12 443 ARG A O 1
ATOM 3520 N N . ILE A 1 444 ? -26.381 -23.798 -4.993 1.00 91.50 444 ILE A N 1
ATOM 3521 C CA . ILE A 1 444 ? -25.836 -23.232 -6.226 1.00 91.50 444 ILE A CA 1
ATOM 3522 C C . ILE A 1 444 ? -26.330 -24.083 -7.410 1.00 91.50 444 ILE A C 1
ATOM 3524 O O . ILE A 1 444 ? -26.159 -25.308 -7.380 1.00 91.50 444 ILE A O 1
ATOM 3528 N N . PRO A 1 445 ? -26.936 -23.483 -8.452 1.00 90.56 445 PRO A N 1
ATOM 3529 C CA . PRO A 1 445 ? -27.350 -24.211 -9.648 1.00 90.56 445 PRO A CA 1
ATOM 3530 C C . PRO A 1 445 ? -26.169 -24.911 -10.325 1.00 90.56 445 PRO A C 1
ATOM 3532 O O . PRO A 1 445 ? -25.082 -24.349 -10.420 1.00 90.56 445 PRO A O 1
ATOM 3535 N N . ALA A 1 446 ? -26.382 -26.119 -10.854 1.00 92.06 446 ALA A N 1
ATOM 3536 C CA . ALA A 1 446 ? -25.316 -26.900 -11.493 1.00 92.06 446 ALA A CA 1
ATOM 3537 C C . ALA A 1 446 ? -24.650 -26.186 -12.689 1.00 92.06 446 ALA A C 1
ATOM 3539 O O . ALA A 1 446 ? -23.487 -26.454 -12.976 1.00 92.06 446 ALA A O 1
ATOM 3540 N N . SER A 1 447 ? -25.363 -25.270 -13.360 1.00 91.06 447 SER A N 1
ATOM 3541 C CA . SER A 1 447 ? -24.813 -24.413 -14.423 1.00 91.06 447 SER A CA 1
ATOM 3542 C C . SER A 1 447 ? -23.715 -23.473 -13.932 1.00 91.06 447 SER A C 1
ATOM 3544 O O . SER A 1 447 ? -22.833 -23.114 -14.703 1.00 91.06 447 SER A O 1
ATOM 3546 N N . ASP A 1 448 ? -23.755 -23.103 -12.653 1.00 93.25 448 ASP A N 1
ATOM 3547 C CA . ASP A 1 448 ? -22.909 -22.058 -12.080 1.00 93.25 448 ASP A CA 1
ATOM 3548 C C . ASP A 1 448 ? -21.756 -22.648 -11.256 1.00 93.25 448 ASP A C 1
ATOM 3550 O O . ASP A 1 448 ? -20.882 -21.926 -10.778 1.00 93.25 448 ASP A O 1
ATOM 3554 N N . TRP A 1 449 ? -21.719 -23.977 -11.099 1.00 93.75 449 TRP A N 1
ATOM 3555 C CA . TRP A 1 449 ? -20.723 -24.676 -10.286 1.00 93.75 449 TRP A CA 1
ATOM 3556 C C . TRP A 1 449 ? -19.293 -24.402 -10.738 1.00 93.75 449 TRP A C 1
ATOM 3558 O O . TRP A 1 449 ? -18.419 -24.211 -9.893 1.00 93.75 449 TRP A O 1
ATOM 3568 N N . GLU A 1 450 ? -19.048 -24.374 -12.048 1.00 92.31 450 GLU A N 1
ATOM 3569 C CA . GLU A 1 450 ? -17.717 -24.121 -12.600 1.00 92.31 450 GLU A CA 1
ATOM 3570 C C . GLU A 1 450 ? -17.237 -22.700 -12.264 1.00 92.31 450 GLU A C 1
ATOM 3572 O O . GLU A 1 450 ? -16.141 -22.541 -11.721 1.00 92.31 450 GLU A O 1
ATOM 3577 N N . LEU A 1 451 ? -18.100 -21.693 -12.459 1.00 92.88 451 LEU A N 1
ATOM 3578 C CA . LEU A 1 451 ? -17.826 -20.293 -12.119 1.00 92.88 451 LEU A CA 1
ATOM 3579 C C . LEU A 1 451 ? -17.581 -20.113 -10.617 1.00 92.88 451 LEU A C 1
ATOM 3581 O O . LEU A 1 451 ? -16.579 -19.520 -10.217 1.00 92.88 451 LEU A O 1
ATOM 3585 N N . SER A 1 452 ? -18.456 -20.661 -9.769 1.00 94.50 452 SER A N 1
ATOM 3586 C CA . SER A 1 452 ? -18.310 -20.580 -8.313 1.00 94.50 452 SER A CA 1
ATOM 3587 C C . SER A 1 452 ? -17.042 -21.268 -7.828 1.00 94.50 452 SER A C 1
ATOM 3589 O O . SER A 1 452 ? -16.309 -20.718 -7.009 1.00 94.50 452 SER A O 1
ATOM 3591 N N . ARG A 1 453 ? -16.742 -22.464 -8.348 1.00 94.62 453 ARG A N 1
ATOM 3592 C CA . ARG A 1 453 ? -15.532 -23.204 -7.984 1.00 94.62 453 ARG A CA 1
ATOM 3593 C C . ARG A 1 453 ? -14.274 -22.450 -8.402 1.00 94.62 453 ARG A C 1
ATOM 3595 O O . ARG A 1 453 ? -13.339 -22.370 -7.604 1.00 94.62 453 ARG A O 1
ATOM 3602 N N . ALA A 1 454 ? -14.253 -21.877 -9.606 1.00 93.81 454 ALA A N 1
ATOM 3603 C CA . ALA A 1 454 ? -13.160 -21.022 -10.054 1.00 93.81 454 ALA A CA 1
ATOM 3604 C C . ALA A 1 454 ? -13.015 -19.792 -9.145 1.00 93.81 454 ALA A C 1
ATOM 3606 O O . ALA A 1 454 ? -11.903 -19.497 -8.709 1.00 93.81 454 ALA A O 1
ATOM 3607 N N . ALA A 1 455 ? -14.122 -19.135 -8.777 1.00 94.88 455 ALA A N 1
ATOM 3608 C CA . ALA A 1 455 ? -14.106 -17.982 -7.880 1.00 94.88 455 ALA A CA 1
ATOM 3609 C C . ALA A 1 455 ? -13.508 -18.335 -6.511 1.00 94.88 455 ALA A C 1
ATOM 3611 O O . ALA A 1 455 ? -12.603 -17.654 -6.030 1.00 94.88 455 ALA A O 1
ATOM 3612 N N . PHE A 1 456 ? -13.950 -19.438 -5.899 1.00 95.06 456 PHE A N 1
ATOM 3613 C CA . PHE A 1 456 ? -13.405 -19.898 -4.623 1.00 95.06 456 PHE A CA 1
ATOM 3614 C C . PHE A 1 456 ? -11.919 -20.238 -4.707 1.00 95.06 456 PHE A C 1
ATOM 3616 O O . PHE A 1 456 ? -11.172 -19.940 -3.777 1.00 95.06 456 PHE A O 1
ATOM 3623 N N . LEU A 1 457 ? -11.480 -20.841 -5.811 1.00 94.00 457 LEU A N 1
ATOM 3624 C CA . LEU A 1 457 ? -10.082 -21.183 -6.035 1.00 94.00 457 LEU A CA 1
ATOM 3625 C C . LEU A 1 457 ? -9.213 -19.922 -6.172 1.00 94.00 457 LEU A C 1
ATOM 3627 O O . LEU A 1 457 ? -8.206 -19.803 -5.472 1.00 94.00 457 LEU A O 1
ATOM 3631 N N . TRP A 1 458 ? -9.637 -18.942 -6.973 1.00 93.81 458 TRP A N 1
ATOM 3632 C CA . TRP A 1 458 ? -8.947 -17.656 -7.095 1.00 93.81 458 TRP A CA 1
ATOM 3633 C C . TRP A 1 458 ? -8.894 -16.897 -5.767 1.00 93.81 458 TRP A C 1
ATOM 3635 O O . TRP A 1 458 ? -7.821 -16.448 -5.370 1.00 93.81 458 TRP A O 1
ATOM 3645 N N . LEU A 1 459 ? -10.003 -16.810 -5.032 1.00 91.81 459 LEU A N 1
ATOM 3646 C CA . LEU A 1 459 ? -10.052 -16.109 -3.743 1.00 91.81 459 LEU A CA 1
ATOM 3647 C C . LEU A 1 459 ? -9.281 -16.827 -2.625 1.00 91.81 459 LEU A C 1
ATOM 3649 O O . LEU A 1 459 ? -8.857 -16.187 -1.667 1.00 91.81 459 LEU A O 1
ATOM 3653 N N . SER A 1 460 ? -9.088 -18.145 -2.734 1.00 89.25 460 SER A N 1
ATOM 3654 C CA . SER A 1 460 ? -8.366 -18.931 -1.725 1.00 89.25 460 SER A CA 1
ATOM 3655 C C . SER A 1 460 ? -6.849 -18.899 -1.899 1.00 89.25 460 SER A C 1
ATOM 3657 O O . SER A 1 460 ? -6.130 -19.007 -0.903 1.00 89.25 460 SER A O 1
ATOM 3659 N N . PHE A 1 461 ? -6.357 -18.811 -3.139 1.00 88.81 461 PHE A N 1
ATOM 3660 C CA . PHE A 1 461 ? -4.940 -19.037 -3.459 1.00 88.81 461 PHE A CA 1
ATOM 3661 C C . PHE A 1 461 ? -4.272 -17.880 -4.201 1.00 88.81 461 PHE A C 1
ATOM 3663 O O . PHE A 1 461 ? -3.125 -18.013 -4.613 1.00 88.81 461 PHE A O 1
ATOM 3670 N N . SER A 1 462 ? -4.955 -16.747 -4.375 1.00 89.12 462 SER A N 1
ATOM 3671 C CA . SER A 1 462 ? -4.338 -15.576 -4.992 1.00 89.12 462 SER A CA 1
ATOM 3672 C C . SER A 1 462 ? -3.242 -14.947 -4.138 1.00 89.12 462 SER A C 1
ATOM 3674 O O . SER A 1 462 ? -3.354 -14.882 -2.919 1.00 89.12 462 SER A O 1
ATOM 3676 N N . ASN A 1 463 ? -2.219 -14.390 -4.793 1.00 82.94 463 ASN A N 1
ATOM 3677 C CA . ASN A 1 463 ? -1.109 -13.722 -4.107 1.00 82.94 463 ASN A CA 1
ATOM 3678 C C . ASN A 1 463 ? -1.473 -12.325 -3.569 1.00 82.94 463 ASN A C 1
ATOM 3680 O O . ASN A 1 463 ? -0.720 -11.736 -2.795 1.00 82.94 463 ASN A O 1
ATOM 3684 N N . ARG A 1 464 ? -2.619 -11.786 -3.986 1.00 85.75 464 ARG A N 1
ATOM 3685 C CA . ARG A 1 464 ? -3.233 -10.577 -3.436 1.00 85.75 464 ARG A CA 1
ATOM 3686 C C . ARG A 1 464 ? -4.747 -10.643 -3.590 1.00 85.75 464 ARG A C 1
ATOM 3688 O O . ARG A 1 464 ? -5.232 -11.365 -4.465 1.00 85.75 464 ARG A O 1
ATOM 3695 N N . SER A 1 465 ? -5.465 -9.828 -2.820 1.00 84.56 465 SER A N 1
ATOM 3696 C CA . SER A 1 465 ? -6.895 -9.609 -3.023 1.00 84.56 465 SER A CA 1
ATOM 3697 C C . SER A 1 465 ? -7.158 -9.149 -4.459 1.00 84.56 465 SER A C 1
ATOM 3699 O O . SER A 1 465 ? -6.403 -8.345 -5.022 1.00 84.56 465 SER A O 1
ATOM 3701 N N . LEU A 1 466 ? -8.215 -9.704 -5.046 1.00 89.94 466 LEU A N 1
ATOM 3702 C CA . LEU A 1 466 ? -8.665 -9.400 -6.399 1.00 89.94 466 LEU A CA 1
ATOM 3703 C C . LEU A 1 466 ? -9.800 -8.384 -6.344 1.00 89.94 466 LEU A C 1
ATOM 3705 O O . LEU A 1 466 ? -10.635 -8.434 -5.437 1.00 89.94 466 LEU A O 1
ATOM 3709 N N . THR A 1 467 ? -9.872 -7.501 -7.332 1.00 91.56 467 THR A N 1
ATOM 3710 C CA . THR A 1 467 ? -11.085 -6.708 -7.556 1.00 91.56 467 THR A CA 1
ATOM 3711 C C . THR A 1 467 ? -12.186 -7.584 -8.153 1.00 91.56 467 THR A C 1
ATOM 3713 O O . THR A 1 467 ? -11.931 -8.676 -8.670 1.00 91.56 467 THR A O 1
ATOM 3716 N N . LEU A 1 468 ? -13.432 -7.113 -8.090 1.00 91.75 468 LEU A N 1
ATOM 3717 C CA . LEU A 1 468 ? -14.552 -7.830 -8.703 1.00 91.75 468 LEU A CA 1
ATOM 3718 C C . LEU A 1 468 ? -14.356 -8.004 -10.219 1.00 91.75 468 LEU A C 1
ATOM 3720 O O . LEU A 1 468 ? -14.608 -9.084 -10.743 1.00 91.75 468 LEU A O 1
ATOM 3724 N N . ASP A 1 469 ? -13.824 -6.987 -10.900 1.00 91.56 469 ASP A N 1
ATOM 3725 C CA . ASP A 1 469 ? -13.555 -7.044 -12.341 1.00 91.56 469 ASP A CA 1
ATOM 3726 C C . ASP A 1 469 ? -12.442 -8.042 -12.691 1.00 91.56 469 ASP A C 1
ATOM 3728 O O . ASP A 1 469 ? -12.556 -8.783 -13.666 1.00 91.56 469 ASP A O 1
ATOM 3732 N N . GLU A 1 470 ? -11.386 -8.110 -11.875 1.00 94.38 470 GLU A N 1
ATOM 3733 C CA . GLU A 1 470 ? -10.324 -9.109 -12.033 1.00 94.38 470 GLU A CA 1
ATOM 3734 C C . GLU A 1 470 ? -10.861 -10.527 -11.856 1.00 94.38 470 GLU A C 1
ATOM 3736 O O . GLU A 1 470 ? -10.561 -11.402 -12.666 1.00 94.38 470 GLU A O 1
ATOM 3741 N N . LEU A 1 471 ? -11.677 -10.754 -10.821 1.00 94.88 471 LEU A N 1
ATOM 3742 C CA . LEU A 1 471 ? -12.275 -12.059 -10.563 1.00 94.88 471 LEU A CA 1
ATOM 3743 C C . LEU A 1 471 ? -13.220 -12.476 -11.697 1.00 94.88 471 LEU A C 1
ATOM 3745 O O . LEU A 1 471 ? -13.186 -13.630 -12.115 1.00 94.88 471 LEU A O 1
ATOM 3749 N N . ASN A 1 472 ? -14.022 -11.545 -12.219 1.00 93.62 472 ASN A N 1
ATOM 3750 C CA . ASN A 1 472 ? -14.955 -11.803 -13.315 1.00 93.62 472 ASN A CA 1
ATOM 3751 C C . ASN A 1 472 ? -14.239 -12.271 -14.586 1.00 93.62 472 ASN A C 1
ATOM 3753 O O . ASN A 1 472 ? -14.689 -13.227 -15.212 1.00 93.62 472 ASN A O 1
ATOM 3757 N N . GLU A 1 473 ? -13.112 -11.655 -14.949 1.00 93.12 473 GLU A N 1
ATOM 3758 C CA . GLU A 1 473 ? -12.291 -12.146 -16.063 1.00 93.12 473 GLU A CA 1
ATOM 3759 C C . GLU A 1 473 ? -11.622 -13.485 -15.730 1.00 93.12 473 GLU A C 1
ATOM 3761 O O . GLU A 1 473 ? -11.522 -14.361 -16.583 1.00 93.12 473 GLU A O 1
ATOM 3766 N N . ALA A 1 474 ? -11.188 -13.674 -14.486 1.00 93.38 474 ALA A N 1
ATOM 3767 C CA . ALA A 1 474 ? -10.441 -14.852 -14.068 1.00 93.38 474 ALA A CA 1
ATOM 3768 C C . ALA A 1 474 ? -11.257 -16.156 -14.077 1.00 93.38 474 ALA A C 1
ATOM 3770 O O . ALA A 1 474 ? -10.689 -17.233 -14.278 1.00 93.38 474 ALA A O 1
ATOM 3771 N N . VAL A 1 475 ? -12.569 -16.080 -13.834 1.00 93.12 475 VAL A N 1
ATOM 3772 C CA . VAL A 1 475 ? -13.446 -17.263 -13.744 1.00 93.12 475 VAL A CA 1
ATOM 3773 C C . VAL A 1 475 ? -14.001 -17.729 -15.087 1.00 93.12 475 VAL A C 1
ATOM 3775 O O . VAL A 1 475 ? -14.425 -18.877 -15.183 1.00 93.12 475 VAL A O 1
ATOM 3778 N N . VAL A 1 476 ? -13.998 -16.872 -16.114 1.00 91.06 476 VAL A N 1
ATOM 3779 C CA . VAL A 1 476 ? -14.535 -17.202 -17.450 1.00 91.06 476 VAL A CA 1
ATOM 3780 C C . VAL A 1 476 ? -13.488 -17.799 -18.395 1.00 91.06 476 VAL A C 1
ATOM 3782 O O . VAL A 1 476 ? -13.817 -18.251 -19.489 1.00 91.06 476 VAL A O 1
ATOM 3785 N N . LEU A 1 477 ? -12.216 -17.816 -17.988 1.00 85.50 477 LEU A N 1
ATOM 3786 C CA . LEU A 1 477 ? -11.120 -18.341 -18.800 1.00 85.50 477 LEU A CA 1
ATOM 3787 C C . LEU A 1 477 ? -11.097 -19.872 -18.774 1.00 85.50 477 LEU A C 1
ATOM 3789 O O . LEU A 1 477 ? -10.830 -20.499 -17.748 1.00 85.50 477 LEU A O 1
ATOM 3793 N N . GLY A 1 478 ? -11.319 -20.475 -19.941 1.00 76.50 478 GLY A N 1
ATOM 3794 C CA . GLY A 1 478 ? -11.121 -21.903 -20.162 1.00 76.50 478 GLY A CA 1
ATOM 3795 C C . GLY A 1 478 ? -9.687 -22.230 -20.589 1.00 76.50 478 GLY A C 1
ATOM 3796 O O . GLY A 1 478 ? -8.970 -21.394 -21.137 1.00 76.50 478 GLY A O 1
ATOM 3797 N N . GLU A 1 479 ? -9.268 -23.492 -20.429 1.00 70.88 479 GLU A N 1
ATOM 3798 C CA . GLU A 1 479 ? -7.937 -23.956 -20.880 1.00 70.88 479 GLU A CA 1
ATOM 3799 C C . GLU A 1 479 ? -7.716 -23.817 -22.400 1.00 70.88 479 GLU A C 1
ATOM 3801 O O . GLU A 1 479 ? -6.577 -23.839 -22.864 1.00 70.88 479 GLU A O 1
ATOM 3806 N N . THR A 1 480 ? -8.794 -23.700 -23.179 1.00 76.12 480 THR A N 1
ATOM 3807 C CA . THR A 1 480 ? -8.762 -23.613 -24.649 1.00 76.12 480 THR A CA 1
ATOM 3808 C C . THR A 1 480 ? -9.097 -22.222 -25.182 1.00 76.12 480 THR A C 1
ATOM 3810 O O . THR A 1 480 ? -9.094 -22.026 -26.398 1.00 76.12 480 THR A O 1
ATOM 3813 N N . SER A 1 481 ? -9.355 -21.251 -24.301 1.00 82.94 481 SER A N 1
ATOM 3814 C CA . SER A 1 481 ? -9.679 -19.882 -24.694 1.00 82.94 481 SER A CA 1
ATOM 3815 C C . SER A 1 481 ? -8.483 -19.238 -25.397 1.00 82.94 481 SER A C 1
ATOM 3817 O O . SER A 1 481 ? -7.383 -19.162 -24.850 1.00 82.94 481 SER A O 1
ATOM 3819 N N . THR A 1 482 ? -8.692 -18.774 -26.629 1.00 85.56 482 THR A N 1
ATOM 3820 C CA . THR A 1 482 ? -7.680 -18.026 -27.393 1.00 85.56 482 THR A CA 1
ATOM 3821 C C . THR A 1 482 ? -7.961 -16.532 -27.420 1.00 85.56 482 THR A C 1
ATOM 3823 O O . THR A 1 482 ? -7.047 -15.754 -27.655 1.00 85.56 482 THR A O 1
ATOM 3826 N N . LEU A 1 483 ? -9.197 -16.122 -27.149 1.00 89.38 483 LEU A N 1
ATOM 3827 C CA . LEU A 1 483 ? -9.649 -14.736 -27.121 1.00 89.38 483 LEU A CA 1
ATOM 3828 C C . LEU A 1 483 ? -10.454 -14.514 -25.835 1.00 89.38 483 LEU A C 1
ATOM 3830 O O . LEU A 1 483 ? -10.974 -15.472 -25.273 1.00 89.38 483 LEU A O 1
ATOM 3834 N N . LEU A 1 484 ? -10.540 -13.270 -25.374 1.00 89.38 484 LEU A N 1
ATOM 3835 C CA . LEU A 1 484 ? -11.530 -12.816 -24.401 1.00 89.38 484 LEU A CA 1
ATOM 3836 C C . LEU A 1 484 ? -12.343 -11.695 -25.057 1.00 89.38 484 LEU A C 1
ATOM 3838 O O . LEU A 1 484 ? -11.847 -10.577 -25.214 1.00 89.38 484 LEU A O 1
ATOM 3842 N N . ASP A 1 485 ? -13.551 -12.017 -25.503 1.00 85.88 485 ASP A N 1
ATOM 3843 C CA . ASP A 1 485 ? -14.493 -11.110 -26.154 1.00 85.88 485 ASP A CA 1
ATOM 3844 C C . ASP A 1 485 ? -15.710 -10.851 -25.253 1.00 85.88 485 ASP A C 1
ATOM 3846 O O . ASP A 1 485 ? -15.789 -11.338 -24.124 1.00 85.88 485 ASP A O 1
ATOM 3850 N N . GLU A 1 486 ? -16.642 -10.029 -25.734 1.00 83.25 486 GLU A N 1
ATOM 3851 C CA . GLU A 1 486 ? -17.843 -9.676 -24.971 1.00 83.25 486 GLU A CA 1
ATOM 3852 C C . GLU A 1 486 ? -18.767 -10.881 -24.723 1.00 83.25 486 GLU A C 1
ATOM 3854 O O . GLU A 1 486 ? -19.491 -10.875 -23.732 1.00 83.25 486 GLU A O 1
ATOM 3859 N N . ASP A 1 487 ? -18.716 -11.926 -25.559 1.00 85.88 487 ASP A N 1
ATOM 3860 C CA . ASP A 1 487 ? -19.575 -13.113 -25.427 1.00 85.88 487 ASP A CA 1
ATOM 3861 C C . ASP A 1 487 ? -19.130 -14.018 -24.265 1.00 85.88 487 ASP A C 1
ATOM 3863 O O . ASP A 1 487 ? -19.944 -14.737 -23.683 1.00 85.88 487 ASP A O 1
ATOM 3867 N N . MET A 1 488 ? -17.845 -13.974 -23.902 1.00 85.88 488 MET A N 1
ATOM 3868 C CA . MET A 1 488 ? -17.302 -14.686 -22.740 1.00 85.88 488 MET A CA 1
ATOM 3869 C C . MET A 1 488 ? -17.485 -13.938 -21.417 1.00 85.88 488 MET A C 1
ATOM 3871 O O . MET A 1 488 ? -17.375 -14.547 -20.352 1.00 85.88 488 MET A O 1
ATOM 3875 N N . ARG A 1 489 ? -17.728 -12.626 -21.448 1.00 88.06 489 ARG A N 1
ATOM 3876 C CA . ARG A 1 489 ? -17.826 -11.823 -20.226 1.00 88.06 489 ARG A CA 1
ATOM 3877 C C . ARG A 1 489 ? -19.140 -12.068 -19.496 1.00 88.06 489 ARG A C 1
ATOM 3879 O O . ARG A 1 489 ? -20.201 -12.247 -20.090 1.00 88.06 489 ARG A O 1
ATOM 3886 N N . LEU A 1 490 ? -19.072 -12.028 -18.167 1.00 89.00 490 LEU A N 1
ATOM 3887 C CA . LEU A 1 490 ? -20.260 -12.119 -17.325 1.00 89.00 490 LEU A CA 1
ATOM 3888 C C . LEU A 1 490 ? -21.176 -10.918 -17.587 1.00 89.00 490 LEU A C 1
ATOM 3890 O O . LEU A 1 490 ? -20.747 -9.769 -17.510 1.00 89.00 490 LEU A O 1
ATOM 3894 N N . VAL A 1 491 ? -22.455 -11.193 -17.854 1.00 85.44 491 VAL A N 1
ATOM 3895 C CA . VAL A 1 491 ? -23.457 -10.164 -18.188 1.00 85.44 491 VAL A CA 1
ATOM 3896 C C . VAL A 1 491 ? -23.643 -9.157 -17.049 1.00 85.44 491 VAL A C 1
ATOM 3898 O O . VAL A 1 491 ? -23.789 -7.961 -17.291 1.00 85.44 491 VAL A O 1
ATOM 3901 N N . SER A 1 492 ? -23.648 -9.639 -15.804 1.00 86.31 492 SER A N 1
ATOM 3902 C CA . SER A 1 492 ? -23.715 -8.801 -14.606 1.00 86.31 492 SER A CA 1
ATOM 3903 C C . SER A 1 492 ? -22.394 -8.895 -13.841 1.00 86.31 492 SER A C 1
ATOM 3905 O O . SER A 1 492 ? -22.035 -9.996 -13.415 1.00 86.31 492 SER A O 1
ATOM 3907 N N . PRO A 1 493 ? -21.697 -7.769 -13.587 1.00 80.56 493 PRO A N 1
ATOM 3908 C CA . PRO A 1 493 ? -20.461 -7.767 -12.807 1.00 80.56 493 PRO A CA 1
ATOM 3909 C C . PRO A 1 493 ? -20.632 -8.300 -11.377 1.00 80.56 493 PRO A C 1
ATOM 3911 O O . PRO A 1 493 ? -19.677 -8.802 -10.794 1.00 80.56 493 PRO A O 1
ATOM 3914 N N . GLY A 1 494 ? -21.841 -8.209 -10.810 1.00 87.50 494 GLY A N 1
ATOM 3915 C CA . GLY A 1 494 ? -22.160 -8.664 -9.452 1.00 87.50 494 GLY A CA 1
ATOM 3916 C C . GLY A 1 494 ? -22.623 -10.120 -9.349 1.00 87.50 494 GLY A C 1
ATOM 3917 O O . GLY A 1 494 ? -22.871 -10.588 -8.239 1.00 87.50 494 GLY A O 1
ATOM 3918 N N . ILE A 1 495 ? -22.733 -10.852 -10.466 1.00 90.62 495 ILE A N 1
ATOM 3919 C CA . ILE A 1 495 ? -23.367 -12.180 -10.484 1.00 90.62 495 ILE A CA 1
ATOM 3920 C C . ILE A 1 495 ? -22.669 -13.184 -9.558 1.00 90.62 495 ILE A C 1
ATOM 3922 O O . ILE A 1 495 ? -23.329 -13.992 -8.916 1.00 90.62 495 ILE A O 1
ATOM 3926 N N . LEU A 1 496 ? -21.342 -13.104 -9.406 1.00 91.50 496 LEU A N 1
ATOM 3927 C CA . LEU A 1 496 ? -20.607 -13.997 -8.506 1.00 91.50 496 LEU A CA 1
ATOM 3928 C C . LEU A 1 496 ? -21.011 -13.799 -7.038 1.00 91.50 496 LEU A C 1
ATOM 3930 O O . LEU A 1 496 ? -21.107 -14.781 -6.302 1.00 91.50 496 LEU A O 1
ATOM 3934 N N . LEU A 1 497 ? -21.289 -12.559 -6.615 1.00 90.25 497 LEU A N 1
ATOM 3935 C CA . LEU A 1 497 ? -21.770 -12.261 -5.260 1.00 90.25 497 LEU A CA 1
ATOM 3936 C C . LEU A 1 497 ? -23.171 -12.856 -5.037 1.00 90.25 497 LEU A C 1
ATOM 3938 O O . LEU A 1 497 ? -23.471 -13.357 -3.952 1.00 90.25 497 LEU A O 1
ATOM 3942 N N . GLU A 1 498 ? -24.005 -12.844 -6.080 1.00 86.56 498 GLU A N 1
ATOM 3943 C CA . GLU A 1 498 ? -25.361 -13.400 -6.070 1.00 86.56 498 GLU A CA 1
ATOM 3944 C C . GLU A 1 498 ? -25.394 -14.929 -6.137 1.00 86.56 498 GLU A C 1
ATOM 3946 O O . GLU A 1 498 ? -26.285 -15.531 -5.543 1.00 86.56 498 GLU A O 1
ATOM 3951 N N . ILE A 1 499 ? -24.453 -15.568 -6.837 1.00 87.81 499 ILE A N 1
ATOM 3952 C CA . ILE A 1 499 ? -24.366 -17.032 -6.945 1.00 87.81 499 ILE A CA 1
ATOM 3953 C C . ILE A 1 499 ? -23.772 -17.621 -5.659 1.00 87.81 499 ILE A C 1
ATOM 3955 O O . ILE A 1 499 ? -24.311 -18.569 -5.090 1.00 87.81 499 ILE A O 1
ATOM 3959 N N . CYS A 1 500 ? -22.668 -17.052 -5.168 1.00 87.00 500 CYS A N 1
ATOM 3960 C CA . CYS A 1 500 ? -21.913 -17.588 -4.030 1.00 87.00 500 CYS A CA 1
ATOM 3961 C C . CYS A 1 500 ? -22.458 -17.144 -2.651 1.00 87.00 500 CYS A C 1
ATOM 3963 O O . CYS A 1 500 ? -21.815 -17.413 -1.637 1.00 87.00 500 CYS A O 1
ATOM 3965 N N . GLN A 1 501 ? -23.604 -16.450 -2.620 1.00 73.19 501 GLN A N 1
ATOM 3966 C CA . GLN A 1 501 ? -24.408 -15.987 -1.469 1.00 73.19 501 GLN A CA 1
ATOM 3967 C C . GLN A 1 501 ? -23.786 -16.192 -0.078 1.00 73.19 501 GLN A C 1
ATOM 3969 O O . GLN A 1 501 ? -23.967 -17.227 0.565 1.00 73.19 501 GLN A O 1
ATOM 3974 N N . GLY A 1 502 ? -23.087 -15.169 0.421 1.00 75.94 502 GLY A N 1
ATOM 3975 C CA . GLY A 1 502 ? -22.572 -15.138 1.796 1.00 75.94 502 GLY A CA 1
ATOM 3976 C C . GLY A 1 502 ? -21.290 -15.944 2.041 1.00 75.94 502 GLY A C 1
ATOM 3977 O O . GLY A 1 502 ? -20.757 -15.898 3.153 1.00 75.94 502 GLY A O 1
ATOM 3978 N N . LEU A 1 503 ? -20.762 -16.644 1.027 1.00 87.75 503 LEU A N 1
ATOM 3979 C CA . LEU A 1 503 ? -19.422 -17.254 1.058 1.00 87.75 503 LEU A CA 1
ATOM 3980 C C . LEU A 1 503 ? -18.333 -16.324 0.517 1.00 87.75 503 LEU A C 1
ATOM 3982 O O . LEU A 1 503 ? -17.162 -16.510 0.847 1.00 87.75 503 LEU A O 1
ATOM 3986 N N . ILE A 1 504 ? -18.712 -15.315 -0.267 1.00 90.81 504 ILE A N 1
ATOM 3987 C CA . ILE A 1 504 ? -17.828 -14.246 -0.739 1.00 90.81 504 ILE A CA 1
ATOM 3988 C C . ILE A 1 504 ? -18.456 -12.886 -0.437 1.00 90.81 504 ILE A C 1
ATOM 3990 O O . ILE A 1 504 ? -19.681 -12.755 -0.410 1.00 90.81 504 ILE A O 1
ATOM 3994 N N . THR A 1 505 ? -17.619 -11.880 -0.209 1.00 85.25 505 THR A N 1
ATOM 3995 C CA . THR A 1 505 ? -18.035 -10.503 0.086 1.00 85.25 505 THR A CA 1
ATOM 3996 C C . THR A 1 505 ? -17.127 -9.509 -0.619 1.00 85.25 505 THR A C 1
ATOM 3998 O O . THR A 1 505 ? -15.940 -9.780 -0.805 1.00 85.25 505 THR A O 1
ATOM 4001 N N . GLN A 1 506 ? -17.671 -8.341 -0.950 1.00 85.38 506 GLN A N 1
ATOM 4002 C CA . GLN A 1 506 ? -16.909 -7.210 -1.471 1.00 85.38 506 GLN A CA 1
ATOM 4003 C C . GLN A 1 506 ? -16.669 -6.182 -0.358 1.00 85.38 506 GLN A C 1
ATOM 4005 O O . GLN A 1 506 ? -17.583 -5.893 0.415 1.00 85.38 506 GLN A O 1
ATOM 4010 N N . ASP A 1 507 ? -15.445 -5.665 -0.250 1.00 75.62 507 ASP A N 1
ATOM 4011 C CA . ASP A 1 507 ? -15.103 -4.591 0.687 1.00 75.62 507 ASP A CA 1
ATOM 4012 C C . ASP A 1 507 ? -15.405 -3.190 0.115 1.00 75.62 507 ASP A C 1
ATOM 4014 O O . ASP A 1 507 ? -15.726 -3.031 -1.062 1.00 75.62 507 ASP A O 1
ATOM 4018 N N . GLU A 1 508 ? -15.286 -2.154 0.952 1.00 69.75 508 GLU A N 1
ATOM 4019 C CA . GLU A 1 508 ? -15.516 -0.747 0.566 1.00 69.75 508 GLU A CA 1
ATOM 4020 C C . GLU A 1 508 ? -14.571 -0.245 -0.543 1.00 69.75 508 GLU A C 1
ATOM 4022 O O . GLU A 1 508 ? -14.857 0.755 -1.195 1.00 69.75 508 GLU A O 1
ATOM 4027 N N . VAL A 1 509 ? -13.437 -0.923 -0.751 1.00 66.69 509 VAL A N 1
ATOM 4028 C CA . VAL A 1 509 ? -12.422 -0.583 -1.760 1.00 66.69 509 VAL A CA 1
ATOM 4029 C C . VAL A 1 509 ? -12.699 -1.313 -3.085 1.00 66.69 509 VAL A C 1
ATOM 4031 O O . VAL A 1 509 ? -12.069 -1.023 -4.098 1.00 66.69 509 VAL A O 1
ATOM 4034 N N . GLY A 1 510 ? -13.669 -2.231 -3.103 1.00 74.69 510 GLY A N 1
ATOM 4035 C CA . GLY A 1 510 ? -14.065 -3.009 -4.271 1.00 74.69 510 GLY A CA 1
ATOM 4036 C C . GLY A 1 510 ? -13.354 -4.359 -4.407 1.00 74.69 510 GLY A C 1
ATOM 4037 O O . GLY A 1 510 ? -13.593 -5.055 -5.399 1.00 74.69 510 GLY A O 1
ATOM 4038 N N . ASN A 1 511 ? -12.528 -4.760 -3.433 1.00 83.06 511 ASN A N 1
ATOM 4039 C CA . ASN A 1 511 ? -11.889 -6.074 -3.428 1.00 83.06 511 ASN A CA 1
ATOM 4040 C C . ASN A 1 511 ? -12.874 -7.154 -2.997 1.00 83.06 511 ASN A C 1
ATOM 4042 O O . ASN A 1 511 ? -13.635 -6.983 -2.042 1.00 83.06 511 ASN A O 1
ATOM 4046 N N . VAL A 1 512 ? -12.805 -8.302 -3.657 1.00 87.31 512 VAL A N 1
ATOM 4047 C CA . VAL A 1 512 ? -13.581 -9.486 -3.309 1.00 87.31 512 VAL A CA 1
ATOM 4048 C C . VAL A 1 512 ? -12.722 -10.396 -2.446 1.00 87.31 512 VAL A C 1
ATOM 4050 O O . VAL A 1 512 ? -11.567 -10.676 -2.761 1.00 87.31 512 VAL A O 1
ATOM 4053 N N . ASN A 1 513 ? -13.300 -10.869 -1.350 1.00 85.00 513 ASN A N 1
ATOM 4054 C CA . ASN A 1 513 ? -12.672 -11.814 -0.439 1.00 85.00 513 ASN A CA 1
ATOM 4055 C C . ASN A 1 513 ? -13.656 -12.940 -0.114 1.00 85.00 513 ASN A C 1
ATOM 4057 O O . ASN A 1 513 ? -14.873 -12.790 -0.261 1.00 85.00 513 ASN A O 1
ATOM 4061 N N . LEU A 1 514 ? -13.138 -14.066 0.375 1.00 88.25 514 LEU A N 1
ATOM 4062 C CA . LEU A 1 514 ? -13.991 -15.022 1.075 1.00 88.25 514 LEU A CA 1
ATOM 4063 C C . LEU A 1 514 ? -14.628 -14.315 2.274 1.00 88.25 514 LEU A C 1
ATOM 4065 O O . LEU A 1 514 ? -13.960 -13.563 2.982 1.00 88.25 514 LEU A O 1
ATOM 4069 N N . ALA A 1 515 ? -15.905 -14.588 2.523 1.00 82.31 515 ALA A N 1
ATOM 4070 C CA . ALA A 1 515 ? -16.650 -13.948 3.604 1.00 82.31 515 ALA A CA 1
ATOM 4071 C C . ALA A 1 515 ? -16.042 -14.236 4.988 1.00 82.31 515 ALA A C 1
ATOM 4073 O O . ALA A 1 515 ? -16.273 -13.495 5.941 1.00 82.31 515 ALA A O 1
ATOM 4074 N N . HIS A 1 516 ? -15.295 -15.339 5.109 1.00 78.06 516 HIS A N 1
ATOM 4075 C CA . HIS A 1 516 ? -14.546 -15.700 6.304 1.00 78.06 516 HIS A CA 1
ATOM 4076 C C . HIS A 1 516 ? -13.427 -16.705 5.970 1.00 78.06 516 HIS A C 1
ATOM 4078 O O . HIS A 1 516 ? -13.610 -17.556 5.097 1.00 78.06 516 HIS A O 1
ATOM 4084 N N . ALA A 1 517 ? -12.306 -16.682 6.704 1.00 75.06 517 ALA A N 1
ATOM 4085 C CA . ALA A 1 517 ? -11.177 -17.606 6.502 1.00 75.06 517 ALA A CA 1
ATOM 4086 C C . ALA A 1 517 ? -11.591 -19.089 6.596 1.00 75.06 517 ALA A C 1
ATOM 4088 O O . ALA A 1 517 ? -11.156 -19.920 5.801 1.00 75.06 517 ALA A O 1
ATOM 4089 N N . SER A 1 518 ? -12.546 -19.404 7.479 1.00 82.19 518 SER A N 1
ATOM 4090 C CA . SER A 1 518 ? -13.082 -20.766 7.634 1.00 82.19 518 SER A CA 1
ATOM 4091 C C . SER A 1 518 ? -13.775 -21.333 6.388 1.00 82.19 518 SER A C 1
ATOM 4093 O O . SER A 1 518 ? -13.982 -22.544 6.313 1.00 82.19 518 SER A O 1
ATOM 4095 N N . VAL A 1 519 ? -14.130 -20.497 5.403 1.00 87.81 519 VAL A N 1
ATOM 4096 C CA . VAL A 1 519 ? -14.616 -20.971 4.097 1.00 87.81 519 VAL A CA 1
ATOM 4097 C C . VAL A 1 519 ? -13.489 -21.693 3.356 1.00 87.81 519 VAL A C 1
ATOM 4099 O O . VAL A 1 519 ? -13.699 -22.799 2.864 1.00 87.81 519 VAL A O 1
ATOM 4102 N N . LYS A 1 520 ? -12.275 -21.127 3.338 1.00 88.69 520 LYS A N 1
ATOM 4103 C CA . LYS A 1 520 ? -11.091 -21.774 2.751 1.00 88.69 520 LYS A CA 1
ATOM 4104 C C . LYS A 1 520 ? -10.751 -23.068 3.486 1.00 88.69 520 LYS A C 1
ATOM 4106 O O . LYS A 1 520 ? -10.530 -24.090 2.836 1.00 88.69 520 LYS A O 1
ATOM 4111 N N . ASP A 1 521 ? -10.766 -23.045 4.820 1.00 84.81 521 ASP A N 1
ATOM 4112 C CA . ASP A 1 521 ? -10.521 -24.241 5.642 1.00 84.81 521 ASP A CA 1
ATOM 4113 C C . ASP A 1 521 ? -11.505 -25.364 5.303 1.00 84.81 521 ASP A C 1
ATOM 4115 O O . ASP A 1 521 ? -11.125 -26.524 5.164 1.00 84.81 521 ASP A O 1
ATOM 4119 N N . PHE A 1 522 ? -12.783 -25.026 5.127 1.00 90.06 522 PHE A N 1
ATOM 4120 C CA . PHE A 1 522 ? -13.804 -25.982 4.722 1.00 90.06 522 PHE A CA 1
ATOM 4121 C C . PHE A 1 522 ? -13.552 -26.545 3.317 1.00 90.06 522 PHE A C 1
ATOM 4123 O O . PHE A 1 522 ? -13.536 -27.767 3.150 1.00 90.06 522 PHE A O 1
ATOM 4130 N N . LEU A 1 523 ? -13.305 -25.676 2.332 1.00 93.06 523 LEU A N 1
ATOM 4131 C CA . LEU A 1 523 ? -13.069 -26.051 0.932 1.00 93.06 523 LEU A CA 1
ATOM 4132 C C . LEU A 1 523 ? -11.806 -26.905 0.741 1.00 93.06 523 LEU A C 1
ATOM 4134 O O . LEU A 1 523 ? -11.722 -27.661 -0.225 1.00 93.06 523 LEU A O 1
ATOM 4138 N N . THR A 1 524 ? -10.841 -26.805 1.657 1.00 90.75 524 THR A N 1
ATOM 4139 C CA . THR A 1 524 ? -9.582 -27.572 1.634 1.00 90.75 524 THR A CA 1
ATOM 4140 C C . THR A 1 524 ? -9.577 -28.781 2.574 1.00 90.75 524 THR A C 1
ATOM 4142 O O . THR A 1 524 ? -8.615 -29.550 2.589 1.00 90.75 524 THR A O 1
ATOM 4145 N N . SER A 1 525 ? -10.647 -28.984 3.349 1.00 89.56 525 SER A N 1
ATOM 4146 C CA . SER A 1 525 ? -10.716 -30.042 4.359 1.00 89.56 525 SER A CA 1
ATOM 4147 C C . SER A 1 525 ? -10.840 -31.451 3.764 1.00 89.56 525 SER A C 1
ATOM 4149 O O . SER A 1 525 ? -11.342 -31.656 2.663 1.00 89.56 525 SER A O 1
ATOM 4151 N N . GLU A 1 526 ? -10.465 -32.472 4.535 1.00 88.44 526 GLU A N 1
ATOM 4152 C CA . GLU A 1 526 ? -10.727 -33.866 4.140 1.00 88.44 526 GLU A CA 1
ATOM 4153 C C . GLU A 1 526 ? -12.230 -34.196 4.168 1.00 88.44 526 GLU A C 1
ATOM 4155 O O . GLU A 1 526 ? -12.717 -35.045 3.428 1.00 88.44 526 GLU A O 1
ATOM 4160 N N . TRP A 1 527 ? -13.003 -33.486 4.994 1.00 90.38 527 TRP A N 1
ATOM 4161 C CA . TRP A 1 527 ? -14.435 -33.734 5.140 1.00 90.38 527 TRP A CA 1
ATOM 4162 C C . TRP A 1 527 ? -15.196 -33.468 3.835 1.00 90.38 527 TRP A C 1
ATOM 4164 O O . TRP A 1 527 ? -15.998 -34.310 3.425 1.00 90.38 527 TRP A O 1
ATOM 4174 N N . ILE A 1 528 ? -14.909 -32.351 3.145 1.00 93.12 528 ILE A N 1
ATOM 4175 C CA . ILE A 1 528 ? -15.619 -31.987 1.907 1.00 93.12 528 ILE A CA 1
ATOM 4176 C C . ILE A 1 528 ? -15.456 -33.059 0.818 1.00 93.12 528 ILE A C 1
ATOM 4178 O O . ILE A 1 528 ? -16.414 -33.323 0.089 1.00 93.12 528 ILE A O 1
ATOM 4182 N N . ARG A 1 529 ? -14.314 -33.763 0.790 1.00 91.19 529 ARG A N 1
ATOM 4183 C CA . ARG A 1 529 ? -14.017 -34.855 -0.157 1.00 91.19 529 ARG A CA 1
ATOM 4184 C C . ARG A 1 529 ? -14.959 -36.048 -0.032 1.00 91.19 529 ARG A C 1
ATOM 4186 O O . ARG A 1 529 ? -15.163 -36.758 -1.005 1.00 91.19 529 ARG A O 1
ATOM 4193 N N . SER A 1 530 ? -15.528 -36.261 1.152 1.00 89.50 530 SER A N 1
ATOM 4194 C CA . SER A 1 530 ? -16.489 -37.342 1.425 1.00 89.50 530 SER A CA 1
ATOM 4195 C C . SER A 1 530 ? -17.947 -36.867 1.463 1.00 89.50 530 SER A C 1
ATOM 4197 O O . SER A 1 530 ? -18.854 -37.648 1.748 1.00 89.50 530 SER A O 1
ATOM 4199 N N . SER A 1 531 ? -18.185 -35.584 1.178 1.00 90.44 531 SER A N 1
ATOM 4200 C CA . SER A 1 531 ? -19.501 -34.951 1.261 1.00 90.44 531 SER A CA 1
ATOM 4201 C C . SER A 1 531 ? -20.212 -34.888 -0.098 1.00 90.44 531 SER A C 1
ATOM 4203 O O . SER A 1 531 ? -19.599 -35.008 -1.158 1.00 90.44 531 SER A O 1
ATOM 4205 N N . GLY A 1 532 ? -21.515 -34.584 -0.086 1.00 89.62 532 GLY A N 1
ATOM 4206 C CA . GLY A 1 532 ? -22.296 -34.349 -1.310 1.00 89.62 532 GLY A CA 1
ATOM 4207 C C . GLY A 1 532 ? -21.863 -33.125 -2.137 1.00 89.62 532 GLY A C 1
ATOM 4208 O O . GLY A 1 532 ? -22.380 -32.933 -3.231 1.00 89.62 532 GLY A O 1
ATOM 4209 N N . VAL A 1 533 ? -20.928 -32.306 -1.639 1.00 92.69 533 VAL A N 1
ATOM 4210 C CA . VAL A 1 533 ? -20.384 -31.113 -2.322 1.00 92.69 533 VAL A CA 1
ATOM 4211 C C . VAL A 1 533 ? -18.902 -31.257 -2.676 1.00 92.69 533 VAL A C 1
ATOM 4213 O O . VAL A 1 533 ? -18.216 -30.263 -2.904 1.00 92.69 533 VAL A O 1
ATOM 4216 N N . GLN A 1 534 ? -18.408 -32.496 -2.783 1.00 94.19 534 GLN A N 1
ATOM 4217 C CA . GLN A 1 534 ? -17.015 -32.813 -3.128 1.00 94.19 534 GLN A CA 1
ATOM 4218 C C . GLN A 1 534 ? -16.491 -32.110 -4.393 1.00 94.19 534 GLN A C 1
ATOM 4220 O O . GLN A 1 534 ? -15.285 -31.898 -4.507 1.00 94.19 534 GLN A O 1
ATOM 4225 N N . TYR A 1 535 ? -17.367 -31.715 -5.326 1.00 94.56 535 TYR A N 1
ATOM 4226 C CA . TYR A 1 535 ? -16.995 -30.961 -6.529 1.00 94.56 535 TYR A CA 1
ATOM 4227 C C . TYR A 1 535 ? -16.245 -29.660 -6.191 1.00 94.56 535 TYR A C 1
ATOM 4229 O O . TYR A 1 535 ? -15.273 -29.311 -6.858 1.00 94.56 535 TYR A O 1
ATOM 4237 N N . PHE A 1 536 ? -16.639 -28.982 -5.110 1.00 95.06 536 PHE A N 1
ATOM 4238 C CA . PHE A 1 536 ? -16.025 -27.732 -4.656 1.00 95.06 536 PHE A CA 1
ATOM 4239 C C . PHE A 1 536 ? -14.734 -27.932 -3.852 1.00 95.06 536 PHE A C 1
ATOM 4241 O O . PHE A 1 536 ? -14.161 -26.953 -3.384 1.00 95.06 536 PHE A O 1
ATOM 4248 N N . THR A 1 537 ? -14.251 -29.171 -3.698 1.00 95.12 537 THR A N 1
ATOM 4249 C CA . THR A 1 537 ? -12.970 -29.429 -3.030 1.00 95.12 537 THR A CA 1
ATOM 4250 C C . THR A 1 537 ? -11.843 -28.706 -3.761 1.00 95.12 537 THR A C 1
ATOM 4252 O O . THR A 1 537 ? -11.679 -28.830 -4.984 1.00 95.12 537 THR A O 1
ATOM 4255 N N . LEU A 1 538 ? -11.033 -27.996 -2.982 1.00 93.88 538 LEU A N 1
ATOM 4256 C CA . LEU A 1 538 ? -9.824 -27.335 -3.431 1.00 93.88 538 LEU A CA 1
ATOM 4257 C C . LEU A 1 538 ? -8.605 -28.051 -2.857 1.00 93.88 538 LEU A C 1
ATOM 4259 O O . LEU A 1 538 ? -8.537 -28.342 -1.665 1.00 93.88 538 LEU A O 1
ATOM 4263 N N . ASP A 1 539 ? -7.631 -28.325 -3.715 1.00 90.06 539 ASP A N 1
ATOM 4264 C CA . ASP A 1 539 ? -6.386 -28.971 -3.325 1.00 9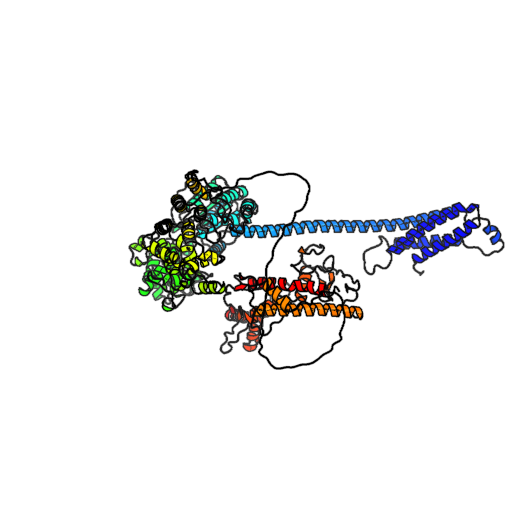0.06 539 ASP A CA 1
ATOM 4265 C C . ASP A 1 539 ? -5.243 -27.943 -3.330 1.00 90.06 539 ASP A C 1
ATOM 4267 O O . ASP A 1 539 ? -4.853 -27.482 -4.407 1.00 90.06 539 ASP A O 1
ATOM 4271 N N . PRO A 1 540 ? -4.687 -27.577 -2.158 1.00 85.69 540 PRO A N 1
ATOM 4272 C CA . PRO A 1 540 ? -3.604 -26.600 -2.076 1.00 85.69 540 PRO A CA 1
ATOM 4273 C C . PRO A 1 540 ? -2.381 -26.968 -2.924 1.00 85.69 540 PRO A C 1
ATOM 4275 O O . PRO A 1 540 ? -1.743 -26.081 -3.484 1.00 85.69 540 PRO A O 1
ATOM 4278 N N . ALA A 1 541 ? -2.077 -28.265 -3.065 1.00 83.69 541 ALA A N 1
ATOM 4279 C CA . ALA A 1 541 ? -0.899 -28.733 -3.794 1.00 83.69 541 ALA A CA 1
ATOM 4280 C C . ALA A 1 541 ? -0.989 -28.485 -5.310 1.00 83.69 541 ALA A C 1
ATOM 4282 O O . ALA A 1 541 ? 0.024 -28.222 -5.959 1.00 83.69 541 ALA A O 1
ATOM 4283 N N . SER A 1 542 ? -2.192 -28.553 -5.886 1.00 86.75 542 SER A N 1
ATOM 4284 C CA . SER A 1 542 ? -2.426 -28.313 -7.316 1.00 86.75 542 SER A CA 1
ATOM 4285 C C . SER A 1 542 ? -2.937 -26.904 -7.634 1.00 86.75 542 SER A C 1
ATOM 4287 O O . SER A 1 542 ? -2.810 -26.467 -8.782 1.00 86.75 542 SER A O 1
ATOM 4289 N N . ALA A 1 543 ? -3.454 -26.168 -6.643 1.00 88.81 543 ALA A N 1
ATOM 4290 C CA . ALA A 1 543 ? -4.018 -24.834 -6.831 1.00 88.81 543 ALA A CA 1
ATOM 4291 C C . ALA A 1 543 ? -3.017 -23.844 -7.442 1.00 88.81 543 ALA A C 1
ATOM 4293 O O . ALA A 1 543 ? -3.315 -23.254 -8.477 1.00 88.81 543 ALA A O 1
ATOM 4294 N N . GLY A 1 544 ? -1.809 -23.712 -6.881 1.00 86.75 544 GLY A N 1
ATOM 4295 C CA . GLY A 1 544 ? -0.801 -22.780 -7.411 1.00 86.75 544 GLY A CA 1
ATOM 4296 C C . GLY A 1 544 ? -0.473 -23.049 -8.885 1.00 86.75 544 GLY A C 1
ATOM 4297 O O . GLY A 1 544 ? -0.502 -22.155 -9.730 1.00 86.75 544 GLY A O 1
ATOM 4298 N N . LYS A 1 545 ? -0.303 -24.324 -9.250 1.00 87.06 545 LYS A N 1
ATOM 4299 C CA . LYS A 1 545 ? -0.062 -24.723 -10.643 1.00 87.06 545 LYS A CA 1
ATOM 4300 C C . LYS A 1 545 ? -1.227 -24.360 -11.570 1.00 87.06 545 LYS A C 1
ATOM 4302 O O . LYS A 1 545 ? -1.000 -23.947 -12.707 1.00 87.06 545 LYS A O 1
ATOM 4307 N N . TYR A 1 546 ? -2.464 -24.494 -11.096 1.00 89.25 546 TYR A N 1
ATOM 4308 C CA . TYR A 1 546 ? -3.644 -24.064 -11.839 1.00 89.25 546 TYR A CA 1
ATOM 4309 C C . TYR A 1 546 ? -3.671 -22.541 -12.040 1.00 89.25 546 TYR A C 1
ATOM 4311 O O . TYR A 1 546 ? -3.816 -22.100 -13.178 1.00 89.25 546 TYR A O 1
ATOM 4319 N N . LEU A 1 547 ? -3.477 -21.736 -10.984 1.00 91.56 547 LEU A N 1
ATOM 4320 C CA . LEU A 1 547 ? -3.488 -20.267 -11.095 1.00 91.56 547 LEU A CA 1
ATOM 4321 C C . LEU A 1 547 ? -2.385 -19.775 -12.036 1.00 91.56 547 LEU A C 1
ATOM 4323 O O . LEU A 1 547 ? -2.640 -18.936 -12.896 1.00 91.56 547 LEU A O 1
ATOM 4327 N N . MET A 1 548 ? -1.182 -20.349 -11.944 1.00 90.75 548 MET A N 1
ATOM 4328 C CA . MET A 1 548 ? -0.094 -20.068 -12.882 1.00 90.75 548 MET A CA 1
ATOM 4329 C C . MET A 1 548 ? -0.531 -20.292 -14.33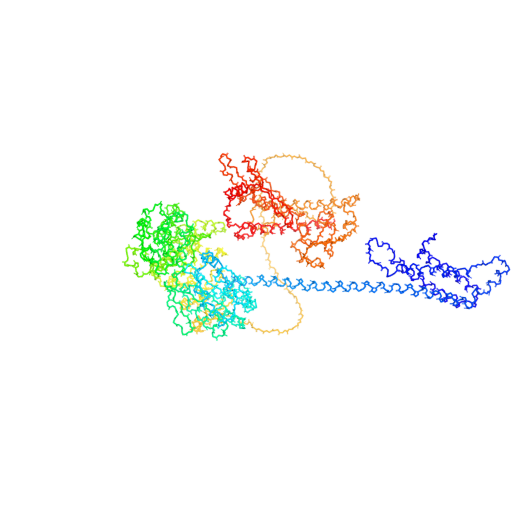6 1.00 90.75 548 MET A C 1
ATOM 4331 O O . MET A 1 548 ? -0.323 -19.419 -15.179 1.00 90.75 548 MET A O 1
ATOM 4335 N N . ARG A 1 549 ? -1.137 -21.450 -14.639 1.00 90.62 549 ARG A N 1
ATOM 4336 C CA . ARG A 1 549 ? -1.621 -21.774 -15.991 1.00 90.62 549 ARG A CA 1
ATOM 4337 C C . ARG A 1 549 ? -2.680 -20.793 -16.462 1.00 90.62 549 ARG A C 1
ATOM 4339 O O . ARG A 1 549 ? -2.617 -20.371 -17.608 1.00 90.62 549 ARG A O 1
ATOM 4346 N N . GLN A 1 550 ? -3.612 -20.408 -15.594 1.00 93.00 550 GLN A N 1
ATOM 4347 C CA . GLN A 1 550 ? -4.647 -19.437 -15.942 1.00 93.00 550 GLN A CA 1
ATOM 4348 C C . GLN A 1 550 ? -4.056 -18.060 -16.248 1.00 93.00 550 GLN A C 1
ATOM 4350 O O . GLN A 1 550 ? -4.365 -17.483 -17.288 1.00 93.00 550 GLN A O 1
ATOM 4355 N N . CYS A 1 551 ? -3.126 -17.571 -15.422 1.00 94.38 551 CYS A N 1
ATOM 4356 C CA . CYS A 1 551 ? -2.415 -16.326 -15.708 1.00 94.38 551 CYS A CA 1
ATOM 4357 C C . CYS A 1 551 ? -1.633 -16.404 -17.029 1.00 94.38 551 CYS A C 1
ATOM 4359 O O . CYS A 1 551 ? -1.667 -15.468 -17.823 1.00 94.38 551 CYS A O 1
ATOM 4361 N N . LEU A 1 552 ? -0.938 -17.514 -17.292 1.00 92.25 552 LEU A N 1
ATOM 4362 C CA . LEU A 1 552 ? -0.187 -17.703 -18.534 1.00 92.25 552 LEU A CA 1
ATOM 4363 C C . LEU A 1 552 ? -1.100 -17.802 -19.764 1.00 92.25 552 LEU A C 1
ATOM 4365 O O . LEU A 1 552 ? -0.790 -17.202 -20.790 1.00 92.25 552 LEU A O 1
ATOM 4369 N N . ASN A 1 553 ? -2.225 -18.514 -19.664 1.00 93.56 553 ASN A N 1
ATOM 4370 C CA . ASN A 1 553 ? -3.236 -18.588 -20.720 1.00 93.56 553 ASN A CA 1
ATOM 4371 C C . ASN A 1 553 ? -3.807 -17.205 -21.021 1.00 93.56 553 ASN A C 1
ATOM 4373 O O . ASN A 1 553 ? -3.885 -16.831 -22.188 1.00 93.56 553 ASN A O 1
ATOM 4377 N N . TYR A 1 554 ? -4.103 -16.424 -19.980 1.00 95.38 554 TYR A N 1
ATOM 4378 C CA . TYR A 1 554 ? -4.539 -15.041 -20.115 1.00 95.38 554 TYR A CA 1
ATOM 4379 C C . TYR A 1 554 ? -3.503 -14.191 -20.862 1.00 95.38 554 TYR A C 1
ATOM 4381 O O . TYR A 1 554 ? -3.815 -13.571 -21.872 1.00 95.38 554 TYR A O 1
ATOM 4389 N N . LEU A 1 555 ? -2.233 -14.225 -20.445 1.00 95.06 555 LEU A N 1
ATOM 4390 C CA . LEU A 1 555 ? -1.149 -13.520 -21.146 1.00 95.06 555 LEU A CA 1
ATOM 4391 C C . LEU A 1 555 ? -0.944 -14.032 -22.585 1.00 95.06 555 LEU A C 1
ATOM 4393 O O . LEU A 1 555 ? -0.401 -13.319 -23.425 1.00 95.06 555 LEU A O 1
ATOM 4397 N N . CYS A 1 556 ? -1.387 -15.253 -22.890 1.00 94.69 556 CYS A N 1
ATOM 4398 C CA . CYS A 1 556 ? -1.319 -15.867 -24.212 1.00 94.69 556 CYS A CA 1
ATOM 4399 C C . CYS A 1 556 ? -2.549 -15.614 -25.108 1.00 94.69 556 CYS A C 1
ATOM 4401 O O . CYS A 1 556 ? -2.598 -16.190 -26.200 1.00 94.69 556 CYS A O 1
ATOM 4403 N N . LEU A 1 557 ? -3.511 -14.786 -24.685 1.00 94.75 557 LEU A N 1
ATOM 4404 C CA . LEU A 1 557 ? -4.692 -14.442 -25.482 1.00 94.75 557 LEU A CA 1
ATOM 4405 C C . LEU A 1 557 ? -4.330 -13.621 -26.730 1.00 94.75 557 LEU A C 1
ATOM 4407 O O . LEU A 1 557 ? -3.413 -12.796 -26.728 1.00 94.75 557 LEU A O 1
ATOM 4411 N N . ASP A 1 558 ? -5.113 -13.797 -27.791 1.00 93.56 558 ASP A N 1
ATOM 4412 C CA . ASP A 1 558 ? -4.999 -13.072 -29.056 1.00 93.56 558 ASP A CA 1
ATOM 4413 C C . ASP A 1 558 ? -5.278 -11.568 -28.886 1.00 93.56 558 ASP A C 1
ATOM 4415 O O . ASP A 1 558 ? -4.777 -10.758 -29.671 1.00 93.56 558 ASP A O 1
ATOM 4419 N N . ASN A 1 559 ? -5.975 -11.176 -27.809 1.00 92.62 559 ASN A N 1
ATOM 4420 C CA . ASN A 1 559 ? -6.134 -9.790 -27.351 1.00 92.62 559 ASN A CA 1
ATOM 4421 C C . ASN A 1 559 ? -4.785 -9.043 -27.271 1.00 92.62 559 ASN A C 1
ATOM 4423 O O . ASN A 1 559 ? -4.720 -7.838 -27.526 1.00 92.62 559 ASN A O 1
ATOM 4427 N N . PHE A 1 560 ? -3.699 -9.754 -26.944 1.00 95.12 560 PHE A N 1
ATOM 4428 C CA . PHE A 1 560 ? -2.360 -9.193 -26.733 1.00 95.12 560 PHE A CA 1
ATOM 4429 C C . PHE A 1 560 ? -1.409 -9.381 -27.922 1.00 95.12 560 PHE A C 1
ATOM 4431 O O . PHE A 1 560 ? -0.306 -8.832 -27.920 1.00 95.12 560 PHE A O 1
ATOM 4438 N N . ARG A 1 561 ? -1.860 -10.052 -28.993 1.00 94.06 561 ARG A N 1
ATOM 4439 C CA . ARG A 1 561 ? -1.036 -10.403 -30.165 1.00 94.06 561 ARG A CA 1
ATOM 4440 C C . ARG A 1 561 ? -0.432 -9.196 -30.883 1.00 94.06 561 ARG A C 1
ATOM 4442 O O . ARG A 1 561 ? 0.570 -9.331 -31.578 1.00 94.06 561 ARG A O 1
ATOM 4449 N N . SER A 1 562 ? -1.041 -8.023 -30.717 1.00 91.94 562 SER A N 1
ATOM 4450 C CA . SER A 1 562 ? -0.597 -6.756 -31.313 1.00 91.94 562 SER A CA 1
ATOM 4451 C C . SER A 1 562 ? 0.696 -6.182 -30.722 1.00 91.94 562 SER A C 1
ATOM 4453 O O . SER A 1 562 ? 1.267 -5.272 -31.329 1.00 91.94 562 SER A O 1
ATOM 4455 N N . GLY A 1 563 ? 1.171 -6.696 -29.583 1.00 94.31 563 GLY A N 1
ATOM 4456 C CA . GLY A 1 563 ? 2.437 -6.264 -28.999 1.00 94.31 563 GLY A CA 1
ATOM 4457 C C . GLY A 1 563 ? 2.353 -5.071 -28.053 1.00 94.31 563 GLY A C 1
ATOM 4458 O O . GLY A 1 563 ? 1.270 -4.609 -27.674 1.00 94.31 563 GLY A O 1
ATOM 4459 N N . TYR A 1 564 ? 3.517 -4.557 -27.656 1.00 93.38 564 TYR A N 1
ATOM 4460 C CA . TYR A 1 564 ? 3.612 -3.348 -26.834 1.00 93.38 564 TYR A CA 1
ATOM 4461 C C . TYR A 1 564 ? 2.989 -2.127 -27.554 1.00 93.38 564 TYR A C 1
ATOM 4463 O O . TYR A 1 564 ? 2.819 -2.101 -28.776 1.00 93.38 564 TYR A O 1
ATOM 4471 N N . VAL A 1 565 ? 2.646 -1.085 -26.795 1.00 92.62 565 VAL A N 1
ATOM 4472 C CA . VAL A 1 565 ? 2.135 0.199 -27.322 1.00 92.62 565 VAL A CA 1
ATOM 4473 C C . VAL A 1 565 ? 3.038 1.363 -26.915 1.00 92.62 565 VAL A C 1
ATOM 4475 O O . VAL A 1 565 ? 3.759 1.271 -25.932 1.00 92.62 565 VAL A O 1
ATOM 4478 N N . HIS A 1 566 ? 3.023 2.467 -27.662 1.00 84.75 566 HIS A N 1
ATOM 4479 C CA . HIS A 1 566 ? 3.936 3.595 -27.408 1.00 84.75 566 HIS A CA 1
ATOM 4480 C C . HIS A 1 566 ? 3.347 4.681 -26.501 1.00 84.75 566 HIS A C 1
ATOM 4482 O O . HIS A 1 566 ? 4.092 5.411 -25.854 1.00 84.75 566 HIS A O 1
ATOM 4488 N N . SER A 1 567 ? 2.020 4.831 -26.476 1.00 85.06 567 SER A N 1
ATOM 4489 C CA . SER A 1 567 ? 1.362 5.867 -25.684 1.00 85.06 567 SER A CA 1
ATOM 4490 C C . SER A 1 567 ? 0.931 5.314 -24.333 1.00 85.06 567 SER A C 1
ATOM 4492 O O . SER A 1 567 ? 0.366 4.223 -24.227 1.00 85.06 567 SER A O 1
ATOM 4494 N N . ILE A 1 568 ? 1.142 6.112 -23.290 1.00 80.06 568 ILE A N 1
ATOM 4495 C CA . ILE A 1 568 ? 0.731 5.738 -21.939 1.00 80.06 568 ILE A CA 1
ATOM 4496 C C . ILE A 1 568 ? -0.803 5.622 -21.845 1.00 80.06 568 ILE A C 1
ATOM 4498 O O . ILE A 1 568 ? -1.321 4.903 -20.993 1.00 80.06 568 ILE A O 1
ATOM 4502 N N . ASP A 1 569 ? -1.550 6.320 -22.702 1.00 83.88 569 ASP A N 1
ATOM 4503 C CA . ASP A 1 569 ? -3.013 6.222 -22.762 1.00 83.88 569 ASP A CA 1
ATOM 4504 C C . ASP A 1 569 ? -3.471 4.879 -23.327 1.00 83.88 569 ASP A C 1
ATOM 4506 O O . ASP A 1 569 ? -4.396 4.287 -22.781 1.00 83.88 569 ASP A O 1
ATOM 4510 N N . SER A 1 570 ? -2.786 4.337 -24.341 1.00 86.75 570 SER A N 1
ATOM 4511 C CA . SER A 1 570 ? -3.074 2.988 -24.836 1.00 86.75 570 SER A CA 1
ATOM 4512 C C . SER A 1 570 ? -2.701 1.906 -23.821 1.00 86.75 570 SER A C 1
ATOM 4514 O O . SER A 1 570 ? -3.369 0.875 -23.780 1.00 86.75 570 SER A O 1
ATOM 4516 N N . ILE A 1 571 ? -1.678 2.134 -22.983 1.00 85.56 571 ILE A N 1
ATOM 4517 C CA . ILE A 1 571 ? -1.359 1.240 -21.856 1.00 85.56 571 ILE A CA 1
ATOM 4518 C C . ILE A 1 571 ? -2.527 1.227 -20.863 1.00 85.56 571 ILE A C 1
ATOM 4520 O O . ILE A 1 571 ? -3.061 0.157 -20.584 1.00 85.56 571 ILE A O 1
ATOM 4524 N N . LEU A 1 572 ? -2.995 2.397 -20.405 1.00 85.38 572 LEU A N 1
ATOM 4525 C CA . LEU A 1 572 ? -4.135 2.459 -19.476 1.00 85.38 572 LEU A CA 1
ATOM 4526 C C . LEU A 1 572 ? -5.428 1.934 -20.081 1.00 85.38 572 LEU A C 1
ATOM 4528 O O . LEU A 1 572 ? -6.235 1.326 -19.388 1.00 85.38 572 LEU A O 1
ATOM 4532 N N . GLU A 1 573 ? -5.678 2.216 -21.358 1.00 88.56 573 GLU A N 1
ATOM 4533 C CA . GLU A 1 573 ? -6.868 1.716 -22.034 1.00 88.56 573 GLU A CA 1
ATOM 4534 C C . GLU A 1 573 ? -6.842 0.188 -22.099 1.00 88.56 573 GLU A C 1
ATOM 4536 O O . GLU A 1 573 ? -7.866 -0.451 -21.859 1.00 88.56 573 GLU A O 1
ATOM 4541 N N . ARG A 1 574 ? -5.671 -0.405 -22.367 1.00 91.44 574 ARG A N 1
ATOM 4542 C CA . ARG A 1 574 ? -5.485 -1.854 -22.306 1.00 91.44 574 ARG A CA 1
ATOM 4543 C C . ARG A 1 574 ? -5.746 -2.378 -20.899 1.00 91.44 574 ARG A C 1
ATOM 4545 O O . ARG A 1 574 ? -6.501 -3.332 -20.782 1.00 91.44 574 ARG A O 1
ATOM 4552 N N . GLU A 1 575 ? -5.172 -1.766 -19.870 1.00 88.25 575 GLU A N 1
ATOM 4553 C CA . GLU A 1 575 ? -5.372 -2.180 -18.473 1.00 88.25 575 GLU A CA 1
ATOM 4554 C C . GLU A 1 575 ? -6.839 -2.087 -18.047 1.00 88.25 575 GLU A C 1
ATOM 4556 O O . GLU A 1 575 ? -7.358 -3.009 -17.434 1.00 88.25 575 GLU A O 1
ATOM 4561 N N . ARG A 1 576 ? -7.550 -1.029 -18.450 1.00 88.12 576 ARG A N 1
ATOM 4562 C CA . ARG A 1 576 ? -8.980 -0.861 -18.147 1.00 88.12 576 ARG A CA 1
ATOM 4563 C C . ARG A 1 576 ? -9.866 -1.887 -18.857 1.00 88.12 576 ARG A C 1
ATOM 4565 O O . ARG A 1 576 ? -10.927 -2.226 -18.353 1.00 88.12 576 ARG A O 1
ATOM 4572 N N . LYS A 1 577 ? -9.474 -2.331 -20.056 1.00 89.12 577 LYS A N 1
ATOM 4573 C CA . LYS A 1 577 ? -10.211 -3.346 -20.832 1.00 89.12 577 LYS A CA 1
ATOM 4574 C C . LYS A 1 577 ? -9.878 -4.784 -20.432 1.00 89.12 577 LYS A C 1
ATOM 4576 O O . LYS A 1 577 ? -10.571 -5.684 -20.894 1.00 89.12 577 LYS A O 1
ATOM 4581 N N . ASN A 1 578 ? -8.786 -4.984 -19.700 1.00 92.50 578 ASN A N 1
ATOM 4582 C CA . ASN A 1 578 ? -8.209 -6.285 -19.380 1.00 92.50 578 ASN A CA 1
ATOM 4583 C C . ASN A 1 578 ? -7.818 -6.258 -17.900 1.00 92.50 578 ASN A C 1
ATOM 4585 O O . ASN A 1 578 ? -6.639 -6.124 -17.560 1.00 92.50 578 ASN A O 1
ATOM 4589 N N . SER A 1 579 ? -8.826 -6.305 -17.032 1.00 93.38 579 SER A N 1
ATOM 4590 C CA . SER A 1 579 ? -8.676 -6.058 -15.596 1.00 93.38 579 SER A CA 1
ATOM 4591 C C . SER A 1 579 ? -7.684 -7.027 -14.947 1.00 93.38 579 SER A C 1
ATOM 4593 O O . SER A 1 579 ? -6.876 -6.615 -14.116 1.00 93.38 579 SER A O 1
ATOM 4595 N N . LEU A 1 580 ? -7.657 -8.297 -15.374 1.00 95.25 580 LEU A N 1
ATOM 4596 C CA . LEU A 1 580 ? -6.749 -9.315 -14.828 1.00 95.25 580 LEU A CA 1
ATOM 4597 C C . LEU A 1 580 ? -5.286 -9.162 -15.296 1.00 95.25 580 LEU A C 1
ATOM 4599 O O . LEU A 1 580 ? -4.390 -9.761 -14.697 1.00 95.25 580 LEU A O 1
ATOM 4603 N N . LEU A 1 581 ? -4.995 -8.345 -16.319 1.00 95.62 581 LEU A N 1
ATOM 4604 C CA . LEU A 1 581 ? -3.660 -8.224 -16.927 1.00 95.62 581 LEU A CA 1
ATOM 4605 C C . LEU A 1 581 ? -2.561 -7.908 -15.914 1.00 95.62 581 LEU A C 1
ATOM 4607 O O . LEU A 1 581 ? -1.512 -8.555 -15.913 1.00 95.62 581 LEU A O 1
ATOM 4611 N N . GLN A 1 582 ? -2.809 -6.939 -15.035 1.00 93.56 582 GLN A N 1
ATOM 4612 C CA . GLN A 1 582 ? -1.841 -6.514 -14.028 1.00 93.56 582 GLN A CA 1
ATOM 4613 C C . GLN A 1 582 ? -1.516 -7.641 -13.045 1.00 93.56 582 GLN A C 1
ATOM 4615 O O . GLN A 1 582 ? -0.346 -7.889 -12.747 1.00 93.56 582 GLN A O 1
ATOM 4620 N N . TYR A 1 583 ? -2.537 -8.367 -12.586 1.00 93.75 583 TYR A N 1
ATOM 4621 C CA . TYR A 1 583 ? -2.339 -9.529 -11.730 1.00 93.75 583 TYR A CA 1
ATOM 4622 C C . TYR A 1 583 ? -1.564 -10.631 -12.464 1.00 93.75 583 TYR A C 1
ATOM 4624 O O . TYR A 1 583 ? -0.530 -11.101 -11.982 1.00 93.75 583 TYR A O 1
ATOM 4632 N N . ALA A 1 584 ? -2.051 -11.032 -13.641 1.00 94.88 584 ALA A N 1
ATOM 4633 C CA . ALA A 1 584 ? -1.496 -12.144 -14.396 1.00 94.88 584 ALA A CA 1
ATOM 4634 C C . ALA A 1 584 ? -0.018 -11.908 -14.714 1.00 94.88 584 ALA A C 1
ATOM 4636 O O . ALA A 1 584 ? 0.803 -12.781 -14.451 1.00 94.88 584 ALA A O 1
ATOM 4637 N N . ALA A 1 585 ? 0.341 -10.711 -15.187 1.00 93.19 585 ALA A N 1
ATOM 4638 C CA . ALA A 1 585 ? 1.707 -10.355 -15.559 1.00 93.19 585 ALA A CA 1
ATOM 4639 C C . ALA A 1 585 ? 2.705 -10.428 -14.391 1.00 93.19 585 ALA A C 1
ATOM 4641 O O . ALA A 1 585 ? 3.830 -10.899 -14.583 1.00 93.19 585 ALA A O 1
ATOM 4642 N N . HIS A 1 586 ? 2.296 -9.989 -13.195 1.00 87.88 586 HIS A N 1
ATOM 4643 C CA . HIS A 1 586 ? 3.173 -9.880 -12.026 1.00 87.88 586 HIS A CA 1
ATOM 4644 C C . HIS A 1 586 ? 3.276 -11.168 -11.203 1.00 87.88 586 HIS A C 1
ATOM 4646 O O . HIS A 1 586 ? 4.332 -11.426 -10.624 1.00 87.88 586 HIS A O 1
ATOM 4652 N N . PHE A 1 587 ? 2.203 -11.964 -11.135 1.00 87.81 587 PHE A N 1
ATOM 4653 C CA . PHE A 1 587 ? 2.097 -13.057 -10.161 1.00 87.81 587 PHE A CA 1
ATOM 4654 C C . PHE A 1 587 ? 2.113 -14.465 -10.765 1.00 87.81 587 PHE A C 1
ATOM 4656 O O . PHE A 1 587 ? 2.227 -15.431 -10.010 1.00 87.81 587 PHE A O 1
ATOM 4663 N N . TRP A 1 588 ? 2.042 -14.632 -12.093 1.00 90.62 588 TRP A N 1
ATOM 4664 C CA . TRP A 1 588 ? 2.009 -15.976 -12.693 1.00 90.62 588 TRP A CA 1
ATOM 4665 C C . TRP A 1 588 ? 3.189 -16.852 -12.247 1.00 90.62 588 TRP A C 1
ATOM 4667 O O . TRP A 1 588 ? 2.987 -17.998 -11.860 1.00 90.62 588 TRP A O 1
ATOM 4677 N N . ALA A 1 589 ? 4.411 -16.308 -12.224 1.00 83.38 589 ALA A N 1
ATOM 4678 C CA . ALA A 1 589 ? 5.606 -17.067 -11.860 1.00 83.38 589 ALA A CA 1
ATOM 4679 C C . ALA A 1 589 ? 5.666 -17.387 -10.356 1.00 83.38 589 ALA A C 1
ATOM 4681 O O . ALA A 1 589 ? 6.215 -18.415 -9.969 1.00 83.38 589 ALA A O 1
ATOM 4682 N N . SER A 1 590 ? 5.082 -16.535 -9.502 1.00 80.81 590 SER A N 1
ATOM 4683 C CA . SER A 1 590 ? 5.055 -16.757 -8.050 1.00 80.81 590 SER A CA 1
ATOM 4684 C C . SER A 1 590 ? 4.066 -17.835 -7.611 1.00 80.81 590 SER A C 1
ATOM 4686 O O . SER A 1 590 ? 4.212 -18.360 -6.515 1.00 80.81 590 SER A O 1
ATOM 4688 N N . HIS A 1 591 ? 3.095 -18.189 -8.457 1.00 83.94 591 HIS A N 1
ATOM 4689 C CA . HIS A 1 591 ? 2.136 -19.268 -8.191 1.00 83.94 591 HIS A CA 1
ATOM 4690 C C . HIS A 1 591 ? 2.750 -20.677 -8.278 1.00 83.94 591 HIS A C 1
ATOM 4692 O O . HIS A 1 591 ? 2.163 -21.645 -7.798 1.00 83.94 591 HIS A O 1
ATOM 4698 N N . SER A 1 592 ? 3.941 -20.819 -8.868 1.00 73.12 592 SER A N 1
ATOM 4699 C CA . SER A 1 592 ? 4.636 -22.103 -9.010 1.00 73.12 592 SER A CA 1
ATOM 4700 C C . SER A 1 592 ? 5.776 -22.249 -8.002 1.00 73.12 592 SER A C 1
ATOM 4702 O O . SER A 1 592 ? 6.949 -22.063 -8.330 1.00 73.12 592 SER A O 1
ATOM 4704 N N . GLU A 1 593 ? 5.442 -22.651 -6.775 1.00 57.28 593 GLU A N 1
ATOM 4705 C CA . GLU A 1 593 ? 6.432 -22.928 -5.723 1.00 57.28 593 GLU A CA 1
ATOM 4706 C C . GLU A 1 593 ? 7.389 -24.078 -6.082 1.00 57.28 593 GLU A C 1
ATOM 4708 O O . GLU A 1 593 ? 8.560 -24.050 -5.712 1.00 57.28 593 GLU A O 1
ATOM 4713 N N . SER A 1 594 ? 6.918 -25.084 -6.830 1.00 55.62 594 SER A N 1
ATOM 4714 C CA . SER A 1 594 ? 7.672 -26.325 -7.062 1.00 55.62 594 SER A CA 1
ATOM 4715 C C . SER A 1 594 ? 8.689 -26.268 -8.203 1.00 55.62 594 SER A C 1
ATOM 4717 O O . SER A 1 594 ? 9.419 -27.241 -8.363 1.00 55.62 594 SER A O 1
ATOM 4719 N N . ARG A 1 595 ? 8.746 -25.178 -8.993 1.00 60.78 595 ARG A N 1
ATOM 4720 C CA . ARG A 1 595 ? 9.626 -24.965 -10.179 1.00 60.78 595 ARG A CA 1
ATOM 4721 C C . ARG A 1 595 ? 9.722 -26.135 -11.185 1.00 60.78 595 ARG A C 1
ATOM 4723 O O . ARG A 1 595 ? 10.465 -26.047 -12.156 1.00 60.78 595 ARG A O 1
ATOM 4730 N N . ASN A 1 596 ? 8.926 -27.186 -10.995 1.00 66.06 596 ASN A N 1
ATOM 4731 C CA . ASN A 1 596 ? 8.855 -28.392 -11.801 1.00 66.06 596 ASN A CA 1
ATOM 4732 C C . ASN A 1 596 ? 7.711 -28.238 -12.795 1.00 66.06 596 ASN A C 1
ATOM 4734 O O . ASN A 1 596 ? 6.560 -28.615 -12.545 1.00 66.06 596 ASN A O 1
ATOM 4738 N N . PHE A 1 597 ? 8.050 -27.655 -13.934 1.00 73.62 597 PHE A N 1
ATOM 4739 C CA . PHE A 1 597 ? 7.158 -27.543 -15.070 1.00 73.62 597 PHE A CA 1
ATOM 4740 C C . PHE A 1 597 ? 6.971 -28.921 -15.724 1.00 73.62 597 PHE A C 1
ATOM 4742 O O . PHE A 1 597 ? 7.935 -29.641 -15.969 1.00 73.62 597 PHE A O 1
ATOM 4749 N N . ASP A 1 598 ? 5.730 -29.313 -16.012 1.00 80.06 598 ASP A N 1
ATOM 4750 C CA . ASP A 1 598 ? 5.464 -30.461 -16.885 1.00 80.06 598 ASP A CA 1
ATOM 4751 C C . ASP A 1 598 ? 5.456 -30.024 -18.360 1.00 80.06 598 ASP A C 1
ATOM 4753 O O . ASP A 1 598 ? 5.589 -28.840 -18.674 1.00 80.06 598 ASP A O 1
ATOM 4757 N N . GLY A 1 599 ? 5.322 -30.967 -19.298 1.00 79.88 599 GLY A N 1
ATOM 4758 C CA . GLY A 1 599 ? 5.361 -30.647 -20.732 1.00 79.88 599 GLY A CA 1
ATOM 4759 C C . GLY A 1 599 ? 4.299 -29.629 -21.176 1.00 79.88 599 GLY A C 1
ATOM 4760 O O . GLY A 1 599 ? 4.541 -28.854 -22.101 1.00 79.88 599 GLY A O 1
ATOM 4761 N N . ARG A 1 600 ? 3.143 -29.576 -20.497 1.00 83.94 600 ARG A N 1
ATOM 4762 C CA . ARG A 1 600 ? 2.096 -28.590 -20.793 1.00 83.94 600 ARG A CA 1
ATOM 4763 C C . ARG A 1 600 ? 2.533 -27.202 -20.347 1.00 83.94 600 ARG A C 1
ATOM 4765 O O . ARG A 1 600 ? 2.372 -26.250 -21.103 1.00 83.94 600 ARG A O 1
ATOM 4772 N N . ASP A 1 601 ? 3.104 -27.084 -19.154 1.00 85.44 601 ASP A N 1
ATOM 4773 C CA . ASP A 1 601 ? 3.535 -25.783 -18.648 1.00 85.44 601 ASP A CA 1
ATOM 4774 C C . ASP A 1 601 ? 4.653 -25.179 -19.505 1.00 85.44 601 ASP A C 1
ATOM 4776 O O . ASP A 1 601 ? 4.584 -24.006 -19.872 1.00 85.44 601 ASP A O 1
ATOM 4780 N N . HIS A 1 602 ? 5.629 -26.006 -19.900 1.00 82.50 602 HIS A N 1
ATOM 4781 C CA . HIS A 1 602 ? 6.678 -25.607 -20.840 1.00 82.50 602 HIS A CA 1
ATOM 4782 C C . HIS A 1 602 ? 6.088 -25.077 -22.144 1.00 82.50 602 HIS A C 1
ATOM 4784 O O . HIS A 1 602 ? 6.535 -24.053 -22.652 1.00 82.50 602 HIS A O 1
ATOM 4790 N N . SER A 1 603 ? 5.055 -25.739 -22.672 1.00 86.75 603 SER A N 1
ATOM 4791 C CA . SER A 1 603 ? 4.404 -25.310 -23.908 1.00 86.75 603 SER A CA 1
ATOM 4792 C C . SER A 1 603 ? 3.787 -23.916 -23.792 1.00 86.75 603 SER A C 1
ATOM 4794 O O . SER A 1 603 ? 3.894 -23.141 -24.740 1.00 86.75 603 SER A O 1
ATOM 4796 N N . ILE A 1 604 ? 3.134 -23.584 -22.672 1.00 88.69 604 ILE A N 1
ATOM 4797 C CA . ILE A 1 604 ? 2.471 -22.280 -22.510 1.00 88.69 604 ILE A CA 1
ATOM 4798 C C . ILE A 1 604 ? 3.512 -21.182 -22.252 1.00 88.69 604 ILE A C 1
ATOM 4800 O O . ILE A 1 604 ? 3.434 -20.115 -22.860 1.00 88.69 604 ILE A O 1
ATOM 4804 N N . VAL A 1 605 ? 4.528 -21.448 -21.422 1.00 88.62 605 VAL A N 1
ATOM 4805 C CA . VAL A 1 605 ? 5.627 -20.492 -21.205 1.00 88.62 605 VAL A CA 1
ATOM 4806 C C . VAL A 1 605 ? 6.366 -20.223 -22.515 1.00 88.62 605 VAL A C 1
ATOM 4808 O O . VAL A 1 605 ? 6.556 -19.065 -22.876 1.00 88.62 605 VAL A O 1
ATOM 4811 N N . ASN A 1 606 ? 6.704 -21.262 -23.282 1.00 86.31 606 ASN A N 1
ATOM 4812 C CA . ASN A 1 606 ? 7.337 -21.092 -24.588 1.00 86.31 606 ASN A CA 1
ATOM 4813 C C . ASN A 1 606 ? 6.431 -20.330 -25.561 1.00 86.31 606 ASN A C 1
ATOM 4815 O O . ASN A 1 606 ? 6.914 -19.440 -26.249 1.00 86.31 606 ASN A O 1
ATOM 4819 N N . LYS A 1 607 ? 5.114 -20.585 -25.571 1.00 90.25 607 LYS A N 1
ATOM 4820 C CA . LYS A 1 607 ? 4.161 -19.804 -26.380 1.00 90.25 607 LYS A CA 1
ATOM 4821 C C . LYS A 1 607 ? 4.236 -18.305 -26.057 1.00 90.25 607 LYS A C 1
ATOM 4823 O O . LYS A 1 607 ? 4.256 -17.493 -26.982 1.00 90.25 607 LYS A O 1
ATOM 4828 N N . LEU A 1 608 ? 4.314 -17.938 -24.775 1.00 93.00 608 LEU A N 1
ATOM 4829 C CA . LEU A 1 608 ? 4.488 -16.545 -24.360 1.00 93.00 608 LEU A CA 1
ATOM 4830 C C . LEU A 1 608 ? 5.848 -15.997 -24.812 1.00 93.00 608 LEU A C 1
ATOM 4832 O O . LEU A 1 608 ? 5.892 -14.964 -25.474 1.00 93.00 608 LEU A O 1
ATOM 4836 N N . LEU A 1 609 ? 6.950 -16.681 -24.495 1.00 90.75 609 LEU A N 1
ATOM 4837 C CA . LEU A 1 609 ? 8.306 -16.181 -24.751 1.00 90.75 609 LEU A CA 1
ATOM 4838 C C . LEU A 1 609 ? 8.644 -16.096 -26.249 1.00 90.75 609 LEU A C 1
ATOM 4840 O O . LEU A 1 609 ? 9.214 -15.099 -26.688 1.00 90.75 609 LEU A O 1
ATOM 4844 N N . SER A 1 610 ? 8.241 -17.085 -27.052 1.00 89.94 610 SER A N 1
ATOM 4845 C CA . SER A 1 610 ? 8.457 -17.102 -28.508 1.00 89.94 610 SER A CA 1
ATOM 4846 C C . SER A 1 610 ? 7.635 -16.047 -29.252 1.00 89.94 610 SER A C 1
ATOM 4848 O O . SER A 1 610 ? 7.947 -15.714 -30.391 1.00 89.94 610 SER A O 1
ATOM 4850 N N . SER A 1 611 ? 6.607 -15.463 -28.624 1.00 93.81 611 SER A N 1
ATOM 4851 C CA . SER A 1 611 ? 5.863 -14.353 -29.233 1.00 93.81 611 SER A CA 1
ATOM 4852 C C . SER A 1 611 ? 6.696 -13.069 -29.381 1.00 93.81 611 SER A C 1
ATOM 4854 O O . SER A 1 611 ? 6.281 -12.171 -30.112 1.00 93.81 611 SER A O 1
ATOM 4856 N N . ARG A 1 612 ? 7.893 -13.009 -28.771 1.00 93.06 612 ARG A N 1
ATOM 4857 C CA . ARG A 1 612 ? 8.885 -11.940 -28.967 1.00 93.06 612 ARG A CA 1
ATOM 4858 C C . ARG A 1 612 ? 9.232 -11.703 -30.438 1.00 93.06 612 ARG A C 1
ATOM 4860 O O . ARG A 1 612 ? 9.476 -10.561 -30.812 1.00 93.06 612 ARG A O 1
ATOM 4867 N N . ASP A 1 613 ? 9.238 -12.750 -31.258 1.00 90.00 613 ASP A N 1
ATOM 4868 C CA . ASP A 1 613 ? 9.610 -12.647 -32.675 1.00 90.00 613 ASP A CA 1
ATOM 4869 C C . ASP A 1 613 ? 8.463 -12.106 -33.552 1.00 90.00 613 ASP A C 1
ATOM 4871 O O . ASP A 1 613 ? 8.624 -11.888 -34.754 1.00 90.00 613 ASP A O 1
ATOM 4875 N N . LEU A 1 614 ? 7.282 -11.879 -32.964 1.00 93.12 614 LEU A N 1
ATOM 4876 C CA . LEU A 1 614 ? 6.157 -11.236 -33.633 1.00 93.12 614 LEU A CA 1
ATOM 4877 C C . LEU A 1 614 ? 6.316 -9.710 -33.649 1.00 93.12 614 LEU A C 1
ATOM 4879 O O . LEU A 1 614 ? 7.118 -9.119 -32.926 1.00 93.12 614 LEU A O 1
ATOM 4883 N N . LEU A 1 615 ? 5.489 -9.053 -34.465 1.00 91.31 615 LEU A N 1
ATOM 4884 C CA . LEU A 1 615 ? 5.420 -7.595 -34.532 1.00 91.31 615 LEU A CA 1
ATOM 4885 C C . LEU A 1 615 ? 5.250 -6.992 -33.127 1.00 91.31 615 LEU A C 1
ATOM 4887 O O . LEU A 1 615 ? 4.377 -7.420 -32.370 1.00 91.31 615 LEU A O 1
ATOM 4891 N N . ARG A 1 616 ? 6.081 -5.991 -32.795 1.00 92.75 616 ARG A N 1
ATOM 4892 C CA . ARG A 1 616 ? 6.101 -5.322 -31.477 1.00 92.75 616 ARG A CA 1
ATOM 4893 C C . ARG A 1 616 ? 6.213 -6.305 -30.305 1.00 92.75 616 ARG A C 1
ATOM 4895 O O . ARG A 1 616 ? 5.598 -6.126 -29.252 1.00 92.75 616 ARG A O 1
ATOM 4902 N N . CYS A 1 617 ? 6.963 -7.378 -30.527 1.00 94.81 617 CYS A N 1
ATOM 4903 C CA . CYS A 1 617 ? 7.195 -8.465 -29.589 1.00 94.81 617 CYS A CA 1
ATOM 4904 C C . CYS A 1 617 ? 5.947 -9.215 -29.106 1.00 94.81 617 CYS A C 1
ATOM 4906 O O . CYS A 1 617 ? 6.029 -9.904 -28.091 1.00 94.81 617 CYS A O 1
ATOM 4908 N N . GLY A 1 618 ? 4.804 -9.088 -29.792 1.00 95.94 618 GLY A N 1
ATOM 4909 C CA . GLY A 1 618 ? 3.576 -9.822 -29.477 1.00 95.94 618 GLY A CA 1
ATOM 4910 C C . GLY A 1 618 ? 3.221 -9.838 -27.983 1.00 95.94 618 GLY A C 1
ATOM 4911 O O . GLY A 1 618 ? 3.390 -8.861 -27.249 1.00 95.94 618 GLY A O 1
ATOM 4912 N N . ASN A 1 619 ? 2.757 -10.983 -27.498 1.00 96.25 619 ASN A N 1
ATOM 4913 C CA . ASN A 1 619 ? 2.315 -11.128 -26.113 1.00 96.25 619 ASN A CA 1
ATOM 4914 C C . ASN A 1 619 ? 3.459 -10.909 -25.104 1.00 96.25 619 ASN A C 1
ATOM 4916 O O . ASN A 1 619 ? 3.231 -10.358 -24.029 1.00 96.25 619 ASN A O 1
ATOM 4920 N N . TYR A 1 620 ? 4.694 -11.267 -25.466 1.00 96.06 620 TYR A N 1
ATOM 4921 C CA . TYR A 1 620 ? 5.896 -11.007 -24.674 1.00 96.06 620 TYR A CA 1
ATOM 4922 C C . TYR A 1 620 ? 6.101 -9.506 -24.457 1.00 96.06 620 TYR A C 1
ATOM 4924 O O . TYR A 1 620 ? 6.327 -9.075 -23.330 1.00 96.06 620 TYR A O 1
ATOM 4932 N N . GLY A 1 621 ? 5.952 -8.700 -25.511 1.00 95.31 621 GLY A N 1
ATOM 4933 C CA . GLY A 1 621 ? 6.064 -7.246 -25.434 1.00 95.31 621 GLY A CA 1
ATOM 4934 C C . GLY A 1 621 ? 5.023 -6.631 -24.502 1.00 95.31 621 GLY A C 1
ATOM 4935 O O . GLY A 1 621 ? 5.359 -5.764 -23.697 1.00 95.31 621 GLY A O 1
ATOM 4936 N N . VAL A 1 622 ? 3.775 -7.114 -24.559 1.00 96.06 622 VAL A N 1
ATOM 4937 C CA . VAL A 1 622 ? 2.714 -6.693 -23.627 1.00 96.06 622 VAL A CA 1
ATOM 4938 C C . VAL A 1 622 ? 3.079 -7.058 -22.195 1.00 96.06 622 VAL A C 1
ATOM 4940 O O . VAL A 1 622 ? 3.045 -6.195 -21.325 1.00 96.06 622 VAL A O 1
ATOM 4943 N N . TRP A 1 623 ? 3.473 -8.309 -21.956 1.00 95.44 623 TRP A N 1
ATOM 4944 C CA . TRP A 1 623 ? 3.846 -8.783 -20.629 1.00 95.44 623 TRP A CA 1
ATOM 4945 C C . TRP A 1 623 ? 4.995 -7.969 -20.021 1.00 95.44 623 TRP A C 1
ATOM 4947 O O . TRP A 1 623 ? 4.875 -7.500 -18.889 1.00 95.44 623 TRP A O 1
ATOM 4957 N N . VAL A 1 624 ? 6.072 -7.745 -20.783 1.00 93.62 624 VAL A N 1
ATOM 4958 C CA . VAL A 1 624 ? 7.225 -6.943 -20.349 1.00 93.62 624 VAL A CA 1
ATOM 4959 C C . VAL A 1 624 ? 6.815 -5.500 -20.050 1.00 93.62 624 VAL A C 1
ATOM 4961 O O . VAL A 1 624 ? 7.190 -4.962 -19.008 1.00 93.62 624 VAL A O 1
ATOM 4964 N N . GLN A 1 625 ? 6.008 -4.891 -20.921 1.00 92.31 625 GLN A N 1
ATOM 4965 C CA . GLN A 1 625 ? 5.493 -3.537 -20.721 1.00 92.31 625 GLN A CA 1
ATOM 4966 C C . GLN A 1 625 ? 4.604 -3.430 -19.472 1.00 92.31 625 GLN A C 1
ATOM 4968 O O . GLN A 1 625 ? 4.641 -2.412 -18.790 1.00 92.31 625 GLN A O 1
ATOM 4973 N N . THR A 1 626 ? 3.839 -4.471 -19.133 1.00 92.12 626 THR A N 1
ATOM 4974 C CA . THR A 1 626 ? 3.005 -4.488 -17.923 1.00 92.12 626 THR A CA 1
ATOM 4975 C C . THR A 1 626 ? 3.841 -4.590 -16.645 1.00 92.12 626 THR A C 1
ATOM 4977 O O . THR A 1 626 ? 3.566 -3.866 -15.691 1.00 92.12 626 THR A O 1
ATOM 4980 N N . ILE A 1 627 ? 4.872 -5.446 -16.606 1.00 87.81 627 ILE A N 1
ATOM 4981 C CA . ILE A 1 627 ? 5.724 -5.606 -15.406 1.00 87.81 627 ILE A CA 1
ATOM 4982 C C . ILE A 1 627 ? 6.759 -4.485 -15.230 1.00 87.81 627 ILE A C 1
ATOM 4984 O O . ILE A 1 627 ? 7.355 -4.345 -14.160 1.00 87.81 627 ILE A O 1
ATOM 4988 N N . ALA A 1 628 ? 7.019 -3.710 -16.283 1.00 85.12 628 ALA A N 1
ATOM 4989 C CA . ALA A 1 628 ? 7.965 -2.603 -16.276 1.00 85.12 628 ALA A CA 1
ATOM 4990 C C . ALA A 1 628 ? 7.460 -1.452 -17.171 1.00 85.12 628 ALA A C 1
ATOM 4992 O O . ALA A 1 628 ? 8.019 -1.229 -18.238 1.00 85.12 628 ALA A O 1
ATOM 4993 N N . PRO A 1 629 ? 6.443 -0.682 -16.746 1.00 80.19 629 PRO A N 1
ATOM 4994 C CA . PRO A 1 629 ? 5.816 0.346 -17.589 1.00 80.19 629 PRO A CA 1
ATOM 4995 C C . PRO A 1 629 ? 6.749 1.506 -17.970 1.00 80.19 629 PRO A C 1
ATOM 4997 O O . PRO A 1 629 ? 6.524 2.163 -18.982 1.00 80.19 629 PRO A O 1
ATOM 5000 N N . ASP A 1 630 ? 7.806 1.739 -17.185 1.00 78.38 630 ASP A N 1
ATOM 5001 C CA . ASP A 1 630 ? 8.817 2.774 -17.446 1.00 78.38 630 ASP A CA 1
ATOM 5002 C C . ASP A 1 630 ? 9.917 2.325 -18.425 1.00 78.38 630 ASP A C 1
ATOM 5004 O O . ASP A 1 630 ? 10.829 3.102 -18.709 1.00 78.38 630 ASP A O 1
ATOM 5008 N N . ILE A 1 631 ? 9.911 1.060 -18.860 1.00 83.56 631 ILE A N 1
ATOM 5009 C CA . ILE A 1 631 ? 10.952 0.525 -19.739 1.00 83.56 631 ILE A CA 1
ATOM 5010 C C . ILE A 1 631 ? 10.804 1.127 -21.139 1.00 83.56 631 ILE A C 1
ATOM 5012 O O . ILE A 1 631 ? 9.695 1.256 -21.665 1.00 83.56 631 ILE A O 1
ATOM 5016 N N . ASP A 1 632 ? 11.916 1.512 -21.754 1.00 86.44 632 ASP A N 1
ATOM 5017 C CA . ASP A 1 632 ? 11.893 1.964 -23.136 1.00 86.44 632 ASP A CA 1
ATOM 5018 C C . ASP A 1 632 ? 11.655 0.781 -24.088 1.00 86.44 632 ASP A C 1
ATOM 5020 O O . ASP A 1 632 ? 11.980 -0.373 -23.798 1.00 86.44 632 ASP A O 1
ATOM 5024 N N . VAL A 1 633 ? 11.052 1.080 -25.238 1.00 88.25 633 VAL A N 1
ATOM 5025 C CA . VAL A 1 633 ? 10.656 0.069 -26.225 1.00 88.25 633 VAL A CA 1
ATOM 5026 C C . VAL A 1 633 ? 11.863 -0.679 -26.796 1.00 88.25 633 VAL A C 1
ATOM 5028 O O . VAL A 1 633 ? 11.774 -1.886 -27.009 1.00 88.25 633 VAL A O 1
ATOM 5031 N N . GLU A 1 634 ? 12.991 0.004 -26.992 1.00 89.75 634 GLU A N 1
ATOM 5032 C CA . GLU A 1 634 ? 14.219 -0.610 -27.505 1.00 89.75 634 GLU A CA 1
ATOM 5033 C C . GLU A 1 634 ? 14.732 -1.684 -26.535 1.00 89.75 634 GLU A C 1
ATOM 5035 O O . GLU A 1 634 ? 15.089 -2.788 -26.951 1.00 89.75 634 GLU A O 1
ATOM 5040 N N . THR A 1 635 ? 14.663 -1.434 -25.228 1.00 90.12 635 THR A N 1
ATOM 5041 C CA . THR A 1 635 ? 14.980 -2.431 -24.204 1.00 90.12 635 THR A CA 1
ATOM 5042 C C . THR A 1 635 ? 14.016 -3.624 -24.246 1.00 90.12 635 THR A C 1
ATOM 5044 O O . THR A 1 635 ? 14.463 -4.759 -24.074 1.00 90.12 635 THR A O 1
ATOM 5047 N N . ILE A 1 636 ? 12.716 -3.432 -24.514 1.00 91.19 636 ILE A N 1
ATOM 5048 C CA . ILE A 1 636 ? 11.769 -4.559 -24.683 1.00 91.19 636 ILE A CA 1
ATOM 5049 C C . ILE A 1 636 ? 12.187 -5.445 -25.863 1.00 91.19 636 ILE A C 1
ATOM 5051 O O . ILE A 1 636 ? 12.218 -6.670 -25.739 1.00 91.19 636 ILE A O 1
ATOM 5055 N N . GLU A 1 637 ? 12.521 -4.828 -26.996 1.00 90.69 637 GLU A N 1
ATOM 5056 C CA . GLU A 1 637 ? 12.888 -5.527 -28.233 1.00 90.69 637 GLU A CA 1
ATOM 5057 C C . GLU A 1 637 ? 14.223 -6.273 -28.105 1.00 90.69 637 GLU A C 1
ATOM 5059 O O . GLU A 1 637 ? 14.372 -7.421 -28.549 1.00 90.69 637 GLU A O 1
ATOM 5064 N N . THR A 1 638 ? 15.194 -5.643 -27.449 1.00 90.12 638 THR A N 1
ATOM 5065 C CA . THR A 1 638 ? 16.548 -6.184 -27.280 1.00 90.12 638 THR A CA 1
ATOM 5066 C C . THR A 1 638 ? 16.647 -7.210 -26.152 1.00 90.12 638 THR A C 1
ATOM 5068 O O . THR A 1 638 ? 17.465 -8.125 -26.247 1.00 90.12 638 THR A O 1
ATOM 5071 N N . THR A 1 639 ? 15.794 -7.140 -25.122 1.00 92.12 639 THR A N 1
ATOM 5072 C CA . THR A 1 639 ? 15.855 -8.073 -23.987 1.00 92.12 639 THR A CA 1
ATOM 5073 C C . THR A 1 639 ? 15.483 -9.491 -24.412 1.00 92.12 639 THR A C 1
ATOM 5075 O O . THR A 1 639 ? 14.340 -9.781 -24.779 1.00 92.12 639 THR A O 1
ATOM 5078 N N . HIS A 1 640 ? 16.443 -10.407 -24.284 1.00 92.19 640 HIS A N 1
ATOM 5079 C CA . HIS A 1 640 ? 16.230 -11.825 -24.542 1.00 92.19 640 HIS A CA 1
ATOM 5080 C C . HIS A 1 640 ? 15.397 -12.491 -23.420 1.00 92.19 640 HIS A C 1
ATOM 5082 O O . HIS A 1 640 ? 15.657 -12.225 -22.241 1.00 92.19 640 HIS A O 1
ATOM 5088 N N . PRO A 1 641 ? 14.468 -13.423 -23.730 1.00 92.75 641 PRO A N 1
ATOM 5089 C CA . PRO A 1 641 ? 13.658 -14.136 -22.732 1.00 92.75 641 PRO A CA 1
ATOM 5090 C C . PRO A 1 641 ? 14.449 -14.826 -21.610 1.00 92.75 641 PRO A C 1
ATOM 5092 O O . PRO A 1 641 ? 13.952 -14.951 -20.488 1.00 92.75 641 PRO A O 1
ATOM 5095 N N . LEU A 1 642 ? 15.699 -15.217 -21.892 1.00 93.56 642 LEU A N 1
ATOM 5096 C CA . LEU A 1 642 ? 16.637 -15.786 -20.916 1.00 93.56 642 LEU A CA 1
ATOM 5097 C C . LEU A 1 642 ? 16.786 -14.898 -19.670 1.00 93.56 642 LEU A C 1
ATOM 5099 O O . LEU A 1 642 ? 16.833 -15.417 -18.557 1.00 93.56 642 LEU A O 1
ATOM 5103 N N . TYR A 1 643 ? 16.808 -13.571 -19.838 1.00 93.44 643 TYR A N 1
ATOM 5104 C CA . TYR A 1 643 ? 16.914 -12.627 -18.725 1.00 93.44 643 TYR A CA 1
ATOM 5105 C C . TYR A 1 643 ? 15.757 -12.793 -17.730 1.00 93.44 643 TYR A C 1
ATOM 5107 O O . TYR A 1 643 ? 15.972 -12.928 -16.522 1.00 93.44 643 TYR A O 1
ATOM 5115 N N . TYR A 1 644 ? 14.516 -12.822 -18.226 1.00 90.50 644 TYR A N 1
ATOM 5116 C CA . TYR A 1 644 ? 13.338 -12.955 -17.370 1.00 90.50 644 TYR A CA 1
ATOM 5117 C C . TYR A 1 644 ? 13.202 -14.366 -16.800 1.00 90.50 644 TYR A C 1
ATOM 5119 O O . TYR A 1 644 ? 12.895 -14.501 -15.615 1.00 90.50 644 TYR A O 1
ATOM 5127 N N . ALA A 1 645 ? 13.508 -15.405 -17.584 1.00 89.88 645 ALA A N 1
ATOM 5128 C CA . ALA A 1 645 ? 13.561 -16.777 -17.083 1.00 89.88 645 ALA A CA 1
ATOM 5129 C C . ALA A 1 645 ? 14.560 -16.906 -15.918 1.00 89.88 645 ALA A C 1
ATOM 5131 O O . ALA A 1 645 ? 14.241 -17.494 -14.881 1.00 89.88 645 ALA A O 1
ATOM 5132 N N . ALA A 1 646 ? 15.722 -16.254 -16.029 1.00 91.31 646 ALA A N 1
ATOM 5133 C CA . ALA A 1 646 ? 16.725 -16.230 -14.975 1.00 91.31 646 ALA A CA 1
ATOM 5134 C C . ALA A 1 646 ? 16.294 -15.406 -13.746 1.00 91.31 646 ALA A C 1
ATOM 5136 O O . ALA A 1 646 ? 16.502 -15.819 -12.600 1.00 91.31 646 ALA A O 1
ATOM 5137 N N . SER A 1 647 ? 15.633 -14.267 -13.970 1.00 88.50 647 SER A N 1
ATOM 5138 C CA . SER A 1 647 ? 15.088 -13.395 -12.920 1.00 88.50 647 SER A CA 1
ATOM 5139 C C . SER A 1 647 ? 13.982 -14.073 -12.098 1.00 88.50 647 SER A C 1
ATOM 5141 O O . SER A 1 647 ? 13.960 -13.949 -10.869 1.00 88.50 647 SER A O 1
ATOM 5143 N N . PHE A 1 648 ? 13.097 -14.838 -12.744 1.00 84.50 648 PHE A N 1
ATOM 5144 C CA . PHE A 1 648 ? 12.020 -15.582 -12.075 1.00 84.50 648 PHE A CA 1
ATOM 5145 C C . PHE A 1 648 ? 12.451 -16.958 -11.552 1.00 84.50 648 PHE A C 1
ATOM 5147 O O . PHE A 1 648 ? 11.746 -17.548 -10.738 1.00 84.50 648 PHE A O 1
ATOM 5154 N N . GLY A 1 649 ? 13.631 -17.446 -11.944 1.00 85.62 649 GLY A N 1
ATOM 5155 C CA . GLY A 1 649 ? 14.162 -18.718 -11.457 1.00 85.62 649 GLY A CA 1
ATOM 5156 C C . GLY A 1 649 ? 13.534 -19.931 -12.141 1.00 85.62 649 GLY A C 1
ATOM 5157 O O . GLY A 1 649 ? 13.356 -20.963 -11.498 1.00 85.62 649 GLY A O 1
ATOM 5158 N N . LEU A 1 650 ? 13.168 -19.800 -13.418 1.00 85.12 650 LEU A N 1
ATOM 5159 C CA . LEU A 1 650 ? 12.484 -20.828 -14.205 1.00 85.12 650 LEU A CA 1
ATOM 5160 C C . LEU A 1 650 ? 13.497 -21.839 -14.756 1.00 85.12 650 LEU A C 1
ATOM 5162 O O . LEU A 1 650 ? 13.819 -21.806 -15.939 1.00 85.12 650 LEU A O 1
ATOM 5166 N N . VAL A 1 651 ? 14.026 -22.700 -13.885 1.00 87.06 651 VAL A N 1
ATOM 5167 C CA . VAL A 1 651 ? 15.150 -23.612 -14.181 1.00 87.06 651 VAL A CA 1
ATOM 5168 C C . VAL A 1 651 ? 14.963 -24.354 -15.503 1.00 87.06 651 VAL A C 1
ATOM 5170 O O . VAL A 1 651 ? 15.767 -24.179 -16.410 1.00 87.06 651 VAL A O 1
ATOM 5173 N N . SER A 1 652 ? 13.861 -25.081 -15.664 1.00 82.69 652 SER A N 1
ATOM 5174 C CA . SER A 1 652 ? 13.639 -25.897 -16.862 1.00 82.69 652 SER A CA 1
ATOM 5175 C C . SER A 1 652 ? 13.405 -25.077 -18.144 1.00 82.69 652 SER A C 1
ATOM 5177 O O . SER A 1 652 ? 13.682 -25.537 -19.248 1.00 82.69 652 SER A O 1
ATOM 5179 N N . VAL A 1 653 ? 12.939 -23.828 -18.023 1.00 83.75 653 VAL A N 1
ATOM 5180 C CA . VAL A 1 653 ? 12.821 -22.893 -19.157 1.00 83.75 653 VAL A CA 1
ATOM 5181 C C . VAL A 1 653 ? 14.198 -22.369 -19.557 1.00 83.75 653 VAL A C 1
ATOM 5183 O O . VAL A 1 653 ? 14.481 -22.240 -20.743 1.00 83.75 653 VAL A O 1
ATOM 5186 N N . VAL A 1 654 ? 15.070 -22.092 -18.583 1.00 89.75 654 VAL A N 1
ATOM 5187 C CA . VAL A 1 654 ? 16.468 -21.725 -18.841 1.00 89.75 654 VAL A CA 1
ATOM 5188 C C . VAL A 1 654 ? 17.200 -22.878 -19.538 1.00 89.75 654 VAL A C 1
ATOM 5190 O O . VAL A 1 654 ? 17.868 -22.622 -20.537 1.00 89.75 654 VAL A O 1
ATOM 5193 N N . GLU A 1 655 ? 17.024 -24.125 -19.081 1.00 88.56 655 GLU A N 1
ATOM 5194 C CA . GLU A 1 655 ? 17.559 -25.326 -19.753 1.00 88.56 655 GLU A CA 1
ATOM 5195 C C . GLU A 1 655 ? 17.093 -25.391 -21.208 1.00 88.56 655 GLU A C 1
ATOM 5197 O O . GLU A 1 655 ? 17.918 -25.402 -22.118 1.00 88.56 655 GLU A O 1
ATOM 5202 N N . ALA A 1 656 ? 15.779 -25.321 -21.439 1.00 83.62 656 ALA A N 1
ATOM 5203 C CA . ALA A 1 656 ? 15.211 -25.392 -22.781 1.00 83.62 656 ALA A CA 1
ATOM 5204 C C . ALA A 1 656 ? 15.706 -24.266 -23.710 1.00 83.62 656 ALA A C 1
ATOM 5206 O O . ALA A 1 656 ? 15.943 -24.501 -24.897 1.00 83.62 656 ALA A O 1
ATOM 5207 N N . ILE A 1 657 ? 15.877 -23.040 -23.201 1.00 88.50 657 ILE A N 1
ATOM 5208 C CA . ILE A 1 657 ? 16.415 -21.915 -23.985 1.00 88.50 657 ILE A CA 1
ATOM 5209 C C . ILE A 1 657 ? 17.876 -22.177 -24.377 1.00 88.50 657 ILE A C 1
ATOM 5211 O O . ILE A 1 657 ? 18.236 -21.969 -25.531 1.00 88.50 657 ILE A O 1
ATOM 5215 N N . ILE A 1 658 ? 18.707 -22.648 -23.445 1.00 90.38 658 ILE A N 1
ATOM 5216 C CA . ILE A 1 658 ? 20.131 -22.916 -23.702 1.00 90.38 658 ILE A CA 1
ATOM 5217 C C . ILE A 1 658 ? 20.301 -24.095 -24.668 1.00 90.38 658 ILE A C 1
ATOM 5219 O O . ILE A 1 658 ? 21.136 -24.038 -25.566 1.00 90.38 658 ILE A O 1
ATOM 5223 N N . GLU A 1 659 ? 19.479 -25.138 -24.535 1.00 86.88 659 GLU A N 1
ATOM 5224 C CA . GLU A 1 659 ? 19.489 -26.292 -25.442 1.00 86.88 659 GLU A CA 1
ATOM 5225 C C . GLU A 1 659 ? 19.018 -25.936 -26.861 1.00 86.88 659 GLU A C 1
ATOM 5227 O O . GLU A 1 659 ? 19.554 -26.455 -27.841 1.00 86.88 659 GLU A O 1
ATOM 5232 N N . SER A 1 660 ? 18.019 -25.057 -26.988 1.00 83.25 660 SER A N 1
ATOM 5233 C CA . SER A 1 660 ? 17.451 -24.671 -28.288 1.00 83.25 660 SER A CA 1
ATOM 5234 C C . SER A 1 660 ? 18.242 -23.583 -29.021 1.00 83.25 660 SER A C 1
ATOM 5236 O O . SER A 1 660 ? 18.131 -23.484 -30.244 1.00 83.25 660 SER A O 1
ATOM 5238 N N . ALA A 1 661 ? 19.055 -22.797 -28.309 1.00 84.56 661 ALA A N 1
ATOM 5239 C CA . ALA A 1 661 ? 19.877 -21.724 -28.864 1.00 84.56 661 ALA A CA 1
ATOM 5240 C C . ALA A 1 661 ? 21.340 -21.839 -28.382 1.00 84.56 661 ALA A C 1
ATOM 5242 O O . ALA A 1 661 ? 21.758 -21.077 -27.513 1.00 84.56 661 ALA A O 1
ATOM 5243 N N . PRO A 1 662 ? 22.149 -22.756 -28.950 1.00 81.00 662 PRO A N 1
ATOM 5244 C CA . PRO A 1 662 ? 23.523 -22.998 -28.493 1.00 81.00 662 PRO A CA 1
ATOM 5245 C C . PRO A 1 662 ? 24.469 -21.796 -28.665 1.00 81.00 662 PRO A C 1
ATOM 5247 O O . PRO A 1 662 ? 25.461 -21.703 -27.949 1.00 81.00 662 PRO A O 1
ATOM 5250 N N . ASP A 1 663 ? 24.152 -20.863 -29.571 1.00 85.81 663 ASP A N 1
ATOM 5251 C CA . ASP A 1 663 ? 24.926 -19.635 -29.822 1.00 85.81 663 ASP A CA 1
ATOM 5252 C C . ASP A 1 663 ? 24.391 -18.409 -29.046 1.00 85.81 663 ASP A C 1
ATOM 5254 O O . ASP A 1 663 ? 24.710 -17.264 -29.375 1.00 85.81 663 ASP A O 1
ATOM 5258 N N . ILE A 1 664 ? 23.527 -18.619 -28.045 1.00 90.62 664 ILE A N 1
ATOM 5259 C CA . ILE A 1 664 ? 22.952 -17.537 -27.239 1.00 90.62 664 ILE A CA 1
ATOM 5260 C C . ILE A 1 664 ? 24.034 -16.770 -26.463 1.00 90.62 664 ILE A C 1
ATOM 5262 O O . ILE A 1 664 ? 24.887 -17.357 -25.798 1.00 90.62 664 ILE A O 1
ATOM 5266 N N . ASP A 1 665 ? 23.967 -15.436 -26.482 1.00 92.31 665 ASP A N 1
ATOM 5267 C CA . ASP A 1 665 ? 24.790 -14.609 -25.596 1.00 92.31 665 ASP A CA 1
ATOM 5268 C C . ASP A 1 665 ? 24.236 -14.676 -24.163 1.00 92.31 665 ASP A C 1
ATOM 5270 O O . ASP A 1 665 ? 23.289 -13.974 -23.797 1.00 92.31 665 ASP A O 1
ATOM 5274 N N . LEU A 1 666 ? 24.833 -15.549 -23.346 1.00 93.31 666 LEU A N 1
ATOM 5275 C CA . LEU A 1 666 ? 24.483 -15.746 -21.934 1.00 93.31 666 LEU A CA 1
ATOM 5276 C C . LEU A 1 666 ? 24.730 -14.503 -21.066 1.00 93.31 666 LEU A C 1
ATOM 5278 O O . LEU A 1 666 ? 24.170 -14.401 -19.971 1.00 93.31 666 LEU A O 1
ATOM 5282 N N . ASP A 1 667 ? 25.551 -13.567 -21.544 1.00 92.19 667 ASP A N 1
ATOM 5283 C CA . ASP A 1 667 ? 25.920 -12.341 -20.844 1.00 92.19 667 ASP A CA 1
ATOM 5284 C C . ASP A 1 667 ? 25.227 -11.096 -21.435 1.00 92.19 667 ASP A C 1
ATOM 5286 O O . ASP A 1 667 ? 25.543 -9.969 -21.029 1.00 92.19 667 ASP A O 1
ATOM 5290 N N . ALA A 1 668 ? 24.286 -11.272 -22.372 1.00 92.00 668 ALA A N 1
ATOM 5291 C CA . ALA A 1 668 ? 23.539 -10.172 -22.971 1.00 92.00 668 ALA A CA 1
ATOM 5292 C C . ALA A 1 668 ? 22.737 -9.412 -21.896 1.00 92.00 668 ALA A C 1
ATOM 5294 O O . ALA A 1 668 ? 21.935 -10.025 -21.183 1.00 92.00 668 ALA A O 1
ATOM 5295 N N . PRO A 1 669 ? 22.921 -8.087 -21.752 1.00 90.06 669 PRO A N 1
ATOM 5296 C CA . PRO A 1 669 ? 22.168 -7.306 -20.781 1.00 90.06 669 PRO A CA 1
ATOM 5297 C C . PRO A 1 669 ? 20.683 -7.257 -21.140 1.00 90.06 669 PRO A C 1
ATOM 5299 O O . PRO A 1 669 ? 20.314 -7.218 -22.312 1.00 90.06 669 PRO A O 1
ATOM 5302 N N . GLY A 1 670 ? 19.826 -7.224 -20.121 1.00 88.38 670 GLY A N 1
ATOM 5303 C CA . GLY A 1 670 ? 18.383 -7.177 -20.319 1.00 88.38 670 GLY A CA 1
ATOM 5304 C C . GLY A 1 670 ? 17.613 -6.516 -19.183 1.00 88.38 670 GLY A C 1
ATOM 5305 O O . GLY A 1 670 ? 18.146 -6.208 -18.109 1.00 88.38 670 GLY A O 1
ATOM 5306 N N . GLY A 1 671 ? 16.323 -6.308 -19.446 1.00 86.12 671 GLY A N 1
ATOM 5307 C CA . GLY A 1 671 ? 15.370 -5.691 -18.531 1.00 86.12 671 GLY A CA 1
ATOM 5308 C C . GLY A 1 671 ? 15.677 -4.226 -18.224 1.00 86.12 671 GLY A C 1
ATOM 5309 O O . GLY A 1 671 ? 16.651 -3.654 -18.698 1.00 86.12 671 GLY A O 1
ATOM 5310 N N . ARG A 1 672 ? 14.854 -3.617 -17.359 1.00 80.69 672 ARG A N 1
ATOM 5311 C CA . ARG A 1 672 ? 14.933 -2.186 -16.991 1.00 80.69 672 ARG A CA 1
ATOM 5312 C C . ARG A 1 672 ? 16.323 -1.727 -16.540 1.00 80.69 672 ARG A C 1
ATOM 5314 O O . ARG A 1 672 ? 16.650 -0.552 -16.659 1.00 80.69 672 ARG A O 1
ATOM 5321 N N . PHE A 1 673 ? 17.102 -2.629 -15.954 1.00 79.44 673 PHE A N 1
ATOM 5322 C CA . PHE A 1 673 ? 18.408 -2.297 -15.401 1.00 79.44 673 PHE A CA 1
ATOM 5323 C C . PHE A 1 673 ? 19.550 -2.588 -16.377 1.00 79.44 673 PHE A C 1
ATOM 5325 O O . PHE A 1 673 ? 20.643 -2.092 -16.155 1.00 79.44 673 PHE A O 1
ATOM 5332 N N . GLY A 1 674 ? 19.333 -3.348 -17.455 1.00 85.00 674 GLY A N 1
ATOM 5333 C CA . GLY A 1 674 ? 20.418 -3.755 -18.350 1.00 85.00 674 GLY A CA 1
ATOM 5334 C C . GLY A 1 674 ? 21.430 -4.681 -17.668 1.00 85.00 674 GLY A C 1
ATOM 5335 O O . GLY A 1 674 ? 22.623 -4.618 -17.957 1.00 85.00 674 GLY A O 1
ATOM 5336 N N . SER A 1 675 ? 20.975 -5.515 -16.730 1.00 89.50 675 SER A N 1
ATOM 5337 C CA . SER A 1 675 ? 21.837 -6.474 -16.030 1.00 89.50 675 SER A CA 1
ATOM 5338 C C . SER A 1 675 ? 21.973 -7.777 -16.816 1.00 89.50 675 SER A C 1
ATOM 5340 O O . SER A 1 675 ? 21.091 -8.122 -17.604 1.00 89.50 675 SER A O 1
ATOM 5342 N N . THR A 1 676 ? 23.033 -8.545 -16.567 1.00 92.81 676 THR A N 1
ATOM 5343 C CA . THR A 1 676 ? 23.176 -9.879 -17.181 1.00 92.81 676 THR A CA 1
ATOM 5344 C C . THR A 1 676 ? 22.224 -10.906 -16.538 1.00 92.81 676 THR A C 1
ATOM 5346 O O . THR A 1 676 ? 21.865 -10.761 -15.360 1.00 92.81 676 THR A O 1
ATOM 5349 N N . PRO A 1 677 ? 21.830 -11.983 -17.254 1.00 94.69 677 PRO A N 1
ATOM 5350 C CA . PRO A 1 677 ? 21.037 -13.083 -16.701 1.00 94.69 677 PRO A CA 1
ATOM 5351 C C . PRO A 1 677 ? 21.652 -13.688 -15.432 1.00 94.69 677 PRO A C 1
ATOM 5353 O O . PRO A 1 677 ? 20.949 -13.933 -14.448 1.00 94.69 677 PRO A O 1
ATOM 5356 N N . LEU A 1 678 ? 22.978 -13.862 -15.413 1.00 93.88 678 LEU A N 1
ATOM 5357 C CA . LEU A 1 678 ? 23.696 -14.369 -14.244 1.00 93.88 678 LEU A CA 1
ATOM 5358 C C . LEU A 1 678 ? 23.589 -13.401 -13.058 1.00 93.88 678 LEU A C 1
ATOM 5360 O O . LEU A 1 678 ? 23.300 -13.830 -11.935 1.00 93.88 678 LEU A O 1
ATOM 5364 N N . TYR A 1 679 ? 23.780 -12.098 -13.293 1.00 90.25 679 TYR A N 1
ATOM 5365 C CA . TYR A 1 679 ? 23.714 -11.094 -12.233 1.00 90.25 679 TYR A CA 1
ATOM 5366 C C . TYR A 1 679 ? 22.313 -11.004 -11.624 1.00 90.25 679 TYR A C 1
ATOM 5368 O O . TYR A 1 679 ? 22.169 -11.055 -10.398 1.00 90.25 679 TYR A O 1
ATOM 5376 N N . VAL A 1 680 ? 21.264 -10.946 -12.454 1.00 89.06 680 VAL A N 1
ATOM 5377 C CA . VAL A 1 680 ? 19.880 -10.878 -11.959 1.00 89.06 680 VAL A CA 1
ATOM 5378 C C . VAL A 1 680 ? 19.466 -12.162 -11.229 1.00 89.06 680 VAL A C 1
ATOM 5380 O O . VAL A 1 680 ? 18.805 -12.075 -10.192 1.00 89.06 680 VAL A O 1
ATOM 5383 N N . ALA A 1 681 ? 19.909 -13.344 -11.677 1.00 89.81 681 ALA A N 1
ATOM 5384 C CA . ALA A 1 681 ? 19.669 -14.605 -10.970 1.00 89.81 681 ALA A CA 1
ATOM 5385 C C . ALA A 1 681 ? 20.344 -14.618 -9.588 1.00 89.81 681 ALA A C 1
ATOM 5387 O O . ALA A 1 681 ? 19.706 -14.955 -8.583 1.00 89.81 681 ALA A O 1
ATOM 5388 N N . CYS A 1 682 ? 21.602 -14.167 -9.509 1.00 86.94 682 CYS A N 1
ATOM 5389 C CA . CYS A 1 682 ? 22.324 -14.019 -8.246 1.00 86.94 682 CYS A CA 1
ATOM 5390 C C . CYS A 1 682 ? 21.615 -13.038 -7.302 1.00 86.94 682 CYS A C 1
ATOM 5392 O O . CYS A 1 682 ? 21.462 -13.315 -6.110 1.00 86.94 682 CYS A O 1
ATOM 5394 N N . TRP A 1 683 ? 21.142 -11.915 -7.844 1.00 81.56 683 TRP A N 1
ATOM 5395 C CA . TRP A 1 683 ? 20.423 -10.879 -7.108 1.00 81.56 683 TRP A CA 1
ATOM 5396 C C . TRP A 1 683 ? 19.089 -11.364 -6.530 1.00 81.56 683 TRP A C 1
ATOM 5398 O O . TRP A 1 683 ? 18.738 -11.116 -5.365 1.00 81.56 683 TRP A O 1
ATOM 5408 N N . ARG A 1 684 ? 18.328 -12.084 -7.357 1.00 79.94 684 ARG A N 1
ATOM 5409 C CA . ARG A 1 684 ? 17.030 -12.657 -6.998 1.00 79.94 684 ARG A CA 1
ATOM 5410 C C . ARG A 1 684 ? 17.180 -13.835 -6.034 1.00 79.94 684 ARG A C 1
ATOM 5412 O O . ARG A 1 684 ? 16.278 -14.026 -5.225 1.00 79.94 684 ARG A O 1
ATOM 5419 N N . GLY A 1 685 ? 18.347 -14.483 -5.989 1.00 83.00 685 GLY A N 1
ATOM 5420 C CA . GLY A 1 685 ? 18.624 -15.647 -5.139 1.00 83.00 685 GLY A CA 1
ATOM 5421 C C . GLY A 1 685 ? 18.241 -16.968 -5.810 1.00 83.00 685 GLY A C 1
ATOM 5422 O O . GLY A 1 685 ? 17.943 -17.945 -5.132 1.00 83.00 685 GLY A O 1
ATOM 5423 N N . ASN A 1 686 ? 18.216 -17.006 -7.144 1.00 86.88 686 ASN A N 1
ATOM 5424 C CA . ASN A 1 686 ? 17.825 -18.181 -7.919 1.00 86.88 686 ASN A CA 1
ATOM 5425 C C . ASN A 1 686 ? 19.020 -19.119 -8.112 1.00 86.88 686 ASN A C 1
ATOM 5427 O O . ASN A 1 686 ? 19.570 -19.220 -9.201 1.00 86.88 686 ASN A O 1
ATOM 5431 N N . HIS A 1 687 ? 19.435 -19.779 -7.032 1.00 88.88 687 HIS A N 1
ATOM 5432 C CA . HIS A 1 687 ? 20.683 -20.548 -6.968 1.00 88.88 687 HIS A CA 1
ATOM 5433 C C . HIS A 1 687 ? 20.818 -21.630 -8.053 1.00 88.88 687 HIS A C 1
ATOM 5435 O O . HIS A 1 687 ? 21.871 -21.729 -8.665 1.00 88.88 687 HIS A O 1
ATOM 5441 N N . GLU A 1 688 ? 19.754 -22.381 -8.341 1.00 88.56 688 GLU A N 1
ATOM 5442 C CA . GLU A 1 688 ? 19.760 -23.427 -9.380 1.00 88.56 688 GLU A CA 1
ATOM 5443 C C . GLU A 1 688 ? 19.995 -22.852 -10.783 1.00 88.56 688 GLU A C 1
ATOM 5445 O O . GLU A 1 688 ? 20.784 -23.389 -11.551 1.00 88.56 688 GLU A O 1
ATOM 5450 N N . VAL A 1 689 ? 19.386 -21.704 -11.096 1.00 90.81 689 VAL A N 1
ATOM 5451 C CA . VAL A 1 689 ? 19.652 -20.984 -12.350 1.00 90.81 689 VAL A CA 1
ATOM 5452 C C . VAL A 1 689 ? 21.088 -20.460 -12.391 1.00 90.81 689 VAL A C 1
ATOM 5454 O O . VAL A 1 689 ? 21.704 -20.475 -13.450 1.00 90.81 689 VAL A O 1
ATOM 5457 N N . VAL A 1 690 ? 21.633 -19.993 -11.260 1.00 92.50 690 VAL A N 1
ATOM 5458 C CA . VAL A 1 690 ? 23.037 -19.552 -11.187 1.00 92.50 690 VAL A CA 1
ATOM 5459 C C . VAL A 1 690 ? 23.974 -20.709 -11.526 1.00 92.50 690 VAL A C 1
ATOM 5461 O O . VAL A 1 690 ? 24.848 -20.535 -12.370 1.00 92.50 690 VAL A O 1
ATOM 5464 N N . ASP A 1 691 ? 23.774 -21.884 -10.921 1.00 91.44 691 ASP A N 1
ATOM 5465 C CA . ASP A 1 691 ? 24.558 -23.088 -11.230 1.00 91.44 691 ASP A CA 1
ATOM 5466 C C . ASP A 1 691 ? 24.481 -23.438 -12.724 1.00 91.44 691 ASP A C 1
ATOM 5468 O O . ASP A 1 691 ? 25.503 -23.691 -13.361 1.00 91.44 691 ASP A O 1
ATOM 5472 N N . LEU A 1 692 ? 23.280 -23.398 -13.295 1.00 92.38 692 LEU A N 1
ATOM 5473 C CA . LEU A 1 692 ? 23.011 -23.759 -14.684 1.00 92.38 692 LEU A CA 1
ATOM 5474 C C . LEU A 1 692 ? 23.643 -22.778 -15.682 1.00 92.38 692 LEU A C 1
ATOM 5476 O O . LEU A 1 692 ? 24.331 -23.200 -16.608 1.00 92.38 692 LEU A O 1
ATOM 5480 N N . LEU A 1 693 ? 23.495 -21.467 -15.465 1.00 93.81 693 LEU A N 1
ATOM 5481 C CA . LEU A 1 693 ? 24.131 -20.444 -16.302 1.00 93.81 693 LEU A CA 1
ATOM 5482 C C . LEU A 1 693 ? 25.662 -20.546 -16.256 1.00 93.81 693 LEU A C 1
ATOM 5484 O O . LEU A 1 693 ? 26.315 -20.397 -17.285 1.00 93.81 693 LEU A O 1
ATOM 5488 N N . LEU A 1 694 ? 26.244 -20.838 -15.087 1.00 92.81 694 LEU A N 1
ATOM 5489 C CA . LEU A 1 694 ? 27.689 -21.051 -14.952 1.00 92.81 694 LEU A CA 1
ATOM 5490 C C . LEU A 1 694 ? 28.153 -22.317 -15.682 1.00 92.81 694 LEU A C 1
ATOM 5492 O O . LEU A 1 694 ? 29.197 -22.293 -16.330 1.00 92.81 694 LEU A O 1
ATOM 5496 N N . GLN A 1 695 ? 27.385 -23.408 -15.608 1.00 91.00 695 GLN A N 1
ATOM 5497 C CA . GLN A 1 695 ? 27.665 -24.638 -16.358 1.00 91.00 695 GLN A CA 1
ATOM 5498 C C . GLN A 1 695 ? 27.570 -24.424 -17.872 1.00 91.00 695 GLN A C 1
ATOM 5500 O O . GLN A 1 695 ? 28.368 -24.993 -18.615 1.00 91.00 695 GLN A O 1
ATOM 5505 N N . ALA A 1 696 ? 26.645 -23.571 -18.316 1.00 90.69 696 ALA A N 1
ATOM 5506 C CA . ALA A 1 696 ? 26.493 -23.180 -19.714 1.00 90.69 696 ALA A CA 1
ATOM 5507 C C . ALA A 1 696 ? 27.576 -22.197 -20.204 1.00 90.69 696 ALA A C 1
ATOM 5509 O O . ALA A 1 696 ? 27.691 -21.975 -21.405 1.00 90.69 696 ALA A O 1
ATOM 5510 N N . GLY A 1 697 ? 28.398 -21.639 -19.304 1.00 90.81 697 GLY A N 1
ATOM 5511 C CA . GLY A 1 697 ? 29.537 -20.783 -19.652 1.00 90.81 697 GLY A CA 1
ATOM 5512 C C . GLY A 1 697 ? 29.328 -19.277 -19.461 1.00 90.81 697 GLY A C 1
ATOM 5513 O O . GLY A 1 697 ? 30.138 -18.502 -19.965 1.00 90.81 697 GLY A O 1
ATOM 5514 N N . ALA A 1 698 ? 28.293 -18.840 -18.733 1.00 92.38 698 ALA A N 1
ATOM 5515 C CA . ALA A 1 698 ? 28.120 -17.428 -18.371 1.00 92.38 698 ALA A CA 1
ATOM 5516 C C . ALA A 1 698 ? 29.321 -16.912 -17.557 1.00 92.38 698 ALA A C 1
ATOM 5518 O O . ALA A 1 698 ? 29.833 -17.619 -16.684 1.00 92.38 698 ALA A O 1
ATOM 5519 N N . ASN A 1 699 ? 29.768 -15.676 -17.800 1.00 90.25 699 ASN A N 1
ATOM 5520 C CA . ASN A 1 699 ? 31.015 -15.168 -17.229 1.00 90.25 699 ASN A CA 1
ATOM 5521 C C . ASN A 1 699 ? 30.794 -14.456 -15.876 1.00 90.25 699 ASN A C 1
ATOM 5523 O O . ASN A 1 699 ? 30.348 -13.304 -15.849 1.00 90.25 699 ASN A O 1
ATOM 5527 N N . PRO A 1 700 ? 31.196 -15.041 -14.727 1.00 89.81 700 PRO A N 1
ATOM 5528 C CA . PRO A 1 700 ? 31.008 -14.404 -13.421 1.00 89.81 700 PRO A CA 1
ATOM 5529 C C . PRO A 1 700 ? 31.973 -13.234 -13.158 1.00 89.81 700 PRO A C 1
ATOM 5531 O O . PRO A 1 700 ? 31.816 -12.505 -12.177 1.00 89.81 700 PRO A O 1
ATOM 5534 N N . TYR A 1 701 ? 32.994 -13.047 -13.997 1.00 86.06 701 TYR A N 1
ATOM 5535 C CA . TYR A 1 701 ? 33.967 -11.960 -13.871 1.00 86.06 701 TYR A CA 1
ATOM 5536 C C . TYR A 1 701 ? 33.611 -10.740 -14.718 1.00 86.06 701 TYR A C 1
ATOM 5538 O O . TYR A 1 701 ? 34.250 -9.698 -14.564 1.00 86.06 701 TYR A O 1
ATOM 5546 N N . ARG A 1 702 ? 32.603 -10.840 -15.594 1.00 84.38 702 ARG A N 1
ATOM 5547 C CA . ARG A 1 702 ? 32.125 -9.698 -16.370 1.00 84.38 702 ARG A CA 1
ATOM 5548 C C . ARG A 1 702 ? 31.501 -8.671 -15.415 1.00 84.38 702 ARG A C 1
ATOM 5550 O O . ARG A 1 702 ? 30.623 -9.035 -14.630 1.00 84.38 702 ARG A O 1
ATOM 5557 N N . PRO A 1 703 ? 31.947 -7.402 -15.440 1.00 82.88 703 PRO A N 1
ATOM 5558 C CA . PRO A 1 703 ? 31.247 -6.338 -14.739 1.00 82.88 703 PRO A CA 1
ATOM 5559 C C . PRO A 1 703 ? 29.839 -6.212 -15.310 1.00 82.88 703 PRO A C 1
ATOM 5561 O O . PRO A 1 703 ? 29.663 -6.088 -16.523 1.00 82.88 703 PRO A O 1
ATOM 5564 N N . ASP A 1 704 ? 28.844 -6.272 -14.437 1.00 84.44 704 ASP A N 1
ATOM 5565 C CA . ASP A 1 704 ? 27.458 -6.106 -14.830 1.00 84.44 704 ASP A CA 1
ATOM 5566 C C . ASP A 1 704 ? 27.240 -4.677 -15.363 1.00 84.44 704 ASP A C 1
ATOM 5568 O O . ASP A 1 704 ? 27.623 -3.724 -14.677 1.00 84.44 704 ASP A O 1
ATOM 5572 N N . PRO A 1 705 ? 26.658 -4.490 -16.564 1.00 80.81 705 PRO A N 1
ATOM 5573 C CA . PRO A 1 705 ? 26.548 -3.165 -17.175 1.00 80.81 705 PRO A CA 1
ATOM 5574 C C . PRO A 1 705 ? 25.760 -2.151 -16.340 1.00 80.81 705 PRO A C 1
ATOM 5576 O O . PRO A 1 705 ? 26.026 -0.954 -16.437 1.00 80.81 705 PRO A O 1
ATOM 5579 N N . SER A 1 706 ? 24.833 -2.608 -15.489 1.00 74.06 706 SER A N 1
ATOM 5580 C CA . SER A 1 706 ? 24.010 -1.719 -14.666 1.00 74.06 706 SER A CA 1
ATOM 5581 C C . SER A 1 706 ? 24.741 -1.196 -13.435 1.00 74.06 706 SER A C 1
ATOM 5583 O O . SER A 1 706 ? 24.455 -0.100 -12.955 1.00 74.06 706 SER A O 1
ATOM 5585 N N . THR A 1 707 ? 25.649 -1.993 -12.870 1.00 74.75 707 THR A N 1
ATOM 5586 C CA . THR A 1 707 ? 26.328 -1.665 -11.605 1.00 74.75 707 THR A CA 1
ATOM 5587 C C . THR A 1 707 ? 27.823 -1.402 -11.745 1.00 74.75 707 THR A C 1
ATOM 5589 O O . THR A 1 707 ? 28.422 -0.822 -10.842 1.00 74.75 707 THR A O 1
ATOM 5592 N N . GLY A 1 708 ? 28.445 -1.845 -12.838 1.00 77.44 708 GLY A N 1
ATOM 5593 C CA . GLY A 1 708 ? 29.899 -1.892 -12.999 1.00 77.44 708 GLY A CA 1
ATOM 5594 C C . GLY A 1 708 ? 30.588 -2.902 -12.072 1.00 77.44 708 GLY A C 1
ATOM 5595 O O . GLY A 1 708 ? 31.816 -2.923 -11.995 1.00 77.44 708 GLY A O 1
ATOM 5596 N N . LEU A 1 709 ? 29.825 -3.730 -11.352 1.00 78.56 709 LEU A N 1
ATOM 5597 C CA . LEU A 1 709 ? 30.330 -4.698 -10.382 1.00 78.56 709 LEU A CA 1
ATOM 5598 C C . LEU A 1 709 ? 30.175 -6.120 -10.916 1.00 78.56 709 LEU A C 1
ATOM 5600 O O . LEU A 1 709 ? 29.201 -6.447 -11.584 1.00 78.56 709 LEU A O 1
ATOM 5604 N N . THR A 1 710 ? 31.115 -6.997 -10.578 1.00 82.94 710 THR A N 1
ATOM 5605 C CA . THR A 1 710 ? 30.969 -8.432 -10.858 1.00 82.94 710 THR A CA 1
ATOM 5606 C C . THR A 1 710 ? 30.070 -9.092 -9.810 1.00 82.94 710 THR A C 1
ATOM 5608 O O . THR A 1 710 ? 29.886 -8.563 -8.706 1.00 82.94 710 THR A O 1
ATOM 5611 N N . VAL A 1 711 ? 29.553 -10.290 -10.102 1.00 81.88 711 VAL A N 1
ATOM 5612 C CA . VAL A 1 711 ? 28.716 -11.052 -9.151 1.00 81.88 711 VAL A CA 1
ATOM 5613 C C . VAL A 1 711 ? 29.443 -11.404 -7.842 1.00 81.88 711 VAL A C 1
ATOM 5615 O O . VAL A 1 711 ? 28.805 -11.687 -6.830 1.00 81.88 711 VAL A O 1
ATOM 5618 N N . PHE A 1 712 ? 30.777 -11.313 -7.803 1.00 80.12 712 PHE A N 1
ATOM 5619 C CA . PHE A 1 712 ? 31.569 -11.510 -6.584 1.00 80.12 712 PHE A CA 1
ATOM 5620 C C . PHE A 1 712 ? 31.473 -10.341 -5.591 1.00 80.12 712 PHE A C 1
ATOM 5622 O O . PHE A 1 712 ? 31.645 -10.546 -4.387 1.00 80.12 712 PHE A O 1
ATOM 5629 N N . PHE A 1 713 ? 31.153 -9.132 -6.063 1.00 73.81 713 PHE A N 1
ATOM 5630 C CA . PHE A 1 713 ? 30.999 -7.936 -5.225 1.00 73.81 713 PHE A CA 1
ATOM 5631 C C . PHE A 1 713 ? 29.585 -7.777 -4.650 1.00 73.81 713 PHE A C 1
ATOM 5633 O O . PHE A 1 713 ? 29.255 -6.732 -4.085 1.00 73.81 713 PHE A O 1
ATOM 5640 N N . LEU A 1 714 ? 28.746 -8.816 -4.737 1.00 68.50 714 LEU A N 1
ATOM 5641 C CA . LEU A 1 714 ? 27.441 -8.814 -4.083 1.00 68.50 714 LEU A CA 1
ATOM 5642 C C . LEU A 1 714 ? 27.590 -8.632 -2.553 1.00 68.50 714 LEU A C 1
ATOM 5644 O O . LEU A 1 714 ? 28.506 -9.207 -1.942 1.00 68.50 714 LEU A O 1
ATOM 5648 N N . PRO A 1 715 ? 26.695 -7.854 -1.903 1.00 61.78 715 PRO A N 1
ATOM 5649 C CA . PRO A 1 715 ? 26.802 -7.501 -0.486 1.00 61.78 715 PRO A CA 1
ATOM 5650 C C . PRO A 1 715 ? 27.004 -8.711 0.440 1.00 61.78 715 PRO A C 1
ATOM 5652 O O . PRO A 1 715 ? 26.502 -9.804 0.176 1.00 61.78 715 PRO A O 1
ATOM 5655 N N . GLN A 1 716 ? 27.705 -8.527 1.564 1.00 54.47 716 GLN A N 1
ATOM 5656 C CA . GLN A 1 716 ? 27.813 -9.543 2.624 1.00 54.47 716 GLN A CA 1
ATOM 5657 C C . GLN A 1 716 ? 26.488 -9.640 3.403 1.00 54.47 716 GLN A C 1
ATOM 5659 O O . GLN A 1 716 ? 26.368 -9.108 4.502 1.00 54.47 716 GLN A O 1
ATOM 5664 N N . ARG A 1 717 ? 25.465 -10.264 2.803 1.00 57.59 717 ARG A N 1
ATOM 5665 C CA . ARG A 1 717 ? 24.149 -10.502 3.423 1.00 57.59 717 ARG A CA 1
ATOM 5666 C C . ARG A 1 717 ? 23.764 -11.988 3.371 1.00 57.59 717 ARG A C 1
ATOM 5668 O O . ARG A 1 717 ? 24.134 -12.651 2.398 1.00 57.59 717 ARG A O 1
ATOM 5675 N N . PRO A 1 718 ? 22.969 -12.497 4.337 1.00 55.16 718 PRO A N 1
ATOM 5676 C CA . PRO A 1 718 ? 22.560 -13.905 4.414 1.00 55.16 718 PRO A CA 1
ATOM 5677 C C . PRO A 1 718 ? 21.972 -14.464 3.110 1.00 55.16 718 PRO A C 1
ATOM 5679 O O . PRO A 1 718 ? 22.311 -15.574 2.706 1.00 55.16 718 PRO A O 1
ATOM 5682 N N . LYS A 1 719 ? 21.170 -13.664 2.389 1.00 60.97 719 LYS A N 1
ATOM 5683 C CA . LYS A 1 719 ? 20.566 -14.048 1.097 1.00 60.97 719 LYS A CA 1
ATOM 5684 C C . LYS A 1 719 ? 21.598 -14.469 0.033 1.00 60.97 719 LYS A C 1
ATOM 5686 O O . LYS A 1 719 ? 21.282 -15.266 -0.842 1.00 60.97 719 LYS A O 1
ATOM 5691 N N . PHE A 1 720 ? 22.826 -13.950 0.094 1.00 72.31 720 PHE A N 1
ATOM 5692 C CA . PHE A 1 720 ? 23.867 -14.209 -0.906 1.00 72.31 720 PHE A CA 1
ATOM 5693 C C . PHE A 1 720 ? 24.865 -15.296 -0.493 1.00 72.31 720 PHE A C 1
ATOM 5695 O O . PHE A 1 720 ? 25.768 -15.590 -1.271 1.00 72.31 720 PHE A O 1
ATOM 5702 N N . VAL A 1 721 ? 24.723 -15.907 0.691 1.00 75.38 721 VAL A N 1
ATOM 5703 C CA . VAL A 1 721 ? 25.672 -16.919 1.199 1.00 75.38 721 VAL A CA 1
ATOM 5704 C C . VAL A 1 721 ? 25.775 -18.099 0.235 1.00 75.38 721 VAL A C 1
ATOM 5706 O O . VAL A 1 721 ? 26.855 -18.372 -0.282 1.00 75.38 721 VAL A O 1
ATOM 5709 N N . ARG A 1 722 ? 24.639 -18.716 -0.109 1.00 77.31 722 ARG A N 1
ATOM 5710 C CA . ARG A 1 722 ? 24.597 -19.849 -1.045 1.00 77.31 722 ARG A CA 1
ATOM 5711 C C . ARG A 1 722 ? 25.064 -19.466 -2.452 1.00 77.31 722 ARG A C 1
ATOM 5713 O O . ARG A 1 722 ? 25.776 -20.229 -3.090 1.00 77.31 722 ARG A O 1
ATOM 5720 N N . THR A 1 723 ? 24.743 -18.260 -2.922 1.00 80.50 723 THR A N 1
ATOM 5721 C CA . THR A 1 723 ? 25.257 -17.749 -4.204 1.00 80.50 723 THR A CA 1
ATOM 5722 C C . THR A 1 723 ? 26.783 -17.631 -4.191 1.00 80.50 723 THR A C 1
ATOM 5724 O O . THR A 1 723 ? 27.436 -18.020 -5.151 1.00 80.50 723 THR A O 1
ATOM 5727 N N . LYS A 1 724 ? 27.383 -17.149 -3.096 1.00 79.12 724 LYS A N 1
ATOM 5728 C CA . LYS A 1 724 ? 28.846 -17.059 -2.963 1.00 79.12 724 LYS A CA 1
ATOM 5729 C C . LYS A 1 724 ? 29.514 -18.428 -2.855 1.00 79.12 724 LYS A C 1
ATOM 5731 O O . LYS A 1 724 ? 30.604 -18.599 -3.390 1.00 79.12 724 LYS A O 1
ATOM 5736 N N . GLU A 1 725 ? 28.871 -19.395 -2.203 1.00 81.88 725 GLU A N 1
ATOM 5737 C CA . GLU A 1 725 ? 29.329 -20.791 -2.188 1.00 81.88 725 GLU A CA 1
ATOM 5738 C C . GLU A 1 725 ? 29.330 -21.424 -3.580 1.00 81.88 725 GLU A C 1
ATOM 5740 O O . GLU A 1 725 ? 30.210 -22.223 -3.880 1.00 81.88 725 GLU A O 1
ATOM 5745 N N . ILE A 1 726 ? 28.358 -21.077 -4.426 1.00 82.75 726 ILE A N 1
ATOM 5746 C CA . ILE A 1 726 ? 28.316 -21.513 -5.825 1.00 82.75 726 ILE A CA 1
ATOM 5747 C C . ILE A 1 726 ? 29.442 -20.840 -6.617 1.00 82.75 726 ILE A C 1
ATOM 5749 O O . ILE A 1 726 ? 30.250 -21.513 -7.253 1.00 82.75 726 ILE A O 1
ATOM 5753 N N . LEU A 1 727 ? 29.562 -19.515 -6.508 1.00 83.88 727 LEU A N 1
ATOM 5754 C CA . LEU A 1 727 ? 30.572 -18.737 -7.230 1.00 83.88 727 LEU A CA 1
ATOM 5755 C C . LEU A 1 727 ? 32.014 -19.111 -6.846 1.00 83.88 727 LEU A C 1
ATOM 5757 O O . LEU A 1 727 ? 32.906 -19.034 -7.687 1.00 83.88 727 LEU A O 1
ATOM 5761 N N . SER A 1 728 ? 32.264 -19.547 -5.606 1.00 79.25 728 SER A N 1
ATOM 5762 C CA . SER A 1 728 ? 33.599 -19.977 -5.159 1.00 79.25 728 SER A CA 1
ATOM 5763 C C . SER A 1 728 ? 34.062 -21.302 -5.775 1.00 79.25 728 SER A C 1
ATOM 5765 O O . SER A 1 728 ? 35.253 -21.611 -5.730 1.00 79.25 728 SER A O 1
ATOM 5767 N N . ARG A 1 729 ? 33.145 -22.071 -6.376 1.00 81.31 729 ARG A N 1
ATOM 5768 C CA . ARG A 1 729 ? 33.445 -23.332 -7.071 1.00 81.31 729 ARG A CA 1
ATOM 5769 C C . ARG A 1 729 ? 33.900 -23.119 -8.516 1.00 81.31 729 ARG A C 1
ATOM 5771 O O . ARG A 1 729 ? 34.376 -24.070 -9.132 1.00 81.31 729 ARG A O 1
ATOM 5778 N N . VAL A 1 730 ? 33.789 -21.901 -9.056 1.00 75.94 730 VAL A N 1
ATOM 5779 C CA . VAL A 1 730 ? 34.191 -21.590 -10.434 1.00 75.94 730 VAL A CA 1
ATOM 5780 C C . VAL A 1 730 ? 35.722 -21.453 -10.520 1.00 75.94 730 VAL A C 1
ATOM 5782 O O . VAL A 1 730 ? 36.304 -20.604 -9.839 1.00 75.94 730 VAL A O 1
ATOM 5785 N N . PRO A 1 731 ? 36.422 -22.270 -11.331 1.00 60.25 731 PRO A N 1
ATOM 5786 C CA . PRO A 1 731 ? 37.877 -22.221 -11.427 1.00 60.25 731 PRO A CA 1
ATOM 5787 C C . PRO A 1 731 ? 38.367 -20.963 -12.166 1.00 60.25 731 PRO A C 1
ATOM 5789 O O . PRO A 1 731 ? 37.989 -20.702 -13.302 1.00 60.25 731 PRO A O 1
ATOM 5792 N N . VAL A 1 732 ? 39.326 -20.249 -11.564 1.00 52.69 732 VAL A N 1
ATOM 5793 C CA . VAL A 1 732 ? 39.946 -18.979 -12.030 1.00 52.69 732 VAL A CA 1
ATOM 5794 C C . VAL A 1 732 ? 40.688 -19.087 -13.390 1.00 52.69 732 VAL A C 1
ATOM 5796 O O . VAL A 1 732 ? 41.275 -18.127 -13.878 1.00 52.69 732 VAL A O 1
ATOM 5799 N N . LYS A 1 733 ? 40.699 -20.252 -14.047 1.00 43.06 733 LYS A N 1
ATOM 5800 C CA . LYS A 1 733 ? 41.610 -20.575 -15.164 1.00 43.06 733 LYS A CA 1
ATOM 5801 C C . LYS A 1 733 ? 41.162 -20.159 -16.577 1.00 43.06 733 LYS A C 1
ATOM 5803 O O . LYS A 1 733 ? 41.875 -20.487 -17.518 1.00 43.06 733 LYS A O 1
ATOM 5808 N N . GLN A 1 734 ? 40.071 -19.414 -16.762 1.00 42.91 734 GLN A N 1
ATOM 5809 C CA . GLN A 1 734 ? 39.669 -18.909 -18.095 1.00 42.91 734 GLN A CA 1
ATOM 5810 C C . GLN A 1 734 ? 40.104 -17.456 -18.383 1.00 42.91 734 GLN A C 1
ATOM 5812 O O . GLN A 1 734 ? 39.570 -16.797 -19.268 1.00 42.91 734 GLN A O 1
ATOM 5817 N N . ILE A 1 735 ? 41.107 -16.947 -17.662 1.00 38.94 735 ILE A N 1
ATOM 5818 C CA . ILE A 1 735 ? 41.627 -15.583 -17.828 1.00 38.94 735 ILE A CA 1
ATOM 5819 C C . ILE A 1 735 ? 42.878 -15.613 -18.712 1.00 38.94 735 ILE A C 1
ATOM 5821 O O . ILE A 1 735 ? 43.981 -15.689 -18.186 1.00 38.94 735 ILE A O 1
ATOM 5825 N N . HIS A 1 736 ? 42.730 -15.530 -20.036 1.00 32.94 736 HIS A N 1
ATOM 5826 C CA . HIS A 1 736 ? 43.767 -14.979 -20.922 1.00 32.94 736 HIS A CA 1
ATOM 5827 C C . HIS A 1 736 ? 43.166 -14.494 -22.250 1.00 32.94 736 HIS A C 1
ATOM 5829 O O . HIS A 1 736 ? 43.209 -15.211 -23.240 1.00 32.94 736 HIS A O 1
ATOM 5835 N N . SER A 1 737 ? 42.669 -13.256 -22.266 1.00 30.77 737 SER A N 1
ATOM 5836 C CA . SER A 1 737 ? 43.076 -12.220 -23.232 1.00 30.77 737 SER A CA 1
ATOM 5837 C C . SER A 1 737 ? 42.320 -10.920 -22.937 1.00 30.77 737 SER A C 1
ATOM 5839 O O . SER A 1 737 ? 41.096 -10.895 -22.947 1.00 30.77 737 SER A O 1
ATOM 5841 N N . ASP A 1 738 ? 43.098 -9.866 -22.692 1.00 30.48 738 ASP A N 1
ATOM 5842 C CA . ASP A 1 738 ? 42.740 -8.443 -22.731 1.00 30.48 738 ASP A CA 1
ATOM 5843 C C . ASP A 1 738 ? 42.102 -7.800 -21.484 1.00 30.48 738 ASP A C 1
ATOM 5845 O O . ASP A 1 738 ? 40.903 -7.577 -21.360 1.00 30.48 738 ASP A O 1
ATOM 5849 N N . SER A 1 739 ? 42.982 -7.380 -20.568 1.00 25.83 739 SER A N 1
ATOM 5850 C CA . SER A 1 739 ? 42.741 -6.287 -19.615 1.00 25.83 739 SER A CA 1
ATOM 5851 C C . SER A 1 739 ? 43.825 -5.215 -19.777 1.00 25.83 739 SER A C 1
ATOM 5853 O O . SER A 1 739 ? 45.007 -5.572 -19.792 1.00 25.83 739 SER A O 1
ATOM 5855 N N . PRO A 1 740 ? 43.498 -3.910 -19.775 1.00 32.38 740 PRO A N 1
ATOM 5856 C CA . PRO A 1 740 ? 44.440 -2.868 -19.389 1.00 32.38 740 PRO A CA 1
ATOM 5857 C C . PRO A 1 740 ? 44.399 -2.670 -17.865 1.00 32.38 740 PRO A C 1
ATOM 5859 O O . PRO A 1 740 ? 43.341 -2.540 -17.256 1.00 32.38 740 PRO A O 1
ATOM 5862 N N . LYS A 1 741 ? 45.584 -2.679 -17.252 1.00 32.12 741 LYS A N 1
ATOM 5863 C CA . LYS A 1 741 ? 45.843 -2.540 -15.811 1.00 32.12 741 LYS A CA 1
ATOM 5864 C C . LYS A 1 741 ? 45.737 -1.088 -15.311 1.00 32.12 741 LYS A C 1
ATOM 5866 O O . LYS A 1 741 ? 46.202 -0.182 -15.993 1.00 32.12 741 LYS A O 1
ATOM 5871 N N . GLY A 1 742 ? 45.358 -0.947 -14.032 1.00 27.89 742 GLY A N 1
ATOM 5872 C CA . GLY A 1 742 ? 45.738 0.156 -13.123 1.00 27.89 742 GLY A CA 1
ATOM 5873 C C . GLY A 1 742 ? 44.638 1.204 -12.899 1.00 27.89 742 GLY A C 1
ATOM 5874 O O . GLY A 1 742 ? 43.955 1.562 -13.840 1.00 27.89 742 GLY A O 1
ATOM 5875 N N . MET A 1 743 ? 44.381 1.764 -11.713 1.00 27.58 743 MET A N 1
ATOM 5876 C CA . MET A 1 743 ? 45.089 1.820 -10.426 1.00 27.58 743 MET A CA 1
ATOM 5877 C C . MET A 1 743 ? 44.082 2.203 -9.319 1.00 27.58 743 MET A C 1
ATOM 5879 O O . MET A 1 743 ? 43.150 2.965 -9.569 1.00 27.58 743 MET A O 1
ATOM 5883 N N . LEU A 1 744 ? 44.324 1.742 -8.087 1.00 27.09 744 LEU A N 1
ATOM 5884 C CA . LEU A 1 744 ? 43.826 2.364 -6.854 1.00 27.09 744 LEU A CA 1
ATOM 5885 C C . LEU A 1 744 ? 44.937 3.227 -6.226 1.00 27.09 744 LEU A C 1
ATOM 5887 O O . LEU A 1 744 ? 46.106 2.858 -6.295 1.00 27.09 744 LEU A O 1
ATOM 5891 N N . SER A 1 745 ? 44.481 4.315 -5.588 1.00 28.52 745 SER A N 1
ATOM 5892 C CA . SER A 1 745 ? 45.076 5.145 -4.518 1.00 28.52 745 SER A CA 1
ATOM 5893 C C . SER A 1 745 ? 46.369 5.939 -4.769 1.00 28.52 745 SER A C 1
ATOM 5895 O O . SER A 1 745 ? 47.435 5.354 -4.906 1.00 28.52 745 SER A O 1
ATOM 5897 N N . GLU A 1 746 ? 46.278 7.278 -4.699 1.00 24.97 746 GLU A N 1
ATOM 5898 C CA . GLU A 1 746 ? 46.808 8.142 -3.611 1.00 24.97 746 GLU A CA 1
ATOM 5899 C C . GLU A 1 746 ? 46.736 9.646 -3.996 1.00 24.97 746 GLU A C 1
ATOM 5901 O O . GLU A 1 746 ? 46.980 10.027 -5.138 1.00 24.97 746 GLU A O 1
ATOM 5906 N N . SER A 1 747 ? 46.408 10.511 -3.030 1.00 23.27 747 SER A N 1
ATOM 5907 C CA . SER A 1 747 ? 46.598 11.985 -3.054 1.00 23.27 747 SER A CA 1
ATOM 5908 C C . SER A 1 747 ? 47.772 12.332 -2.105 1.00 23.27 747 SER A C 1
ATOM 5910 O O . SER A 1 747 ? 48.075 11.458 -1.290 1.00 23.27 747 SER A O 1
ATOM 5912 N N . PRO A 1 748 ? 48.362 13.561 -2.011 1.00 41.56 748 PRO A N 1
ATOM 5913 C CA . PRO A 1 748 ? 48.143 14.836 -2.735 1.00 41.56 748 PRO A CA 1
ATOM 5914 C C . PRO A 1 748 ? 49.437 15.644 -3.112 1.00 41.56 748 PRO A C 1
ATOM 5916 O O . PRO A 1 748 ? 50.516 15.364 -2.601 1.00 41.56 748 PRO A O 1
ATOM 5919 N N . ARG A 1 749 ? 49.286 16.742 -3.892 1.00 22.50 749 ARG A N 1
ATOM 5920 C CA . ARG A 1 749 ? 49.924 18.101 -3.782 1.00 22.50 749 ARG A CA 1
ATOM 5921 C C . ARG A 1 749 ? 50.378 18.749 -5.115 1.00 22.50 749 ARG A C 1
ATOM 5923 O O . ARG A 1 749 ? 50.997 18.111 -5.951 1.00 22.50 749 ARG A O 1
ATOM 5930 N N . SER A 1 750 ? 50.026 20.042 -5.220 1.00 24.52 750 SER A N 1
ATOM 5931 C CA . SER A 1 750 ? 50.582 21.188 -5.984 1.00 24.52 750 SER A CA 1
ATOM 5932 C C . SER A 1 750 ? 51.638 20.946 -7.079 1.00 24.52 750 SER A C 1
ATOM 5934 O O . SER A 1 750 ? 52.744 20.527 -6.764 1.00 24.52 750 SER A O 1
ATOM 5936 N N . ASP A 1 751 ? 51.374 21.354 -8.327 1.00 23.19 751 ASP A N 1
ATOM 5937 C CA . ASP A 1 751 ? 51.773 22.672 -8.871 1.00 23.19 751 ASP A CA 1
ATOM 5938 C C . ASP A 1 751 ? 51.583 22.781 -10.403 1.00 23.19 751 ASP A C 1
ATOM 5940 O O . ASP A 1 751 ? 51.880 21.867 -11.164 1.00 23.19 751 ASP A O 1
ATOM 5944 N N . THR A 1 752 ? 51.152 23.975 -10.826 1.00 25.27 752 THR A N 1
ATOM 5945 C CA . THR A 1 752 ?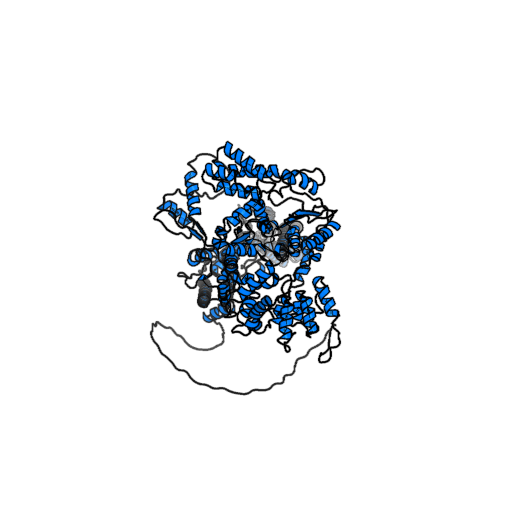 51.363 24.644 -12.132 1.00 25.27 752 THR A CA 1
ATOM 5946 C C . THR A 1 752 ? 50.882 24.018 -13.466 1.00 25.27 752 THR A C 1
ATOM 5948 O O . THR A 1 752 ? 51.383 23.019 -13.967 1.00 25.27 752 THR A O 1
ATOM 5951 N N . SER A 1 753 ? 49.963 24.757 -14.105 1.00 22.16 753 SER A N 1
ATOM 5952 C CA . SER A 1 753 ? 49.643 24.897 -15.549 1.00 22.16 753 SER A CA 1
ATOM 5953 C C . SER A 1 753 ? 50.874 24.966 -16.494 1.00 22.16 753 SER A C 1
ATOM 5955 O O . SER A 1 753 ? 51.921 25.381 -15.998 1.00 22.16 753 SER A O 1
ATOM 5957 N N . PRO A 1 754 ? 50.790 24.710 -17.839 1.00 30.38 754 PRO A N 1
ATOM 5958 C CA . PRO A 1 754 ? 49.729 25.210 -18.740 1.00 30.38 754 PRO A CA 1
ATOM 5959 C C . PRO A 1 754 ? 49.293 24.373 -19.980 1.00 30.38 754 PRO A C 1
ATOM 5961 O O . PRO A 1 754 ? 50.029 23.574 -20.541 1.00 30.38 754 PRO A O 1
ATOM 5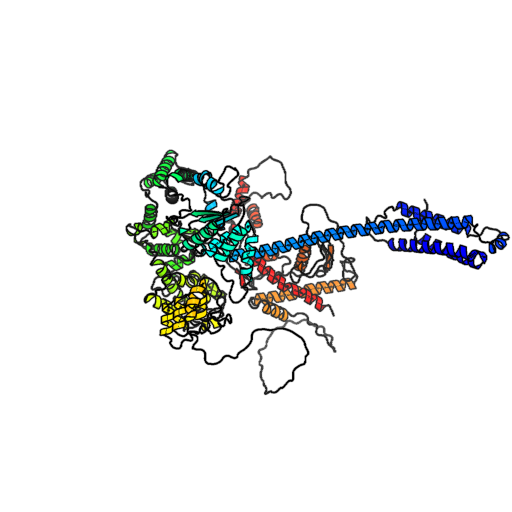964 N N . GLN A 1 755 ? 48.059 24.691 -20.399 1.00 23.53 755 GLN A N 1
ATOM 5965 C CA . GLN A 1 755 ? 47.400 24.784 -21.722 1.00 23.53 755 GLN A CA 1
ATOM 5966 C C . GLN A 1 755 ? 47.848 24.021 -23.005 1.00 23.53 755 GLN A C 1
ATOM 5968 O O . GLN A 1 755 ? 49.025 23.760 -23.239 1.00 23.53 755 GLN A O 1
ATOM 5973 N N . PRO A 1 756 ? 46.879 23.751 -23.920 1.00 26.67 756 PRO A N 1
ATOM 5974 C CA . PRO A 1 756 ? 46.980 22.766 -24.997 1.00 26.67 756 PRO A CA 1
ATOM 5975 C C . PRO A 1 756 ? 47.360 23.362 -26.366 1.00 26.67 756 PRO A C 1
ATOM 5977 O O . PRO A 1 756 ? 47.061 24.515 -26.681 1.00 26.67 756 PRO A O 1
ATOM 5980 N N . LYS A 1 757 ? 47.952 22.535 -27.241 1.00 23.30 757 LYS A N 1
ATOM 5981 C CA . LYS A 1 757 ? 48.167 22.850 -28.663 1.00 23.30 757 LYS A CA 1
ATOM 5982 C C . LYS A 1 757 ? 47.173 22.109 -29.560 1.00 23.30 757 LYS A C 1
ATOM 5984 O O . LYS A 1 757 ? 47.094 20.887 -29.559 1.00 23.30 757 LYS A O 1
ATOM 5989 N N . ARG A 1 758 ? 46.472 22.918 -30.356 1.00 24.83 758 ARG A N 1
ATOM 5990 C CA . ARG A 1 758 ? 45.636 22.590 -31.519 1.00 24.83 758 ARG A CA 1
ATOM 5991 C C . ARG A 1 758 ? 46.377 21.786 -32.599 1.00 24.83 758 ARG A C 1
ATOM 5993 O O . ARG A 1 758 ? 47.546 22.064 -32.857 1.00 24.83 758 ARG A O 1
ATOM 6000 N N . ARG A 1 759 ? 45.622 20.958 -33.333 1.00 23.28 759 ARG A N 1
ATOM 6001 C CA . ARG A 1 759 ? 45.671 20.695 -34.797 1.00 23.28 759 ARG A CA 1
ATOM 6002 C C . ARG A 1 759 ? 44.413 19.860 -35.126 1.00 23.28 759 ARG A C 1
ATOM 6004 O O . ARG A 1 759 ? 44.244 18.841 -34.478 1.00 23.28 759 ARG A O 1
ATOM 6011 N N . ALA A 1 760 ? 43.390 20.277 -35.876 1.00 24.73 760 ALA A N 1
ATOM 6012 C CA . ALA A 1 760 ? 43.219 20.990 -37.154 1.00 24.73 760 ALA A CA 1
ATOM 6013 C C . ALA A 1 760 ? 43.081 20.056 -38.376 1.00 24.73 760 ALA A C 1
ATOM 6015 O O . ALA A 1 760 ? 43.906 19.164 -38.551 1.00 24.73 760 ALA A O 1
ATOM 6016 N N . LEU A 1 761 ? 42.110 20.439 -39.228 1.00 24.83 761 LEU A N 1
ATOM 6017 C CA . LEU A 1 761 ? 41.784 20.038 -40.613 1.00 24.83 761 LEU A CA 1
ATOM 6018 C C . LEU A 1 761 ? 40.988 18.738 -40.799 1.00 24.83 761 LEU A C 1
ATOM 6020 O O . LEU A 1 761 ? 41.300 17.738 -40.170 1.00 24.83 761 LEU A O 1
ATOM 6024 N N . GLY A 1 762 ? 39.976 18.671 -41.668 1.00 25.16 762 GLY A N 1
ATOM 6025 C CA . GLY A 1 762 ? 39.398 19.602 -42.660 1.00 25.16 762 GLY A CA 1
ATOM 6026 C C . GLY A 1 762 ? 38.137 18.918 -43.229 1.00 25.16 762 GLY A C 1
ATOM 6027 O O . GLY A 1 762 ? 38.068 17.692 -43.210 1.00 25.16 762 GLY A O 1
ATOM 6028 N N . ASP A 1 763 ? 37.022 19.629 -43.386 1.00 26.52 763 ASP A N 1
ATOM 6029 C CA . ASP A 1 763 ? 36.566 20.322 -44.608 1.00 26.52 763 ASP A CA 1
ATOM 6030 C C . ASP A 1 763 ? 36.295 19.404 -45.808 1.00 26.52 763 ASP A C 1
ATOM 6032 O O . ASP A 1 763 ? 37.200 18.731 -46.291 1.00 26.52 763 ASP A O 1
ATOM 6036 N N . ASP A 1 764 ? 35.029 19.425 -46.255 1.00 25.64 764 ASP A N 1
ATOM 6037 C CA . ASP A 1 764 ? 34.536 19.503 -47.647 1.00 25.64 764 ASP A CA 1
ATOM 6038 C C . ASP A 1 764 ? 33.120 18.875 -47.730 1.00 25.64 764 ASP A C 1
ATOM 6040 O O . ASP A 1 764 ? 32.863 17.863 -47.092 1.00 25.64 764 ASP A O 1
ATOM 6044 N N . ILE A 1 765 ? 32.098 19.334 -48.465 1.00 27.77 765 ILE A N 1
ATOM 6045 C CA . ILE A 1 765 ? 31.869 20.417 -49.432 1.00 27.77 765 ILE A CA 1
ATOM 6046 C C . ILE A 1 765 ? 30.331 20.496 -49.652 1.00 27.77 765 ILE A C 1
ATOM 6048 O O . ILE A 1 765 ? 29.668 19.466 -49.664 1.00 27.77 765 ILE A O 1
ATOM 6052 N N . LYS A 1 766 ? 29.810 21.728 -49.832 1.00 23.62 766 LYS A N 1
ATOM 6053 C CA . LYS A 1 766 ? 28.680 22.231 -50.680 1.00 23.62 766 LYS A CA 1
ATOM 6054 C C . LYS A 1 766 ? 27.542 21.249 -51.058 1.00 23.62 766 LYS A C 1
ATOM 6056 O O . LYS A 1 766 ? 27.795 20.183 -51.583 1.00 23.62 766 LYS A O 1
ATOM 6061 N N . GLY A 1 767 ? 26.252 21.584 -50.989 1.00 23.16 767 GLY A N 1
ATOM 6062 C CA . GLY A 1 767 ? 25.579 22.856 -51.272 1.00 23.16 767 GLY A CA 1
ATOM 6063 C C . GLY A 1 767 ? 24.599 22.687 -52.452 1.00 23.16 767 GLY A C 1
ATOM 6064 O O . GLY A 1 767 ? 24.890 21.924 -53.363 1.00 23.16 767 GLY A O 1
ATOM 6065 N N . GLN A 1 768 ? 23.520 23.487 -52.445 1.00 23.58 768 GLN A N 1
ATOM 6066 C CA . GLN A 1 768 ? 22.484 23.713 -53.483 1.00 23.58 768 GLN A CA 1
ATOM 6067 C C . GLN A 1 768 ? 21.243 22.791 -53.497 1.00 23.58 768 GLN A C 1
ATOM 6069 O O . GLN A 1 768 ? 21.384 21.597 -53.300 1.00 23.58 768 GLN A O 1
ATOM 6074 N N . LYS A 1 769 ? 20.011 23.222 -53.832 1.00 21.80 769 LYS A N 1
ATOM 6075 C CA . LYS A 1 769 ? 19.294 24.515 -54.035 1.00 21.80 769 LYS A CA 1
ATOM 6076 C C . LYS A 1 769 ? 17.899 24.128 -54.621 1.00 21.80 769 LYS A C 1
ATOM 6078 O O . LYS A 1 769 ? 17.816 23.048 -55.194 1.00 21.80 769 LYS A O 1
ATOM 6083 N N . VAL A 1 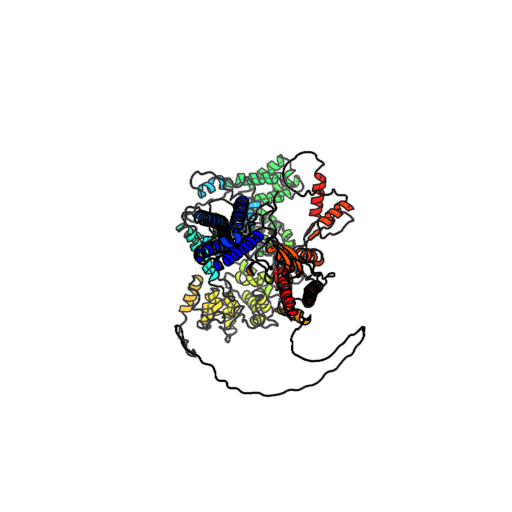770 ? 16.917 25.053 -54.621 1.00 22.80 770 VAL A N 1
ATOM 6084 C CA . VAL A 1 770 ? 15.716 25.091 -55.522 1.00 22.80 770 VAL A CA 1
ATOM 6085 C C . VAL A 1 770 ? 14.525 24.198 -55.062 1.00 22.80 770 VAL A C 1
ATOM 6087 O O . VAL A 1 770 ? 14.768 23.078 -54.649 1.00 22.80 770 VAL A O 1
ATOM 6090 N N . GLU A 1 771 ? 13.226 24.547 -55.038 1.00 22.98 771 GLU A N 1
ATOM 6091 C CA . GLU A 1 771 ? 12.389 25.696 -55.448 1.00 22.98 771 GLU A CA 1
ATOM 6092 C C . GLU A 1 771 ? 11.046 25.685 -54.680 1.00 22.98 771 GLU A C 1
ATOM 6094 O O . GLU A 1 771 ? 10.620 24.674 -54.126 1.00 22.98 771 GLU A O 1
ATOM 6099 N N . SER A 1 772 ? 10.389 26.840 -54.703 1.00 24.86 772 SER A N 1
ATOM 6100 C CA . SER A 1 772 ? 9.029 27.178 -54.269 1.00 24.86 772 SER A CA 1
ATOM 6101 C C . SER A 1 772 ? 7.949 26.871 -55.319 1.00 24.86 772 SER A C 1
ATOM 6103 O O . SER A 1 772 ? 8.241 27.016 -56.496 1.00 24.86 772 SER A O 1
ATOM 6105 N N . ASP A 1 773 ? 6.695 26.641 -54.898 1.00 24.38 773 ASP A N 1
ATOM 6106 C CA . ASP A 1 773 ? 5.467 27.216 -55.505 1.00 24.38 773 ASP A CA 1
ATOM 6107 C C . ASP A 1 773 ? 4.236 26.908 -54.612 1.00 24.38 773 ASP A C 1
ATOM 6109 O O . ASP A 1 773 ? 3.988 25.763 -54.255 1.00 24.38 773 ASP A O 1
ATOM 6113 N N . ASN A 1 774 ? 3.610 27.904 -53.970 1.00 24.59 774 ASN A N 1
ATOM 6114 C CA . ASN A 1 774 ? 2.507 28.773 -54.431 1.00 24.59 774 ASN A CA 1
ATOM 6115 C C . ASN A 1 774 ? 1.115 28.111 -54.498 1.00 24.59 774 ASN A C 1
ATOM 6117 O O . ASN A 1 774 ? 0.811 27.396 -55.443 1.00 24.59 774 ASN A O 1
ATOM 6121 N N . TYR A 1 775 ? 0.215 28.516 -53.588 1.00 23.12 775 TYR A N 1
ATOM 6122 C CA . TYR A 1 775 ? -1.213 28.715 -53.882 1.00 23.12 775 TYR A CA 1
ATOM 6123 C C . TYR A 1 775 ? -1.766 29.897 -53.053 1.00 23.12 775 TYR A C 1
ATOM 6125 O O . TYR A 1 775 ? -1.651 29.924 -51.830 1.00 23.12 775 TYR A O 1
ATOM 6133 N N . LYS A 1 776 ? -2.320 30.899 -53.757 1.00 24.45 776 LYS A N 1
ATOM 6134 C CA . LYS A 1 776 ? -2.953 32.149 -53.269 1.00 24.45 776 LYS A CA 1
ATOM 6135 C C . LYS A 1 776 ? -4.434 31.893 -52.926 1.00 24.45 776 LYS A C 1
ATOM 6137 O O . LYS A 1 776 ? -5.102 31.258 -53.731 1.00 24.45 776 LYS A O 1
ATOM 6142 N N . GLY A 1 777 ? -4.950 32.307 -51.760 1.00 22.25 777 GLY A N 1
ATOM 6143 C CA . GLY A 1 777 ? -5.704 33.566 -51.509 1.00 22.25 777 GLY A CA 1
ATOM 6144 C C . GLY A 1 777 ? -7.236 33.311 -51.461 1.00 22.25 777 GLY A C 1
ATOM 6145 O O . GLY A 1 777 ? -7.624 32.222 -51.878 1.00 22.25 777 GLY A O 1
ATOM 6146 N N . PRO A 1 778 ? -8.137 34.246 -51.056 1.00 36.72 778 PRO A N 1
ATOM 6147 C CA . PRO A 1 778 ? -7.954 35.595 -50.483 1.00 36.72 778 PRO A CA 1
ATOM 6148 C C . PRO A 1 778 ? -8.932 35.958 -49.313 1.00 36.72 778 PRO A C 1
ATOM 6150 O O . PRO A 1 778 ? -9.789 35.159 -48.949 1.00 36.72 778 PRO A O 1
ATOM 6153 N N . LEU A 1 779 ? -8.819 37.205 -48.810 1.00 25.70 779 LEU A N 1
ATOM 6154 C CA . LEU A 1 779 ? -9.862 38.128 -48.278 1.00 25.70 779 LEU A CA 1
ATOM 6155 C C . LEU A 1 779 ? -9.547 38.783 -46.918 1.00 25.70 779 LEU A C 1
ATOM 6157 O O . LEU A 1 779 ? -9.961 38.328 -45.857 1.00 25.70 779 LEU A O 1
ATOM 6161 N N . ASP A 1 780 ? -8.802 39.887 -47.019 1.00 23.30 780 ASP A N 1
ATOM 6162 C CA . ASP A 1 780 ? -9.110 41.242 -46.536 1.00 23.30 780 ASP A CA 1
ATOM 6163 C C . ASP A 1 780 ? -10.082 41.434 -45.357 1.00 23.30 780 ASP A C 1
ATOM 6165 O O . ASP A 1 780 ? -11.280 41.174 -45.439 1.00 23.30 780 ASP A O 1
ATOM 6169 N N . THR A 1 781 ? -9.609 42.148 -44.335 1.00 26.69 781 THR A N 1
ATOM 6170 C CA . THR A 1 781 ? -10.069 43.533 -44.120 1.00 26.69 781 THR A CA 1
ATOM 6171 C C . THR A 1 781 ? -9.014 44.338 -43.367 1.00 26.69 781 THR A C 1
ATOM 6173 O O . THR A 1 781 ? -8.518 43.953 -42.312 1.00 26.69 781 THR A O 1
ATOM 6176 N N . ASP A 1 782 ? -8.663 45.443 -44.007 1.00 23.48 782 ASP A N 1
ATOM 6177 C CA . ASP A 1 782 ? -7.630 46.416 -43.686 1.00 23.48 782 ASP A CA 1
ATOM 6178 C C . ASP A 1 782 ? -8.175 47.522 -42.756 1.00 23.48 782 ASP A C 1
ATOM 6180 O O . ASP A 1 782 ? -9.390 47.656 -42.614 1.00 23.48 782 ASP A O 1
ATOM 6184 N N . ILE A 1 783 ? -7.257 48.293 -42.160 1.00 25.94 783 ILE A N 1
ATOM 6185 C CA . ILE A 1 783 ? -7.320 49.627 -41.503 1.00 25.94 783 ILE A CA 1
ATOM 6186 C C . ILE A 1 783 ? -6.254 49.570 -40.388 1.00 25.94 783 ILE A C 1
ATOM 6188 O O . ILE A 1 783 ? -6.386 48.819 -39.432 1.00 25.94 783 ILE A O 1
ATOM 6192 N N . GLY A 1 784 ? -5.170 50.340 -40.357 1.00 25.03 784 GLY A N 1
ATOM 6193 C CA . GLY A 1 784 ? -4.756 51.477 -41.163 1.00 25.03 784 GLY A CA 1
ATOM 6194 C C . GLY A 1 784 ? -3.747 52.304 -40.353 1.00 25.03 784 GLY A C 1
ATOM 6195 O O . GLY A 1 784 ? -4.133 53.043 -39.458 1.00 25.03 784 GLY A O 1
ATOM 6196 N N . GLN A 1 785 ? -2.463 52.127 -40.679 1.00 24.66 785 GLN A N 1
ATOM 6197 C CA . GLN A 1 785 ? -1.353 53.099 -40.705 1.00 24.66 785 GLN A CA 1
ATOM 6198 C C . GLN A 1 785 ? -1.147 54.133 -39.572 1.00 24.66 785 GLN A C 1
ATOM 6200 O O . GLN A 1 785 ? -1.935 55.056 -39.386 1.00 24.66 785 GLN A O 1
ATOM 6205 N N . ARG A 1 786 ? 0.098 54.180 -39.065 1.00 24.50 786 ARG A N 1
ATOM 6206 C CA . ARG A 1 786 ? 1.005 55.327 -39.308 1.00 24.50 786 ARG A CA 1
ATOM 6207 C C . ARG A 1 786 ? 2.476 54.951 -39.100 1.00 24.50 786 ARG A C 1
ATOM 6209 O O . ARG A 1 786 ? 2.849 54.392 -38.077 1.00 24.50 786 ARG A O 1
ATOM 6216 N N . ALA A 1 787 ? 3.287 55.287 -40.098 1.00 25.59 787 ALA A N 1
ATOM 6217 C CA . ALA A 1 787 ? 4.731 55.103 -40.151 1.00 25.59 787 ALA A CA 1
ATOM 6218 C C . ALA A 1 787 ? 5.471 56.395 -39.766 1.00 25.59 787 ALA A C 1
ATOM 6220 O O . ALA A 1 787 ? 4.987 57.482 -40.071 1.00 25.59 787 ALA A O 1
ATOM 6221 N N . PHE A 1 788 ? 6.678 56.263 -39.210 1.00 23.92 788 PHE A N 1
ATOM 6222 C CA . PHE A 1 788 ? 7.804 57.177 -39.433 1.00 23.92 788 PHE A CA 1
ATOM 6223 C C . PHE A 1 788 ? 9.100 56.362 -39.378 1.00 23.92 788 PHE A C 1
ATOM 6225 O O . PHE A 1 788 ? 9.248 55.477 -38.539 1.00 23.92 788 PHE A O 1
ATOM 6232 N N . GLY A 1 789 ? 9.995 56.607 -40.335 1.00 22.98 789 GLY A N 1
ATOM 6233 C CA . GLY A 1 789 ? 11.172 55.783 -40.581 1.00 22.98 789 GLY A CA 1
ATOM 6234 C C . GLY A 1 789 ? 12.506 56.353 -40.092 1.00 22.98 789 GLY A C 1
ATOM 6235 O O . GLY A 1 789 ? 12.653 57.540 -39.818 1.00 22.98 789 GLY A O 1
ATOM 6236 N N . SER A 1 790 ? 13.487 55.452 -40.180 1.00 24.50 790 SER A N 1
ATOM 6237 C CA . SER A 1 790 ? 14.931 55.626 -40.405 1.00 24.50 790 SER A CA 1
ATOM 6238 C C . SER A 1 790 ? 15.907 55.844 -39.229 1.00 24.50 790 SER A C 1
ATOM 6240 O O . SER A 1 790 ? 15.886 56.847 -38.530 1.00 24.50 790 SER A O 1
ATOM 6242 N N . SER A 1 791 ? 16.875 54.912 -39.213 1.00 23.34 791 SER A N 1
ATOM 6243 C CA . SER A 1 791 ? 18.314 55.035 -38.915 1.00 23.34 791 SER A CA 1
ATOM 6244 C C . SER A 1 791 ? 18.860 54.678 -37.518 1.00 23.34 791 SER A C 1
ATOM 6246 O O . SER A 1 791 ? 18.905 55.491 -36.608 1.00 23.34 791 SER A O 1
ATOM 6248 N N . SER A 1 792 ? 19.402 53.450 -37.463 1.00 27.11 792 SER A N 1
ATOM 6249 C CA . SER A 1 792 ? 20.716 53.051 -36.919 1.00 27.11 792 SER A CA 1
ATOM 6250 C C . SER A 1 792 ? 21.108 53.437 -35.483 1.00 27.11 792 SER A C 1
ATOM 6252 O O . SER A 1 792 ? 21.663 54.508 -35.264 1.00 27.11 792 SER A O 1
ATOM 6254 N N . ALA A 1 793 ? 21.049 52.466 -34.561 1.00 26.62 793 ALA A N 1
ATOM 6255 C CA . ALA A 1 793 ? 22.228 51.777 -33.997 1.00 26.62 793 ALA A CA 1
ATOM 6256 C C . ALA A 1 793 ? 21.819 50.878 -32.806 1.00 26.62 793 ALA A C 1
ATOM 6258 O O . ALA A 1 793 ? 21.155 51.341 -31.892 1.00 26.62 793 ALA A O 1
ATOM 6259 N N . LEU A 1 794 ? 22.245 49.606 -32.850 1.00 38.97 794 LEU A N 1
ATOM 6260 C CA . LEU A 1 794 ? 22.453 48.653 -31.738 1.00 38.97 794 LEU A CA 1
ATOM 6261 C C . LEU A 1 794 ? 21.468 48.665 -30.548 1.00 38.97 794 LEU A C 1
ATOM 6263 O O . LEU A 1 794 ? 21.639 49.476 -29.652 1.00 38.97 794 LEU A O 1
ATOM 6267 N N . LEU A 1 795 ? 20.579 47.662 -30.457 1.00 25.88 795 LEU A N 1
ATOM 6268 C CA . LEU A 1 795 ? 19.995 47.122 -29.207 1.00 25.88 795 LEU A CA 1
ATOM 6269 C C . LEU A 1 795 ? 19.271 45.784 -29.503 1.00 25.88 795 LEU A C 1
ATOM 6271 O O . LEU A 1 795 ? 18.480 45.744 -30.446 1.00 25.88 795 LEU A O 1
ATOM 6275 N N . PRO A 1 796 ? 19.452 44.697 -28.724 1.00 32.28 796 PRO A N 1
ATOM 6276 C CA . PRO A 1 796 ? 18.498 43.596 -28.692 1.00 32.28 796 PRO A CA 1
ATOM 6277 C C . PRO A 1 796 ? 17.583 43.736 -27.465 1.00 32.28 796 PRO A C 1
ATOM 6279 O O . PRO A 1 796 ? 17.894 43.242 -26.385 1.00 32.28 796 PRO A O 1
ATOM 6282 N N . SER A 1 797 ? 16.432 44.387 -27.636 1.00 42.25 797 SER A N 1
ATOM 6283 C CA . SER A 1 797 ? 15.286 44.314 -26.722 1.00 42.25 797 SER A CA 1
ATOM 6284 C C . SER A 1 797 ? 14.154 43.579 -27.444 1.00 42.25 797 SER A C 1
ATOM 6286 O O . SER A 1 797 ? 13.499 44.131 -28.324 1.00 42.25 797 SER A O 1
ATOM 6288 N N . THR A 1 798 ? 13.932 42.295 -27.148 1.00 52.66 798 THR A N 1
ATOM 6289 C CA . THR A 1 798 ? 12.821 41.559 -27.779 1.00 52.66 798 THR A CA 1
ATOM 6290 C C . THR A 1 798 ? 11.705 41.322 -26.779 1.00 52.66 798 THR A C 1
ATOM 6292 O O . THR A 1 798 ? 11.858 40.510 -25.868 1.00 52.66 798 THR A O 1
ATOM 6295 N N . ILE A 1 799 ? 10.581 42.002 -26.995 1.00 61.28 799 ILE A N 1
ATOM 6296 C CA . ILE A 1 799 ? 9.282 41.708 -26.382 1.00 61.28 799 ILE A CA 1
ATOM 6297 C C . ILE A 1 799 ? 8.973 40.204 -26.576 1.00 61.28 799 ILE A C 1
ATOM 6299 O O . ILE A 1 799 ? 9.196 39.686 -27.678 1.00 61.28 799 ILE A O 1
ATOM 6303 N N . PRO A 1 800 ? 8.508 39.472 -25.545 1.00 72.81 800 PRO A N 1
ATOM 6304 C CA . PRO A 1 800 ? 8.138 38.064 -25.681 1.00 72.81 800 PRO A CA 1
ATOM 6305 C C . PRO A 1 800 ? 6.988 37.886 -26.689 1.00 72.81 800 PRO A C 1
ATOM 6307 O O . PRO A 1 800 ? 5.932 38.498 -26.540 1.00 72.81 800 PRO A O 1
ATOM 6310 N N . THR A 1 801 ? 7.177 37.061 -27.723 1.00 80.81 801 THR A N 1
ATOM 6311 C CA . THR A 1 801 ? 6.133 36.729 -28.711 1.00 80.81 801 THR A CA 1
ATOM 6312 C C . THR A 1 801 ? 5.367 35.468 -28.300 1.00 80.81 801 THR A C 1
ATOM 6314 O O . THR A 1 801 ? 5.878 34.652 -27.530 1.00 80.81 801 THR A O 1
ATOM 6317 N N . LEU A 1 802 ? 4.157 35.270 -28.841 1.00 85.38 802 LEU A N 1
ATOM 6318 C CA . LEU A 1 802 ? 3.357 34.057 -28.603 1.00 85.38 802 LEU A CA 1
ATOM 6319 C C . LEU A 1 802 ? 4.141 32.776 -28.926 1.00 85.38 802 LEU A C 1
ATOM 6321 O O . LEU A 1 802 ? 4.073 31.813 -28.171 1.00 85.38 802 LEU A O 1
ATOM 6325 N N . GLU A 1 803 ? 4.926 32.787 -30.004 1.00 84.25 803 GLU A N 1
ATOM 6326 C CA . GLU A 1 803 ? 5.787 31.667 -30.402 1.00 84.25 803 GLU A CA 1
ATOM 6327 C C . GLU A 1 803 ? 6.846 31.337 -29.342 1.00 84.25 803 GLU A C 1
ATOM 6329 O O . GLU A 1 803 ? 7.095 30.166 -29.073 1.00 84.25 803 GLU A O 1
ATOM 6334 N N . LYS A 1 804 ? 7.428 32.352 -28.687 1.00 82.56 804 LYS A N 1
ATOM 6335 C CA . LYS A 1 804 ? 8.414 32.148 -27.615 1.00 82.56 804 LYS A CA 1
ATOM 6336 C C . LYS A 1 804 ? 7.778 31.560 -26.361 1.00 82.56 804 LYS A C 1
ATOM 6338 O O . LYS A 1 804 ? 8.343 30.640 -25.779 1.00 82.56 804 LYS A O 1
ATOM 6343 N N . PHE A 1 805 ? 6.604 32.050 -25.959 1.00 88.62 805 PHE A N 1
ATOM 6344 C CA . PHE A 1 805 ? 5.884 31.458 -24.828 1.00 88.62 805 PHE A CA 1
ATOM 6345 C C . PHE A 1 805 ? 5.392 30.047 -25.140 1.00 88.62 805 PHE A C 1
ATOM 6347 O O . PHE A 1 805 ? 5.433 29.190 -24.266 1.00 88.62 805 PHE A O 1
ATOM 6354 N N . LEU A 1 806 ? 4.969 29.783 -26.377 1.00 87.88 806 LEU A N 1
ATOM 6355 C CA . LEU A 1 806 ? 4.584 28.442 -26.799 1.00 87.88 806 LEU A CA 1
ATOM 6356 C C . LEU A 1 806 ? 5.776 27.484 -26.746 1.00 87.88 806 LEU A C 1
ATOM 6358 O O . LEU A 1 806 ? 5.652 26.409 -26.167 1.00 87.88 806 LEU A O 1
ATOM 6362 N N . ALA A 1 807 ? 6.934 27.899 -27.265 1.00 84.62 807 ALA A N 1
ATOM 6363 C CA . ALA A 1 807 ? 8.167 27.125 -27.168 1.00 84.62 807 ALA A CA 1
ATOM 6364 C C . ALA A 1 807 ? 8.542 26.841 -25.705 1.00 84.62 807 ALA A C 1
ATOM 6366 O O . ALA A 1 807 ? 8.813 25.697 -25.367 1.00 84.62 807 ALA A O 1
ATOM 6367 N N . GLN A 1 808 ? 8.459 27.843 -24.822 1.00 84.62 808 GLN A N 1
ATOM 6368 C CA . GLN A 1 808 ? 8.735 27.679 -23.392 1.00 84.62 808 GLN A CA 1
ATOM 6369 C C . GLN A 1 808 ? 7.763 26.701 -22.708 1.00 84.62 808 GLN A C 1
ATOM 6371 O O . GLN A 1 808 ? 8.185 25.859 -21.919 1.00 84.62 808 GLN A O 1
ATOM 6376 N N . VAL A 1 809 ? 6.461 26.793 -23.001 1.00 86.56 809 VAL A N 1
ATOM 6377 C CA . VAL A 1 809 ? 5.449 25.872 -22.453 1.00 86.56 809 VAL A CA 1
ATOM 6378 C C . VAL A 1 809 ? 5.705 24.445 -22.933 1.00 86.56 809 VAL A C 1
ATOM 6380 O O . VAL A 1 809 ? 5.623 23.520 -22.134 1.00 86.56 809 VAL A O 1
ATOM 6383 N N . MET A 1 810 ? 6.033 24.266 -24.213 1.00 84.75 810 MET A N 1
ATOM 6384 C CA . MET A 1 810 ? 6.303 22.950 -24.794 1.00 84.75 810 MET A CA 1
ATOM 6385 C C . MET A 1 810 ? 7.650 22.363 -24.352 1.00 84.75 810 MET A C 1
ATOM 6387 O O . MET A 1 810 ? 7.771 21.148 -24.262 1.00 84.75 810 MET A O 1
ATOM 6391 N N . GLU A 1 811 ? 8.647 23.194 -24.049 1.00 84.88 811 GLU A N 1
ATOM 6392 C CA . GLU A 1 811 ? 9.928 22.754 -23.484 1.00 84.88 811 GLU A CA 1
ATOM 6393 C C . GLU A 1 811 ? 9.758 22.261 -22.041 1.00 84.88 811 GLU A C 1
ATOM 6395 O O . GLU A 1 811 ? 10.258 21.195 -21.687 1.00 84.88 811 GLU A O 1
ATOM 6400 N N . LEU A 1 812 ? 9.007 23.005 -21.220 1.00 81.06 812 LEU A N 1
ATOM 6401 C CA . LEU A 1 812 ? 8.731 22.636 -19.828 1.00 81.06 812 LEU A CA 1
ATOM 6402 C C . LEU A 1 812 ? 7.747 21.467 -19.715 1.00 81.06 812 LEU A C 1
ATOM 6404 O O . LEU A 1 812 ? 7.892 20.619 -18.835 1.00 81.06 812 LEU A O 1
ATOM 6408 N N . TYR A 1 813 ? 6.762 21.407 -20.613 1.00 88.12 813 TYR A N 1
ATOM 6409 C CA . TYR A 1 813 ? 5.710 20.393 -20.612 1.00 88.12 813 TYR A CA 1
ATOM 6410 C C . TYR A 1 813 ? 5.530 19.774 -22.009 1.00 88.12 813 TYR A C 1
ATOM 6412 O O . TYR A 1 813 ? 4.521 20.024 -22.675 1.00 88.12 813 TYR A O 1
ATOM 6420 N N . PRO A 1 814 ? 6.458 18.902 -22.454 1.00 81.06 814 PRO A N 1
ATOM 6421 C CA . PRO A 1 814 ? 6.424 18.312 -23.799 1.00 81.06 814 PRO A CA 1
ATOM 6422 C C . PRO A 1 814 ? 5.206 17.424 -24.075 1.00 81.06 814 PRO A C 1
ATOM 6424 O O . PRO A 1 814 ? 4.903 17.118 -25.225 1.00 81.06 814 PRO A O 1
ATOM 6427 N N . ARG A 1 815 ? 4.524 16.975 -23.014 1.00 75.00 815 ARG A N 1
ATOM 6428 C CA . ARG A 1 815 ? 3.353 16.085 -23.063 1.00 75.00 815 ARG A CA 1
ATOM 6429 C C . ARG A 1 815 ? 2.018 16.836 -23.022 1.00 75.00 815 ARG A C 1
ATOM 6431 O O . ARG A 1 815 ? 0.971 16.195 -23.047 1.00 75.00 815 ARG A O 1
ATOM 6438 N N . LEU A 1 816 ? 2.046 18.165 -22.919 1.00 84.81 816 LEU A N 1
ATOM 6439 C CA . LEU A 1 816 ? 0.841 18.977 -22.825 1.00 84.81 816 LEU A CA 1
ATOM 6440 C C . LEU A 1 816 ? 0.106 19.000 -24.172 1.00 84.81 816 LEU A C 1
ATOM 6442 O O . LEU A 1 816 ? 0.721 19.150 -25.227 1.00 84.81 816 LEU A O 1
ATOM 6446 N N . GLU A 1 817 ? -1.220 18.872 -24.139 1.00 84.00 817 GLU A N 1
ATOM 6447 C CA . GLU A 1 817 ? -2.042 18.887 -25.350 1.00 84.00 817 GLU A CA 1
ATOM 6448 C C . GLU A 1 817 ? -1.848 20.215 -26.126 1.00 84.00 817 GLU A C 1
ATOM 6450 O O . GLU A 1 817 ? -1.840 21.282 -25.501 1.00 84.00 817 GLU A O 1
ATOM 6455 N N . PRO A 1 818 ? -1.673 20.191 -27.466 1.00 83.81 818 PRO A N 1
ATOM 6456 C CA . PRO A 1 818 ? -1.316 21.380 -28.243 1.00 83.81 818 PRO A CA 1
ATOM 6457 C C . PRO A 1 818 ? -2.263 22.577 -28.085 1.00 83.81 818 PRO A C 1
ATOM 6459 O O . PRO A 1 818 ? -1.792 23.715 -28.005 1.00 83.81 818 PRO A O 1
ATOM 6462 N N . THR A 1 819 ? -3.582 22.364 -28.008 1.00 83.19 819 THR A N 1
ATOM 6463 C CA . THR A 1 819 ? -4.539 23.468 -27.821 1.00 83.19 819 THR A CA 1
ATOM 6464 C C . THR A 1 819 ? -4.457 24.072 -26.418 1.00 83.19 819 THR A C 1
ATOM 6466 O O . THR A 1 819 ? -4.564 25.293 -26.264 1.00 83.19 819 THR A O 1
ATOM 6469 N N . LEU A 1 820 ? -4.197 23.255 -25.394 1.00 87.19 820 LEU A N 1
ATOM 6470 C CA . LEU A 1 820 ? -3.942 23.726 -24.036 1.00 87.19 820 LEU A CA 1
ATOM 6471 C C . LEU A 1 820 ? -2.597 24.458 -23.937 1.00 87.19 820 LEU A C 1
ATOM 6473 O O . LEU A 1 820 ? -2.542 25.531 -23.336 1.00 87.19 820 LEU A O 1
ATOM 6477 N N . ALA A 1 821 ? -1.540 23.949 -24.572 1.00 88.44 821 ALA A N 1
ATOM 6478 C CA . ALA A 1 821 ? -0.241 24.619 -24.639 1.00 88.44 821 ALA A CA 1
ATOM 6479 C C . ALA A 1 821 ? -0.354 25.997 -25.308 1.00 88.44 821 ALA A C 1
ATOM 6481 O O . ALA A 1 821 ? 0.119 27.001 -24.769 1.00 88.44 821 ALA A O 1
ATOM 6482 N N . GLN A 1 822 ? -1.074 26.070 -26.431 1.00 88.12 822 GLN A N 1
ATOM 6483 C CA . GLN A 1 822 ? -1.365 27.322 -27.123 1.00 88.12 822 GLN A CA 1
ATOM 6484 C C . GLN A 1 822 ? -2.179 28.286 -26.253 1.00 88.12 822 GLN A C 1
ATOM 6486 O O . GLN A 1 822 ? -1.868 29.478 -26.204 1.00 88.12 822 GLN A O 1
ATOM 6491 N N . ARG A 1 823 ? -3.182 27.792 -25.517 1.00 88.50 823 ARG A N 1
ATOM 6492 C CA . ARG A 1 823 ? -3.959 28.609 -24.575 1.00 88.50 823 ARG A CA 1
ATOM 6493 C C . ARG A 1 823 ? -3.096 29.153 -23.443 1.00 88.50 823 ARG A C 1
ATOM 6495 O O . ARG A 1 823 ? -3.193 30.335 -23.125 1.00 88.50 823 ARG A O 1
ATOM 6502 N N . LEU A 1 824 ? -2.262 28.320 -22.826 1.00 89.88 824 LEU A N 1
ATOM 6503 C CA . LEU A 1 824 ? -1.371 28.762 -21.756 1.00 89.88 824 LEU A CA 1
ATOM 6504 C C . LEU A 1 824 ? -0.390 29.817 -22.264 1.00 89.88 824 LEU A C 1
ATOM 6506 O O . LEU A 1 824 ? -0.214 30.831 -21.594 1.00 89.88 824 LEU A O 1
ATOM 6510 N N . ALA A 1 825 ? 0.170 29.638 -23.463 1.00 89.50 825 ALA A N 1
ATOM 6511 C CA . ALA A 1 825 ? 1.042 30.624 -24.096 1.00 89.50 825 ALA A CA 1
ATOM 6512 C C . ALA A 1 825 ? 0.321 31.959 -24.366 1.00 89.50 825 ALA A C 1
ATOM 6514 O O . ALA A 1 825 ? 0.855 33.023 -24.053 1.00 89.50 825 ALA A O 1
ATOM 6515 N N . GLN A 1 826 ? -0.922 31.922 -24.862 1.00 88.81 826 GLN A N 1
ATOM 6516 C CA . GLN A 1 826 ? -1.754 33.121 -25.034 1.00 88.81 826 GLN A CA 1
ATOM 6517 C C . GLN A 1 826 ? -2.029 33.828 -23.702 1.00 88.81 826 GLN A C 1
ATOM 6519 O O . GLN A 1 826 ? -1.976 35.057 -23.632 1.00 88.81 826 GLN A O 1
ATOM 6524 N N . GLU A 1 827 ? -2.288 33.076 -22.632 1.00 89.69 827 GLU A N 1
ATOM 6525 C CA . GLU A 1 827 ? -2.462 33.667 -21.307 1.00 89.69 827 GLU A CA 1
ATOM 6526 C C . GLU A 1 827 ? -1.160 34.238 -20.743 1.00 89.69 827 GLU A C 1
ATOM 6528 O O . GLU A 1 827 ? -1.209 35.268 -20.072 1.00 89.69 827 GLU A O 1
ATOM 6533 N N . GLN A 1 828 ? 0.008 33.666 -21.055 1.00 88.88 828 GLN A N 1
ATOM 6534 C CA . GLN A 1 828 ? 1.287 34.296 -20.706 1.00 88.88 828 GLN A CA 1
ATOM 6535 C C . GLN A 1 828 ? 1.492 35.630 -21.432 1.00 88.88 828 GLN A C 1
ATOM 6537 O O . GLN A 1 828 ? 1.879 36.606 -20.786 1.00 88.88 828 GLN A O 1
ATOM 6542 N N . CYS A 1 829 ? 1.135 35.730 -22.720 1.00 88.19 829 CYS A N 1
ATOM 6543 C CA . CYS A 1 829 ? 1.122 37.014 -23.432 1.00 88.19 829 CYS A CA 1
ATOM 6544 C C . CYS A 1 829 ? 0.213 38.034 -22.730 1.00 88.19 829 CYS A C 1
ATOM 6546 O O . CYS A 1 829 ? 0.656 39.132 -22.399 1.00 88.19 829 CYS A O 1
ATOM 6548 N N . ARG A 1 830 ? -1.034 37.655 -22.415 1.00 88.12 830 ARG A N 1
ATOM 6549 C CA . ARG A 1 830 ? -1.998 38.542 -21.734 1.00 88.12 830 ARG A CA 1
ATOM 6550 C C . ARG A 1 830 ? -1.528 38.959 -20.339 1.00 88.12 830 ARG A C 1
ATOM 6552 O O . ARG A 1 830 ? -1.769 40.093 -19.918 1.00 88.12 830 ARG A O 1
ATOM 6559 N N . ARG A 1 831 ? -0.873 38.058 -19.596 1.00 90.56 831 ARG A N 1
ATOM 6560 C CA . ARG A 1 831 ? -0.255 38.363 -18.294 1.00 90.56 831 ARG A CA 1
ATOM 6561 C C . ARG A 1 831 ? 0.856 39.391 -18.455 1.00 90.56 831 ARG A C 1
ATOM 6563 O O . ARG A 1 831 ? 0.826 40.397 -17.748 1.00 90.56 831 ARG A O 1
ATOM 6570 N N . TYR A 1 832 ? 1.773 39.164 -19.394 1.00 90.56 832 TYR A N 1
ATOM 6571 C CA . TYR A 1 832 ? 2.876 40.073 -19.692 1.00 90.56 832 TYR A CA 1
ATOM 6572 C C . TYR A 1 832 ? 2.362 41.464 -20.083 1.00 90.56 832 TYR A C 1
ATOM 6574 O O . TYR A 1 832 ? 2.725 42.444 -19.438 1.00 90.56 832 TYR A O 1
ATOM 6582 N N . GLU A 1 833 ? 1.443 41.554 -21.048 1.00 87.69 833 GLU A N 1
ATOM 6583 C CA . GLU A 1 833 ? 0.852 42.820 -21.506 1.00 87.69 833 GLU A CA 1
ATOM 6584 C C . GLU A 1 833 ? 0.160 43.581 -20.371 1.00 87.69 833 GLU A C 1
ATOM 6586 O O . GLU A 1 833 ? 0.350 44.788 -20.216 1.00 87.69 833 GLU A O 1
ATOM 6591 N N . ARG A 1 834 ? -0.615 42.884 -19.530 1.00 90.62 834 ARG A N 1
ATOM 6592 C CA . ARG A 1 834 ? -1.301 43.506 -18.390 1.00 90.62 834 ARG A CA 1
ATOM 6593 C C . ARG A 1 834 ? -0.308 44.057 -17.370 1.00 90.62 834 ARG A C 1
ATOM 6595 O O . ARG A 1 834 ? -0.484 45.177 -16.897 1.00 90.62 834 ARG A O 1
ATOM 6602 N N . LEU A 1 835 ? 0.693 43.265 -16.993 1.00 90.38 835 LEU A N 1
ATOM 6603 C CA . LEU A 1 835 ? 1.690 43.634 -15.986 1.00 90.38 835 LEU A CA 1
ATOM 6604 C C . LEU A 1 835 ? 2.600 44.764 -16.493 1.00 90.38 835 LEU A C 1
ATOM 6606 O O . LEU A 1 835 ? 2.804 45.749 -15.782 1.00 90.38 835 LEU A O 1
ATOM 6610 N N . ALA A 1 836 ? 3.057 44.680 -17.744 1.00 87.06 836 ALA A N 1
ATOM 6611 C CA . ALA A 1 836 ? 3.805 45.743 -18.410 1.00 87.06 836 ALA A CA 1
ATOM 6612 C C . ALA A 1 836 ? 2.971 47.030 -18.527 1.00 87.06 836 ALA A C 1
ATOM 6614 O O . ALA A 1 836 ? 3.454 48.110 -18.190 1.00 87.06 836 ALA A O 1
ATOM 6615 N N . GLY A 1 837 ? 1.692 46.918 -18.902 1.00 85.94 837 GLY A N 1
ATOM 6616 C CA . GLY A 1 837 ? 0.769 48.049 -18.990 1.00 85.94 837 GLY A CA 1
ATOM 6617 C C . GLY A 1 837 ? 0.500 48.724 -17.642 1.00 85.94 837 GLY A C 1
ATOM 6618 O O . GLY A 1 837 ? 0.468 49.952 -17.570 1.00 85.94 837 GLY A O 1
ATOM 6619 N N . MET A 1 838 ? 0.362 47.959 -16.551 1.00 86.88 838 MET A N 1
ATOM 6620 C CA . MET A 1 838 ? 0.236 48.523 -15.196 1.00 86.88 838 MET A CA 1
ATOM 6621 C C . MET A 1 838 ? 1.491 49.304 -14.794 1.00 86.88 838 MET A C 1
ATOM 6623 O O . MET A 1 838 ? 1.376 50.410 -14.267 1.00 86.88 838 MET A O 1
ATOM 6627 N N . ARG A 1 839 ? 2.679 48.780 -15.110 1.00 86.44 839 ARG A N 1
ATOM 6628 C CA . ARG A 1 839 ? 3.956 49.454 -14.841 1.00 86.44 839 ARG A CA 1
ATOM 6629 C C . ARG A 1 839 ? 4.136 50.722 -15.670 1.00 86.44 839 ARG A C 1
ATOM 6631 O O . ARG A 1 839 ? 4.519 51.752 -15.122 1.00 86.44 839 ARG A O 1
ATOM 6638 N N . GLN A 1 840 ? 3.819 50.673 -16.963 1.00 84.44 840 GLN A N 1
ATOM 6639 C CA . GLN A 1 840 ? 3.889 51.835 -17.851 1.00 84.44 840 GLN A CA 1
ATOM 6640 C C . GLN A 1 840 ? 2.912 52.929 -17.409 1.00 84.44 840 GLN A C 1
ATOM 6642 O O . GLN A 1 840 ? 3.273 54.104 -17.357 1.00 84.44 840 GLN A O 1
ATOM 6647 N N . LYS A 1 841 ? 1.688 52.546 -17.032 1.00 86.50 841 LYS A N 1
ATOM 6648 C CA . LYS A 1 841 ? 0.697 53.477 -16.495 1.00 86.50 841 LYS A CA 1
ATOM 6649 C C . LYS A 1 841 ? 1.171 54.116 -15.190 1.00 86.50 841 LYS A C 1
ATOM 6651 O O . LYS A 1 841 ? 1.055 55.326 -15.051 1.00 86.50 841 LYS A O 1
ATOM 6656 N N . HIS A 1 842 ? 1.744 53.336 -14.274 1.00 86.19 842 HIS A N 1
ATOM 6657 C CA . HIS A 1 842 ? 2.309 53.868 -13.035 1.00 86.19 842 HIS A CA 1
ATOM 6658 C C . HIS A 1 842 ? 3.452 54.862 -13.302 1.00 86.19 842 HIS A C 1
ATOM 6660 O O . HIS A 1 842 ? 3.456 55.952 -12.735 1.00 86.19 842 HIS A O 1
ATOM 6666 N N . ALA A 1 843 ? 4.367 54.542 -14.224 1.00 82.69 843 ALA A N 1
ATOM 6667 C CA . ALA A 1 843 ? 5.428 55.459 -14.642 1.00 82.69 843 ALA A CA 1
ATOM 6668 C C . ALA A 1 843 ? 4.862 56.772 -15.217 1.00 82.69 843 ALA A C 1
ATOM 6670 O O . ALA A 1 843 ? 5.334 57.855 -14.875 1.00 82.69 843 ALA A O 1
ATOM 6671 N N . GLN A 1 844 ? 3.804 56.695 -16.030 1.00 82.88 844 GLN A N 1
ATOM 6672 C CA . GLN A 1 844 ? 3.129 57.877 -16.566 1.00 82.88 844 GLN A CA 1
ATOM 6673 C C . GLN A 1 844 ? 2.400 58.684 -15.479 1.00 82.88 844 GLN A C 1
ATOM 6675 O O . GLN A 1 844 ? 2.449 59.912 -15.499 1.00 82.88 844 GLN A O 1
ATOM 6680 N N . ASP A 1 845 ? 1.755 58.020 -14.517 1.00 84.12 845 ASP A N 1
ATOM 6681 C CA . ASP A 1 845 ? 1.092 58.665 -13.378 1.00 84.12 845 ASP A CA 1
ATOM 6682 C C . ASP A 1 845 ? 2.109 59.369 -12.457 1.00 84.12 845 ASP A C 1
ATOM 6684 O O . ASP A 1 845 ? 1.797 60.414 -11.885 1.00 84.12 845 ASP A O 1
ATOM 6688 N N . ILE A 1 846 ? 3.338 58.850 -12.341 1.00 82.94 846 ILE A N 1
ATOM 6689 C CA . ILE A 1 846 ? 4.453 59.528 -11.657 1.00 82.94 846 ILE A CA 1
ATOM 6690 C C . ILE A 1 846 ? 4.863 60.794 -12.415 1.00 82.94 846 ILE A C 1
ATOM 6692 O O . ILE A 1 846 ? 4.938 61.862 -11.807 1.00 82.94 846 ILE A O 1
ATOM 6696 N N . ILE A 1 847 ? 5.081 60.692 -13.732 1.00 83.50 847 ILE A N 1
ATOM 6697 C CA . ILE A 1 847 ? 5.456 61.830 -14.592 1.00 83.50 847 ILE A CA 1
ATOM 6698 C C . ILE A 1 847 ? 4.379 62.926 -14.552 1.00 83.50 847 ILE A C 1
ATOM 6700 O O . ILE A 1 847 ? 4.695 64.112 -14.523 1.00 83.50 847 ILE A O 1
ATOM 6704 N N . ASN A 1 848 ? 3.106 62.533 -14.499 1.00 83.19 848 ASN A N 1
ATOM 6705 C CA . ASN A 1 848 ? 1.965 63.446 -14.444 1.00 83.19 848 ASN A CA 1
ATOM 6706 C C . ASN A 1 848 ? 1.630 63.932 -13.017 1.00 83.19 848 ASN A C 1
ATOM 6708 O O . ASN A 1 848 ? 0.623 64.615 -12.833 1.00 83.19 848 ASN A O 1
ATOM 6712 N N . HIS A 1 849 ? 2.433 63.574 -12.004 1.00 80.00 849 HIS A N 1
ATOM 6713 C CA . HIS A 1 849 ? 2.204 63.873 -10.581 1.00 80.00 849 HIS A CA 1
ATOM 6714 C C . HIS A 1 849 ? 0.827 63.432 -10.039 1.00 80.00 849 HIS A C 1
ATOM 6716 O O . HIS A 1 849 ? 0.313 63.995 -9.073 1.00 80.00 849 HIS A O 1
ATOM 6722 N N . SER A 1 850 ? 0.227 62.400 -10.635 1.00 81.88 850 SER A N 1
ATOM 6723 C CA . SER A 1 850 ? -1.096 61.865 -10.291 1.00 81.88 850 SER A CA 1
ATOM 6724 C C . SER A 1 850 ? -1.049 60.455 -9.688 1.00 81.88 850 SER A C 1
ATOM 6726 O O . SER A 1 850 ? -2.086 59.793 -9.591 1.00 81.88 850 SER A O 1
ATOM 6728 N N . CYS A 1 851 ? 0.135 59.975 -9.285 1.00 81.56 851 CYS A N 1
ATOM 6729 C CA . CYS A 1 851 ? 0.303 58.650 -8.688 1.00 81.56 851 CYS A CA 1
ATOM 6730 C C . CYS A 1 851 ? -0.545 58.488 -7.414 1.00 81.56 851 CYS A C 1
ATOM 6732 O O . CYS A 1 851 ? -0.408 59.226 -6.436 1.00 81.56 851 CYS A O 1
ATOM 6734 N N . ARG A 1 852 ? -1.407 57.465 -7.419 1.00 76.50 852 ARG A N 1
ATOM 6735 C CA . ARG A 1 852 ? -2.353 57.168 -6.331 1.00 76.50 852 ARG A CA 1
ATOM 6736 C C . ARG A 1 852 ? -1.674 56.681 -5.050 1.00 76.50 852 ARG A C 1
ATOM 6738 O O . ARG A 1 852 ? -2.254 56.827 -3.976 1.00 76.50 852 ARG A O 1
ATOM 6745 N N . SER A 1 853 ? -0.465 56.129 -5.152 1.00 78.00 853 SER A N 1
ATOM 6746 C CA . SER A 1 853 ? 0.312 55.642 -4.006 1.00 78.00 853 SER A CA 1
ATOM 6747 C C . SER A 1 853 ? 0.991 56.763 -3.216 1.00 78.00 853 SER A C 1
ATOM 6749 O O . SER A 1 853 ? 1.315 56.566 -2.041 1.00 78.00 853 SER A O 1
ATOM 6751 N N . ALA A 1 854 ? 1.145 57.951 -3.820 1.00 75.50 854 ALA A N 1
ATOM 6752 C CA . ALA A 1 854 ? 1.679 59.171 -3.210 1.00 75.50 854 ALA A CA 1
ATOM 6753 C C . ALA A 1 854 ? 2.902 58.903 -2.304 1.00 75.50 854 ALA A C 1
ATOM 6755 O O . ALA A 1 854 ? 3.932 58.442 -2.782 1.00 75.50 854 ALA A O 1
ATOM 6756 N N . ARG A 1 855 ? 2.781 59.136 -0.988 1.00 71.12 855 ARG A N 1
ATOM 6757 C CA . ARG A 1 855 ? 3.858 58.968 0.010 1.00 71.12 855 ARG A CA 1
ATOM 6758 C C . ARG A 1 855 ? 4.373 57.533 0.211 1.00 71.12 855 ARG A C 1
ATOM 6760 O O . ARG A 1 855 ? 5.353 57.366 0.917 1.00 71.12 855 ARG A O 1
ATOM 6767 N N . HIS A 1 856 ? 3.707 56.522 -0.347 1.00 75.81 856 HIS A N 1
ATOM 6768 C CA . HIS A 1 856 ? 4.152 55.121 -0.302 1.00 75.81 856 HIS A CA 1
ATOM 6769 C C . HIS A 1 856 ? 4.656 54.629 -1.671 1.00 75.81 856 HIS A C 1
ATOM 6771 O O . HIS A 1 856 ? 4.941 53.445 -1.810 1.00 75.81 856 HIS A O 1
ATOM 6777 N N . CYS A 1 857 ? 4.708 55.503 -2.687 1.00 81.31 857 CYS A N 1
ATOM 6778 C CA . CYS A 1 857 ? 5.195 55.164 -4.022 1.00 81.31 857 CYS A CA 1
ATOM 6779 C C . CYS A 1 857 ? 6.706 54.907 -3.982 1.00 81.31 857 CYS A C 1
ATOM 6781 O O . CYS A 1 857 ? 7.480 55.840 -3.759 1.00 81.31 857 CYS A O 1
ATOM 6783 N N . ILE A 1 858 ? 7.139 53.678 -4.267 1.00 77.88 858 ILE A N 1
ATOM 6784 C CA . ILE A 1 858 ? 8.549 53.262 -4.171 1.00 77.88 858 ILE A CA 1
ATOM 6785 C C . ILE A 1 858 ? 9.423 54.105 -5.109 1.00 77.88 858 ILE A C 1
ATOM 6787 O O . ILE A 1 858 ? 10.500 54.561 -4.735 1.00 77.88 858 ILE A O 1
ATOM 6791 N N . ALA A 1 859 ? 8.927 54.394 -6.315 1.00 74.00 859 ALA A N 1
ATOM 6792 C CA . ALA A 1 859 ? 9.646 55.194 -7.309 1.00 74.00 859 ALA A CA 1
ATOM 6793 C C . ALA A 1 859 ? 9.770 56.692 -6.952 1.00 74.00 859 ALA A C 1
ATOM 6795 O O . ALA A 1 859 ? 10.580 57.392 -7.552 1.00 74.00 859 ALA A O 1
ATOM 6796 N N . LEU A 1 860 ? 8.992 57.185 -5.979 1.00 77.50 860 LEU A N 1
ATOM 6797 C CA . LEU A 1 860 ? 9.070 58.556 -5.454 1.00 77.50 860 LEU A CA 1
ATOM 6798 C C . LEU A 1 860 ? 9.777 58.611 -4.085 1.00 77.50 860 LEU A C 1
ATOM 6800 O O . LEU A 1 860 ? 9.733 59.643 -3.420 1.00 77.50 860 LEU A O 1
ATOM 6804 N N . GLY A 1 861 ? 10.414 57.511 -3.660 1.00 68.94 861 GLY A N 1
ATOM 6805 C CA . GLY A 1 861 ? 11.080 57.404 -2.358 1.00 68.94 861 GLY A CA 1
ATOM 6806 C C . GLY A 1 861 ? 10.120 57.213 -1.180 1.00 68.94 861 GLY A C 1
ATOM 6807 O O . GLY A 1 861 ? 10.452 57.591 -0.062 1.00 68.94 861 GLY A O 1
ATOM 6808 N N . GLY A 1 862 ? 8.914 56.690 -1.423 1.00 69.06 862 GLY A N 1
ATOM 6809 C CA . GLY A 1 862 ? 7.928 56.415 -0.383 1.00 69.06 862 GLY A CA 1
ATOM 6810 C C . GLY A 1 862 ? 8.258 55.168 0.440 1.00 69.06 862 GLY A C 1
ATOM 6811 O O . GLY A 1 862 ? 8.558 54.118 -0.124 1.00 69.06 862 GLY A O 1
ATOM 6812 N N . ASP A 1 863 ? 8.142 55.283 1.764 1.00 61.28 863 ASP A N 1
ATOM 6813 C CA . ASP A 1 863 ? 8.440 54.211 2.720 1.00 61.28 863 ASP A CA 1
ATOM 6814 C C . ASP A 1 863 ? 7.184 53.458 3.192 1.00 61.28 863 ASP A C 1
ATOM 6816 O O . ASP A 1 863 ? 6.052 53.953 3.154 1.00 61.28 863 ASP A O 1
ATOM 6820 N N . ALA A 1 864 ? 7.394 52.231 3.670 1.00 66.19 864 ALA A N 1
ATOM 6821 C CA . ALA A 1 864 ? 6.353 51.393 4.247 1.00 66.19 864 ALA A CA 1
ATOM 6822 C C . ALA A 1 864 ? 5.913 51.884 5.637 1.00 66.19 864 ALA A C 1
ATOM 6824 O O . ALA A 1 864 ? 6.739 52.145 6.508 1.00 66.19 864 ALA A O 1
ATOM 6825 N N . ALA A 1 865 ? 4.604 51.944 5.884 1.00 61.97 865 ALA A N 1
ATOM 6826 C CA . ALA A 1 865 ? 4.041 52.293 7.184 1.00 61.97 865 ALA A CA 1
ATOM 6827 C C . ALA A 1 865 ? 3.795 51.031 8.034 1.00 61.97 865 ALA A C 1
ATOM 6829 O O . ALA A 1 865 ? 2.949 50.197 7.695 1.00 61.97 865 ALA A O 1
ATOM 6830 N N . SER A 1 866 ? 4.501 50.896 9.160 1.00 55.12 866 SER A N 1
ATOM 6831 C CA . SER A 1 866 ? 4.204 49.874 10.176 1.00 55.12 866 SER A CA 1
ATOM 6832 C C . SER A 1 866 ? 2.837 50.135 10.804 1.00 55.12 866 SER A C 1
ATOM 6834 O O . SER A 1 866 ? 2.488 51.273 11.118 1.00 55.12 866 SER A O 1
ATOM 6836 N N . THR A 1 867 ? 2.038 49.086 10.996 1.00 44.41 867 THR A N 1
ATOM 6837 C CA . THR A 1 867 ? 0.683 49.235 11.547 1.00 44.41 867 THR A CA 1
ATOM 6838 C C . THR A 1 867 ? 0.565 48.655 12.957 1.00 44.41 867 THR A C 1
ATOM 6840 O O . THR A 1 867 ? 1.052 47.545 13.157 1.00 44.41 867 THR A O 1
ATOM 6843 N N . PRO A 1 868 ? -0.125 49.317 13.907 1.00 39.44 868 PRO A N 1
ATOM 6844 C CA . PRO A 1 868 ? -0.243 48.825 15.281 1.00 39.44 868 PRO A CA 1
ATOM 6845 C C . PRO A 1 868 ? -1.111 47.556 15.386 1.00 39.44 868 PRO A C 1
ATOM 6847 O O . PRO A 1 868 ? -2.133 47.423 14.700 1.00 39.44 868 PRO A O 1
ATOM 6850 N N . HIS A 1 869 ? -0.688 46.626 16.249 1.00 38.69 869 HIS A N 1
ATOM 6851 C CA . HIS A 1 869 ? -1.359 45.355 16.546 1.00 38.69 869 HIS A CA 1
ATOM 6852 C C . HIS A 1 869 ? -2.644 45.561 17.374 1.00 38.69 869 HIS A C 1
ATOM 6854 O O . HIS A 1 869 ? -2.685 46.380 18.287 1.00 38.69 869 HIS A O 1
ATOM 6860 N N . ARG A 1 870 ? -3.698 44.784 17.082 1.00 30.84 870 ARG A N 1
ATOM 6861 C CA . ARG A 1 870 ? -4.919 44.673 17.904 1.00 30.84 870 ARG A CA 1
ATOM 6862 C C . ARG A 1 870 ? -4.839 43.359 18.702 1.00 30.84 870 ARG A C 1
ATOM 6864 O O . ARG A 1 870 ? -4.530 42.345 18.075 1.00 30.84 870 ARG A O 1
ATOM 6871 N N . PRO A 1 871 ? -5.099 43.329 20.022 1.00 39.78 871 PRO A N 1
ATOM 6872 C CA . PRO A 1 871 ? -4.940 42.112 20.810 1.00 39.78 871 PRO A CA 1
ATOM 6873 C C . PRO A 1 871 ? -6.208 41.251 20.728 1.00 39.78 871 PRO A C 1
ATOM 6875 O O . PRO A 1 871 ? -7.248 41.673 21.215 1.00 39.78 871 PRO A O 1
ATOM 6878 N N . GLU A 1 872 ? -6.129 40.071 20.101 1.00 29.70 872 GLU A N 1
ATOM 6879 C CA . GLU A 1 872 ? -6.916 38.874 20.459 1.00 29.70 872 GLU A CA 1
ATOM 6880 C C . GLU A 1 872 ? -6.442 37.622 19.673 1.00 29.70 872 GLU A C 1
ATOM 6882 O O . GLU A 1 872 ? -6.435 37.600 18.444 1.00 29.70 872 GLU A O 1
ATOM 6887 N N . SER A 1 873 ? -6.107 36.566 20.430 1.00 30.75 873 SER A N 1
ATOM 6888 C CA . SER A 1 873 ? -5.888 35.141 20.081 1.00 30.75 873 SER A CA 1
ATOM 6889 C C . SER A 1 873 ? -4.686 34.705 19.207 1.00 30.75 873 SER A C 1
ATOM 6891 O O . SER A 1 873 ? -4.683 34.834 17.990 1.00 30.75 873 SER A O 1
ATOM 6893 N N . MET A 1 874 ? -3.711 34.095 19.900 1.00 42.06 874 MET A N 1
ATOM 6894 C CA . MET A 1 874 ? -2.804 32.985 19.538 1.00 42.06 874 MET A CA 1
ATOM 6895 C C . MET A 1 874 ? -2.412 32.755 18.062 1.00 42.06 874 MET A C 1
ATOM 6897 O O . MET A 1 874 ? -3.119 32.070 17.331 1.00 42.06 874 MET A O 1
ATOM 6901 N N . SER A 1 875 ? -1.195 33.189 17.702 1.00 32.22 875 SER A N 1
ATOM 6902 C CA . SER A 1 875 ? -0.186 32.430 16.925 1.00 32.22 875 SER A CA 1
ATOM 6903 C C . SER A 1 875 ? 1.054 33.320 16.714 1.00 32.22 875 SER A C 1
ATOM 6905 O O . SER A 1 875 ? 1.002 34.253 15.913 1.00 32.22 875 SER A O 1
ATOM 6907 N N . SER A 1 876 ? 2.155 33.083 17.427 1.00 34.69 876 SER A N 1
ATOM 6908 C CA . SER A 1 876 ? 3.391 33.872 17.303 1.00 34.69 876 SER A CA 1
ATOM 6909 C C . SER A 1 876 ? 4.373 33.208 16.329 1.00 34.69 876 SER A C 1
ATOM 6911 O O . SER A 1 876 ? 5.164 32.358 16.722 1.00 34.69 876 SER A O 1
ATOM 6913 N N . GLN A 1 877 ? 4.306 33.591 15.049 1.00 37.22 877 GLN A N 1
ATOM 6914 C CA . GLN A 1 877 ? 5.395 33.402 14.079 1.00 37.22 877 GLN A CA 1
ATOM 6915 C C . GLN A 1 877 ? 6.309 34.637 14.103 1.00 37.22 877 GLN A C 1
ATOM 6917 O O . GLN A 1 877 ? 5.819 35.765 14.174 1.00 37.22 877 GLN A O 1
ATOM 6922 N N . GLY A 1 878 ? 7.623 34.396 14.082 1.00 38.03 878 GLY A N 1
ATOM 6923 C CA . GLY A 1 878 ? 8.681 35.369 14.359 1.00 38.03 878 GLY A CA 1
ATOM 6924 C C . GLY A 1 878 ? 8.830 36.510 13.347 1.00 38.03 878 GLY A C 1
ATOM 6925 O O . GLY A 1 878 ? 8.554 36.378 12.154 1.00 38.03 878 GLY A O 1
ATOM 6926 N N . VAL A 1 879 ? 9.320 37.641 13.857 1.00 38.78 879 VAL A N 1
ATOM 6927 C CA . VAL A 1 879 ? 9.646 38.866 13.118 1.00 38.78 879 VAL A CA 1
ATOM 6928 C C . VAL A 1 879 ? 11.066 38.737 12.552 1.00 38.78 879 VAL A C 1
ATOM 6930 O O . VAL A 1 879 ? 12.022 39.244 13.122 1.00 38.78 879 VAL A O 1
ATOM 6933 N N . GLY A 1 880 ? 11.223 38.010 11.445 1.00 43.69 880 GLY A N 1
ATOM 6934 C CA . GLY A 1 880 ? 12.471 37.941 10.672 1.00 43.69 880 GLY A CA 1
ATOM 6935 C C . GLY A 1 880 ? 12.385 38.756 9.380 1.00 43.69 880 GLY A C 1
ATOM 6936 O O . GLY A 1 880 ? 11.292 38.961 8.844 1.00 43.69 880 GLY A O 1
ATOM 6937 N N . SER A 1 881 ? 13.528 39.221 8.861 1.00 47.72 881 SER A N 1
ATOM 6938 C CA . SER A 1 881 ? 13.556 39.841 7.535 1.00 47.72 881 SER A CA 1
ATOM 6939 C C . SER A 1 881 ? 13.235 38.825 6.441 1.00 47.72 881 SER A C 1
ATOM 6941 O O . SER A 1 881 ? 13.816 37.743 6.457 1.00 47.72 881 SER A O 1
ATOM 6943 N N . PRO A 1 882 ? 12.322 39.150 5.507 1.00 54.94 882 PRO A N 1
ATOM 6944 C CA . PRO A 1 882 ? 11.837 38.193 4.5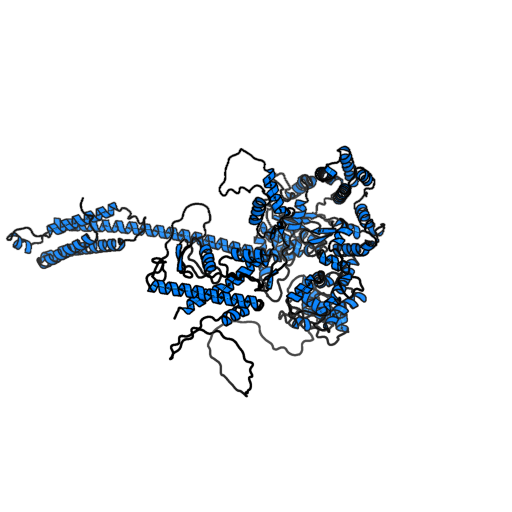23 1.00 54.94 882 PRO A CA 1
ATOM 6945 C C . PRO A 1 882 ? 12.990 37.667 3.657 1.00 54.94 882 PRO A C 1
ATOM 6947 O O . PRO A 1 882 ? 13.609 38.427 2.911 1.00 54.94 882 PRO A O 1
ATOM 6950 N N . SER A 1 883 ? 13.283 36.367 3.769 1.00 57.72 883 SER A N 1
ATOM 6951 C CA . SER A 1 883 ? 14.272 35.662 2.947 1.00 57.72 883 SER A CA 1
ATOM 6952 C C . SER A 1 883 ? 13.588 34.991 1.758 1.00 57.72 883 SER A C 1
ATOM 6954 O O . SER A 1 883 ? 12.423 34.614 1.843 1.00 57.72 883 SER A O 1
ATOM 6956 N N . ALA A 1 884 ? 14.301 34.793 0.643 1.00 57.53 884 ALA A N 1
ATOM 6957 C CA . ALA A 1 884 ? 13.743 34.149 -0.555 1.00 57.53 884 ALA A CA 1
ATOM 6958 C C . ALA A 1 884 ? 13.237 32.717 -0.282 1.00 57.53 884 ALA A C 1
ATOM 6960 O O . ALA A 1 884 ? 12.371 32.225 -0.996 1.00 57.53 884 ALA A O 1
ATOM 6961 N N . LEU A 1 885 ? 13.740 32.074 0.780 1.00 56.88 885 LEU A N 1
ATOM 6962 C CA . LEU A 1 885 ? 13.315 30.750 1.250 1.00 56.88 885 LEU A CA 1
ATOM 6963 C C . LEU A 1 885 ? 11.960 30.754 1.982 1.00 56.88 885 LEU A C 1
ATOM 6965 O O . LEU A 1 885 ? 11.390 29.687 2.189 1.00 56.88 885 LEU A O 1
ATOM 6969 N N . ASP A 1 886 ? 11.446 31.923 2.380 1.00 57.28 886 ASP A N 1
ATOM 6970 C CA . ASP A 1 886 ? 10.157 32.057 3.075 1.00 57.28 886 ASP A CA 1
ATOM 6971 C C . ASP A 1 886 ? 8.967 32.201 2.104 1.00 57.28 886 ASP A C 1
ATOM 6973 O O . ASP A 1 886 ? 7.814 32.278 2.538 1.00 57.28 886 ASP A O 1
ATOM 6977 N N . PHE A 1 887 ? 9.229 32.236 0.792 1.00 73.00 887 PHE A N 1
ATOM 6978 C CA . PHE A 1 887 ? 8.224 32.431 -0.251 1.00 73.00 887 PHE A CA 1
ATOM 6979 C C . PHE A 1 887 ? 8.279 31.299 -1.289 1.00 73.00 887 PHE A C 1
ATOM 6981 O O . PHE A 1 887 ? 9.347 30.735 -1.532 1.00 73.00 887 PHE A O 1
ATOM 6988 N N . PRO A 1 888 ? 7.145 30.949 -1.927 1.00 72.38 888 PRO A N 1
ATOM 6989 C CA . PRO A 1 888 ? 7.138 30.003 -3.039 1.00 72.38 888 PRO A CA 1
ATOM 6990 C C . PRO A 1 888 ? 8.094 30.428 -4.171 1.00 72.38 888 PRO A C 1
ATOM 6992 O O . PRO A 1 888 ? 8.255 31.632 -4.403 1.00 72.38 888 PRO A O 1
ATOM 6995 N N . PRO A 1 889 ? 8.685 29.473 -4.917 1.00 70.19 889 PRO A N 1
ATOM 6996 C CA . PRO A 1 889 ? 9.591 29.776 -6.023 1.00 70.19 889 PRO A CA 1
ATOM 6997 C C . PRO A 1 889 ? 9.004 30.799 -7.007 1.00 70.19 889 PRO A C 1
ATOM 6999 O O . PRO A 1 889 ? 7.872 30.662 -7.467 1.00 70.19 889 PRO A O 1
ATOM 7002 N N . GLY A 1 890 ? 9.778 31.843 -7.315 1.00 71.81 890 GLY A N 1
ATOM 7003 C CA . GLY A 1 890 ? 9.397 32.910 -8.245 1.00 71.81 890 GLY A CA 1
ATOM 7004 C C . GLY A 1 890 ? 8.577 34.061 -7.645 1.00 71.81 890 GLY A C 1
ATOM 7005 O O . GLY A 1 890 ? 8.390 35.071 -8.322 1.00 71.81 890 GLY A O 1
ATOM 7006 N N . VAL A 1 891 ? 8.103 33.973 -6.393 1.00 83.31 891 VAL A N 1
ATOM 7007 C CA . VAL A 1 891 ? 7.449 35.110 -5.714 1.00 83.31 891 VAL A CA 1
ATOM 7008 C C . VAL A 1 891 ? 8.509 36.153 -5.334 1.00 83.31 891 VAL A C 1
ATOM 7010 O O . VAL A 1 891 ? 9.462 35.811 -4.634 1.00 83.31 891 VAL A O 1
ATOM 7013 N N . PRO A 1 892 ? 8.371 37.427 -5.758 1.00 81.81 892 PRO A N 1
ATOM 7014 C CA . PRO A 1 892 ? 9.351 38.452 -5.423 1.00 81.81 892 PRO A CA 1
ATOM 7015 C C . PRO A 1 892 ? 9.326 38.753 -3.926 1.00 81.81 892 PRO A C 1
ATOM 7017 O O . PRO A 1 892 ? 8.269 38.716 -3.294 1.00 81.81 892 PRO A O 1
ATOM 7020 N N . LEU A 1 893 ? 10.480 39.106 -3.363 1.00 82.50 893 LEU A N 1
ATOM 7021 C CA . LEU A 1 893 ? 10.554 39.555 -1.976 1.00 82.50 893 LEU A CA 1
ATOM 7022 C C . LEU A 1 893 ? 9.736 40.839 -1.784 1.00 82.50 893 LEU A C 1
ATOM 7024 O O . LEU A 1 893 ? 9.779 41.726 -2.644 1.00 82.50 893 LEU A O 1
ATOM 7028 N N . PRO A 1 894 ? 8.996 40.967 -0.670 1.00 83.50 894 PRO A N 1
ATOM 7029 C CA . PRO A 1 894 ? 8.317 42.213 -0.372 1.00 83.50 894 PRO A CA 1
ATOM 7030 C C . PRO A 1 894 ? 9.370 43.317 -0.138 1.00 83.50 894 PRO A C 1
ATOM 7032 O O . PRO A 1 894 ? 10.410 43.052 0.467 1.00 83.50 894 PRO A O 1
ATOM 7035 N N . PRO A 1 895 ? 9.122 44.563 -0.575 1.00 80.31 895 PRO A N 1
ATOM 7036 C CA . PRO A 1 895 ? 10.042 45.699 -0.455 1.00 80.31 895 PRO A CA 1
ATOM 7037 C C . PRO A 1 895 ? 10.136 46.249 0.984 1.00 80.31 895 PRO A C 1
ATOM 7039 O O . PRO A 1 895 ? 10.260 47.452 1.194 1.00 80.31 895 PRO A O 1
ATOM 7042 N N . VAL A 1 896 ? 10.040 45.382 1.996 1.00 77.75 896 VAL A N 1
ATOM 7043 C CA . VAL A 1 896 ? 10.067 45.738 3.417 1.00 77.75 896 VAL A CA 1
ATOM 7044 C C . VAL A 1 896 ? 10.905 44.755 4.213 1.00 77.75 896 VAL A C 1
ATOM 7046 O O . VAL A 1 896 ? 11.001 43.575 3.886 1.00 77.75 896 VAL A O 1
ATOM 7049 N N . ARG A 1 897 ? 11.497 45.246 5.302 1.00 69.12 897 ARG A N 1
ATOM 7050 C CA . ARG A 1 897 ? 12.365 44.444 6.173 1.00 69.12 897 ARG A CA 1
ATOM 7051 C C . ARG A 1 897 ? 11.601 43.557 7.153 1.00 69.12 897 ARG A C 1
ATOM 7053 O O . ARG A 1 897 ? 12.236 42.708 7.762 1.00 69.12 897 ARG A O 1
ATOM 7060 N N . SER A 1 898 ? 10.293 43.747 7.323 1.00 70.62 898 SER A N 1
ATOM 7061 C CA . SER A 1 898 ? 9.426 42.908 8.159 1.00 70.62 898 SER A CA 1
ATOM 7062 C C . SER A 1 898 ? 7.944 43.144 7.834 1.00 70.62 898 SER A C 1
ATOM 7064 O O . SER A 1 898 ? 7.570 44.160 7.246 1.00 70.62 898 SER A O 1
ATOM 7066 N N . LEU A 1 899 ? 7.100 42.182 8.210 1.00 74.06 899 LEU A N 1
ATOM 7067 C CA . LEU A 1 899 ? 5.638 42.287 8.233 1.00 74.06 899 LEU A CA 1
ATOM 7068 C C . LEU A 1 899 ? 5.183 42.196 9.703 1.00 74.06 899 LEU A C 1
ATOM 7070 O O . LEU A 1 899 ? 5.843 41.493 10.470 1.00 74.06 899 LEU A O 1
ATOM 7074 N N . PRO A 1 900 ? 4.103 42.876 10.128 1.00 76.88 900 PRO A N 1
ATOM 7075 C CA . PRO A 1 900 ? 3.083 43.536 9.318 1.00 76.88 900 PRO A CA 1
ATOM 7076 C C . PRO A 1 900 ? 3.483 44.930 8.814 1.00 76.88 900 PRO A C 1
ATOM 7078 O O . PRO A 1 900 ? 3.927 45.780 9.582 1.00 76.88 900 PRO A O 1
ATOM 7081 N N . ALA A 1 901 ? 3.252 45.209 7.531 1.00 80.75 901 ALA A N 1
ATOM 7082 C CA . ALA A 1 901 ? 3.568 46.504 6.929 1.00 80.75 901 ALA A CA 1
ATOM 7083 C C . ALA A 1 901 ? 2.541 46.906 5.866 1.00 80.75 901 ALA A C 1
ATOM 7085 O O . ALA A 1 901 ? 1.930 46.060 5.205 1.00 80.75 901 ALA A O 1
ATOM 7086 N N . GLN A 1 902 ? 2.353 48.214 5.701 1.00 85.06 902 GLN A N 1
ATOM 7087 C CA . GLN A 1 902 ? 1.590 48.799 4.609 1.00 85.06 902 GLN A CA 1
ATOM 7088 C C . GLN A 1 902 ? 2.535 49.485 3.623 1.00 85.06 902 GLN A C 1
ATOM 7090 O O . GLN A 1 902 ? 3.203 50.448 3.980 1.00 85.06 902 GLN A O 1
ATOM 7095 N N . PHE A 1 903 ? 2.578 49.011 2.383 1.00 87.50 903 PHE A N 1
ATOM 7096 C CA . PHE A 1 903 ? 3.464 49.536 1.343 1.00 87.50 903 PHE A CA 1
ATOM 7097 C C . PHE A 1 903 ? 2.841 49.378 -0.046 1.00 87.50 903 PHE A C 1
ATOM 7099 O O . PHE A 1 903 ? 1.840 48.676 -0.217 1.00 87.50 903 PHE A O 1
ATOM 7106 N N . GLU A 1 904 ? 3.410 50.058 -1.039 1.00 88.75 904 GLU A N 1
ATOM 7107 C CA . GLU A 1 904 ? 3.027 49.885 -2.440 1.00 88.75 904 GLU A CA 1
ATOM 7108 C C . GLU A 1 904 ? 3.506 48.537 -2.986 1.00 88.75 904 GLU A C 1
ATOM 7110 O O . GLU A 1 904 ? 4.694 48.223 -2.962 1.00 88.75 904 GLU A O 1
ATOM 7115 N N . CYS A 1 905 ? 2.589 47.738 -3.527 1.00 89.44 905 CYS A N 1
ATOM 7116 C CA . CYS A 1 905 ? 2.953 46.495 -4.195 1.00 89.44 905 CYS A CA 1
ATOM 7117 C C . CYS A 1 905 ? 3.755 46.779 -5.487 1.00 89.44 905 CYS A C 1
ATOM 7119 O O . CYS A 1 905 ? 3.209 47.423 -6.383 1.00 89.44 905 CYS A O 1
ATOM 7121 N N . PRO A 1 906 ? 4.980 46.242 -5.671 1.00 85.19 906 PRO A N 1
ATOM 7122 C CA . PRO A 1 906 ? 5.771 46.407 -6.901 1.00 85.19 906 PRO A CA 1
ATOM 7123 C C . PRO A 1 906 ? 5.158 45.781 -8.168 1.00 85.19 906 PRO A C 1
ATOM 7125 O O . PRO A 1 906 ? 5.714 45.947 -9.252 1.00 85.19 906 PRO A O 1
ATOM 7128 N N . ILE A 1 907 ? 4.049 45.040 -8.049 1.00 88.81 907 ILE A N 1
ATOM 7129 C CA . ILE A 1 907 ? 3.377 44.366 -9.169 1.00 88.81 907 ILE A CA 1
ATOM 7130 C C . ILE A 1 907 ? 2.151 45.163 -9.639 1.00 88.81 907 ILE A C 1
ATOM 7132 O O . ILE A 1 907 ? 2.042 45.475 -10.825 1.00 88.81 907 ILE A O 1
ATOM 7136 N N . CYS A 1 908 ? 1.221 45.492 -8.732 1.00 88.62 908 CYS A N 1
ATOM 7137 C CA . CYS A 1 908 ? 0.005 46.246 -9.071 1.00 88.62 908 CYS A CA 1
ATOM 7138 C C . CYS A 1 908 ? 0.078 47.753 -8.785 1.00 88.62 908 CYS A C 1
ATOM 7140 O O . CYS A 1 908 ? -0.829 48.473 -9.199 1.00 88.62 908 CYS A O 1
ATOM 7142 N N . PHE A 1 909 ? 1.128 48.230 -8.109 1.00 89.38 909 PHE A N 1
ATOM 7143 C CA . PHE A 1 909 ? 1.326 49.635 -7.723 1.00 89.38 909 PHE A CA 1
ATOM 7144 C C . PHE A 1 909 ? 0.189 50.201 -6.854 1.00 89.38 909 PHE A C 1
ATOM 7146 O O . PHE A 1 909 ? -0.114 51.389 -6.887 1.00 89.38 909 PHE A O 1
ATOM 7153 N N . GLU A 1 910 ? -0.470 49.338 -6.072 1.00 87.81 910 GLU A N 1
ATOM 7154 C CA . GLU A 1 910 ? -1.458 49.735 -5.066 1.00 87.81 910 GLU A CA 1
ATOM 7155 C C . GLU A 1 910 ? -0.869 49.623 -3.655 1.00 87.81 910 GLU A C 1
ATOM 7157 O O . GLU A 1 910 ? -0.170 48.660 -3.331 1.00 87.81 910 GLU A O 1
ATOM 7162 N N . VAL A 1 911 ? -1.210 50.573 -2.780 1.00 87.19 911 VAL A N 1
ATOM 7163 C CA . VAL A 1 911 ? -0.820 50.533 -1.364 1.00 87.19 911 VAL A CA 1
ATOM 7164 C C . VAL A 1 911 ? -1.684 49.522 -0.620 1.00 87.19 911 VAL A C 1
ATOM 7166 O O . VAL A 1 911 ? -2.886 49.731 -0.435 1.00 87.19 911 VAL A O 1
ATOM 7169 N N . LYS A 1 912 ? -1.068 48.437 -0.149 1.00 85.88 912 LYS A N 1
ATOM 7170 C CA . LYS A 1 912 ? -1.752 47.360 0.573 1.00 85.88 912 LYS A CA 1
ATOM 7171 C C . LYS A 1 912 ? -1.082 47.066 1.900 1.00 85.88 912 LYS A C 1
ATOM 7173 O O . LYS A 1 912 ? 0.094 47.338 2.103 1.00 85.88 912 LYS A O 1
ATOM 7178 N N . LYS A 1 913 ? -1.882 46.532 2.818 1.00 85.25 913 LYS A N 1
ATOM 7179 C CA . LYS A 1 913 ? -1.470 46.152 4.164 1.00 85.25 913 LYS A CA 1
ATOM 7180 C C . LYS A 1 913 ? -1.340 44.635 4.234 1.00 85.25 913 LYS A C 1
ATOM 7182 O O . LYS A 1 913 ? -2.331 43.936 4.029 1.00 85.25 913 LYS A O 1
ATOM 7187 N N . PHE A 1 914 ? -0.151 44.148 4.561 1.00 84.06 914 PHE A N 1
ATOM 7188 C CA . PHE A 1 914 ? 0.145 42.724 4.705 1.00 84.06 914 PHE A CA 1
ATOM 7189 C C . PHE A 1 914 ? 0.484 42.432 6.157 1.00 84.06 914 PHE A C 1
ATOM 7191 O O . PHE A 1 914 ? 1.258 43.175 6.756 1.00 84.06 914 PHE A O 1
ATOM 7198 N N . GLN A 1 915 ? -0.110 41.385 6.733 1.00 80.25 915 GLN A N 1
ATOM 7199 C CA . GLN A 1 915 ? 0.117 41.044 8.138 1.00 80.25 915 GLN A CA 1
ATOM 7200 C C . GLN A 1 915 ? 1.218 39.999 8.297 1.00 80.25 915 GLN A C 1
ATOM 7202 O O . GLN A 1 915 ? 2.007 40.069 9.231 1.00 80.25 915 GLN A O 1
ATOM 7207 N N . LYS A 1 916 ? 1.276 39.043 7.368 1.00 79.88 916 LYS A N 1
ATOM 7208 C CA . LYS A 1 916 ? 2.188 37.893 7.400 1.00 79.88 916 LYS A CA 1
ATOM 7209 C C . LYS A 1 916 ? 2.709 37.543 5.997 1.00 79.88 916 LYS A C 1
ATOM 7211 O O . LYS A 1 916 ? 2.046 37.879 5.013 1.00 79.88 916 LYS A O 1
ATOM 7216 N N . PRO A 1 917 ? 3.855 36.842 5.866 1.00 77.38 917 PRO A N 1
ATOM 7217 C CA . PRO A 1 917 ? 4.463 36.504 4.567 1.00 77.38 917 PRO A CA 1
ATOM 7218 C C . PRO A 1 917 ? 3.540 35.756 3.590 1.00 77.38 917 PRO A C 1
ATOM 7220 O O . PRO A 1 917 ? 3.595 35.959 2.374 1.00 77.38 917 PRO A O 1
ATOM 7223 N N . SER A 1 918 ? 2.626 34.934 4.111 1.00 78.06 918 SER A N 1
ATOM 7224 C CA . SER A 1 918 ? 1.619 34.239 3.301 1.00 78.06 918 SER A CA 1
ATOM 7225 C C . SER A 1 918 ? 0.589 35.185 2.669 1.00 78.06 918 SER A C 1
ATOM 7227 O O . SER A 1 918 ? 0.118 34.904 1.566 1.00 78.06 918 SER A O 1
ATOM 7229 N N . ASP A 1 919 ? 0.286 36.331 3.292 1.00 83.31 919 ASP A N 1
ATOM 7230 C CA . ASP A 1 919 ? -0.595 37.350 2.704 1.00 83.31 919 ASP A CA 1
ATOM 7231 C C . ASP A 1 919 ? 0.059 37.995 1.473 1.00 83.31 919 ASP A C 1
ATOM 7233 O O . ASP A 1 919 ? -0.612 38.233 0.468 1.00 83.31 919 ASP A O 1
ATOM 7237 N N . TRP A 1 920 ? 1.374 38.243 1.542 1.00 87.06 920 TRP A N 1
ATOM 7238 C CA . TRP A 1 920 ? 2.163 38.770 0.426 1.00 87.06 920 TRP A CA 1
ATOM 7239 C C . TRP A 1 920 ? 2.249 37.763 -0.725 1.00 87.06 920 TRP A C 1
ATOM 7241 O O . TRP A 1 920 ? 1.918 38.107 -1.859 1.00 87.06 920 TRP A O 1
ATOM 7251 N N . SER A 1 921 ? 2.588 36.502 -0.424 1.00 85.88 921 SER A N 1
ATOM 7252 C CA . SER A 1 921 ? 2.636 35.417 -1.422 1.00 85.88 921 SER A CA 1
ATOM 7253 C C . SER A 1 921 ? 1.316 35.291 -2.176 1.00 85.88 921 SER A C 1
ATOM 7255 O O . SER A 1 921 ? 1.279 35.266 -3.406 1.00 85.88 921 SER A O 1
ATOM 7257 N N . LYS A 1 922 ? 0.209 35.284 -1.426 1.00 86.38 922 LYS A N 1
ATOM 7258 C CA . LYS A 1 922 ? -1.137 35.202 -1.984 1.00 86.38 922 LYS A CA 1
ATOM 7259 C C . LYS A 1 922 ? -1.457 36.402 -2.871 1.00 86.38 922 LYS A C 1
ATOM 7261 O O . LYS A 1 922 ? -2.029 36.227 -3.942 1.00 86.38 922 LYS A O 1
ATOM 7266 N N . HIS A 1 923 ? -1.101 37.613 -2.448 1.00 87.94 923 HIS A N 1
ATOM 7267 C CA . HIS A 1 923 ? -1.353 38.812 -3.239 1.00 87.94 923 HIS A CA 1
ATOM 7268 C C . HIS A 1 923 ? -0.535 38.847 -4.536 1.00 87.94 923 HIS A C 1
ATOM 7270 O O . HIS A 1 923 ? -1.101 39.146 -5.587 1.00 87.94 923 HIS A O 1
ATOM 7276 N N . ALA A 1 924 ? 0.747 38.475 -4.483 1.00 88.12 924 ALA A N 1
ATOM 7277 C CA . ALA A 1 924 ? 1.602 38.398 -5.665 1.00 88.12 924 ALA A CA 1
ATOM 7278 C C . ALA A 1 924 ? 1.049 37.399 -6.698 1.00 88.12 924 ALA A C 1
ATOM 7280 O O . ALA A 1 924 ? 0.937 37.721 -7.881 1.00 88.12 924 ALA A O 1
ATOM 7281 N N . GLN A 1 925 ? 0.606 36.221 -6.250 1.00 88.31 925 GLN A N 1
ATOM 7282 C CA . GLN A 1 925 ? -0.065 35.245 -7.114 1.00 88.31 925 GLN A CA 1
ATOM 7283 C C . GLN A 1 925 ? -1.405 35.775 -7.663 1.00 88.31 925 GLN A C 1
ATOM 7285 O O . GLN A 1 925 ? -1.702 35.591 -8.843 1.00 88.31 925 GLN A O 1
ATOM 7290 N N . GLU A 1 926 ? -2.210 36.483 -6.860 1.00 89.19 926 GLU A N 1
ATOM 7291 C CA . GLU A 1 926 ? -3.467 37.097 -7.324 1.00 89.19 926 GLU A CA 1
ATOM 7292 C C . GLU A 1 926 ? -3.247 38.169 -8.412 1.00 89.19 926 GLU A C 1
ATOM 7294 O O . GLU A 1 926 ? -4.083 38.308 -9.316 1.00 89.19 926 GLU A O 1
ATOM 7299 N N . ASP A 1 927 ? -2.133 38.904 -8.361 1.00 89.19 927 ASP A N 1
ATOM 7300 C CA . ASP A 1 927 ? -1.770 39.909 -9.368 1.00 89.19 927 ASP A CA 1
ATOM 7301 C C . ASP A 1 927 ? -1.273 39.268 -10.674 1.00 89.19 927 ASP A C 1
ATOM 7303 O O . ASP A 1 927 ? -1.640 39.723 -11.769 1.00 89.19 927 ASP A O 1
ATOM 7307 N N . VAL A 1 928 ? -0.516 38.168 -10.579 1.00 89.56 928 VAL A N 1
ATOM 7308 C CA . VAL A 1 928 ? -0.055 37.373 -11.733 1.00 89.56 928 VAL A CA 1
ATOM 7309 C C . VAL A 1 928 ? -1.215 36.617 -12.397 1.00 89.56 928 VAL A C 1
ATOM 7311 O O . VAL A 1 928 ? -1.309 36.588 -13.626 1.00 89.56 928 VAL A O 1
ATOM 7314 N N . ARG A 1 929 ? -2.181 36.111 -11.618 1.00 91.25 929 ARG A N 1
ATOM 7315 C CA . ARG A 1 929 ? -3.313 35.269 -12.070 1.00 91.25 929 ARG A CA 1
ATOM 7316 C C . ARG A 1 929 ? -2.855 33.972 -12.753 1.00 91.25 929 ARG A C 1
ATOM 7318 O O . ARG A 1 929 ? -3.069 33.815 -13.961 1.00 91.25 929 ARG A O 1
ATOM 7325 N N . PRO A 1 930 ? -2.215 33.051 -12.016 1.00 90.75 930 PRO A N 1
ATOM 7326 C CA . PRO A 1 930 ? -1.565 31.876 -12.593 1.00 90.75 930 PRO A CA 1
ATOM 7327 C C . PRO A 1 930 ? -2.547 30.848 -13.166 1.00 90.75 930 PRO A C 1
ATOM 7329 O O . PRO A 1 930 ? -2.204 30.121 -14.090 1.00 90.75 930 PRO A O 1
ATOM 7332 N N . PHE A 1 931 ? -3.785 30.804 -12.677 1.00 92.81 931 PHE A N 1
ATOM 7333 C CA . PHE A 1 931 ? -4.695 29.708 -13.001 1.00 92.81 931 PHE A CA 1
ATOM 7334 C C . PHE A 1 931 ? -5.470 29.957 -14.297 1.00 92.81 931 PHE A C 1
ATOM 7336 O O . PHE A 1 931 ? -6.126 30.991 -14.449 1.00 92.81 931 PHE A O 1
ATOM 7343 N N . THR A 1 932 ? -5.442 28.975 -15.192 1.00 89.38 932 THR A N 1
ATOM 7344 C CA . THR A 1 932 ? -6.170 28.952 -16.465 1.00 89.38 932 THR A CA 1
ATOM 7345 C C . THR A 1 932 ? -6.940 27.638 -16.559 1.00 89.38 932 THR A C 1
ATOM 7347 O O . THR A 1 932 ? -6.455 26.609 -16.100 1.00 89.38 932 THR A O 1
ATOM 7350 N N . CYS A 1 933 ? -8.138 27.652 -17.148 1.00 89.25 933 CYS A N 1
ATOM 7351 C CA . CYS A 1 933 ? -8.898 26.419 -17.347 1.00 89.25 933 CYS A CA 1
ATOM 7352 C C . CYS A 1 933 ? -8.144 25.436 -18.263 1.00 89.25 933 CYS A C 1
ATOM 7354 O O . CYS A 1 933 ? -7.801 25.772 -19.403 1.00 89.25 933 CYS A O 1
ATOM 7356 N N . THR A 1 934 ? -7.953 24.220 -17.758 1.00 87.38 934 THR A N 1
ATOM 7357 C CA . THR A 1 934 ? -7.210 23.114 -18.373 1.00 87.38 934 THR A CA 1
ATOM 7358 C C . THR A 1 934 ? -8.019 22.336 -19.418 1.00 87.38 934 THR A C 1
ATOM 7360 O O . THR A 1 934 ? -7.462 21.554 -20.176 1.00 87.38 934 THR A O 1
ATOM 7363 N N . PHE A 1 935 ? -9.327 22.588 -19.545 1.00 84.38 935 PHE A N 1
ATOM 7364 C CA . PHE A 1 935 ? -10.198 21.853 -20.469 1.00 84.38 935 PHE A CA 1
ATOM 7365 C C . PHE A 1 935 ? -10.253 22.489 -21.869 1.00 84.38 935 PHE A C 1
ATOM 7367 O O . PHE A 1 935 ? -10.736 23.623 -21.993 1.00 84.38 935 PHE A O 1
ATOM 7374 N N . PRO A 1 936 ? -9.859 21.782 -22.947 1.00 73.25 936 PRO A N 1
ATOM 7375 C CA . PRO A 1 936 ? -9.815 22.321 -24.313 1.00 73.25 936 PRO A CA 1
ATOM 7376 C C . PRO A 1 936 ? -11.135 22.938 -24.800 1.00 73.25 936 PRO A C 1
ATOM 7378 O O . PRO A 1 936 ? -11.128 24.000 -25.414 1.00 73.25 936 PRO A O 1
ATOM 7381 N N . ASN A 1 937 ? -12.282 22.372 -24.419 1.00 74.69 937 ASN A N 1
ATOM 7382 C CA . ASN A 1 937 ? -13.604 22.811 -24.891 1.00 74.69 937 ASN A CA 1
ATOM 7383 C C . ASN A 1 937 ? -14.309 23.826 -23.969 1.00 74.69 937 ASN A C 1
ATOM 7385 O O . ASN A 1 937 ? -15.529 23.996 -24.038 1.00 74.69 937 ASN A O 1
ATOM 7389 N N . CYS A 1 938 ? -13.572 24.503 -23.082 1.00 80.81 938 CYS A N 1
ATOM 7390 C CA . CYS A 1 938 ? -14.164 25.477 -22.171 1.00 80.81 938 CYS A CA 1
ATOM 7391 C C . CYS A 1 938 ? -14.742 26.698 -22.910 1.00 80.81 938 CYS A C 1
ATOM 7393 O O . CYS A 1 938 ? -14.039 27.388 -23.644 1.00 80.81 938 CYS A O 1
ATOM 7395 N N . ARG A 1 939 ? -16.026 26.998 -22.656 1.00 71.44 939 ARG A N 1
ATOM 7396 C CA . ARG A 1 939 ? -16.749 28.148 -23.233 1.00 71.44 939 ARG A CA 1
ATOM 7397 C C . ARG A 1 939 ? -16.369 29.498 -22.611 1.00 71.44 939 ARG A C 1
ATOM 7399 O O . ARG A 1 939 ? -16.703 30.531 -23.181 1.00 71.44 939 ARG A O 1
ATOM 7406 N N . ASP A 1 940 ? -15.692 29.495 -21.461 1.00 69.81 940 ASP A N 1
ATOM 7407 C CA . ASP A 1 940 ? -15.239 30.701 -20.755 1.00 69.81 940 ASP A CA 1
ATOM 7408 C C . ASP A 1 940 ? -13.792 30.541 -20.231 1.00 69.81 940 ASP A C 1
ATOM 7410 O O . ASP A 1 940 ? -13.578 30.408 -19.023 1.00 69.81 940 ASP A O 1
ATOM 7414 N N . PRO A 1 941 ? -12.775 30.506 -21.117 1.00 65.56 941 PRO A N 1
ATOM 7415 C CA . PRO A 1 941 ? -11.381 30.220 -20.765 1.00 65.56 941 PRO A CA 1
ATOM 7416 C C . PRO A 1 941 ? -10.678 31.440 -20.139 1.00 65.56 941 PRO A C 1
ATOM 7418 O O . PRO A 1 941 ? -9.643 31.900 -20.616 1.00 65.56 941 PRO A O 1
ATOM 7421 N N . LYS A 1 942 ? -11.253 32.010 -19.077 1.00 70.88 942 LYS A N 1
ATOM 7422 C CA . LYS A 1 942 ? -10.671 33.142 -18.341 1.00 70.88 942 LYS A CA 1
ATOM 7423 C C . LYS A 1 942 ? -9.510 32.693 -17.447 1.00 70.88 942 LYS A C 1
ATOM 7425 O O . LYS A 1 942 ? -9.455 31.554 -16.990 1.00 70.88 942 LYS A O 1
ATOM 7430 N N . THR A 1 943 ? -8.617 33.630 -17.122 1.00 81.19 943 THR A N 1
ATOM 7431 C CA . THR A 1 943 ? -7.651 33.464 -16.020 1.00 81.19 943 THR A CA 1
ATOM 7432 C C . THR A 1 943 ? -8.298 33.773 -14.682 1.00 81.19 943 THR A C 1
ATOM 7434 O O . THR A 1 943 ? -8.966 34.805 -14.537 1.00 81.19 943 THR A O 1
ATOM 7437 N N . PHE A 1 944 ? -8.012 32.960 -13.676 1.00 86.69 944 PHE A N 1
ATOM 7438 C CA . PHE A 1 944 ? -8.521 33.142 -12.326 1.00 86.69 944 PHE A CA 1
ATOM 7439 C C . PHE A 1 944 ? -7.442 33.737 -11.422 1.00 86.69 944 PHE A C 1
ATOM 7441 O O . PHE A 1 944 ? -6.275 33.350 -11.455 1.00 86.69 944 PHE A O 1
ATOM 7448 N N . LYS A 1 945 ? -7.851 34.692 -10.582 1.00 85.88 945 LYS A N 1
ATOM 7449 C CA . LYS A 1 945 ? -6.975 35.295 -9.568 1.00 85.88 945 LYS A CA 1
ATOM 7450 C C . LYS A 1 945 ? -6.677 34.321 -8.430 1.00 85.88 945 LYS A C 1
ATOM 7452 O O . LYS A 1 945 ? -5.572 34.314 -7.907 1.00 85.88 945 LYS A O 1
ATOM 7457 N N . ARG A 1 946 ? -7.670 33.520 -8.031 1.00 84.62 946 ARG A N 1
ATOM 7458 C CA . ARG A 1 946 ? -7.599 32.635 -6.865 1.00 84.62 946 ARG A CA 1
ATOM 7459 C C . ARG A 1 946 ? -7.741 31.184 -7.279 1.00 84.62 946 ARG A C 1
ATOM 7461 O O . ARG A 1 946 ? -8.624 30.852 -8.068 1.00 84.62 946 ARG A O 1
ATOM 7468 N N . LYS A 1 947 ? -6.951 30.324 -6.636 1.00 84.94 947 LYS A N 1
ATOM 7469 C CA . LYS A 1 947 ? -7.009 28.869 -6.811 1.00 84.94 947 LYS A CA 1
ATOM 7470 C C . LYS A 1 947 ? -8.418 28.330 -6.584 1.00 84.94 947 LYS A C 1
ATOM 7472 O O . LYS A 1 947 ? -8.916 27.582 -7.406 1.00 84.94 947 LYS A O 1
ATOM 7477 N N . ALA A 1 948 ? -9.094 28.781 -5.525 1.00 81.50 948 ALA A N 1
ATOM 7478 C CA . ALA A 1 948 ? -10.454 28.346 -5.202 1.00 81.50 948 ALA A CA 1
ATOM 7479 C C . ALA A 1 948 ? -11.476 28.656 -6.313 1.00 81.50 948 ALA A C 1
ATOM 7481 O O . ALA A 1 948 ? -12.344 27.834 -6.579 1.00 81.50 948 ALA A O 1
ATOM 7482 N N . ASP A 1 949 ? -11.363 29.809 -6.983 1.00 84.44 949 ASP A N 1
ATOM 7483 C CA . ASP A 1 949 ? -12.287 30.179 -8.061 1.00 84.44 949 ASP A CA 1
ATOM 7484 C C . ASP A 1 949 ? -12.066 29.320 -9.313 1.00 84.44 949 ASP A C 1
ATOM 7486 O O . ASP A 1 949 ? -13.034 28.923 -9.959 1.00 84.44 949 ASP A O 1
ATOM 7490 N N . TRP A 1 950 ? -10.804 29.011 -9.627 1.00 90.31 950 TRP A N 1
ATOM 7491 C CA . TRP A 1 950 ? -10.437 28.101 -10.714 1.00 90.31 950 TRP A CA 1
ATOM 7492 C C . TRP A 1 950 ? -10.866 26.661 -10.427 1.00 90.31 950 TRP A C 1
ATOM 7494 O O . TRP A 1 950 ? -11.527 26.047 -11.260 1.00 90.31 950 TRP A O 1
ATOM 7504 N N . VAL A 1 951 ? -10.545 26.147 -9.233 1.00 85.38 951 VAL A N 1
ATOM 7505 C CA . VAL A 1 951 ? -10.948 24.802 -8.803 1.00 85.38 951 VAL A CA 1
ATOM 7506 C C . VAL A 1 951 ? -12.456 24.655 -8.909 1.00 85.38 951 VAL A C 1
ATOM 7508 O O . VAL A 1 951 ? -12.936 23.681 -9.473 1.00 85.38 951 VAL A O 1
ATOM 7511 N N . ARG A 1 952 ? -13.197 25.659 -8.437 1.00 80.62 952 ARG A N 1
ATOM 7512 C CA . ARG A 1 952 ? -14.651 25.689 -8.549 1.00 80.62 952 ARG A CA 1
ATOM 7513 C C . ARG A 1 952 ? -15.115 25.668 -10.006 1.00 80.62 952 ARG A C 1
ATOM 7515 O O . ARG A 1 952 ? -15.960 24.856 -10.342 1.00 80.62 952 ARG A O 1
ATOM 7522 N N . HIS A 1 953 ? -14.545 26.509 -10.873 1.00 85.19 953 HIS A N 1
ATOM 7523 C CA . HIS A 1 953 ? -14.898 26.522 -12.295 1.00 85.19 953 HIS A CA 1
ATOM 7524 C C . HIS A 1 953 ? -14.697 25.155 -12.960 1.00 85.19 953 HIS A C 1
ATOM 7526 O O . HIS A 1 953 ? -15.545 24.727 -13.738 1.00 85.19 953 HIS A O 1
ATOM 7532 N N . GLU A 1 954 ? -13.593 24.465 -12.665 1.00 84.94 954 GLU A N 1
ATOM 7533 C CA . GLU A 1 954 ? -13.347 23.148 -13.250 1.00 84.94 954 GLU A CA 1
ATOM 7534 C C . GLU A 1 954 ? -14.204 22.044 -12.646 1.00 84.94 954 GLU A C 1
ATOM 7536 O O . GLU A 1 954 ? -14.685 21.193 -13.392 1.00 84.94 954 GLU A O 1
ATOM 7541 N N . MET A 1 955 ? -14.436 22.076 -11.334 1.00 75.88 955 MET A N 1
ATOM 7542 C CA . MET A 1 955 ? -15.307 21.114 -10.660 1.00 75.88 955 MET A CA 1
ATOM 7543 C C . MET A 1 955 ? -16.762 21.251 -11.105 1.00 75.88 955 MET A C 1
ATOM 7545 O O . MET A 1 955 ? -17.361 20.262 -11.505 1.00 75.88 955 MET A O 1
ATOM 7549 N N . GLU A 1 956 ? -17.312 22.465 -11.113 1.00 74.19 956 GLU A N 1
ATOM 7550 C CA . GLU A 1 956 ? -18.714 22.722 -11.474 1.00 74.19 956 GLU A CA 1
ATOM 7551 C C . GLU A 1 956 ? -18.938 22.628 -12.997 1.00 74.19 956 GLU A C 1
ATOM 7553 O O . GLU A 1 956 ? -19.930 22.076 -13.471 1.00 74.19 956 GLU A O 1
ATOM 7558 N N . GLY A 1 957 ? -18.000 23.153 -13.794 1.00 69.81 957 GLY A N 1
ATOM 7559 C CA . GLY A 1 957 ? -18.176 23.311 -15.239 1.00 69.81 957 GLY A CA 1
ATOM 7560 C C . GLY A 1 957 ? -17.796 22.093 -16.079 1.00 69.81 957 GLY A C 1
ATOM 7561 O O . GLY A 1 957 ? -18.455 21.837 -17.089 1.00 69.81 957 GLY A O 1
ATOM 7562 N N . HIS A 1 958 ? -16.751 21.357 -15.683 1.00 77.19 958 HIS A N 1
ATOM 7563 C CA . HIS A 1 958 ? -16.138 20.323 -16.531 1.00 77.19 958 HIS A CA 1
ATOM 7564 C C . HIS A 1 958 ? -16.137 18.939 -15.892 1.00 77.19 958 HIS A C 1
ATOM 7566 O O . HIS A 1 958 ? -16.473 17.970 -16.563 1.00 77.19 958 HIS A O 1
ATOM 7572 N N . ARG A 1 959 ? -15.771 18.844 -14.610 1.00 76.12 959 ARG A N 1
ATOM 7573 C CA . ARG A 1 959 ? -15.531 17.564 -13.925 1.00 76.12 959 ARG A CA 1
ATOM 7574 C C . ARG A 1 959 ? -16.773 16.994 -13.235 1.00 76.12 959 ARG A C 1
ATOM 7576 O O . ARG A 1 959 ? -16.832 15.787 -13.070 1.00 76.12 959 ARG A O 1
ATOM 7583 N N . ARG A 1 960 ? -17.738 17.841 -12.841 1.00 65.88 960 ARG A N 1
ATOM 7584 C CA . ARG A 1 960 ? -19.057 17.505 -12.252 1.00 65.88 960 ARG A CA 1
ATOM 7585 C C . ARG A 1 960 ? -19.040 16.386 -11.200 1.00 65.88 960 ARG A C 1
ATOM 7587 O O . ARG A 1 960 ? -19.974 15.599 -11.119 1.00 65.88 960 ARG A O 1
ATOM 7594 N N . SER A 1 961 ? -17.994 16.337 -10.378 1.00 63.31 961 SER A N 1
ATOM 7595 C CA . SER A 1 961 ? -17.753 15.222 -9.452 1.00 63.31 961 SER A CA 1
ATOM 7596 C C . SER A 1 961 ? -18.786 15.108 -8.322 1.00 63.31 961 SER A C 1
ATOM 7598 O O . SER A 1 961 ? -18.900 14.053 -7.708 1.00 63.31 961 SER A O 1
ATOM 7600 N N . GLU A 1 962 ? -19.536 16.179 -8.054 1.00 69.94 962 GLU A N 1
ATOM 7601 C CA . GLU A 1 962 ? -20.537 16.274 -6.990 1.00 69.94 962 GLU A CA 1
ATOM 7602 C C . GLU A 1 962 ? -21.747 17.071 -7.511 1.00 69.94 962 GLU A C 1
ATOM 7604 O O . GLU A 1 962 ? -21.578 18.175 -8.042 1.00 69.94 962 GLU A O 1
ATOM 7609 N N . TYR A 1 963 ? -22.963 16.523 -7.409 1.00 78.25 963 TYR A N 1
ATOM 7610 C CA . TYR A 1 963 ? -24.197 17.228 -7.774 1.00 78.25 963 TYR A CA 1
ATOM 7611 C C . TYR A 1 963 ? -25.422 16.733 -6.989 1.00 78.25 963 TYR A C 1
ATOM 7613 O O . TYR A 1 963 ? -25.453 15.635 -6.444 1.00 78.25 963 TYR A O 1
ATOM 7621 N N . TRP A 1 964 ? -26.473 17.550 -6.954 1.00 85.62 964 TRP A N 1
ATOM 7622 C CA . TRP A 1 964 ? -27.766 17.255 -6.346 1.00 85.62 964 TRP A CA 1
ATOM 7623 C C . TRP A 1 964 ? -28.839 17.170 -7.418 1.00 85.62 964 TRP A C 1
ATOM 7625 O O . TRP A 1 964 ? -29.083 18.146 -8.127 1.00 85.62 964 TRP A O 1
ATOM 7635 N N . ALA A 1 965 ? -29.502 16.025 -7.530 1.00 84.31 965 ALA A N 1
ATOM 7636 C CA . ALA A 1 965 ? -30.625 15.826 -8.439 1.00 84.31 965 ALA A CA 1
ATOM 7637 C C . ALA A 1 965 ? -31.934 15.816 -7.649 1.00 84.31 965 ALA A C 1
ATOM 7639 O O . ALA A 1 965 ? -32.128 14.965 -6.784 1.00 84.31 965 ALA A O 1
ATOM 7640 N N . CYS A 1 966 ? -32.840 16.751 -7.944 1.00 82.12 966 CYS A N 1
ATOM 7641 C CA . CYS A 1 966 ? -34.113 16.842 -7.240 1.00 82.12 966 CYS A CA 1
ATOM 7642 C C . CYS A 1 966 ? -34.953 15.574 -7.452 1.00 82.12 966 CYS A C 1
ATOM 7644 O O . CYS A 1 966 ? -35.361 15.280 -8.577 1.00 82.12 966 CYS A O 1
ATOM 7646 N N . SER A 1 967 ? -35.235 14.846 -6.369 1.00 77.19 967 SER A N 1
ATOM 7647 C CA . SER A 1 967 ? -36.009 13.598 -6.388 1.00 77.19 967 SER A CA 1
ATOM 7648 C C . SER A 1 967 ? -37.531 13.802 -6.378 1.00 77.19 967 SER A C 1
ATOM 7650 O O . SER A 1 967 ? -38.279 12.825 -6.433 1.00 77.19 967 SER A O 1
ATOM 7652 N N . PHE A 1 968 ? -38.013 15.052 -6.328 1.00 76.81 968 PHE A N 1
ATOM 7653 C CA . PHE A 1 968 ? -39.446 15.345 -6.362 1.00 76.81 968 PHE A CA 1
ATOM 7654 C C . PHE A 1 968 ? -40.060 15.010 -7.734 1.00 76.81 968 PHE A C 1
ATOM 7656 O O . PHE A 1 968 ? -39.473 15.360 -8.767 1.00 76.81 968 PHE A O 1
ATOM 7663 N N . PRO A 1 969 ? -41.261 14.396 -7.765 1.00 60.38 969 PRO A N 1
ATOM 7664 C CA . PRO A 1 969 ? -41.966 14.094 -9.007 1.00 60.38 969 PRO A CA 1
ATOM 7665 C C . PRO A 1 969 ? -42.121 15.351 -9.877 1.00 60.38 969 PRO A C 1
ATOM 7667 O O . PRO A 1 969 ? -42.495 16.406 -9.373 1.00 60.38 969 PRO A O 1
ATOM 7670 N N . GLU A 1 970 ? -41.821 15.228 -11.172 1.00 62.19 970 GLU A N 1
ATOM 7671 C CA . GLU A 1 970 ? -41.904 16.289 -12.198 1.00 62.19 970 GLU A CA 1
ATOM 7672 C C . GLU A 1 970 ? -40.878 17.442 -12.122 1.00 62.19 970 GLU A C 1
ATOM 7674 O O . GLU A 1 970 ? -40.917 18.332 -12.970 1.00 62.19 970 GLU A O 1
ATOM 7679 N N . CYS A 1 971 ? -39.920 17.431 -11.184 1.00 81.00 971 CYS A N 1
ATOM 7680 C CA . CYS A 1 971 ? -38.877 18.465 -11.121 1.00 81.00 971 CYS A CA 1
ATOM 7681 C C . CYS A 1 971 ? -37.613 18.097 -11.917 1.00 81.00 971 CYS A C 1
ATOM 7683 O O . CYS A 1 971 ? -37.254 18.791 -12.866 1.00 81.00 971 CYS A O 1
ATOM 7685 N N . GLY A 1 972 ? -36.920 17.020 -11.530 1.00 70.12 972 GLY A N 1
ATOM 7686 C CA . GLY A 1 972 ? -35.744 16.492 -12.240 1.00 70.12 972 GLY A CA 1
ATOM 7687 C C . GLY A 1 972 ? -34.556 17.455 -12.412 1.00 70.12 972 GLY A C 1
ATOM 7688 O O . GLY A 1 972 ? -33.628 17.142 -13.155 1.00 70.12 972 GLY A O 1
ATOM 7689 N N . LEU A 1 973 ? -34.567 18.627 -11.765 1.00 79.88 973 LEU A N 1
ATOM 7690 C CA . LEU A 1 973 ? -33.504 19.624 -11.884 1.00 79.88 973 LEU A CA 1
ATOM 7691 C C . LEU A 1 973 ? -32.247 19.183 -11.129 1.00 79.88 973 LEU A C 1
ATOM 7693 O O . LEU A 1 973 ? -32.320 18.721 -9.989 1.00 79.88 973 LEU A O 1
ATOM 7697 N N . THR A 1 974 ? -31.090 19.378 -11.760 1.00 80.00 974 THR A N 1
ATOM 7698 C CA . THR A 1 974 ? -29.775 19.063 -11.194 1.00 80.00 974 THR A CA 1
ATOM 7699 C C . THR A 1 974 ? -29.010 20.329 -10.840 1.00 80.00 974 THR A C 1
ATOM 7701 O O . THR A 1 974 ? -29.004 21.291 -11.612 1.00 80.00 974 THR A O 1
ATOM 7704 N N . PHE A 1 975 ? -28.316 20.308 -9.709 1.00 78.06 975 PHE A N 1
ATOM 7705 C CA . PHE A 1 975 ? -27.571 21.437 -9.170 1.00 78.06 975 PHE A CA 1
ATOM 7706 C C . PHE A 1 975 ? -26.170 20.986 -8.777 1.00 78.06 975 PHE A C 1
ATOM 7708 O O . PHE A 1 975 ? -26.003 19.993 -8.091 1.00 78.06 975 PHE A O 1
ATOM 7715 N N . ASP A 1 976 ? -25.164 21.752 -9.159 1.00 70.31 976 ASP A N 1
ATOM 7716 C CA . ASP A 1 976 ? -23.748 21.559 -8.820 1.00 70.31 976 ASP A CA 1
ATOM 7717 C C . ASP A 1 976 ? -23.378 22.088 -7.421 1.00 70.31 976 ASP A C 1
ATOM 7719 O O . ASP A 1 976 ? -22.252 21.929 -6.955 1.00 70.31 976 ASP A O 1
ATOM 7723 N N . ARG A 1 977 ? -24.322 22.744 -6.730 1.00 69.75 977 ARG A N 1
ATOM 7724 C CA . ARG A 1 977 ? -24.114 23.342 -5.407 1.00 69.75 977 ARG A CA 1
ATOM 7725 C C . ARG A 1 977 ? -25.247 23.026 -4.441 1.00 69.75 977 ARG A C 1
ATOM 7727 O O . ARG A 1 977 ? -26.399 23.387 -4.697 1.00 69.75 977 ARG A O 1
ATOM 7734 N N . LYS A 1 978 ? -24.879 22.524 -3.259 1.00 76.75 978 LYS A N 1
ATOM 7735 C CA . LYS A 1 978 ? -25.781 22.272 -2.124 1.00 76.75 978 LYS A CA 1
ATOM 7736 C C . LYS A 1 978 ? -26.648 23.483 -1.772 1.00 76.75 978 LYS A C 1
ATOM 7738 O O . LYS A 1 978 ? -27.860 23.356 -1.669 1.00 76.75 978 LYS A O 1
ATOM 7743 N N . ASP A 1 979 ? -26.062 24.679 -1.676 1.00 75.50 979 ASP A N 1
ATOM 7744 C CA . ASP A 1 979 ? -26.807 25.909 -1.349 1.00 75.50 979 ASP A CA 1
ATOM 7745 C C . ASP A 1 979 ? -27.869 26.262 -2.403 1.00 75.50 979 ASP A C 1
ATOM 7747 O O . ASP A 1 979 ? -28.964 26.717 -2.066 1.00 75.50 979 ASP A O 1
ATOM 7751 N N . ASN A 1 980 ? -27.549 26.058 -3.686 1.00 80.62 980 ASN A N 1
ATOM 7752 C CA . ASN A 1 980 ? -28.471 26.323 -4.790 1.00 80.62 980 ASN A CA 1
ATOM 7753 C C . ASN A 1 980 ? -29.606 25.298 -4.789 1.00 80.62 980 ASN A C 1
ATOM 7755 O O . ASN A 1 980 ? -30.762 25.668 -4.995 1.00 80.62 980 ASN A O 1
ATOM 7759 N N . PHE A 1 981 ? -29.284 24.035 -4.499 1.00 84.44 981 PHE A N 1
ATOM 7760 C CA . PHE A 1 981 ? -30.274 22.982 -4.336 1.00 84.44 981 PHE A CA 1
ATOM 7761 C C . PHE A 1 981 ? -31.200 23.245 -3.144 1.00 84.44 981 PHE A C 1
ATOM 7763 O O . PHE A 1 981 ? -32.416 23.182 -3.287 1.00 84.44 981 PHE A O 1
ATOM 7770 N N . ILE A 1 982 ? -30.655 23.657 -1.996 1.00 80.62 982 ILE A N 1
ATOM 7771 C CA . ILE A 1 982 ? -31.442 24.049 -0.819 1.00 80.62 982 ILE A CA 1
ATOM 7772 C C . ILE A 1 982 ? -32.357 25.229 -1.153 1.00 80.62 982 ILE A C 1
ATOM 7774 O O . ILE A 1 982 ? -33.542 25.196 -0.834 1.00 80.62 982 ILE A O 1
ATOM 7778 N N . GLN A 1 983 ? -31.861 26.258 -1.847 1.00 80.88 983 GLN A N 1
ATOM 7779 C CA . GLN A 1 983 ? -32.715 27.365 -2.287 1.00 80.88 983 GLN A CA 1
ATOM 7780 C C . GLN A 1 983 ? -33.802 26.915 -3.265 1.00 80.88 983 GLN A C 1
ATOM 7782 O O . GLN A 1 983 ? -34.917 27.435 -3.210 1.00 80.88 983 GLN A O 1
ATOM 7787 N N . HIS A 1 984 ? -33.505 25.965 -4.150 1.00 82.31 984 HIS A N 1
ATOM 7788 C CA . HIS A 1 984 ? -34.491 25.362 -5.039 1.00 82.31 984 HIS A CA 1
ATOM 7789 C C . HIS A 1 984 ? -35.577 24.614 -4.247 1.00 82.31 984 HIS A C 1
ATOM 7791 O O . HIS A 1 984 ? -36.763 24.872 -4.454 1.00 82.31 984 HIS A O 1
ATOM 7797 N N . LEU A 1 985 ? -35.185 23.784 -3.280 1.00 81.00 985 LEU A N 1
ATOM 7798 C CA . LEU A 1 985 ? -36.082 23.065 -2.375 1.00 81.00 985 LEU A CA 1
ATOM 7799 C C . LEU A 1 985 ? -36.971 24.012 -1.550 1.00 81.00 985 LEU A C 1
ATOM 7801 O O . LEU A 1 985 ? -38.180 23.807 -1.443 1.00 81.00 985 LEU A O 1
ATOM 7805 N N . VAL A 1 986 ? -36.403 25.101 -1.030 1.00 80.94 986 VAL A N 1
ATOM 7806 C CA . VAL A 1 986 ? -37.145 26.125 -0.276 1.00 80.94 986 VAL A CA 1
ATOM 7807 C C . VAL A 1 986 ? -38.113 26.895 -1.184 1.00 80.94 986 VAL A C 1
ATOM 7809 O O . VAL A 1 986 ? -39.257 27.142 -0.807 1.00 80.94 986 VAL A O 1
ATOM 7812 N N . ARG A 1 987 ? -37.697 27.272 -2.401 1.00 79.75 987 ARG A N 1
ATOM 7813 C CA . ARG A 1 987 ? -38.506 28.122 -3.297 1.00 79.75 987 ARG A CA 1
ATOM 7814 C C . ARG A 1 987 ? -39.575 27.362 -4.074 1.00 79.75 987 ARG A C 1
ATOM 7816 O O . ARG A 1 987 ? -40.689 27.866 -4.196 1.00 79.75 987 ARG A O 1
ATOM 7823 N N . GLN A 1 988 ? -39.242 26.199 -4.629 1.00 79.44 988 GLN A N 1
ATOM 7824 C CA . GLN A 1 988 ? -40.136 25.443 -5.512 1.00 79.44 988 GLN A CA 1
ATOM 7825 C C . GLN A 1 988 ? -40.882 24.320 -4.793 1.00 79.44 988 GLN A C 1
ATOM 7827 O O . GLN A 1 988 ? -42.039 24.073 -5.118 1.00 79.44 988 GLN A O 1
ATOM 7832 N N . HIS A 1 989 ? -40.278 23.720 -3.764 1.00 78.94 989 HIS A N 1
ATOM 7833 C CA . HIS A 1 989 ? -40.899 22.647 -2.976 1.00 78.94 989 HIS A CA 1
ATOM 7834 C C . HIS A 1 989 ? -41.374 23.108 -1.585 1.00 78.94 989 HIS A C 1
ATOM 7836 O O . HIS A 1 989 ? -41.873 22.304 -0.804 1.00 78.94 989 HIS A O 1
ATOM 7842 N N . LYS A 1 990 ? -41.285 24.419 -1.297 1.00 72.44 990 LYS A N 1
ATOM 7843 C CA . LYS A 1 990 ? -41.777 25.086 -0.073 1.00 72.44 990 LYS A CA 1
ATOM 7844 C C . LYS A 1 990 ? -41.282 24.467 1.243 1.00 72.44 990 LYS A C 1
ATOM 7846 O O . LYS A 1 990 ? -41.992 24.508 2.247 1.00 72.44 990 LYS A O 1
ATOM 7851 N N . LEU A 1 991 ? -40.063 23.925 1.249 1.00 70.56 991 LEU A N 1
ATOM 7852 C CA . LEU A 1 991 ? -39.424 23.411 2.463 1.00 70.56 991 LEU A CA 1
ATOM 7853 C C . LEU A 1 991 ? -38.924 24.552 3.371 1.00 70.56 991 LEU A C 1
ATOM 7855 O O . LEU A 1 991 ? -38.677 25.671 2.918 1.00 70.56 991 LEU A O 1
ATOM 7859 N N . SER A 1 992 ? -38.816 24.279 4.674 1.00 60.91 992 SER A N 1
ATOM 7860 C CA . SER A 1 992 ? -38.494 25.289 5.698 1.00 60.91 992 SER A CA 1
ATOM 7861 C C . SER A 1 992 ? -37.033 25.750 5.595 1.00 60.91 992 SER A C 1
ATOM 7863 O O . SER A 1 992 ? -36.135 24.923 5.509 1.00 60.91 992 SER A O 1
ATOM 7865 N N . GLU A 1 993 ? -36.770 27.059 5.631 1.00 56.56 993 GLU A N 1
ATOM 7866 C CA . GLU A 1 993 ? -35.421 27.615 5.435 1.00 56.56 993 GLU A CA 1
ATOM 7867 C C . GLU A 1 993 ? -34.476 27.317 6.630 1.00 56.56 993 GLU A C 1
ATOM 7869 O O . GLU A 1 993 ? -34.850 27.567 7.784 1.00 56.56 993 GLU A O 1
ATOM 7874 N N . PRO A 1 994 ? -33.243 26.812 6.404 1.00 56.38 994 PRO A N 1
ATOM 7875 C CA . PRO A 1 994 ? -32.317 26.481 7.486 1.00 56.38 994 PRO A CA 1
ATOM 7876 C C . PRO A 1 994 ? -31.732 27.746 8.141 1.00 56.38 994 PRO A C 1
ATOM 7878 O O . PRO A 1 994 ? -31.012 28.528 7.520 1.00 56.38 994 PRO A O 1
ATOM 7881 N N . LYS A 1 995 ? -32.007 27.954 9.437 1.00 47.69 995 LYS A N 1
ATOM 7882 C CA . LYS A 1 995 ? -31.482 29.094 10.213 1.00 47.69 995 LYS A CA 1
ATOM 7883 C C . LYS A 1 995 ? -30.010 28.878 10.603 1.00 47.69 995 LYS A C 1
ATOM 7885 O O . LYS A 1 995 ? -29.731 28.336 11.667 1.00 47.69 995 LYS A O 1
ATOM 7890 N N . ILE A 1 996 ? -29.054 29.352 9.803 1.00 40.72 996 ILE A N 1
ATOM 7891 C CA . ILE A 1 996 ? -27.624 29.354 10.177 1.00 40.72 996 ILE A CA 1
ATOM 7892 C C . ILE A 1 996 ? -27.279 30.662 10.919 1.00 40.72 996 ILE A C 1
ATOM 7894 O O . ILE A 1 996 ? -27.225 31.731 10.312 1.00 40.72 996 ILE A O 1
ATOM 7898 N N . LYS A 1 997 ? -27.012 30.602 12.234 1.00 33.03 997 LYS A N 1
ATOM 7899 C CA . LYS A 1 997 ? -26.455 31.735 13.008 1.00 33.03 997 LYS A CA 1
ATOM 7900 C C . LYS A 1 997 ? -24.920 31.707 12.983 1.00 33.03 997 LYS A C 1
ATOM 7902 O O . LYS A 1 997 ? -24.309 30.722 13.380 1.00 33.03 997 LYS A O 1
ATOM 7907 N N . ARG A 1 998 ? -24.282 32.814 12.582 1.00 35.00 998 ARG A N 1
ATOM 7908 C CA . ARG A 1 998 ? -22.834 33.052 12.750 1.00 35.00 998 ARG A CA 1
ATOM 7909 C C . ARG A 1 998 ? -22.555 33.768 14.086 1.00 35.00 998 ARG A C 1
ATOM 7911 O O . ARG A 1 998 ? -22.946 34.921 14.220 1.00 35.00 998 ARG A O 1
ATOM 7918 N N . GLY A 1 999 ? -21.801 33.133 14.997 1.00 31.81 999 GLY A N 1
ATOM 7919 C CA . GLY A 1 999 ? -20.931 33.816 15.981 1.00 31.81 999 GLY A CA 1
ATOM 7920 C C . GLY A 1 999 ? -21.145 33.557 17.492 1.00 31.81 999 GLY A C 1
ATOM 7921 O O . GLY A 1 999 ? -22.112 34.051 18.053 1.00 31.81 999 GLY A O 1
ATOM 7922 N N . LYS A 1 1000 ? -20.123 32.925 18.113 1.00 27.92 1000 LYS A N 1
ATOM 7923 C CA . LYS A 1 1000 ? -19.705 32.808 19.547 1.00 27.92 1000 LYS A CA 1
ATOM 7924 C C . LYS A 1 1000 ? -20.604 32.068 20.583 1.00 27.92 1000 LYS A C 1
ATOM 7926 O O . LYS A 1 1000 ? -21.817 32.025 20.417 1.00 27.92 1000 LYS A O 1
ATOM 7931 N N . PRO A 1 1001 ? -19.994 31.440 21.628 1.00 46.00 1001 PRO A N 1
ATOM 7932 C CA . PRO A 1 1001 ? -20.640 30.435 22.482 1.00 46.00 1001 PRO A CA 1
ATOM 7933 C C . PRO A 1 1001 ? -21.290 31.000 23.765 1.00 46.00 1001 PRO A C 1
ATOM 7935 O O . PRO A 1 1001 ? -20.894 32.059 24.243 1.00 46.00 1001 PRO A O 1
ATOM 7938 N N . PHE A 1 1002 ? -22.182 30.174 24.337 1.00 29.42 1002 PHE A N 1
ATOM 7939 C CA . PHE A 1 1002 ? -22.810 30.160 25.677 1.00 29.42 1002 PHE A CA 1
ATOM 7940 C C . PHE A 1 1002 ? -24.281 30.632 25.839 1.00 29.42 1002 PHE A C 1
ATOM 7942 O O . PHE A 1 1002 ? -24.621 31.774 25.560 1.00 29.42 1002 PHE A O 1
ATOM 7949 N N . LEU A 1 1003 ? -25.084 29.683 26.366 1.00 36.50 1003 LEU A N 1
ATOM 7950 C CA . LEU A 1 1003 ? -26.390 29.708 27.063 1.00 36.50 1003 LEU A CA 1
ATOM 7951 C C . LEU A 1 1003 ? -27.563 30.532 26.492 1.00 36.50 1003 LEU A C 1
ATOM 7953 O O . LEU A 1 1003 ? -27.541 31.756 26.494 1.00 36.50 1003 LEU A O 1
ATOM 7957 N N . ILE A 1 1004 ? -28.664 29.843 26.164 1.00 29.06 1004 ILE A N 1
ATOM 7958 C CA . ILE A 1 1004 ? -29.954 29.890 26.890 1.00 29.06 1004 ILE A CA 1
ATOM 7959 C C . ILE A 1 1004 ? -30.940 28.923 26.212 1.00 29.06 1004 ILE A C 1
ATOM 7961 O O . ILE A 1 1004 ? -31.069 28.867 24.991 1.00 29.06 1004 ILE A O 1
ATOM 7965 N N . GLU A 1 1005 ? -31.598 28.154 27.068 1.00 38.06 1005 GLU A N 1
ATOM 7966 C CA . GLU A 1 1005 ? -32.688 27.218 26.826 1.00 38.06 1005 GLU A CA 1
ATOM 7967 C C . GLU A 1 1005 ? -34.017 27.959 26.542 1.00 38.06 1005 GLU A C 1
ATOM 7969 O O . GLU A 1 1005 ? -34.223 29.073 27.018 1.00 38.06 1005 GLU A O 1
ATOM 7974 N N . GLN A 1 1006 ? -34.942 27.261 25.871 1.00 32.16 1006 GLN A N 1
ATOM 7975 C CA . GLN A 1 1006 ? -36.398 27.489 25.768 1.00 32.16 1006 GLN A CA 1
ATOM 7976 C C . GLN A 1 1006 ? -36.993 28.175 24.512 1.00 32.16 1006 GLN A C 1
ATOM 7978 O O . GLN A 1 1006 ? -36.710 29.322 24.175 1.00 32.16 1006 GLN A O 1
ATOM 7983 N N . LEU A 1 1007 ? -37.972 27.431 23.960 1.00 30.09 1007 LEU A N 1
ATOM 7984 C CA . LEU A 1 1007 ? -39.096 27.753 23.057 1.00 30.09 1007 LEU A CA 1
ATOM 7985 C C . LEU A 1 1007 ? -38.968 27.334 21.567 1.00 30.09 1007 LEU A C 1
ATOM 7987 O O . LEU A 1 1007 ? -38.421 28.025 20.714 1.00 30.09 1007 LEU A O 1
ATOM 7991 N N . VAL A 1 1008 ? -39.570 26.159 21.329 1.00 36.09 1008 VAL A N 1
ATOM 7992 C CA . VAL A 1 1008 ? -39.767 25.280 20.149 1.00 36.09 1008 VAL A CA 1
ATOM 7993 C C . VAL A 1 1008 ? -40.609 25.932 19.019 1.00 36.09 1008 VAL A C 1
ATOM 7995 O O . VAL A 1 1008 ? -41.404 26.827 19.311 1.00 36.09 1008 VAL A O 1
ATOM 7998 N N . PRO A 1 1009 ? -40.451 25.539 17.728 1.00 29.75 1009 PRO A N 1
ATOM 7999 C CA . PRO A 1 1009 ? -41.361 24.586 17.040 1.00 29.75 1009 PRO A CA 1
ATOM 8000 C C . PRO A 1 1009 ? -40.611 23.409 16.350 1.00 29.75 1009 PRO A C 1
ATOM 8002 O O . PRO A 1 1009 ? -39.387 23.453 16.261 1.00 29.75 1009 PRO A O 1
ATOM 8005 N N . PRO A 1 1010 ? -41.308 22.342 15.899 1.00 34.75 1010 PRO A N 1
ATOM 8006 C CA . PRO A 1 1010 ? -40.794 20.969 15.898 1.00 34.75 1010 PRO A CA 1
ATOM 8007 C C . PRO A 1 1010 ? -39.706 20.701 14.848 1.00 34.75 1010 PRO A C 1
ATOM 8009 O O . PRO A 1 1010 ? -39.874 20.996 13.665 1.00 34.75 1010 PRO A O 1
ATOM 8012 N N . GLU A 1 1011 ? -38.631 20.052 15.300 1.00 41.28 1011 GLU A N 1
ATOM 8013 C CA . GLU A 1 1011 ? -37.426 19.651 14.548 1.00 41.28 1011 GLU A CA 1
ATOM 8014 C C . GLU A 1 1011 ? -37.712 18.753 13.326 1.00 41.28 1011 GLU A C 1
ATOM 8016 O O . GLU A 1 1011 ? -36.912 18.707 12.393 1.00 41.28 1011 GLU A O 1
ATOM 8021 N N . SER A 1 1012 ? -38.913 18.165 13.251 1.00 42.47 1012 SER A N 1
ATOM 8022 C CA . SER A 1 1012 ? -39.318 17.199 12.217 1.00 42.47 1012 SER A CA 1
ATOM 8023 C C . SER A 1 1012 ? -39.196 17.664 10.759 1.00 42.47 1012 SER A C 1
ATOM 8025 O O . SER A 1 1012 ? -39.046 16.809 9.898 1.00 42.47 1012 SER A O 1
ATOM 8027 N N . ASN A 1 1013 ? -39.247 18.975 10.466 1.00 41.69 1013 ASN A N 1
ATOM 8028 C CA . ASN A 1 1013 ? -39.192 19.509 9.089 1.00 41.69 1013 ASN A CA 1
ATOM 8029 C C . ASN A 1 1013 ? -37.785 19.944 8.631 1.00 41.69 1013 ASN A C 1
ATOM 8031 O O . ASN A 1 1013 ? -37.569 20.159 7.438 1.00 41.69 1013 ASN A O 1
ATOM 8035 N N . ILE A 1 1014 ? -36.839 20.141 9.559 1.00 50.53 1014 ILE A N 1
ATOM 8036 C CA . ILE A 1 1014 ? -35.454 20.527 9.232 1.00 50.53 1014 ILE A CA 1
ATOM 8037 C C . ILE A 1 1014 ? -34.604 19.272 9.035 1.00 50.53 1014 ILE A C 1
ATOM 8039 O O . ILE A 1 1014 ? -33.802 19.239 8.103 1.00 50.53 1014 ILE A O 1
ATOM 8043 N N . GLU A 1 1015 ? -34.829 18.236 9.850 1.00 50.28 1015 GLU A N 1
ATOM 8044 C CA . GLU A 1 1015 ? -34.266 16.900 9.616 1.00 50.28 1015 GLU A CA 1
ATOM 8045 C C . GLU A 1 1015 ? -34.671 16.373 8.235 1.00 50.28 1015 GLU A C 1
ATOM 8047 O O . GLU A 1 1015 ? -33.791 16.021 7.457 1.00 50.28 1015 GLU A O 1
ATOM 8052 N N . THR A 1 1016 ? -35.947 16.494 7.840 1.00 58.78 1016 THR A N 1
ATOM 8053 C CA . THR A 1 1016 ? -36.389 16.086 6.491 1.00 58.78 1016 THR A CA 1
ATOM 8054 C C . THR A 1 1016 ? -35.736 16.892 5.368 1.00 58.78 1016 THR A C 1
ATOM 8056 O O . THR A 1 1016 ? -35.470 16.333 4.310 1.00 58.78 1016 THR A O 1
ATOM 8059 N N . LEU A 1 1017 ? -35.454 18.194 5.542 1.00 68.94 1017 LEU A N 1
ATOM 8060 C CA . LEU A 1 1017 ? -34.753 18.973 4.509 1.00 68.94 1017 LEU A CA 1
ATOM 8061 C C . LEU A 1 1017 ? -33.329 18.447 4.307 1.00 68.94 1017 LEU A C 1
ATOM 8063 O O . LEU A 1 1017 ? -32.913 18.260 3.166 1.00 68.94 1017 LEU A O 1
ATOM 8067 N N . TRP A 1 1018 ? -32.580 18.234 5.390 1.00 71.38 1018 TRP A N 1
ATOM 8068 C CA . TRP A 1 1018 ? -31.207 17.743 5.293 1.00 71.38 1018 TRP A CA 1
ATOM 8069 C C . TRP A 1 1018 ? -31.156 16.296 4.801 1.00 71.38 1018 TRP A C 1
ATOM 8071 O O . TRP A 1 1018 ? -30.324 15.998 3.951 1.00 71.38 1018 TRP A O 1
ATOM 8081 N N . GLU A 1 1019 ? -32.092 15.444 5.220 1.00 67.75 1019 GLU A N 1
ATOM 8082 C CA . GLU A 1 1019 ? -32.260 14.087 4.687 1.00 67.75 1019 GLU A CA 1
ATOM 8083 C C . GLU A 1 1019 ? -32.547 14.091 3.182 1.00 67.75 1019 GLU A C 1
ATOM 8085 O O . GLU A 1 1019 ? -31.903 13.358 2.439 1.00 67.75 1019 GLU A O 1
ATOM 8090 N N . ILE A 1 1020 ? -33.449 14.956 2.700 1.00 70.44 1020 ILE A N 1
ATOM 8091 C CA . ILE A 1 1020 ? -33.722 15.100 1.261 1.00 70.44 1020 ILE A CA 1
ATOM 8092 C C . ILE A 1 1020 ? -32.474 15.605 0.528 1.00 70.44 1020 ILE A C 1
ATOM 8094 O O . ILE A 1 1020 ? -32.178 15.137 -0.571 1.00 70.44 1020 ILE A O 1
ATOM 8098 N N . VAL A 1 1021 ? -31.730 16.545 1.117 1.00 76.75 1021 VAL A N 1
ATOM 8099 C CA . VAL A 1 1021 ? -30.489 17.069 0.532 1.00 76.75 1021 VAL A CA 1
ATOM 8100 C C . VAL A 1 1021 ? -29.423 15.987 0.401 1.00 76.75 1021 VAL A C 1
ATOM 8102 O O . VAL A 1 1021 ? -28.801 15.902 -0.653 1.00 76.75 1021 VAL A O 1
ATOM 8105 N N . GLU A 1 1022 ? -29.252 15.133 1.405 1.00 77.62 1022 GLU A N 1
ATOM 8106 C CA . GLU A 1 1022 ? -28.324 14.000 1.335 1.00 77.62 1022 GLU A CA 1
ATOM 8107 C C . GLU A 1 1022 ? -28.836 12.886 0.404 1.00 77.62 1022 GLU A C 1
ATOM 8109 O O . GLU A 1 1022 ? -28.071 12.329 -0.372 1.00 77.62 1022 GLU A O 1
ATOM 8114 N N . GLN A 1 1023 ? -30.140 12.602 0.375 1.00 74.94 1023 GLN A N 1
ATOM 8115 C CA . GLN A 1 1023 ? -30.712 11.577 -0.510 1.00 74.94 1023 GLN A CA 1
ATOM 8116 C C . GLN A 1 1023 ? -30.639 11.962 -1.998 1.00 74.94 1023 GLN A C 1
ATOM 8118 O O . GLN A 1 1023 ? -30.510 11.104 -2.878 1.00 74.94 1023 GLN A O 1
ATOM 8123 N N . CYS A 1 1024 ? -30.738 13.260 -2.285 1.00 76.94 1024 CYS A N 1
ATOM 8124 C CA . CYS A 1 1024 ? -30.607 13.821 -3.628 1.00 76.94 1024 CYS A CA 1
ATOM 8125 C C . CYS A 1 1024 ? -29.147 14.040 -4.042 1.00 76.94 1024 CYS A C 1
ATOM 8127 O O . CYS A 1 1024 ? -28.902 14.401 -5.194 1.00 76.94 1024 CYS A O 1
ATOM 8129 N N . HIS A 1 1025 ? -28.198 13.852 -3.123 1.00 82.31 1025 HIS A N 1
ATOM 8130 C CA . HIS A 1 1025 ? -26.777 13.988 -3.385 1.00 82.31 1025 HIS A CA 1
ATOM 8131 C C . HIS A 1 1025 ? -26.258 12.815 -4.229 1.00 82.31 1025 HIS A C 1
ATOM 8133 O O . HIS A 1 1025 ? -26.644 11.654 -4.053 1.00 82.31 1025 HIS A O 1
ATOM 8139 N N . ARG A 1 1026 ? -25.399 13.129 -5.192 1.00 73.75 1026 ARG A N 1
ATOM 8140 C CA . ARG A 1 1026 ? -24.730 12.185 -6.079 1.00 73.75 1026 ARG A CA 1
ATOM 8141 C C . ARG A 1 1026 ? -23.260 12.585 -6.150 1.00 73.75 1026 ARG A C 1
ATOM 8143 O O . ARG A 1 1026 ? -22.937 13.673 -6.623 1.00 73.75 1026 ARG A O 1
ATOM 8150 N N . GLU A 1 1027 ? -22.393 11.684 -5.712 1.00 65.69 1027 GLU A N 1
ATOM 8151 C CA . GLU A 1 1027 ? -20.956 11.752 -5.965 1.00 65.69 1027 GLU A CA 1
ATOM 8152 C C . GLU A 1 1027 ? -20.625 10.735 -7.054 1.00 65.69 1027 GLU A C 1
ATOM 8154 O O . GLU A 1 1027 ? -20.962 9.554 -6.936 1.00 65.69 1027 GLU A O 1
ATOM 8159 N N . GLU A 1 1028 ? -19.985 11.181 -8.131 1.00 58.53 1028 GLU A N 1
ATOM 8160 C CA . GLU A 1 1028 ? -19.362 10.248 -9.067 1.00 58.53 1028 GLU A CA 1
ATOM 8161 C C . GLU A 1 1028 ? -18.016 9.802 -8.486 1.00 58.53 1028 GLU A C 1
ATOM 8163 O O . GLU A 1 1028 ? -17.225 10.616 -8.002 1.00 58.53 1028 GLU A O 1
ATOM 8168 N N . ILE A 1 1029 ? -17.758 8.492 -8.514 1.00 47.91 1029 ILE A N 1
ATOM 8169 C CA . ILE A 1 1029 ? -16.514 7.897 -8.017 1.00 47.91 1029 ILE A CA 1
ATOM 8170 C C . ILE A 1 1029 ? -15.339 8.553 -8.758 1.00 47.91 1029 ILE A C 1
ATOM 8172 O O . ILE A 1 1029 ? -15.236 8.471 -9.981 1.00 47.91 1029 ILE A O 1
ATOM 8176 N N . SER A 1 1030 ? -14.452 9.221 -8.014 1.00 48.94 1030 SER A N 1
ATOM 8177 C CA . SER A 1 1030 ? -13.251 9.866 -8.556 1.00 48.94 1030 SER A CA 1
ATOM 8178 C C . SER A 1 1030 ? -12.358 8.816 -9.220 1.00 48.94 1030 SER A C 1
ATOM 8180 O O . SER A 1 1030 ? -11.608 8.122 -8.539 1.00 48.94 1030 SER A O 1
ATOM 8182 N N . HIS A 1 1031 ? -12.395 8.728 -10.547 1.00 51.81 1031 HIS A N 1
ATOM 8183 C CA . HIS A 1 1031 ? -11.427 7.945 -11.307 1.00 51.81 1031 HIS A CA 1
ATOM 8184 C C . HIS A 1 1031 ? -10.003 8.491 -11.100 1.00 51.81 1031 HIS A C 1
ATOM 8186 O O . HIS A 1 1031 ? -9.804 9.690 -10.887 1.00 51.81 1031 HIS A O 1
ATOM 8192 N N . GLU A 1 1032 ? -9.006 7.604 -11.148 1.00 58.53 1032 GLU A N 1
ATOM 8193 C CA . GLU A 1 1032 ? -7.598 7.998 -11.184 1.00 58.53 1032 GLU A CA 1
ATOM 8194 C C . GLU A 1 1032 ? -7.351 8.866 -12.420 1.00 58.53 1032 GLU A C 1
ATOM 8196 O O . GLU A 1 1032 ? -7.573 8.434 -13.553 1.00 58.53 1032 GLU A O 1
ATOM 8201 N N . GLU A 1 1033 ? -6.901 10.101 -12.213 1.00 64.69 1033 GLU A N 1
ATOM 8202 C CA . GLU A 1 1033 ? -6.726 11.049 -13.305 1.00 64.69 1033 GLU A CA 1
ATOM 8203 C C . GLU A 1 1033 ? -5.290 11.571 -13.349 1.00 64.69 1033 GLU A C 1
ATOM 8205 O O . GLU A 1 1033 ? -4.660 11.885 -12.331 1.00 64.69 1033 GLU A O 1
ATOM 8210 N N . ARG A 1 1034 ? -4.754 11.609 -14.570 1.00 77.12 1034 ARG A N 1
ATOM 8211 C CA . ARG A 1 1034 ? -3.386 12.026 -14.859 1.00 77.12 1034 ARG A CA 1
ATOM 8212 C C . ARG A 1 1034 ? -3.260 13.537 -14.836 1.00 77.12 1034 ARG A C 1
ATOM 8214 O O . ARG A 1 1034 ? -4.034 14.254 -15.468 1.00 77.12 1034 ARG A O 1
ATOM 8221 N N . CYS A 1 1035 ? -2.208 14.021 -14.189 1.00 83.50 1035 CYS A N 1
ATOM 8222 C CA . CYS A 1 1035 ? -1.779 15.399 -14.345 1.00 83.50 1035 CYS A CA 1
ATOM 8223 C C . CYS A 1 1035 ? -1.382 15.663 -15.806 1.00 83.50 1035 CYS A C 1
ATOM 8225 O O . CYS A 1 1035 ? -0.435 15.067 -16.311 1.00 83.50 1035 CYS A O 1
ATOM 8227 N N . GLN A 1 1036 ? -2.057 16.600 -16.472 1.00 80.06 1036 GLN A N 1
ATOM 8228 C CA . GLN A 1 1036 ? -1.789 16.949 -17.876 1.00 80.06 1036 GLN A CA 1
ATOM 8229 C C . GLN A 1 1036 ? -0.416 17.613 -18.104 1.00 80.06 1036 GLN A C 1
ATOM 8231 O O . GLN A 1 1036 ? 0.045 17.681 -19.238 1.00 80.06 1036 GLN A O 1
ATOM 8236 N N . PHE A 1 1037 ? 0.239 18.098 -17.042 1.00 82.62 1037 PHE A N 1
ATOM 8237 C CA . PHE A 1 1037 ? 1.538 18.775 -17.116 1.00 82.62 1037 PHE A CA 1
ATOM 8238 C C . PHE A 1 1037 ? 2.718 17.801 -16.972 1.00 82.62 1037 PHE A C 1
ATOM 8240 O O . PHE A 1 1037 ? 3.615 17.811 -17.811 1.00 82.62 1037 PHE A O 1
ATOM 8247 N N . CYS A 1 1038 ? 2.724 16.942 -15.942 1.00 82.75 1038 CYS A N 1
ATOM 8248 C CA . CYS A 1 1038 ? 3.836 16.012 -15.671 1.00 82.75 1038 CYS A CA 1
ATOM 8249 C C . CYS A 1 1038 ? 3.520 14.530 -15.943 1.00 82.75 1038 CYS A C 1
ATOM 8251 O O . CYS A 1 1038 ? 4.440 13.729 -16.093 1.00 82.75 1038 CYS A O 1
ATOM 8253 N N . GLY A 1 1039 ? 2.243 14.153 -16.045 1.00 76.06 1039 GLY A N 1
ATOM 8254 C CA . GLY A 1 1039 ? 1.805 12.771 -16.261 1.00 76.06 1039 GLY A CA 1
ATOM 8255 C C . GLY A 1 1039 ? 1.617 11.929 -14.994 1.00 76.06 1039 GLY A C 1
ATOM 8256 O O . GLY A 1 1039 ? 1.214 10.773 -15.120 1.00 76.06 1039 GLY A O 1
ATOM 8257 N N . ASP A 1 1040 ? 1.857 12.479 -13.798 1.00 78.38 1040 ASP A N 1
ATOM 8258 C CA . ASP A 1 1040 ? 1.650 11.767 -12.529 1.00 78.38 1040 ASP A CA 1
ATOM 8259 C C . ASP A 1 1040 ? 0.179 11.363 -12.351 1.00 78.38 1040 ASP A C 1
ATOM 8261 O O . ASP A 1 1040 ? -0.733 12.169 -12.568 1.00 78.38 1040 ASP A O 1
ATOM 8265 N N . ILE A 1 1041 ? -0.057 10.120 -11.929 1.00 75.88 1041 ILE A N 1
ATOM 8266 C CA . ILE A 1 1041 ? -1.396 9.603 -11.625 1.00 75.88 1041 ILE A CA 1
ATOM 8267 C C . ILE A 1 1041 ? -1.727 9.948 -10.174 1.00 75.88 1041 ILE A C 1
ATOM 8269 O O . ILE A 1 1041 ? -1.020 9.543 -9.249 1.00 75.88 1041 ILE A O 1
ATOM 8273 N N . LEU A 1 1042 ? -2.808 10.699 -9.964 1.00 71.44 1042 LEU A N 1
ATOM 8274 C CA . LEU A 1 1042 ? -3.230 11.129 -8.634 1.00 71.44 1042 LEU A CA 1
ATOM 8275 C C . LEU A 1 1042 ? -4.568 10.477 -8.279 1.00 71.44 1042 LEU A C 1
ATOM 8277 O O . LEU A 1 1042 ? -5.565 10.644 -8.974 1.00 71.44 1042 LEU A O 1
ATOM 8281 N N . ARG A 1 1043 ? -4.589 9.760 -7.147 1.00 55.47 1043 ARG A N 1
ATOM 8282 C CA . ARG A 1 1043 ? -5.736 8.961 -6.665 1.00 55.47 1043 ARG A CA 1
ATOM 8283 C C . ARG A 1 1043 ? -6.927 9.782 -6.145 1.00 55.47 1043 ARG A C 1
ATOM 8285 O O . ARG A 1 1043 ? -7.884 9.222 -5.632 1.00 55.47 1043 ARG A O 1
ATOM 8292 N N . SER A 1 1044 ? -6.863 11.114 -6.203 1.00 66.56 1044 SER A N 1
ATOM 8293 C CA . SER A 1 1044 ? -7.955 11.993 -5.771 1.00 66.56 1044 SER A CA 1
ATOM 8294 C C . SER A 1 1044 ? -8.002 13.253 -6.616 1.00 66.56 1044 SER A C 1
ATOM 8296 O O . SER A 1 1044 ? -6.991 13.957 -6.725 1.00 66.56 1044 SER A O 1
ATOM 8298 N N . GLY A 1 1045 ? -9.199 13.616 -7.085 1.00 64.44 1045 GLY A N 1
ATOM 8299 C CA . GLY A 1 1045 ? -9.450 14.904 -7.731 1.00 64.44 1045 GLY A CA 1
ATOM 8300 C C . GLY A 1 1045 ? -8.981 16.103 -6.892 1.00 64.44 1045 GLY A C 1
ATOM 8301 O O . GLY A 1 1045 ? -8.439 17.061 -7.437 1.00 64.44 1045 GLY A O 1
ATOM 8302 N N . ARG A 1 1046 ? -9.065 16.045 -5.552 1.00 66.75 1046 ARG A N 1
ATOM 8303 C CA . ARG A 1 1046 ? -8.569 17.131 -4.679 1.00 66.75 1046 ARG A CA 1
ATOM 8304 C C . ARG A 1 1046 ? -7.045 17.268 -4.733 1.00 66.75 1046 ARG A C 1
ATOM 8306 O O . ARG A 1 1046 ? -6.543 18.388 -4.834 1.00 66.75 1046 ARG A O 1
ATOM 8313 N N . TYR A 1 1047 ? -6.308 16.153 -4.704 1.00 71.44 1047 TYR A N 1
ATOM 8314 C CA . TYR A 1 1047 ? -4.846 16.170 -4.844 1.00 71.44 1047 TYR A CA 1
ATOM 8315 C C . TYR A 1 1047 ? -4.420 16.580 -6.255 1.00 71.44 1047 TYR A C 1
ATOM 8317 O O . TYR A 1 1047 ? -3.483 17.368 -6.393 1.00 71.44 1047 TYR A O 1
ATOM 8325 N N . LEU A 1 1048 ? -5.155 16.139 -7.280 1.00 80.75 1048 LEU A N 1
ATOM 8326 C CA . LEU A 1 1048 ? -4.947 16.555 -8.664 1.00 80.75 1048 LEU A CA 1
ATOM 8327 C C . LEU A 1 1048 ? -5.072 18.070 -8.826 1.00 80.75 1048 LEU A C 1
ATOM 8329 O O . LEU A 1 1048 ? -4.161 18.696 -9.357 1.00 80.75 1048 LEU A O 1
ATOM 8333 N N . MET A 1 1049 ? -6.118 18.697 -8.288 1.00 82.19 1049 MET A N 1
ATOM 8334 C CA . MET A 1 1049 ? -6.270 20.154 -8.380 1.00 82.19 1049 MET A CA 1
ATOM 8335 C C . MET A 1 1049 ? -5.177 20.925 -7.639 1.00 82.19 1049 MET A C 1
ATOM 8337 O O . MET A 1 1049 ? -4.726 21.982 -8.094 1.00 82.19 1049 MET A O 1
ATOM 8341 N N . VAL A 1 1050 ? -4.727 20.419 -6.488 1.00 82.62 1050 VAL A N 1
ATOM 8342 C CA . VAL A 1 1050 ? -3.612 21.036 -5.759 1.00 82.62 1050 VAL A CA 1
ATOM 8343 C C . VAL A 1 1050 ? -2.333 20.970 -6.589 1.00 82.62 1050 VAL A C 1
ATOM 8345 O O . VAL A 1 1050 ? -1.652 21.994 -6.697 1.00 82.62 1050 VAL A O 1
ATOM 8348 N N . HIS A 1 1051 ? -2.069 19.811 -7.195 1.00 83.38 1051 HIS A N 1
ATOM 8349 C CA . HIS A 1 1051 ? -0.901 19.523 -8.015 1.00 83.38 1051 HIS A CA 1
ATOM 8350 C C . HIS A 1 1051 ? -0.901 20.303 -9.345 1.00 83.38 1051 HIS A C 1
ATOM 8352 O O . HIS A 1 1051 ? 0.076 20.982 -9.647 1.00 83.38 1051 HIS A O 1
ATOM 8358 N N . LEU A 1 1052 ? -2.009 20.310 -10.095 1.00 86.75 1052 LEU A N 1
ATOM 8359 C CA . LEU A 1 1052 ? -2.187 21.118 -11.313 1.00 86.75 1052 LEU A CA 1
ATOM 8360 C C . LEU A 1 1052 ? -1.983 22.613 -11.034 1.00 86.75 1052 LEU A C 1
ATOM 8362 O O . LEU A 1 1052 ? -1.323 23.313 -11.801 1.00 86.75 1052 LEU A O 1
ATOM 8366 N N . GLY A 1 1053 ? -2.501 23.100 -9.900 1.00 87.31 1053 GLY A N 1
ATOM 8367 C CA . GLY A 1 1053 ? -2.308 24.486 -9.481 1.00 87.31 1053 GLY A CA 1
ATOM 8368 C C . GLY A 1 1053 ? -0.832 24.865 -9.320 1.00 87.31 1053 GLY A C 1
ATOM 8369 O O . GLY A 1 1053 ? -0.466 25.981 -9.671 1.00 87.31 1053 GLY A O 1
ATOM 8370 N N . ARG A 1 1054 ? 0.017 23.938 -8.855 1.00 86.25 1054 ARG A N 1
ATOM 8371 C CA . ARG A 1 1054 ? 1.454 24.185 -8.679 1.00 86.25 1054 ARG A CA 1
ATOM 8372 C C . ARG A 1 1054 ? 2.170 24.384 -10.018 1.00 86.25 1054 ARG A C 1
ATOM 8374 O O . ARG A 1 1054 ? 2.904 25.354 -10.148 1.00 86.25 1054 ARG A O 1
ATOM 8381 N N . HIS A 1 1055 ? 1.897 23.542 -11.018 1.00 88.88 1055 HIS A N 1
ATOM 8382 C CA . HIS A 1 1055 ? 2.459 23.706 -12.370 1.00 88.88 1055 HIS A CA 1
ATOM 8383 C C . HIS A 1 1055 ? 2.079 25.055 -12.989 1.00 88.88 1055 HIS A C 1
ATOM 8385 O O . HIS A 1 1055 ? 2.915 25.751 -13.555 1.00 88.88 1055 HIS A O 1
ATOM 8391 N N . MET A 1 1056 ? 0.818 25.468 -12.838 1.00 89.44 1056 MET A N 1
ATOM 8392 C CA . MET A 1 1056 ? 0.354 26.760 -13.354 1.00 89.44 1056 MET A CA 1
ATOM 8393 C C . MET A 1 1056 ? 0.956 27.963 -12.619 1.00 89.44 1056 MET A C 1
ATOM 8395 O O . MET A 1 1056 ? 1.208 28.995 -13.243 1.00 89.44 1056 MET A O 1
ATOM 8399 N N . GLU A 1 1057 ? 1.189 27.846 -11.309 1.00 89.12 1057 GLU A N 1
ATOM 8400 C CA . GLU A 1 1057 ? 1.932 28.842 -10.535 1.00 89.12 1057 GLU A CA 1
ATOM 8401 C C . GLU A 1 1057 ? 3.378 28.939 -11.049 1.00 89.12 1057 GLU A C 1
ATOM 8403 O O . GLU A 1 1057 ? 3.790 30.019 -11.467 1.00 89.12 1057 GLU A O 1
ATOM 8408 N N . GLU A 1 1058 ? 4.101 27.818 -11.134 1.00 86.69 1058 GLU A N 1
ATOM 8409 C CA . GLU A 1 1058 ? 5.494 27.752 -11.608 1.00 86.69 1058 GLU A CA 1
ATOM 8410 C C . GLU A 1 1058 ? 5.661 28.305 -13.033 1.00 86.69 1058 GLU A C 1
ATOM 8412 O O . GLU A 1 1058 ? 6.590 29.069 -13.297 1.00 86.69 1058 GLU A O 1
ATOM 8417 N N . LEU A 1 1059 ? 4.720 28.015 -13.936 1.00 87.69 1059 LEU A N 1
ATOM 8418 C CA . LEU A 1 1059 ? 4.741 28.521 -15.308 1.00 87.69 1059 LEU A CA 1
ATOM 8419 C C . LEU A 1 1059 ? 4.487 30.039 -15.400 1.00 87.69 1059 LEU A C 1
ATOM 8421 O O . LEU A 1 1059 ? 4.949 30.689 -16.336 1.00 87.69 1059 LEU A O 1
ATOM 8425 N N . ALA A 1 1060 ? 3.712 30.624 -14.482 1.00 88.44 1060 ALA A N 1
ATOM 8426 C CA . ALA A 1 1060 ? 3.301 32.028 -14.561 1.00 88.44 1060 ALA A CA 1
ATOM 8427 C C . ALA A 1 1060 ? 4.267 33.008 -13.879 1.00 88.44 1060 ALA A C 1
ATOM 8429 O O . ALA A 1 1060 ? 4.330 34.170 -14.285 1.00 88.44 1060 ALA A O 1
ATOM 8430 N N . MET A 1 1061 ? 5.022 32.569 -12.867 1.00 86.75 1061 MET A N 1
ATOM 8431 C CA . MET A 1 1061 ? 5.922 33.456 -12.115 1.00 86.75 1061 MET A CA 1
ATOM 8432 C C . MET A 1 1061 ? 7.049 34.104 -12.950 1.00 86.75 1061 MET A C 1
ATOM 8434 O O . MET A 1 1061 ? 7.285 35.300 -12.752 1.00 86.75 1061 MET A O 1
ATOM 8438 N N . PRO A 1 1062 ? 7.701 33.420 -13.918 1.00 86.00 1062 PRO A N 1
ATOM 8439 C CA . PRO A 1 1062 ? 8.791 34.005 -14.711 1.00 86.00 1062 PRO A CA 1
ATOM 8440 C C . PRO A 1 1062 ? 8.416 35.270 -15.503 1.00 86.00 1062 PRO A C 1
ATOM 8442 O O . PRO A 1 1062 ? 9.285 36.075 -15.839 1.00 86.00 1062 PRO A O 1
ATOM 8445 N N . VAL A 1 1063 ? 7.123 35.508 -15.769 1.00 86.56 1063 VAL A N 1
ATOM 8446 C CA . VAL A 1 1063 ? 6.652 36.720 -16.464 1.00 86.56 1063 VAL A CA 1
ATOM 8447 C C . VAL A 1 1063 ? 7.000 38.001 -15.697 1.00 86.56 1063 VAL A C 1
ATOM 8449 O O . VAL A 1 1063 ? 7.244 39.034 -16.321 1.00 86.56 1063 VAL A O 1
ATOM 8452 N N . LEU A 1 1064 ? 7.075 37.958 -14.362 1.00 86.56 1064 LEU A N 1
ATOM 8453 C CA . LEU A 1 1064 ? 7.450 39.126 -13.556 1.00 86.56 1064 LEU A CA 1
ATOM 8454 C C . LEU A 1 1064 ? 8.880 39.601 -13.859 1.00 86.56 1064 LEU A C 1
ATOM 8456 O O . LEU A 1 1064 ? 9.116 40.805 -13.971 1.00 86.56 1064 LEU A O 1
ATOM 8460 N N . GLU A 1 1065 ? 9.821 38.673 -14.051 1.00 82.81 1065 GLU A N 1
ATOM 8461 C CA . GLU A 1 1065 ? 11.200 39.000 -14.430 1.00 82.81 1065 GLU A CA 1
ATOM 8462 C C . GLU A 1 1065 ? 11.271 39.582 -15.843 1.00 82.81 1065 GLU A C 1
ATOM 8464 O O . GLU A 1 1065 ? 11.948 40.587 -16.059 1.00 82.81 1065 GLU A O 1
ATOM 8469 N N . MET A 1 1066 ? 10.505 39.026 -16.786 1.00 83.31 1066 MET A N 1
ATOM 8470 C CA . MET A 1 1066 ? 10.434 39.539 -18.159 1.00 83.31 1066 MET A CA 1
ATOM 8471 C C . MET A 1 1066 ? 9.897 40.977 -18.205 1.00 83.31 1066 MET A C 1
ATOM 8473 O O . MET A 1 1066 ? 10.427 41.821 -18.930 1.00 83.31 1066 MET A O 1
ATOM 8477 N N . VAL A 1 1067 ? 8.872 41.288 -17.401 1.00 83.31 1067 VAL A N 1
ATOM 8478 C CA . VAL A 1 1067 ? 8.334 42.654 -17.276 1.00 83.31 1067 VAL A CA 1
ATOM 8479 C C . VAL A 1 1067 ? 9.375 43.594 -16.663 1.00 83.31 1067 VAL A C 1
ATOM 8481 O O . VAL A 1 1067 ? 9.551 44.707 -17.161 1.00 83.31 1067 VAL A O 1
ATOM 8484 N N . ASN A 1 1068 ? 10.111 43.146 -15.640 1.00 76.56 1068 ASN A N 1
ATOM 8485 C CA . ASN A 1 1068 ? 11.194 43.923 -15.030 1.00 76.56 1068 ASN A CA 1
ATOM 8486 C C . ASN A 1 1068 ? 12.333 44.231 -16.019 1.00 76.56 1068 ASN A C 1
ATOM 8488 O O . ASN A 1 1068 ? 12.844 45.348 -16.016 1.00 76.56 1068 ASN A O 1
ATOM 8492 N N . GLN A 1 1069 ? 12.702 43.275 -16.876 1.00 69.44 1069 GLN A N 1
ATOM 8493 C CA . GLN A 1 1069 ? 13.776 43.423 -17.866 1.00 69.44 1069 GLN A CA 1
ATOM 8494 C C . GLN A 1 1069 ? 13.373 44.310 -19.053 1.00 69.44 1069 GLN A C 1
ATOM 8496 O O . GLN A 1 1069 ? 14.200 45.051 -19.575 1.00 69.44 1069 GLN A O 1
ATOM 8501 N N . SER A 1 1070 ? 12.098 44.288 -19.455 1.00 61.59 1070 SER A N 1
ATOM 8502 C CA . SER A 1 1070 ? 11.604 45.043 -20.620 1.00 61.59 1070 SER A CA 1
ATOM 8503 C C . SER A 1 1070 ? 11.540 46.569 -20.457 1.00 61.59 1070 SER A C 1
ATOM 8505 O O . SER A 1 1070 ? 11.346 47.269 -21.444 1.00 61.59 1070 SER A O 1
ATOM 8507 N N . VAL A 1 1071 ? 11.705 47.087 -19.235 1.00 52.06 1071 VAL A N 1
ATOM 8508 C CA . VAL A 1 1071 ? 11.658 48.532 -18.917 1.00 52.06 1071 VAL A CA 1
ATOM 8509 C C . VAL A 1 1071 ? 12.957 48.993 -18.227 1.00 52.06 1071 VAL A C 1
ATOM 8511 O O . VAL A 1 1071 ? 13.030 50.087 -17.682 1.00 52.06 1071 VAL A O 1
ATOM 8514 N N . GLY A 1 1072 ? 14.001 48.153 -18.232 1.00 42.94 1072 GLY A N 1
ATOM 8515 C CA . GLY A 1 1072 ? 15.353 48.500 -17.771 1.00 42.94 1072 GLY A CA 1
ATOM 8516 C C . GLY A 1 1072 ? 16.212 49.214 -18.824 1.00 42.94 1072 GLY A C 1
ATOM 8517 O O . GLY A 1 1072 ? 17.430 49.269 -18.665 1.00 42.94 1072 GLY A O 1
ATOM 8518 N N . SER A 1 1073 ? 15.590 49.714 -19.896 1.00 28.28 1073 SER A N 1
ATOM 8519 C CA . SER A 1 1073 ? 16.203 50.469 -20.995 1.00 28.28 1073 SER A CA 1
ATOM 8520 C C . SER A 1 1073 ? 15.547 51.829 -21.151 1.00 28.28 1073 SER A C 1
ATOM 8522 O O . SER A 1 1073 ? 14.299 51.823 -21.290 1.00 28.28 1073 SER A O 1
#

Sequence (1073 aa):
MADPISITSLIIEVGRIIASLMNYAKAVRDSRPDARKLSEELFALKGILEHISAQSEPLSKSEELGLSDPEFLANALVRTNETLQSLLFDLEEPVSKYKRLKQKLEWPFTREKFNSHLIRLERVKSCLILVFTSDSNALNRDLHDKLTDLATSLEENLKVRNDERISTAHRDLCRWLAPSSPTGVHLRASNARLDQTGKWFIDTIFKEWLWGHDIYQQILFVLGKSHAQGVAFGYFYCSFGDVASQDPKNILGSLLSQLSESNPSILESIWPLYEAKTNPIVGRYPVDIADIEDAIIKHMSGDQPVVLLVDALNESCQSENIKRSFMRMLSKLSNLRILLTGTTDMFSCKHASIINVNSTIIKDDIDTFIRFTLQEDAMLKNLDSKLKDQISETISQGADGSFRWVQLSLESLSSLRTVGKIREALQTLPGTLRETYAGILQRIPASDWELSRAAFLWLSFSNRSLTLDELNEAVVLGETSTLLDEDMRLVSPGILLEICQGLITQDEVGNVNLAHASVKDFLTSEWIRSSGVQYFTLDPASAGKYLMRQCLNYLCLDNFRSGYVHSIDSILERERKNSLLQYAAHFWASHSESRNFDGRDHSIVNKLLSSRDLLRCGNYGVWVQTIAPDIDVETIETTHPLYYAASFGLVSVVEAIIESAPDIDLDAPGGRFGSTPLYVACWRGNHEVVDLLLQAGANPYRPDPSTGLTVFFLPQRPKFVRTKEILSRVPVKQIHSDSPKGMLSESPRSDTSPQPKRRALGDDIKGQKVESDNYKGPLDTDIGQRAFGSSSALLPSTIPTLEKFLAQVMELYPRLEPTLAQRLAQEQCRRYERLAGMRQKHAQDIINHSCRSARHCIALGGDAASTPHRPESMSSQGVGSPSALDFPPGVPLPPVRSLPAQFECPICFEVKKFQKPSDWSKHAQEDVRPFTCTFPNCRDPKTFKRKADWVRHEMEGHRRSEYWACSFPECGLTFDRKDNFIQHLVRQHKLSEPKIKRGKPFLIEQLVPPESNIETLWEIVEQCHREEISHEERCQFCGDILRSGRYLMVHLGRHMEELAMPVLEMVNQSVGS

pLDDT: mean 75.08, std 18.94, range [21.8, 96.25]

Radius of gyration: 44.85 Å; chains: 1; bounding box: 96×148×98 Å